Protein AF-A0A401KK24-F1 (afdb_monomer)

Solvent-accessible surface area (backbone atoms only — not comparable to full-atom values): 72532 Å² total; per-residue (Å²): 140,85,80,88,86,86,88,89,88,80,90,84,85,90,87,84,84,89,82,90,87,88,89,86,92,83,89,85,90,85,90,88,85,89,91,85,82,88,87,90,87,86,88,87,82,90,79,92,89,86,84,90,87,87,90,83,87,86,81,86,86,84,87,84,87,85,82,94,69,82,78,87,77,85,92,70,83,82,83,86,60,85,70,56,57,65,53,57,64,53,61,70,72,72,74,88,83,73,31,31,48,50,52,47,54,47,33,31,75,25,55,63,42,80,86,47,74,72,58,46,63,52,31,49,56,46,29,55,45,35,57,50,48,63,74,44,75,69,59,83,63,73,71,72,51,70,84,77,54,53,80,75,80,78,63,96,81,68,85,86,81,72,89,73,76,72,83,73,72,65,54,50,90,78,53,65,63,26,38,39,38,21,31,62,90,53,40,50,58,68,56,60,50,49,46,43,65,73,38,56,40,89,84,63,83,29,62,45,73,45,48,34,70,62,47,51,53,48,50,54,50,50,31,50,54,44,19,77,73,68,37,84,87,45,68,31,61,62,54,48,28,36,59,45,36,68,56,16,44,36,40,36,30,40,61,53,70,57,85,53,60,71,55,51,73,43,48,44,61,48,51,46,48,25,30,39,47,36,27,36,47,38,38,31,20,78,50,57,64,87,58,51,42,64,93,40,82,68,41,77,77,36,47,64,36,39,52,47,50,67,68,48,21,51,79,44,80,41,78,56,96,53,61,78,88,79,86,75,50,56,60,40,91,44,64,42,62,54,65,52,76,68,29,55,49,51,53,48,55,50,43,65,70,56,28,30,61,82,89,33,55,78,36,68,49,73,48,77,54,96,92,44,78,46,79,38,75,31,30,16,69,36,18,38,42,41,44,36,60,67,65,41,67,40,102,63,50,66,71,52,43,52,51,50,48,71,71,30,52,29,41,35,37,36,74,36,60,57,40,45,70,89,43,55,69,48,56,53,45,44,45,50,42,53,50,38,37,56,75,65,64,36,49,65,33,43,25,20,55,36,53,82,96,37,33,74,45,48,84,69,34,61,65,66,75,79,64,90,87,78,89,77,90,88,86,73,58,32,71,67,37,46,57,50,31,65,63,65,75,56,62,83,60,59,69,73,49,54,87,60,72,98,50,68,63,62,53,49,52,48,54,51,42,54,23,50,51,21,37,50,23,10,61,76,53,61,56,60,87,66,82,85,86,73,84,95,80,74,97,81,83,85,80,92,66,94,62,91,75,75,62,48,68,63,64,62,39,52,79,79,58,83,80,95,75,76,95,70,78,56,53,47,98,88,66,50,74,59,92,65,95,84,64,72,54,53,51,68,59,101,88,46,86,55,61,70,50,86,82,42,62,64,58,50,48,60,47,55,53,60,82,59,70,75,69,63,72,50,93,55,41,30,18,65,42,46,36,31,30,42,37,36,34,74,48,59,38,54,86,46,20,51,24,62,83,46,49,40,50,84,56,74,33,40,30,42,38,38,42,22,42,38,62,21,52,64,88,45,45,62,36,40,60,36,63,34,35,36,31,38,39,35,44,33,81,80,36,46,32,28,49,69,16,24,45,49,54,45,34,54,54,51,46,36,90,47,48,65,58,57,49,59,25,34,32,38,36,96,89,78,62,52,51,81,37,41,58,50,33,50,58,24,45,41,48,48,54,74,43,50,55,19,46,27,37,52,53,51,50,32,24,50,76,10,23,47,66,28,78,60,18,40,44,32,15,42,37,43,37,32,25,25,25,12,81,84,73,49,59,28,38,32,39,46,39,31,46,26,77,77,18,46,44,51,47,54,71,70,48,25,55,52,34,36,77,74,43,34,54,50,41,52,46,59,52,48,55,28,30,76,68,70,55,49,47,41,24,43,29,26,37,28,70,42,56,59,96,51,59,74,81,50,93,51,47,73,44,38,22,48,43,75,75,53,47,89,82,38,55,72,46,75,32,29,36,40,41,38,65,39,72,62,93,48,60,57,72,39,59,63,61,46,74,73,32,65,65,31,60,38,45,26,46,50,78,49,90,12,46,32,53,59,44,42,42,51,48,44,59,58,59,36,45,81,43,63,31,76,37,43,59,71,41,69,64,45,43,56,61,31,95,81,85,67,60,62,73,72,75,66,59,82,62,78,82,85,78,92,75,96,74,53,56,82,90,47,102,75,64,64,83,70,85,64,49,61,97,73,69,22,73,74,81,81,89,72,86,84,81,87,75,100,73,95,78,81,61,79,49,67,76,67,38,44,71,64,24,24,27,50,59,53,32,36,48,76,64,51,49,50,44,27,39,50,38,53,24,56,35,35,60,47,25,88,46,70,71,35,35,30,50,38,25,47,53,34,14,45,42,38,48,64,53,12,32,52,27,3,64,69,52,77,18,61,64,58,89,68,52,88,40,87,64,89,74,52,65,49,74,80,67,29,52,71,72,39,58,66,92,60,59,58,41,60,73,39,33,33,38,36,52,46,33,59,25,22,35,60,59,46,46,49,45,52,49,51,57,41,44,77,47,48,23,44,74,43,35,33,16,76,38,59,92,41,36,35,25,67,87,67,52,71,48,70,27,78,38,26,50,93,81,57,61,44,73,82,32,50,30,43,37,31,43,24,43,68,12,48,70,53,39,76,69,34,71,60,60,41,45,36,52,20,33,27,50,53,69,24,23,25,36,39,22,29,48,58,23,37,61,53,52,50,69,48,63,68,49,88,87,57,51,69,46,63,95,63,34,63,24,72,30,80,41,33,31,20,29,34,77,56,50,88,72,46,55,47,73,65,94,76,48,44,94,85,45,73,43,50,45,24,41,46,49,34,33,46,32,59,54,46,32,64,64,39,58,79,71,47,59,33,81,78,50,83,99

Foldseek 3Di:
DDDDDDDDDDDDDDDDDDDDDDDDDDDDDDDDDDDDYDDDDDDDDDDDDDDDDDDDDDDDDDDDDDDPDPDPDDPDDDDDDPVVVVVVVVVVVPPADDALLVVVVQCCVQVVDPDDVLLVVVSVVLSVVQVLQQPDQFDDQDQQDQVNQPPDDDDPPPPDDDPDDDPQLDQDPSQAFEAEEAAAPQLCLVVSLVSSQVRRPPSFPAADEDAQVVVVVVLVVQLVVVCVVNNPPGPCLLNSLSVVCVRHLEYEYEADADADDVCLQCVQVSVSSNSSSSRHYYYYHHDQLVCHCVVHDPVVSNVVVSVCNVVRHDYHYSHDPDRPPDFFAAFADLEADDDDPVQVVSLVVVQVLQFPCPVFNWDKDWDDFPNDIQIQHTHGHQEGEDELCNQQVPPDDLSNLLRNLVRHQEYRYEDQEQDFLVRVSSLVSVLSNLVSNLVSLGAYHYHYNDPLLRSDADPVLVVVPPDDDDDDDDDRHPVVRVVRCVRLVHDPSSVVSRPRDDDVVSVVSSSRSSRSVRVSRHPCSNCVPSPPDDDPPDPDDPDPPPDPPQQALVNLVVVVDDDPDDDDADDQPVGHGDPDLDDADADDDPVDGGDHDPVGPNVVRVVVCVVPVDFDADLWQRAKFKFKWWWAWAAADLVFFPFCSRHDRVDIWIKMWIKGFTAAHHPFFPQALGKIWIWMWTQDQQGIAILGWILDLFDQDQAQVCVVQLNCQQYQPPVPRPDGRYSQEQSNLVCCLVRLLRLQVLLCSLFQSRRWPEPLQTKIKSLFWWWFAHPVRFIKIKIKIWAWPLFHGGFADVLSVVCRVQPSCLRNCLQVVCLVLVNKIKTQIWMFIGGPVCQPVDLARNRGSSDDDFCVNTNIDRGIMITGRGGDPDCCLAVRLDAGANLRDFHRIGGDVRNSSVSSNVPSQVSCCRRPNNVSCVRSNNDRSHDDDQLQDDDTPPDPDDDDDPGSDPPDPVNPPPADDVVRRGHDHRPDPDDDDPDDDDDPSSVDRALSSLQLLLQEDPLSVVSSLVSLLSSLLSYPDPVSQQSVLLVCLSNPLVSSQSSCVSNVHDRDPHRPHDRPSHYGQPNYSVSGQDQALAQASFEEEEEFAAWFAPLQVVLLVVLCVVSNYHYFYEYCDQVWHAYNVGDTDGGPYYLVSDALSSGLEYEYEDGPRLVVLLVDPSSLVRLLVCVLSQHAYEYEDPVQVSSCVSLVDPQADEDDDAAWDDDLNHTYGYDDSVQQSDDDPGQHPPDRRRSSSNSNCVSVSGSSVCVVVPSSVVTDD

Nearest PDB structures (foldseek):
  1sy7-assembly1_A  TM=9.930E-01  e=2.478E-100  Neurospora crassa
  5y17-assembly1_D  TM=9.363E-01  e=3.309E-67  Mycothermus thermophilus
  4b2y-assembly1_D  TM=9.403E-01  e=1.130E-66  Mycothermus thermophilus
  4aun-assembly3_D  TM=9.312E-01  e=7.502E-67  Mycothermus thermophilus
  4aun-assembly1_A  TM=9.331E-01  e=1.459E-66  Mycothermus thermophilus

Sequence (1265 aa):
MSGSSAKLCADYLPGALRARGPLLRAVPRGTRRPGAREYRRGAHGANNSRYRPWVTAHRVPVCDTVDVRLSQGQYARRFATAAERKAVEADAAAGMQGGPLAEYDARVQQGRLRDDPYQRQIIEQLQDLYERLRSYNPPPVVQPSVESLDPKPKSFFGSLFGRNAKQELTIPEALPKGLYMYGDVGCGKTMLMDLFYETLPPNIKTKTRIHFHNFMQDVHKRMHVVKMKYGNDFDALPLVAASIAEGSSVLCFDEFQCTDVADAMILRRLLESLMSHGVLLVTTSNRHPDDLYKNGIQRESFIPCINLLKTALDVINLNSPTDYRKIPRPPAAVYHHPLGPDADQHAQKWFDFLGDPINDPPHPATQEVWGRKIHVPLASGKAAKFSFQQLIGSATGAADYLELVRNYEAFIITDVPGMNLTQRDLARRFITFIDAVYESRAKLVLTTEVPLTNLFLSADDVKGTLKDGSDDNGADLSDAMRMMMDDLGLSMQALKTTSIFSGDEERFAFARALSRLSEMGSKMWVERGLGVGMDADHGKSEHDAEQFNMATKHDDLARDTVQLSGVQPMTTDYGIKISDPDHWLRVVDAQHNGPSLLEDPIAREKIMRFDHERIPERVVHARGAGAFGIFKLHQAIPELSSAGVLTDTERETPVFVRFSTVQGSRGSADTVRDVRGFAVKMYTAEGNWDIVGNNIPVFFIQDAIKFPDVIHSVKPEPHNEIPQGQSAHNNFWDFQYMHSETTHMQQWVMSDRAIPRSYRMMQGFGVNTYCLVNAKGQRHFVKFHFTPELGVHSLVWDEALKIAGQDPDFHRKDLMDAIEAGQYPRWKFGIQVIPEEKKDDFEFDIQDATKIWPEELVPIQYIGQLELNRNVDEYFPQTEQVAFCTSHIVPGIDFSDDPLLVGRNFSYFDTQISRLGPNWQELPINRPVCPYMSLVNRDGQMRHRITKGKVNYWPNRFDANPPTSPAHGGFATYPEKQRGVKARALSDKFSEHFNQAQLFYNSLSPIEKLHVSKAFSFELDHCDEEIVYKRLSERLAVVDLQLAKTVAKNVGGNTPTKAPKENDGKTSKGLSQFDYLSDSAQIATRRVAILIADGFDLNSYRDMKSALQKQNAFVFTIGSQRQGVTSESGEKVIPDHHFPGMRSTLFDATFVPGGKHVSVLAKNGIAKHWISESFAHLKPIAGVNEAVDFIRKQINLDAVKYASNGQVKESYGVVTAHGAPAELLQVSSNISRESKGFVDQFIWQISRHRNWQRELDGLVDEIAA

Radius of gyration: 44.37 Å; Cα contacts (8 Å, |Δi|>4): 2127; chains: 1; bounding box: 133×119×92 Å

InterPro domains:
  IPR002226 Catalase haem-binding site [PS00437] (904-912)
  IPR002818 DJ-1/PfpI [PF01965] (1086-1211)
  IPR005654 ATPase, AFG1-like [NF040713] (104-458)
  IPR005654 ATPase, AFG1-like [PF03969] (100-458)
  IPR010582 Catalase immune-responsive domain [PF06628] (987-1051)
  IPR011614 Catalase core domain [PF00199] (571-959)
  IPR011614 Catalase core domain [SM01060] (571-962)
  IPR018028 Catalase, mono-functional, haem-containing [PR00067] (587-610)
  IPR018028 Catalase, mono-functional, haem-containing [PR00067] (650-668)
  IPR018028 Catalase, mono-functional, haem-containing [PR00067] (671-688)
  IPR018028 Catalase, mono-functional, haem-containing [PR00067] (690-708)
  IPR018028 Catalase, mono-functional, haem-containing [PR00067] (859-886)
  IPR018028 Catalase, mono-functional, haem-containing [PR00067] (891-917)
  IPR018028 Catalase, mono-functional, haem-containing [PS51402] (567-1057)
  IPR020835 Catalase superfamily [SSF56634] (553-1078)
  IPR024708 Catalase active site [PS00438] (610-626)
  IPR024712 Catalase, mono-functional, haem-containing, clade 2 [PTHR42821] (540-1257)
  IPR027417 P-loop containing nucleoside triphosphate hydrolase [G3DSA:3.40.50.300] (114-307)
  IPR027417 P-loop containing nucleoside triphosphate hydrolase [SSF52540] (168-314)
  IPR029062 Class I glutamine amidotransferase-like [G3DSA:3.40.50.880] (1076-1265)

Secondary structure (DSSP, 8-state):
----------------------------------------------------------------PPP--PPP---------TTTHHHHHHHTTTS--S-HHHHHHHHHHTTSS---HHHHHHHHHHHHHHHHHHH--PPP--PPPHHHHS-----TT-SSS-----------TTSPPEEEEE--TTSSHHHHHHHHHHH--TT---EEEEEHHHHHHHHHHHHHHHHHHH-TTS--HHHHHHHHHHH-SEEEEES-----HHHHHHHHHHHHHHHHTT-EEEEEESS-GGGTTTT-TTHHHHHHHHHHHHHHEEEEE---S-----------S-EE-S-SHHHHHHHHHHHHHHS-TTTS-SEEEEEEETTEEEEEEEEETTEEEEEHHHHTSSS--HHHHHHHHHH-SEEEEEEE----TT-HHHHHHHHHHHHHHHHHT-EEEEEESS-GGGTTS-TTTTGGGGS---------S-HHHHHHHHHHT--TTTTTS-TT-SSHHHHHHHHHHHHHHHHHHSHHHHSTT---S------SS-SS--S--PPPHHHHHHTTPPP--S-PPPB-TT-PBPS-SS---EEE-SS-EEEEPTT-HHHHHHHHHHHT--PPPPSSS-SEEEEEEEEEESS--TTT---GGGT-SS-EEEEEEEEE-SSS-TTS-TTSSS--EEEEEEEETTEEEEEEEESSSS-S-SSGGGHHHHHHHHSSPTTT---TT---SHHHHHHHHH-GGGHHHHHHHHSGGGSBS-GGGS-EE--S-EEEE-TT--EEEEEEEEEETT---B--HHHHHHHHHH-TTHHHHHHHHHHHTT---EEEEEEEEEEGGGTTSSSS-TT-TT----TTTS--EEEEEEEEEE--S-HIIIIIT----TT---TTEEE---HHHHHHHHHHHHHHHHHT-TTGGGSTTT--SS----SS----TT-------S--SSS-TT--SPPPPGGGT--------------S---GGGG--SHHHHHHHHHS-HHHHHHHHHHHHHHHHT---HHHHHHHHHHGGGT-HHHHHHHHHHHT----SS-SS-------TTSSSGGG--SS---TT-EEEEEE-SSB-HHHHHHHHHHHHTTT-EEEEEES-TT-EEBTTS-EEPPSEEGGG--GGGSSEEEE--STTHHHHTT-HHHHHHHHHHHHTT--EEEETHHHHHHHHHH--TTS----TT--EEETTEEEE-S-HHHHT---SS--TT--SHHHHHHHHHHT-S-THHHHTTTTTTS--

Structure (mmCIF, N/CA/C/O backbone):
data_AF-A0A401KK24-F1
#
_entry.id   AF-A0A401KK24-F1
#
loop_
_atom_site.group_PDB
_atom_site.id
_atom_site.type_symbol
_atom_site.label_atom_id
_atom_site.label_alt_id
_atom_site.label_comp_id
_atom_site.label_asym_id
_atom_site.label_entity_id
_atom_site.label_seq_id
_atom_site.pdbx_PDB_ins_code
_atom_site.Cartn_x
_atom_site.Cartn_y
_atom_site.Cartn_z
_atom_site.occupancy
_atom_site.B_iso_or_equiv
_atom_site.auth_seq_id
_atom_site.auth_comp_id
_atom_site.auth_asym_id
_atom_site.auth_atom_id
_atom_site.pdbx_PDB_model_num
ATOM 1 N N . MET A 1 1 ? -49.998 56.298 -2.588 1.00 31.39 1 MET A N 1
ATOM 2 C CA . MET A 1 1 ? -50.942 56.358 -1.452 1.00 31.39 1 MET A CA 1
ATOM 3 C C . MET A 1 1 ? -51.934 55.213 -1.638 1.00 31.39 1 MET A C 1
ATOM 5 O O . MET A 1 1 ? -52.448 55.140 -2.744 1.00 31.39 1 MET A O 1
ATOM 9 N N . SER A 1 2 ? -52.216 54.288 -0.709 1.00 29.88 2 SER A N 1
ATOM 10 C CA . SER A 1 2 ? -51.560 53.844 0.555 1.00 29.88 2 SER A CA 1
ATOM 11 C C . SER A 1 2 ? -52.161 52.459 0.930 1.00 29.88 2 SER A C 1
ATOM 13 O O . SER A 1 2 ? -53.188 52.111 0.364 1.00 29.88 2 SER A O 1
ATOM 15 N N . GLY A 1 3 ? -51.655 51.636 1.858 1.00 31.75 3 GLY A N 1
ATOM 16 C CA . GLY A 1 3 ? -50.444 51.686 2.694 1.00 31.75 3 GLY A CA 1
ATOM 17 C C . GLY A 1 3 ? -50.572 50.761 3.929 1.00 31.75 3 GLY A C 1
ATOM 18 O O . GLY A 1 3 ? -51.689 50.484 4.353 1.00 31.75 3 GLY A O 1
ATOM 19 N N . SER A 1 4 ? -49.442 50.353 4.535 1.00 36.19 4 SER A N 1
ATOM 20 C CA . SER A 1 4 ? -49.312 49.354 5.635 1.00 36.19 4 SER A CA 1
ATOM 21 C C . SER A 1 4 ? -49.624 47.890 5.235 1.00 36.19 4 SER A C 1
ATOM 23 O O . SER A 1 4 ? -50.322 47.678 4.252 1.00 36.19 4 SER A O 1
ATOM 25 N N . SER A 1 5 ? -49.101 46.842 5.891 1.00 31.31 5 SER A N 1
ATOM 26 C CA . SER A 1 5 ? -48.230 46.734 7.087 1.00 31.31 5 SER A CA 1
ATOM 27 C C . SER A 1 5 ? -47.109 45.671 6.892 1.00 31.31 5 SER A C 1
ATOM 29 O O . SER A 1 5 ? -46.931 45.161 5.791 1.00 31.31 5 SER A O 1
ATOM 31 N N . ALA A 1 6 ? -46.284 45.395 7.914 1.00 30.86 6 ALA A N 1
ATOM 32 C CA . ALA A 1 6 ? -45.096 44.513 7.865 1.00 30.86 6 ALA A CA 1
ATOM 33 C C . ALA A 1 6 ? -44.901 43.802 9.233 1.00 30.86 6 ALA A C 1
ATOM 35 O O . ALA A 1 6 ? -45.617 44.144 10.172 1.00 30.86 6 ALA A O 1
ATOM 36 N N . LYS A 1 7 ? -43.978 42.853 9.474 1.00 29.95 7 LYS A N 1
ATOM 37 C CA . LYS A 1 7 ? -42.728 42.397 8.795 1.00 29.95 7 LYS A CA 1
ATOM 38 C C . LYS A 1 7 ? -42.628 40.837 9.008 1.00 29.95 7 LYS A C 1
ATOM 40 O O . LYS A 1 7 ? -43.698 40.262 9.137 1.00 29.95 7 LYS A O 1
ATOM 45 N N . LEU A 1 8 ? -41.557 40.017 9.069 1.00 25.80 8 LEU A N 1
ATOM 46 C CA . LEU A 1 8 ? -40.073 40.064 9.103 1.00 25.80 8 LEU A CA 1
ATOM 47 C C . LEU A 1 8 ? -39.544 38.611 8.920 1.00 25.80 8 LEU A C 1
ATOM 49 O O . LEU A 1 8 ? -40.098 37.738 9.574 1.00 25.80 8 LEU A O 1
ATOM 53 N N . CYS A 1 9 ? -38.484 38.241 8.185 1.00 22.70 9 CYS A N 1
ATOM 54 C CA . CYS A 1 9 ? -37.906 38.673 6.895 1.00 22.70 9 CYS A CA 1
ATOM 55 C C . CYS A 1 9 ? -37.264 37.422 6.243 1.00 22.70 9 CYS A C 1
ATOM 57 O O . CYS A 1 9 ? -36.808 36.545 6.971 1.00 22.70 9 CYS A O 1
ATOM 59 N N . ALA A 1 10 ? -37.181 37.368 4.910 1.00 24.28 10 ALA A N 1
ATOM 60 C CA . ALA A 1 10 ? -36.656 36.228 4.145 1.00 24.28 10 ALA A CA 1
ATOM 61 C C . ALA A 1 10 ? -35.954 36.683 2.842 1.00 24.28 10 ALA A C 1
ATOM 63 O O . ALA A 1 10 ? -36.135 37.838 2.459 1.00 24.28 10 ALA A O 1
ATOM 64 N N . ASP A 1 11 ? -35.177 35.768 2.245 1.00 27.58 11 ASP A N 1
ATOM 65 C CA . ASP A 1 11 ? -34.913 35.421 0.823 1.00 27.58 11 ASP A CA 1
ATOM 66 C C . ASP A 1 11 ? -35.018 36.460 -0.325 1.00 27.58 11 ASP A C 1
ATOM 68 O O . ASP A 1 11 ? -35.655 37.501 -0.212 1.00 27.58 11 ASP A O 1
ATOM 72 N N . TYR A 1 12 ? -34.451 36.132 -1.502 1.00 22.64 12 TYR A N 1
ATOM 73 C CA . TYR A 1 12 ? -35.231 35.794 -2.721 1.00 22.64 12 TYR A CA 1
ATOM 74 C C . TYR A 1 12 ? -34.344 35.402 -3.929 1.00 22.64 12 TYR A C 1
ATOM 76 O O . TYR A 1 12 ? -33.176 35.777 -3.998 1.00 22.64 12 TYR A O 1
ATOM 84 N N . LEU A 1 13 ? -34.922 34.657 -4.889 1.00 23.12 13 LEU A N 1
ATOM 85 C CA . LEU A 1 13 ? -34.287 34.220 -6.153 1.00 23.12 13 LEU A CA 1
ATOM 86 C C . LEU A 1 13 ? -34.751 35.070 -7.386 1.00 23.12 13 LEU A C 1
ATOM 88 O O . LEU A 1 13 ? -34.723 36.294 -7.268 1.00 23.12 13 LEU A O 1
ATOM 92 N N . PRO A 1 14 ? -35.054 34.542 -8.600 1.00 40.88 14 PRO A N 1
ATOM 93 C CA . PRO A 1 14 ? -34.535 35.087 -9.861 1.00 40.88 14 PRO A CA 1
ATOM 94 C C . PRO A 1 14 ? -35.577 35.914 -10.652 1.00 40.88 14 PRO A C 1
ATOM 96 O O . PRO A 1 14 ? -36.672 36.180 -10.162 1.00 40.88 14 PRO A O 1
ATOM 99 N N . GLY A 1 15 ? -35.274 36.338 -11.892 1.00 25.83 15 GLY A N 1
ATOM 100 C CA . GLY A 1 15 ? -36.179 37.202 -12.673 1.00 25.83 15 GLY A CA 1
ATOM 101 C C . GLY A 1 15 ? -36.193 36.996 -14.193 1.00 25.83 15 GLY A C 1
ATOM 102 O O . GLY A 1 15 ? -35.278 36.406 -14.762 1.00 25.83 15 GLY A O 1
ATOM 103 N N . ALA A 1 16 ? -37.231 37.532 -14.858 1.00 25.08 16 ALA A N 1
ATOM 104 C CA . ALA A 1 16 ? -37.364 37.572 -16.321 1.00 25.08 16 ALA A CA 1
ATOM 105 C C . ALA A 1 16 ? -38.324 38.682 -16.840 1.00 25.08 16 ALA A C 1
ATOM 107 O O . ALA A 1 16 ? -39.365 38.943 -16.252 1.00 25.08 16 ALA A O 1
ATOM 108 N N . LEU A 1 17 ? -37.976 39.260 -18.004 1.00 25.62 17 LEU A N 1
ATOM 109 C CA . LEU A 1 17 ? -38.840 39.851 -19.060 1.00 25.62 17 LEU A CA 1
ATOM 110 C C . LEU A 1 17 ? -39.825 41.036 -18.786 1.00 25.62 17 LEU A C 1
ATOM 112 O O . LEU A 1 17 ? -40.967 40.834 -18.411 1.00 25.62 17 LEU A O 1
ATOM 116 N N . ARG A 1 18 ? -39.402 42.251 -19.216 1.00 26.12 18 ARG A N 1
ATOM 117 C CA . ARG A 1 18 ? -39.959 43.113 -20.323 1.00 26.12 18 ARG A CA 1
ATOM 118 C C . ARG A 1 18 ? -41.487 43.467 -20.375 1.00 26.12 18 ARG A C 1
ATOM 120 O O . ARG A 1 18 ? -42.322 42.619 -20.135 1.00 26.12 18 ARG A O 1
ATOM 127 N N . ALA A 1 19 ? -41.948 44.655 -20.833 1.00 25.84 19 ALA A N 1
ATOM 128 C CA . ALA A 1 19 ? -41.301 45.754 -21.593 1.00 25.84 19 ALA A CA 1
ATOM 129 C C . ALA A 1 19 ? -42.067 47.122 -21.611 1.00 25.84 19 ALA A C 1
ATOM 131 O O . ALA A 1 19 ? -43.287 47.117 -21.523 1.00 25.84 19 ALA A O 1
ATOM 132 N N . ARG A 1 20 ? -41.346 48.217 -21.975 1.00 28.44 20 ARG A N 1
ATOM 133 C CA . ARG A 1 20 ? -41.790 49.532 -22.568 1.00 28.44 20 ARG A CA 1
ATOM 134 C C . ARG A 1 20 ? -42.706 50.439 -21.702 1.00 28.44 20 ARG A C 1
ATOM 136 O O . ARG A 1 20 ? -43.634 49.946 -21.091 1.00 28.44 20 ARG A O 1
ATOM 143 N N . GLY A 1 21 ? -42.580 51.778 -21.644 1.00 24.41 21 GLY A N 1
ATOM 144 C CA . GLY A 1 21 ? -41.684 52.827 -22.213 1.00 24.41 21 GLY A CA 1
ATOM 145 C C . GLY A 1 21 ? -42.366 54.224 -22.046 1.00 24.41 21 GLY A C 1
ATOM 146 O O . GLY A 1 21 ? -43.435 54.239 -21.438 1.00 24.41 21 GLY A O 1
ATOM 147 N N . PRO A 1 22 ? -41.913 55.374 -22.619 1.00 46.78 22 PRO A N 1
ATOM 148 C CA . PRO A 1 22 ? -40.592 55.805 -23.134 1.00 46.78 22 PRO A CA 1
ATOM 149 C C . PRO A 1 22 ? -40.151 57.247 -22.658 1.00 46.78 22 PRO A C 1
ATOM 151 O O . PRO A 1 22 ? -40.795 57.834 -21.800 1.00 46.78 22 PRO A O 1
ATOM 154 N N . LEU A 1 23 ? -39.108 57.838 -23.296 1.00 25.86 23 LEU A N 1
ATOM 155 C CA . LEU A 1 23 ? -38.722 59.289 -23.404 1.00 25.86 23 LEU A CA 1
ATOM 156 C C . LEU A 1 23 ? -37.636 59.953 -22.484 1.00 25.86 23 LEU A C 1
ATOM 158 O O . LEU A 1 23 ? -37.901 60.412 -21.385 1.00 25.86 23 LEU A O 1
ATOM 162 N N . LEU A 1 24 ? -36.448 60.156 -23.093 1.00 25.56 24 LEU A N 1
ATOM 163 C CA . LEU A 1 24 ? -35.598 61.382 -23.203 1.00 25.56 24 LEU A CA 1
ATOM 164 C C . LEU A 1 24 ? -34.933 62.151 -22.007 1.00 25.56 24 LEU A C 1
ATOM 166 O O . LEU A 1 24 ? -35.540 63.009 -21.385 1.00 25.56 24 LEU A O 1
ATOM 170 N N . ARG A 1 25 ? -33.580 62.047 -21.981 1.00 25.06 25 ARG A N 1
ATOM 171 C CA . ARG A 1 25 ? -32.503 63.098 -21.889 1.00 25.06 25 ARG A CA 1
ATOM 172 C C . ARG A 1 25 ? -32.254 64.000 -20.635 1.00 25.06 25 ARG A C 1
ATOM 174 O O . ARG A 1 25 ? -33.114 64.760 -20.224 1.00 25.06 25 ARG A O 1
ATOM 181 N N . ALA A 1 26 ? -30.944 64.090 -20.291 1.00 24.78 26 ALA A N 1
ATOM 182 C CA . ALA A 1 26 ? -30.127 65.272 -19.862 1.00 24.78 26 ALA A CA 1
ATOM 183 C C . ALA A 1 26 ? -29.569 65.410 -18.401 1.00 24.78 26 ALA A C 1
ATOM 185 O O . ALA A 1 26 ? -30.229 65.919 -17.507 1.00 24.78 26 ALA A O 1
ATOM 186 N N . VAL A 1 27 ? -28.290 65.010 -18.208 1.00 25.03 27 VAL A N 1
ATOM 187 C CA . VAL A 1 27 ? -27.078 65.782 -17.745 1.00 25.03 27 VAL A CA 1
ATOM 188 C C . VAL A 1 27 ? -27.299 67.211 -17.153 1.00 25.03 27 VAL A C 1
ATOM 190 O O . VAL A 1 27 ? -28.070 67.923 -17.794 1.00 25.03 27 VAL A O 1
ATOM 193 N N . PRO A 1 28 ? -26.582 67.735 -16.093 1.00 38.75 28 PRO A N 1
ATOM 194 C CA . PRO A 1 28 ? -25.205 67.422 -15.596 1.00 38.75 28 PRO A CA 1
ATOM 195 C C . PRO A 1 28 ? -24.909 67.376 -14.048 1.00 38.75 28 PRO A C 1
ATOM 197 O O . PRO A 1 28 ? -25.725 67.728 -13.211 1.00 38.75 28 PRO A O 1
ATOM 200 N N . ARG A 1 29 ? -23.647 67.002 -13.719 1.00 26.56 29 ARG A N 1
ATOM 201 C CA . ARG A 1 29 ? -22.733 67.348 -12.573 1.00 26.56 29 ARG A CA 1
ATOM 202 C C . ARG A 1 29 ? -23.244 68.124 -11.320 1.00 26.56 29 ARG A C 1
ATOM 204 O O . ARG A 1 29 ? -23.747 69.230 -11.464 1.00 26.56 29 ARG A O 1
ATOM 211 N N . GLY A 1 30 ? -22.818 67.713 -10.101 1.00 24.31 30 GLY A N 1
ATOM 212 C CA . GLY A 1 30 ? -22.769 68.621 -8.919 1.00 24.31 30 GLY A CA 1
ATOM 213 C C . GLY A 1 30 ? -22.391 68.055 -7.519 1.00 24.31 30 GLY A C 1
ATOM 214 O O . GLY A 1 30 ? -23.259 67.613 -6.784 1.00 24.31 30 GLY A O 1
ATOM 215 N N . THR A 1 31 ? -21.107 68.142 -7.134 1.00 25.19 31 THR A N 1
ATOM 216 C CA . THR A 1 31 ? -20.486 68.194 -5.767 1.00 25.19 31 THR A CA 1
ATOM 217 C C . THR A 1 31 ? -21.252 67.870 -4.454 1.00 25.19 31 THR A C 1
ATOM 219 O O . THR A 1 31 ? -22.256 68.505 -4.138 1.00 25.19 31 THR A O 1
ATOM 222 N N . ARG A 1 32 ? -20.581 67.147 -3.529 1.00 25.42 32 ARG A N 1
ATOM 223 C CA . ARG A 1 32 ? -20.642 67.364 -2.053 1.00 25.42 32 ARG A CA 1
ATOM 224 C C . ARG A 1 32 ? -19.252 67.217 -1.387 1.00 25.42 32 ARG A C 1
ATOM 226 O O . ARG A 1 32 ? -18.327 66.715 -2.018 1.00 25.42 32 ARG A O 1
ATOM 233 N N . ARG A 1 33 ? -19.091 67.712 -0.146 1.00 26.08 33 ARG A N 1
ATOM 234 C CA . ARG A 1 33 ? -17.830 67.773 0.646 1.00 26.08 33 ARG A CA 1
ATOM 235 C C . ARG A 1 33 ? -18.038 67.304 2.118 1.00 26.08 33 ARG A C 1
ATOM 237 O O . ARG A 1 33 ? -19.194 67.166 2.509 1.00 26.08 33 ARG A O 1
ATOM 244 N N . PRO A 1 34 ? -16.965 67.042 2.906 1.00 48.12 34 PRO A N 1
ATOM 245 C CA . PRO A 1 34 ? -17.011 66.281 4.176 1.00 48.12 34 PRO A CA 1
ATOM 246 C C . PRO A 1 34 ? -16.774 67.120 5.460 1.00 48.12 34 PRO A C 1
ATOM 248 O O . PRO A 1 34 ? -16.483 68.311 5.365 1.00 48.12 34 PRO A O 1
ATOM 251 N N . GLY A 1 35 ? -16.760 66.478 6.647 1.00 26.48 35 GLY A N 1
ATOM 252 C CA . GLY A 1 35 ? -16.072 67.018 7.840 1.00 26.48 35 GLY A CA 1
ATOM 253 C C . GLY A 1 35 ? -16.296 66.296 9.190 1.00 26.48 35 GLY A C 1
ATOM 254 O O . GLY A 1 35 ? -17.434 66.219 9.632 1.00 26.48 35 GLY A O 1
ATOM 255 N N . ALA A 1 36 ? -15.196 65.840 9.826 1.00 25.39 36 ALA A N 1
ATOM 256 C CA . ALA A 1 36 ? -14.914 65.598 11.272 1.00 25.39 36 ALA A CA 1
ATOM 257 C C . ALA A 1 36 ? -13.782 64.535 11.369 1.00 25.39 36 ALA A C 1
ATOM 259 O O . ALA A 1 36 ? -13.983 63.429 10.882 1.00 25.39 36 ALA A O 1
ATOM 260 N N . ARG A 1 37 ? -12.509 64.826 11.700 1.00 30.33 37 ARG A N 1
ATOM 261 C CA . ARG A 1 37 ? -11.840 65.351 12.925 1.00 30.33 37 ARG A CA 1
ATOM 262 C C . ARG A 1 37 ? -11.697 64.333 14.075 1.00 30.33 37 ARG A C 1
ATOM 264 O O . ARG A 1 37 ? -12.643 63.615 14.355 1.00 30.33 37 ARG A O 1
ATOM 271 N N . GLU A 1 38 ? -10.575 64.280 14.812 1.00 26.77 38 GLU A N 1
ATOM 272 C CA . GLU A 1 38 ? -9.314 65.064 14.699 1.00 26.77 38 GLU A CA 1
ATOM 273 C C . GLU A 1 38 ? -8.189 64.245 13.997 1.00 26.77 38 GLU A C 1
ATOM 275 O O . GLU A 1 38 ? -8.434 63.883 12.852 1.00 26.77 38 GLU A O 1
ATOM 280 N N . TYR A 1 39 ? -6.973 63.899 14.471 1.00 24.53 39 TYR A N 1
ATOM 281 C CA . TYR A 1 39 ? -6.110 64.255 15.625 1.00 24.53 39 TYR A CA 1
ATOM 282 C C . TYR A 1 39 ? -4.632 64.220 15.150 1.00 24.53 39 TYR A C 1
ATOM 284 O O . TYR A 1 39 ? -4.291 63.384 14.314 1.00 24.53 39 TYR A O 1
ATOM 292 N N . ARG A 1 40 ? -3.746 65.141 15.587 1.00 27.92 40 ARG A N 1
ATOM 293 C CA . ARG A 1 40 ? -2.403 65.326 14.965 1.00 27.92 40 ARG A CA 1
ATOM 294 C C . ARG A 1 40 ? -1.412 66.164 15.801 1.00 27.92 40 ARG A C 1
ATOM 296 O O . ARG A 1 40 ? -1.843 67.170 16.360 1.00 27.92 40 ARG A O 1
ATOM 303 N N . ARG A 1 41 ? -0.101 65.837 15.775 1.00 31.25 41 ARG A N 1
ATOM 304 C CA . ARG A 1 41 ? 1.127 66.692 15.952 1.00 31.25 41 ARG A CA 1
ATOM 305 C C . ARG A 1 41 ? 2.377 65.780 16.018 1.00 31.25 41 ARG A C 1
ATOM 307 O O . ARG A 1 41 ? 2.201 64.615 16.339 1.00 31.25 41 ARG A O 1
ATOM 314 N N . GLY A 1 42 ? 3.625 66.187 15.739 1.00 30.19 42 GLY A N 1
ATOM 315 C CA . GLY A 1 42 ? 4.261 67.456 15.299 1.00 30.19 42 GLY A CA 1
ATOM 316 C C . GLY A 1 42 ? 5.800 67.367 15.541 1.00 30.19 42 GLY A C 1
ATOM 317 O O . GLY A 1 42 ? 6.211 66.417 16.191 1.00 30.19 42 GLY A O 1
ATOM 318 N N . ALA A 1 43 ? 6.711 68.258 15.111 1.00 32.44 43 ALA A N 1
ATOM 319 C CA . ALA A 1 43 ? 6.675 69.407 14.187 1.00 32.44 43 ALA A CA 1
ATOM 320 C C . ALA A 1 43 ? 8.121 69.903 13.833 1.00 32.44 43 ALA A C 1
ATOM 322 O O . ALA A 1 43 ? 9.084 69.405 14.405 1.00 32.44 43 ALA A O 1
ATOM 323 N N . HIS A 1 44 ? 8.198 70.948 12.977 1.00 28.62 44 HIS A N 1
ATOM 324 C CA . HIS A 1 44 ? 9.272 71.954 12.709 1.00 28.62 44 HIS A CA 1
ATOM 325 C C . HIS A 1 44 ? 10.057 71.840 11.369 1.00 28.62 44 HIS A C 1
ATOM 327 O O . HIS A 1 44 ? 10.411 70.743 10.965 1.00 28.62 44 HIS A O 1
ATOM 333 N N . GLY A 1 45 ? 10.372 72.927 10.626 1.00 26.38 45 GLY A N 1
ATOM 334 C CA . GLY A 1 45 ? 9.799 74.293 10.665 1.00 26.38 45 GLY A CA 1
ATOM 335 C C . GLY A 1 45 ? 10.591 75.457 9.997 1.00 26.38 45 GLY A C 1
ATOM 336 O O . GLY A 1 45 ? 11.399 76.068 10.681 1.00 26.38 45 GLY A O 1
ATOM 337 N N . ALA A 1 46 ? 10.202 75.879 8.771 1.00 29.72 46 ALA A N 1
ATOM 338 C CA . ALA A 1 46 ? 10.433 77.215 8.134 1.00 29.72 46 ALA A CA 1
ATOM 339 C C . ALA A 1 46 ? 11.903 77.615 7.735 1.00 29.72 46 ALA A C 1
ATOM 341 O O . ALA A 1 46 ? 12.829 76.933 8.144 1.00 29.72 46 ALA A O 1
ATOM 342 N N . ASN A 1 47 ? 12.229 78.657 6.924 1.00 28.73 47 ASN A N 1
ATOM 343 C CA . ASN A 1 47 ? 11.451 79.664 6.149 1.00 28.73 47 ASN A CA 1
ATOM 344 C C . ASN A 1 47 ? 12.281 80.372 5.013 1.00 28.73 47 ASN A C 1
ATOM 346 O O . ASN A 1 47 ? 13.489 80.442 5.167 1.00 28.73 47 ASN A O 1
ATOM 350 N N . ASN A 1 48 ? 11.623 80.961 3.979 1.00 27.08 48 ASN A N 1
ATOM 351 C CA . ASN A 1 48 ? 11.955 82.143 3.093 1.00 27.08 48 ASN A CA 1
ATOM 352 C C . ASN A 1 48 ? 13.419 82.535 2.676 1.00 27.08 48 ASN A C 1
ATOM 354 O O . ASN A 1 48 ? 14.343 82.380 3.451 1.00 27.08 48 ASN A O 1
ATOM 358 N N . SER A 1 49 ? 13.756 83.240 1.566 1.00 26.48 49 SER A N 1
ATOM 359 C CA . SER A 1 49 ? 13.128 83.738 0.297 1.00 26.48 49 SER A CA 1
ATOM 360 C C . SER A 1 49 ? 14.247 84.394 -0.590 1.00 26.48 49 SER A C 1
ATOM 362 O O . SER A 1 49 ? 15.228 84.841 -0.008 1.00 26.48 49 SER A O 1
ATOM 364 N N . ARG A 1 50 ? 14.246 84.478 -1.944 1.00 25.80 50 ARG A N 1
ATOM 365 C CA . ARG A 1 50 ? 13.591 85.499 -2.824 1.00 25.80 50 ARG A CA 1
ATOM 366 C C . ARG A 1 50 ? 13.917 85.299 -4.344 1.00 25.80 50 ARG A C 1
ATOM 368 O O . ARG A 1 50 ? 14.887 84.655 -4.707 1.00 25.80 50 ARG A O 1
ATOM 375 N N . TYR A 1 51 ? 13.088 85.930 -5.187 1.00 22.53 51 TYR A N 1
ATOM 376 C CA . TYR A 1 51 ? 13.067 86.187 -6.657 1.00 22.53 51 TYR A CA 1
ATOM 377 C C . TYR A 1 51 ? 14.349 86.204 -7.563 1.00 22.53 51 TYR A C 1
ATOM 379 O O . TYR A 1 51 ? 15.279 86.937 -7.264 1.00 22.53 51 TYR A O 1
ATOM 387 N N . ARG A 1 52 ? 14.239 85.558 -8.760 1.00 20.16 52 ARG A N 1
ATOM 388 C CA . ARG A 1 52 ? 14.327 86.061 -10.188 1.00 20.16 52 ARG A CA 1
ATOM 389 C C . ARG A 1 52 ? 15.455 87.046 -10.667 1.00 20.16 52 ARG A C 1
ATOM 391 O O . ARG A 1 52 ? 15.777 87.950 -9.911 1.00 20.16 52 ARG A O 1
ATOM 398 N N . PRO A 1 53 ? 15.763 87.159 -12.000 1.00 52.09 53 PRO A N 1
ATOM 399 C CA . PRO A 1 53 ? 15.976 86.154 -13.079 1.00 52.09 53 PRO A CA 1
ATOM 400 C C . PRO A 1 53 ? 17.106 86.546 -14.119 1.00 52.09 53 PRO A C 1
ATOM 402 O O . PRO A 1 53 ? 17.813 87.523 -13.915 1.00 52.09 53 PRO A O 1
ATOM 405 N N . TRP A 1 54 ? 17.170 85.855 -15.279 1.00 19.84 54 TRP A N 1
ATOM 406 C CA . TRP A 1 54 ? 17.921 86.122 -16.551 1.00 19.84 54 TRP A CA 1
ATOM 407 C C . TRP A 1 54 ? 19.326 85.503 -16.819 1.00 19.84 54 TRP A C 1
ATOM 409 O O . TRP A 1 54 ? 20.315 85.740 -16.143 1.00 19.84 54 TRP A O 1
ATOM 419 N N . VAL A 1 55 ? 19.337 84.763 -17.936 1.00 22.14 55 VAL A N 1
ATOM 420 C CA . VAL A 1 55 ? 20.371 84.239 -18.861 1.00 22.14 55 VAL A CA 1
ATOM 421 C C . VAL A 1 55 ? 21.737 84.968 -18.964 1.00 22.14 55 VAL A C 1
ATOM 423 O O . VAL A 1 55 ? 21.760 86.138 -19.333 1.00 22.14 55 VAL A O 1
ATOM 426 N N . THR A 1 56 ? 22.873 84.240 -18.865 1.00 21.06 56 THR A N 1
ATOM 427 C CA . THR A 1 56 ? 23.882 84.054 -19.962 1.00 21.06 56 THR A CA 1
ATOM 428 C C . THR A 1 56 ? 25.108 83.165 -19.614 1.00 21.06 56 THR A C 1
ATOM 430 O O . THR A 1 56 ? 25.615 83.186 -18.506 1.00 21.06 56 THR A O 1
ATOM 433 N N . ALA A 1 57 ? 25.589 82.429 -20.633 1.00 20.97 57 ALA A N 1
ATOM 434 C CA . ALA A 1 57 ? 26.986 82.055 -20.965 1.00 20.97 57 ALA A CA 1
ATOM 435 C C . ALA A 1 57 ? 27.961 81.281 -20.009 1.00 20.97 57 ALA A C 1
ATOM 437 O O . ALA A 1 57 ? 28.529 81.845 -19.087 1.00 20.97 57 ALA A O 1
ATOM 438 N N . HIS A 1 58 ? 28.374 80.088 -20.497 1.00 21.28 58 HIS A N 1
ATOM 439 C CA . HIS A 1 58 ? 29.771 79.581 -20.664 1.00 21.28 58 HIS A CA 1
ATOM 440 C C . HIS A 1 58 ? 30.570 78.814 -19.554 1.00 21.28 58 HIS A C 1
ATOM 442 O O . HIS A 1 58 ? 30.921 79.373 -18.528 1.00 21.28 58 HIS A O 1
ATOM 448 N N . ARG A 1 59 ? 31.039 77.597 -19.947 1.00 20.48 59 ARG A N 1
ATOM 449 C CA . ARG A 1 59 ? 32.220 76.765 -19.514 1.00 20.48 59 ARG A CA 1
ATOM 450 C C . ARG A 1 59 ? 32.262 76.201 -18.063 1.00 20.48 59 ARG A C 1
ATOM 452 O O . ARG A 1 59 ? 32.313 76.966 -17.118 1.00 20.48 59 ARG A O 1
ATOM 459 N N . VAL A 1 60 ? 32.156 74.873 -17.826 1.00 25.00 60 VAL A N 1
ATOM 460 C CA . VAL A 1 60 ? 33.199 73.789 -17.937 1.00 25.00 60 VAL A CA 1
ATOM 461 C C . VAL A 1 60 ? 34.414 74.061 -17.022 1.00 25.00 60 VAL A C 1
ATOM 463 O O . VAL A 1 60 ? 35.012 75.119 -17.220 1.00 25.00 60 VAL A O 1
ATOM 466 N N . PRO A 1 61 ? 34.806 73.189 -16.048 1.00 27.34 61 PRO A N 1
ATOM 467 C CA . PRO A 1 61 ? 34.938 71.702 -16.072 1.00 27.34 61 PRO A CA 1
ATOM 468 C C . PRO A 1 61 ? 33.846 70.945 -15.261 1.00 27.34 61 PRO A C 1
ATOM 470 O O . PRO A 1 61 ? 33.083 71.607 -14.568 1.00 27.34 61 PRO A O 1
ATOM 473 N N . VAL A 1 62 ? 33.571 69.625 -15.348 1.00 23.39 62 VAL A N 1
ATOM 474 C CA . VAL A 1 62 ? 34.296 68.350 -15.661 1.00 23.39 62 VAL A CA 1
ATOM 475 C C . VAL A 1 62 ? 34.838 67.607 -14.419 1.00 23.39 62 VAL A C 1
ATOM 477 O O . VAL A 1 62 ? 35.488 68.219 -13.580 1.00 23.39 62 VAL A O 1
ATOM 480 N N . CYS A 1 63 ? 34.586 66.284 -14.388 1.00 22.16 63 CYS A N 1
ATOM 481 C CA . CYS A 1 63 ? 34.853 65.285 -13.331 1.00 22.16 63 CYS A CA 1
ATOM 482 C C . CYS A 1 63 ? 34.006 65.422 -12.035 1.00 22.16 63 CYS A C 1
ATOM 484 O O . CYS A 1 63 ? 33.655 66.528 -11.637 1.00 22.16 63 CYS A O 1
ATOM 486 N N . ASP A 1 64 ? 33.582 64.342 -11.357 1.00 23.12 64 ASP A N 1
ATOM 487 C CA . ASP A 1 64 ? 33.895 62.913 -11.572 1.00 23.12 64 ASP A CA 1
ATOM 488 C C . ASP A 1 64 ? 32.711 61.937 -11.357 1.00 23.12 64 ASP A C 1
ATOM 490 O O . ASP A 1 64 ? 31.577 62.339 -11.092 1.00 23.12 64 ASP A O 1
ATOM 494 N N . THR A 1 65 ? 32.995 60.648 -11.562 1.00 25.38 65 THR A N 1
ATOM 495 C CA . THR A 1 65 ? 32.086 59.485 -11.590 1.00 25.38 65 THR A CA 1
ATOM 496 C C . THR A 1 65 ? 31.205 59.264 -10.347 1.00 25.38 65 THR A C 1
ATOM 498 O O . THR A 1 65 ? 31.559 59.608 -9.221 1.00 25.38 65 THR A O 1
ATOM 501 N N . VAL A 1 66 ? 30.061 58.590 -10.545 1.00 25.23 66 VAL A N 1
ATOM 502 C CA . VAL A 1 66 ? 29.248 58.001 -9.461 1.00 25.23 66 VAL A CA 1
ATOM 503 C C . VAL A 1 66 ? 29.520 56.495 -9.407 1.00 25.23 66 VAL A C 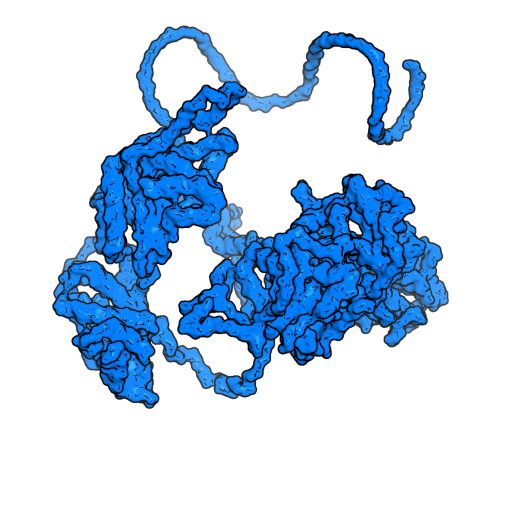1
ATOM 505 O O . VAL A 1 66 ? 29.315 55.787 -10.391 1.00 25.23 66 VAL A O 1
ATOM 508 N N . ASP A 1 67 ? 30.019 56.026 -8.263 1.00 24.98 67 ASP A N 1
ATOM 509 C CA . ASP A 1 67 ? 30.657 54.714 -8.096 1.00 24.98 67 ASP A CA 1
ATOM 510 C C . ASP A 1 67 ? 29.634 53.572 -7.897 1.00 24.98 67 ASP A C 1
ATOM 512 O O . ASP A 1 67 ? 28.867 53.572 -6.931 1.00 24.98 67 ASP A O 1
ATOM 516 N N . VAL A 1 68 ? 29.635 52.556 -8.774 1.00 26.20 68 VAL A N 1
ATOM 517 C CA . VAL A 1 68 ? 28.806 51.337 -8.626 1.00 26.20 68 VAL A CA 1
ATOM 518 C C . VAL A 1 68 ? 29.553 50.301 -7.774 1.00 26.20 68 VAL A C 1
ATOM 520 O O . VAL A 1 68 ? 29.784 49.160 -8.170 1.00 26.20 68 VAL A O 1
ATOM 523 N N . ARG A 1 69 ? 29.929 50.707 -6.559 1.00 24.45 69 ARG A N 1
ATOM 524 C CA . ARG A 1 69 ? 30.525 49.837 -5.537 1.00 24.45 69 ARG A CA 1
ATOM 525 C C . ARG A 1 69 ? 29.565 49.627 -4.375 1.00 24.45 69 ARG A C 1
ATOM 527 O O . ARG A 1 69 ? 29.633 50.309 -3.355 1.00 24.45 69 ARG A O 1
ATOM 534 N N . LEU A 1 70 ? 28.713 48.611 -4.499 1.00 27.28 70 LEU A N 1
ATOM 535 C CA . LEU A 1 70 ? 28.177 47.952 -3.310 1.00 27.28 70 LEU A CA 1
ATOM 536 C C . LEU A 1 70 ? 29.311 47.156 -2.651 1.00 27.28 70 LEU A C 1
ATOM 538 O O . LEU A 1 70 ? 30.070 46.450 -3.313 1.00 27.28 70 LEU A O 1
ATOM 542 N N . SER A 1 71 ? 29.471 47.356 -1.348 1.00 25.33 71 SER A N 1
ATOM 543 C CA . SER A 1 71 ? 30.695 47.062 -0.605 1.00 25.33 71 SER A CA 1
ATOM 544 C C . SER A 1 71 ? 31.103 45.586 -0.610 1.00 25.33 71 SER A C 1
ATOM 546 O O . SER A 1 71 ? 30.424 44.752 -0.010 1.00 25.33 71 SER A O 1
ATOM 548 N N . GLN A 1 72 ? 32.303 45.292 -1.121 1.00 26.78 72 GLN A N 1
ATOM 549 C CA . GLN A 1 72 ? 33.110 44.212 -0.551 1.00 26.78 72 GLN A CA 1
ATOM 550 C C . GLN A 1 72 ? 33.475 44.599 0.891 1.00 26.78 72 GLN A C 1
ATOM 552 O O . GLN A 1 72 ? 34.014 45.682 1.123 1.00 26.78 72 GLN A O 1
ATOM 557 N N . GLY A 1 73 ? 33.159 43.740 1.863 1.00 24.34 73 GLY A N 1
ATOM 558 C CA . GLY A 1 73 ? 33.238 44.099 3.279 1.00 24.34 73 GLY A CA 1
ATOM 559 C C . GLY A 1 73 ? 33.472 42.914 4.213 1.00 24.34 73 GLY A C 1
ATOM 560 O O . GLY A 1 73 ? 32.529 42.299 4.686 1.00 24.34 73 GLY A O 1
ATOM 561 N N . GLN A 1 74 ? 34.744 42.683 4.542 1.00 24.73 74 GLN A N 1
ATOM 562 C CA . GLN A 1 74 ? 35.193 42.105 5.818 1.00 24.73 74 GLN A CA 1
ATOM 563 C C . GLN A 1 74 ? 34.675 40.703 6.211 1.00 24.73 74 GLN A C 1
ATOM 565 O O . GLN A 1 74 ? 34.038 40.531 7.244 1.00 24.73 74 GLN A O 1
ATOM 570 N N . TYR A 1 75 ? 35.186 39.674 5.530 1.00 21.86 75 TYR A N 1
ATOM 571 C CA . TYR A 1 75 ? 35.822 38.573 6.268 1.00 21.86 75 TYR A CA 1
ATOM 572 C C . TYR A 1 75 ? 37.320 38.547 5.959 1.00 21.86 75 TYR A C 1
ATOM 574 O O . TYR A 1 75 ? 37.805 37.819 5.103 1.00 21.86 75 TYR A O 1
ATOM 582 N N . ALA A 1 76 ? 38.054 39.399 6.673 1.00 25.27 76 ALA A N 1
ATOM 583 C CA . ALA A 1 76 ? 39.507 39.377 6.725 1.00 25.27 76 ALA A CA 1
ATOM 584 C C . ALA A 1 76 ? 39.923 39.362 8.198 1.00 25.27 76 ALA A C 1
ATOM 586 O O . ALA A 1 76 ? 39.862 40.393 8.874 1.00 25.27 76 ALA A O 1
ATOM 587 N N . ARG A 1 77 ? 40.351 38.201 8.712 1.00 23.67 77 ARG A N 1
ATOM 588 C CA . ARG A 1 77 ? 41.136 38.188 9.949 1.00 23.67 77 ARG A CA 1
ATOM 589 C C . ARG A 1 77 ? 42.546 38.674 9.616 1.00 23.67 77 ARG A C 1
ATOM 591 O O . ARG A 1 77 ? 43.180 38.189 8.687 1.00 23.67 77 ARG A O 1
ATOM 598 N N . ARG A 1 78 ? 43.003 39.659 10.390 1.00 26.12 78 ARG A N 1
ATOM 599 C CA . ARG A 1 78 ? 44.418 40.044 10.522 1.00 26.12 78 ARG A CA 1
ATOM 600 C C . ARG A 1 78 ? 45.185 38.821 11.068 1.00 26.12 78 ARG A C 1
ATOM 602 O O . ARG A 1 78 ? 44.565 37.959 11.685 1.00 26.12 78 ARG A O 1
ATOM 609 N N . PHE A 1 79 ? 46.489 38.664 10.871 1.00 25.30 79 PHE A N 1
ATOM 610 C CA . PHE A 1 79 ? 47.578 39.652 10.797 1.00 25.30 79 PHE A CA 1
ATOM 611 C C . PHE A 1 79 ? 48.489 39.362 9.568 1.00 25.30 79 PHE A C 1
ATOM 613 O O . PHE A 1 79 ? 48.274 38.360 8.900 1.00 25.30 79 PHE A O 1
ATOM 620 N N . ALA A 1 80 ? 49.458 40.193 9.169 1.00 25.09 80 ALA A N 1
ATOM 621 C CA . ALA A 1 80 ? 50.110 41.272 9.911 1.00 25.09 80 ALA A CA 1
ATOM 622 C C . ALA A 1 80 ? 50.196 42.620 9.154 1.00 25.09 80 ALA A C 1
ATOM 624 O O . ALA A 1 80 ? 49.160 43.125 8.707 1.00 25.09 80 ALA A O 1
ATOM 625 N N . THR A 1 81 ? 51.327 43.329 9.232 1.00 32.78 81 THR A N 1
ATOM 626 C CA . THR A 1 81 ? 51.335 44.806 9.284 1.00 32.78 81 THR A CA 1
ATOM 627 C C . THR A 1 81 ? 51.714 45.499 7.972 1.00 32.78 81 THR A C 1
ATOM 629 O O . THR A 1 81 ? 52.234 44.903 7.035 1.00 32.78 81 THR A O 1
ATOM 632 N N . ALA A 1 82 ? 51.450 46.810 7.887 1.00 30.38 82 ALA A N 1
ATOM 633 C CA . ALA A 1 82 ? 51.627 47.600 6.663 1.00 30.38 82 ALA A CA 1
ATOM 634 C C . ALA A 1 82 ? 53.086 47.734 6.165 1.00 30.38 82 ALA A C 1
ATOM 636 O O . ALA A 1 82 ? 53.295 48.274 5.080 1.00 30.38 82 ALA A O 1
ATOM 637 N N . ALA A 1 83 ? 54.077 47.248 6.921 1.00 31.00 83 ALA A N 1
ATOM 638 C CA . ALA A 1 83 ? 55.461 47.143 6.461 1.00 31.00 83 ALA A CA 1
ATOM 639 C C . ALA A 1 83 ? 55.650 45.985 5.460 1.00 31.00 83 ALA A C 1
ATOM 641 O O . ALA A 1 83 ? 56.276 46.170 4.421 1.00 31.00 83 ALA A O 1
ATOM 642 N N . GLU A 1 84 ? 55.050 44.820 5.728 1.00 34.16 84 GLU A N 1
ATOM 643 C CA . GLU A 1 84 ? 55.244 43.585 4.946 1.00 34.16 84 GLU A CA 1
ATOM 644 C C . GLU A 1 84 ? 54.692 43.700 3.520 1.00 34.16 84 GLU A C 1
ATOM 646 O O . GLU A 1 84 ? 55.306 43.217 2.570 1.00 34.16 84 GLU A O 1
ATOM 651 N N . ARG A 1 85 ? 53.563 44.402 3.338 1.00 30.75 85 ARG A N 1
ATOM 652 C CA . ARG A 1 85 ? 52.940 44.579 2.012 1.00 30.75 85 ARG A CA 1
ATOM 653 C C . ARG A 1 85 ? 53.877 45.235 0.995 1.00 30.75 85 ARG A C 1
ATOM 655 O O . ARG A 1 85 ? 53.850 44.856 -0.167 1.00 30.75 85 ARG A O 1
ATOM 662 N N . LYS A 1 86 ? 54.743 46.154 1.438 1.00 29.61 86 LYS A N 1
ATOM 663 C CA . LYS A 1 86 ? 55.730 46.811 0.567 1.00 29.61 86 LYS A CA 1
ATOM 664 C C . LYS A 1 86 ? 56.929 45.937 0.189 1.00 29.61 86 LYS A C 1
ATOM 666 O O . LYS A 1 86 ? 57.635 46.311 -0.740 1.00 29.61 86 LYS A O 1
ATOM 671 N N . ALA A 1 87 ? 57.160 44.822 0.881 1.00 31.47 87 ALA A N 1
ATOM 672 C CA . ALA A 1 87 ? 58.135 43.820 0.457 1.00 31.47 87 ALA A CA 1
ATOM 673 C C . ALA A 1 87 ? 57.502 42.866 -0.570 1.00 31.47 87 ALA A C 1
ATOM 675 O O . ALA A 1 87 ? 58.013 42.714 -1.674 1.00 31.47 87 ALA A O 1
ATOM 676 N N . VAL A 1 88 ? 56.326 42.311 -0.256 1.00 34.09 88 VAL A N 1
ATOM 677 C CA . VAL A 1 88 ? 55.659 41.308 -1.109 1.00 34.09 88 VAL A CA 1
ATOM 678 C C . VAL A 1 88 ? 55.222 41.878 -2.469 1.00 34.09 88 VAL A C 1
ATOM 680 O O . VAL A 1 88 ? 55.335 41.193 -3.483 1.00 34.09 88 VAL A O 1
ATOM 683 N N . GLU A 1 89 ? 54.779 43.141 -2.532 1.00 31.64 89 GLU A N 1
ATOM 684 C CA . GLU A 1 89 ? 54.458 43.809 -3.809 1.00 31.64 89 GLU A CA 1
ATOM 685 C C . GLU A 1 89 ? 55.701 44.133 -4.667 1.00 31.64 89 GLU A C 1
ATOM 687 O O . GLU A 1 89 ? 55.546 44.436 -5.850 1.00 31.64 89 GLU A O 1
ATOM 692 N N . ALA A 1 90 ? 56.920 44.065 -4.114 1.00 31.14 90 ALA A N 1
ATOM 693 C CA . ALA A 1 90 ? 58.157 44.302 -4.861 1.00 31.14 90 ALA A CA 1
ATOM 694 C C . ALA A 1 90 ? 58.646 43.034 -5.585 1.00 31.14 90 ALA A C 1
ATOM 696 O O . ALA A 1 90 ? 58.897 43.085 -6.788 1.00 31.14 90 ALA A O 1
ATOM 697 N N . ASP A 1 91 ? 58.714 41.893 -4.891 1.00 32.34 91 ASP A N 1
ATOM 698 C CA . ASP A 1 91 ? 59.194 40.633 -5.483 1.00 32.34 91 ASP A CA 1
ATOM 699 C C . ASP A 1 91 ? 58.209 40.064 -6.518 1.00 32.34 91 ASP A C 1
ATOM 701 O O . ASP A 1 91 ? 58.609 39.608 -7.592 1.00 32.34 91 ASP A O 1
ATOM 705 N N . ALA A 1 92 ? 56.899 40.175 -6.260 1.00 34.28 92 ALA A N 1
ATOM 706 C CA . ALA A 1 92 ? 55.861 39.721 -7.191 1.00 34.28 92 ALA A CA 1
ATOM 707 C C . ALA A 1 92 ? 55.886 40.454 -8.551 1.00 34.28 92 ALA A C 1
ATOM 709 O O . ALA A 1 92 ? 55.365 39.938 -9.540 1.00 34.28 92 ALA A O 1
ATOM 710 N N . ALA A 1 93 ? 56.504 41.639 -8.626 1.00 34.84 93 ALA A N 1
ATOM 711 C CA . ALA A 1 93 ? 56.617 42.425 -9.854 1.00 34.84 93 ALA A CA 1
ATOM 712 C C . ALA A 1 93 ? 57.788 41.999 -10.769 1.00 34.84 93 ALA A C 1
ATOM 714 O O . ALA A 1 93 ? 57.878 42.491 -11.895 1.00 34.84 93 ALA A O 1
ATOM 715 N N . ALA A 1 94 ? 58.679 41.109 -10.312 1.00 37.22 94 ALA A N 1
ATOM 716 C CA . ALA A 1 94 ? 59.912 40.754 -11.023 1.00 37.22 94 ALA A CA 1
ATOM 717 C C . ALA A 1 94 ? 59.869 39.406 -11.778 1.00 37.22 94 ALA A C 1
ATOM 719 O O . ALA A 1 94 ? 60.693 39.192 -12.665 1.00 37.22 94 ALA A O 1
ATOM 720 N N . GLY A 1 95 ? 58.945 38.497 -11.435 1.00 40.03 95 GLY A N 1
ATOM 721 C CA . GLY A 1 95 ? 59.062 37.071 -11.793 1.00 40.03 95 GLY A CA 1
ATOM 722 C C . GLY A 1 95 ? 58.399 36.584 -13.092 1.00 40.03 95 GLY A C 1
ATOM 723 O O . GLY A 1 95 ? 58.853 35.594 -13.653 1.00 40.03 95 GLY A O 1
ATOM 724 N N . MET A 1 96 ? 57.337 37.231 -13.590 1.00 48.09 96 MET A N 1
ATOM 725 C CA . MET A 1 96 ? 56.511 36.684 -14.687 1.00 48.09 96 MET A CA 1
ATOM 726 C C . MET A 1 96 ? 56.604 37.494 -15.990 1.00 48.09 96 MET A C 1
ATOM 728 O O . MET A 1 96 ? 55.819 38.410 -16.236 1.00 48.09 96 MET A O 1
ATOM 732 N N . GLN A 1 97 ? 57.530 37.103 -16.874 1.00 54.28 97 GLN A N 1
ATOM 733 C CA . GLN A 1 97 ? 57.536 37.496 -18.290 1.00 54.28 97 GLN A CA 1
ATOM 734 C C . GLN A 1 97 ? 57.859 36.284 -19.175 1.00 54.28 97 GLN A C 1
ATOM 736 O O . GLN A 1 97 ? 58.992 35.815 -19.182 1.00 54.28 97 GLN A O 1
ATOM 741 N N . GLY A 1 98 ? 56.886 35.800 -19.957 1.00 66.25 98 GLY A N 1
ATOM 742 C CA . GLY A 1 98 ? 57.145 34.742 -20.945 1.00 66.25 98 GLY A CA 1
ATOM 743 C C . GLY A 1 98 ? 55.908 34.070 -21.550 1.00 66.25 98 GLY A C 1
ATOM 744 O O . GLY A 1 98 ? 55.931 33.755 -22.734 1.00 66.25 98 GLY A O 1
ATOM 745 N N . GLY A 1 99 ? 54.816 33.925 -20.795 1.00 82.25 99 GLY A N 1
ATOM 746 C CA . GLY A 1 99 ? 53.571 33.297 -21.269 1.00 82.25 99 GLY A CA 1
ATOM 747 C C . GLY A 1 99 ? 53.454 31.796 -20.958 1.00 82.25 99 GLY A C 1
ATOM 748 O O . GLY A 1 99 ? 54.298 31.265 -20.234 1.00 82.25 99 GLY A O 1
ATOM 749 N N . PRO A 1 100 ? 52.403 31.115 -21.464 1.00 87.12 100 PRO A N 1
ATOM 750 C CA . PRO A 1 100 ? 52.084 29.717 -21.165 1.00 87.12 100 PRO A CA 1
ATOM 751 C C . PRO A 1 100 ? 53.258 28.746 -21.287 1.00 87.12 100 PRO A C 1
ATOM 753 O O . PRO A 1 100 ? 53.425 27.895 -20.420 1.00 87.12 100 PRO A O 1
ATOM 756 N N . LEU A 1 101 ? 54.082 28.871 -22.330 1.00 86.19 101 LEU A N 1
ATOM 757 C CA . LEU A 1 101 ? 55.210 27.967 -22.557 1.00 86.19 101 LEU A CA 1
ATOM 758 C C . LEU A 1 101 ? 56.323 28.188 -21.523 1.00 86.19 101 LEU A C 1
ATOM 760 O O . LEU A 1 101 ? 56.783 27.229 -20.914 1.00 86.19 101 LEU A O 1
ATOM 764 N N . ALA A 1 102 ? 56.676 29.445 -21.246 1.00 83.00 102 ALA A N 1
ATOM 765 C CA . ALA A 1 102 ? 57.708 29.786 -20.265 1.00 83.00 102 ALA A CA 1
ATOM 766 C C . ALA A 1 102 ? 57.290 29.468 -18.815 1.00 83.00 102 ALA A C 1
ATOM 768 O O . ALA A 1 102 ? 58.118 29.071 -18.000 1.00 83.00 102 ALA A O 1
ATOM 769 N N . GLU A 1 103 ? 56.005 29.606 -18.483 1.00 81.88 103 GLU A N 1
ATOM 770 C CA . GLU A 1 103 ? 55.469 29.177 -17.185 1.00 81.88 103 GLU A CA 1
ATOM 771 C C . GLU A 1 103 ? 55.394 27.652 -17.076 1.00 81.88 103 GLU A C 1
ATOM 773 O O . GLU A 1 103 ? 55.590 27.104 -15.994 1.00 81.88 103 GLU A O 1
ATOM 778 N N . TYR A 1 104 ? 55.128 26.943 -18.178 1.00 80.12 104 TYR A N 1
ATOM 779 C CA . TYR A 1 104 ? 55.197 25.484 -18.193 1.00 80.12 104 TYR A CA 1
ATOM 780 C C . TYR A 1 104 ? 56.634 25.032 -17.946 1.00 80.12 104 TYR A C 1
ATOM 782 O O . TYR A 1 104 ? 56.861 24.218 -17.055 1.00 80.12 104 TYR A O 1
ATOM 790 N N . ASP A 1 105 ? 57.603 25.647 -18.631 1.00 79.12 105 ASP A N 1
ATOM 791 C CA . ASP A 1 105 ? 59.033 25.447 -18.385 1.00 79.12 105 ASP A CA 1
ATOM 792 C C . ASP A 1 105 ? 59.400 25.729 -16.916 1.00 79.12 105 ASP A C 1
ATOM 794 O O . ASP A 1 105 ? 60.097 24.926 -16.297 1.00 79.12 105 ASP A O 1
ATOM 798 N N . ALA A 1 106 ? 58.876 26.802 -16.311 1.00 74.56 106 ALA A N 1
ATOM 799 C CA . ALA A 1 106 ? 59.090 27.113 -14.895 1.00 74.56 106 ALA A CA 1
ATOM 800 C C . ALA A 1 106 ? 58.448 26.077 -13.947 1.00 74.56 106 ALA A C 1
ATOM 802 O O . ALA A 1 106 ? 59.092 25.607 -13.008 1.00 74.56 106 ALA A O 1
ATOM 803 N N . ARG A 1 107 ? 57.202 25.652 -14.197 1.00 70.25 107 ARG A N 1
ATOM 804 C CA . ARG A 1 107 ? 56.495 24.632 -13.393 1.00 70.25 107 ARG A CA 1
ATOM 805 C C . ARG A 1 107 ? 57.123 23.246 -13.522 1.00 70.25 107 ARG A C 1
ATOM 807 O O . ARG A 1 107 ? 57.072 22.474 -12.562 1.00 70.25 107 ARG A O 1
ATOM 814 N N . VAL A 1 108 ? 57.727 22.944 -14.670 1.00 65.56 108 VAL A N 1
ATOM 815 C CA . VAL A 1 108 ? 58.570 21.765 -14.902 1.00 65.56 108 VAL A CA 1
ATOM 816 C C . VAL A 1 108 ? 59.878 21.879 -14.111 1.00 65.56 108 VAL A C 1
ATOM 818 O O . VAL A 1 108 ? 60.199 20.969 -13.349 1.00 65.56 108 VAL A O 1
ATOM 821 N N . GLN A 1 109 ? 60.591 23.009 -14.192 1.00 64.50 109 GLN A N 1
ATOM 822 C CA . GLN A 1 109 ? 61.841 23.242 -13.447 1.00 64.50 109 GLN A CA 1
ATOM 823 C C . GLN A 1 109 ? 61.651 23.200 -11.918 1.00 64.50 109 GLN A C 1
ATOM 825 O O . GLN A 1 109 ? 62.498 22.662 -11.208 1.00 64.50 109 GLN A O 1
ATOM 830 N N . GLN A 1 110 ? 60.515 23.687 -11.408 1.00 54.91 110 GLN A N 1
ATOM 831 C CA . GLN A 1 110 ? 60.110 23.602 -9.995 1.00 54.91 110 GLN A CA 1
ATOM 832 C C . GLN A 1 110 ? 59.553 22.215 -9.582 1.00 54.91 110 GLN A C 1
ATOM 834 O O . GLN A 1 110 ? 59.023 22.059 -8.474 1.00 54.91 110 GLN A O 1
ATOM 839 N N . GLY A 1 111 ? 59.577 21.212 -10.471 1.00 49.44 111 GLY A N 1
ATOM 840 C CA . GLY A 1 111 ? 59.070 19.857 -10.211 1.00 49.44 111 GLY A CA 1
ATOM 841 C C . GLY A 1 111 ? 57.568 19.785 -9.900 1.00 49.44 111 GLY A C 1
ATOM 842 O O . GLY A 1 111 ? 57.107 18.836 -9.267 1.00 49.44 111 GLY A O 1
ATOM 843 N N . ARG A 1 112 ? 56.788 20.805 -10.281 1.00 49.12 112 ARG A N 1
ATOM 844 C CA . ARG A 1 112 ? 55.332 20.882 -10.043 1.00 49.12 112 ARG A CA 1
ATOM 845 C C . ARG A 1 112 ? 54.543 20.146 -11.122 1.00 49.12 112 ARG A C 1
ATOM 847 O O . ARG A 1 112 ? 53.483 19.596 -10.837 1.00 49.12 112 ARG A O 1
ATOM 854 N N . LEU A 1 113 ? 55.075 20.133 -12.341 1.00 60.16 113 LEU A N 1
ATOM 855 C CA . LEU A 1 113 ? 54.573 19.388 -13.491 1.00 60.16 113 LEU A CA 1
ATOM 856 C C . LEU A 1 113 ? 55.682 18.489 -14.054 1.00 60.16 113 LEU A C 1
ATOM 858 O O . LEU A 1 113 ? 56.867 18.720 -13.815 1.00 60.16 113 LEU A O 1
ATOM 862 N N . ARG A 1 114 ? 55.292 17.466 -14.819 1.00 63.38 114 ARG A N 1
ATOM 863 C CA . ARG A 1 114 ? 56.206 16.724 -15.697 1.00 63.38 114 ARG A CA 1
ATOM 864 C C . ARG A 1 114 ? 56.210 17.392 -17.068 1.00 63.38 114 ARG A C 1
ATOM 866 O O . ARG A 1 114 ? 55.141 17.759 -17.544 1.00 63.38 114 ARG A O 1
ATOM 873 N N . ASP A 1 115 ? 57.374 17.457 -17.706 1.00 68.69 115 ASP A N 1
ATOM 874 C CA . ASP A 1 115 ? 57.472 17.803 -19.124 1.00 68.69 115 ASP A CA 1
ATOM 875 C C . ASP A 1 115 ? 56.881 16.691 -20.016 1.00 68.69 115 ASP A C 1
ATOM 877 O O . ASP A 1 115 ? 57.256 15.519 -19.898 1.00 68.69 115 ASP A O 1
ATOM 881 N N . ASP A 1 116 ? 55.945 17.050 -20.891 1.00 74.88 116 ASP A N 1
ATOM 882 C CA . ASP A 1 116 ? 55.248 16.149 -21.806 1.00 74.88 116 ASP A CA 1
ATOM 883 C C . ASP A 1 116 ? 55.169 16.784 -23.214 1.00 74.88 116 ASP A C 1
ATOM 885 O O . ASP A 1 116 ? 54.485 17.797 -23.397 1.00 74.88 116 ASP A O 1
ATOM 889 N N . PRO A 1 117 ? 55.817 16.198 -24.243 1.00 69.38 117 PRO A N 1
ATOM 890 C CA . PRO A 1 117 ? 55.811 16.738 -25.604 1.00 69.38 117 PRO A CA 1
ATOM 891 C C . PRO A 1 117 ? 54.425 16.890 -26.251 1.00 69.38 117 PRO A C 1
ATOM 893 O O . PRO A 1 117 ? 54.248 17.778 -27.085 1.00 69.38 117 PRO A O 1
ATOM 896 N N . TYR A 1 118 ? 53.431 16.073 -25.878 1.00 72.12 118 TYR A N 1
ATOM 897 C CA . TYR A 1 118 ? 52.062 16.254 -26.375 1.00 72.12 118 TYR A CA 1
ATOM 898 C C . TYR A 1 118 ? 51.423 17.486 -25.741 1.00 72.12 118 TYR A C 1
ATOM 900 O O . TYR A 1 118 ? 50.786 18.272 -26.440 1.00 72.12 118 TYR A O 1
ATOM 908 N N . GLN A 1 119 ? 51.637 17.696 -24.437 1.00 74.69 119 GLN A N 1
ATOM 909 C CA . GLN A 1 119 ? 51.210 18.929 -23.777 1.00 74.69 119 GLN A CA 1
ATOM 910 C C . GLN A 1 119 ? 51.932 20.137 -24.380 1.00 74.69 119 GLN A C 1
ATOM 912 O O . GLN A 1 119 ? 51.258 21.111 -24.699 1.00 74.69 119 GLN A O 1
ATOM 917 N N . ARG A 1 120 ? 53.246 20.061 -24.647 1.00 81.50 120 ARG A N 1
ATOM 918 C CA . ARG A 1 120 ? 53.992 21.141 -25.320 1.00 81.50 120 ARG A CA 1
ATOM 919 C C . ARG A 1 120 ? 53.371 21.566 -26.649 1.00 81.50 120 ARG A C 1
ATOM 921 O O . ARG A 1 120 ? 53.141 22.753 -26.809 1.00 81.50 120 ARG A O 1
ATOM 928 N N . GLN A 1 121 ? 52.993 20.648 -27.541 1.00 79.94 121 GLN A N 1
ATOM 929 C CA . GLN A 1 121 ? 52.345 21.008 -28.822 1.00 79.94 121 GLN A CA 1
ATOM 930 C C . GLN A 1 121 ? 51.002 21.748 -28.661 1.00 79.94 121 GLN A C 1
ATOM 932 O O . GLN A 1 121 ? 50.588 22.520 -29.529 1.00 79.94 121 GLN A O 1
ATOM 937 N N . ILE A 1 122 ? 50.299 21.516 -27.551 1.00 82.00 122 ILE A N 1
ATOM 938 C CA . ILE A 1 122 ? 49.061 22.227 -27.205 1.00 82.00 122 ILE A CA 1
ATOM 939 C C . ILE A 1 122 ? 49.393 23.573 -26.537 1.00 82.00 122 ILE A C 1
ATOM 941 O O . ILE A 1 122 ? 48.729 24.578 -26.786 1.00 82.00 122 ILE A O 1
ATOM 945 N N . ILE A 1 123 ? 50.450 23.612 -25.725 1.00 86.25 123 ILE A N 1
ATOM 946 C CA . ILE A 1 123 ? 50.948 24.804 -25.029 1.00 86.25 123 ILE A CA 1
ATOM 947 C C . ILE A 1 123 ? 51.625 25.783 -25.994 1.00 86.25 123 ILE A C 1
ATOM 949 O O . ILE A 1 123 ? 51.522 26.983 -25.786 1.00 86.25 123 ILE A O 1
ATOM 953 N N . GLU A 1 124 ? 52.210 25.316 -27.094 1.00 86.00 124 GLU A N 1
ATOM 954 C CA . GLU A 1 124 ? 52.657 26.135 -28.225 1.00 86.00 124 GLU A CA 1
ATOM 955 C C . GLU A 1 124 ? 51.471 26.887 -28.847 1.00 86.00 124 GLU A C 1
ATOM 957 O O . GLU A 1 124 ? 51.547 28.096 -29.040 1.00 86.00 124 GLU A O 1
ATOM 962 N N . GLN A 1 125 ? 50.314 26.240 -29.028 1.00 87.25 125 GLN A N 1
ATOM 963 C CA . GLN A 1 125 ? 49.098 26.919 -29.507 1.00 87.25 125 GLN A CA 1
ATOM 964 C C . GLN A 1 125 ? 48.486 27.867 -28.455 1.00 87.25 125 GLN A C 1
ATOM 966 O O . GLN A 1 125 ? 47.881 28.884 -28.811 1.00 87.25 125 GLN A O 1
ATOM 971 N N . LEU A 1 126 ? 48.683 27.589 -27.159 1.00 88.06 126 LEU A N 1
ATOM 972 C CA . LEU A 1 126 ? 48.375 28.530 -26.072 1.00 88.06 126 LEU A CA 1
ATOM 973 C C . LEU A 1 126 ? 49.372 29.707 -26.035 1.00 88.06 126 LEU A C 1
ATOM 975 O O . LEU A 1 126 ? 48.960 30.827 -25.741 1.00 88.06 126 LEU A O 1
ATOM 979 N N . GLN A 1 127 ? 50.643 29.497 -26.384 1.00 90.81 127 GLN A N 1
ATOM 980 C CA . GLN A 1 127 ? 51.672 30.534 -26.505 1.00 90.81 127 GLN A CA 1
ATOM 981 C C . GLN A 1 127 ? 51.411 31.430 -27.723 1.00 90.81 127 GLN A C 1
ATOM 983 O O . GLN A 1 127 ? 51.448 32.651 -27.595 1.00 90.81 127 GLN A O 1
ATOM 988 N N . ASP A 1 128 ? 51.037 30.856 -28.868 1.00 88.50 128 ASP A N 1
ATOM 989 C CA . ASP A 1 128 ? 50.556 31.595 -30.041 1.00 88.50 128 ASP A CA 1
ATOM 990 C C . ASP A 1 128 ? 49.299 32.407 -29.708 1.00 88.50 128 ASP A C 1
ATOM 992 O O . ASP A 1 128 ? 49.098 33.510 -30.216 1.00 88.50 128 ASP A O 1
ATOM 996 N N . LEU A 1 129 ? 48.418 31.888 -28.847 1.00 90.56 129 LEU A N 1
ATOM 997 C CA . LEU A 1 129 ? 47.282 32.649 -28.328 1.00 90.56 129 LEU A CA 1
ATOM 998 C C . LEU A 1 129 ? 47.719 33.765 -27.362 1.00 90.56 129 LEU A C 1
ATOM 1000 O O . LEU A 1 129 ? 47.167 34.861 -27.420 1.00 90.56 129 LEU A O 1
ATOM 1004 N N . TYR A 1 130 ? 48.726 33.530 -26.523 1.00 90.69 130 TYR A N 1
ATOM 1005 C CA . TYR A 1 130 ? 49.304 34.530 -25.623 1.00 90.69 130 TYR A CA 1
ATOM 1006 C C . TYR A 1 130 ? 50.010 35.665 -26.381 1.00 90.69 130 TYR A C 1
ATOM 1008 O O . TYR A 1 130 ? 49.757 36.823 -26.070 1.00 90.69 130 TYR A O 1
ATOM 1016 N N . GLU A 1 131 ? 50.824 35.393 -27.406 1.00 89.00 131 GLU A N 1
ATOM 1017 C CA . GLU A 1 131 ? 51.491 36.444 -28.195 1.00 89.00 131 GLU A CA 1
ATOM 1018 C C . GLU A 1 131 ? 50.484 37.220 -29.070 1.00 89.00 131 GLU A C 1
ATOM 1020 O O . GLU A 1 131 ? 50.554 38.452 -29.172 1.00 89.00 131 GLU A O 1
ATOM 1025 N N . ARG A 1 132 ? 49.454 36.538 -29.606 1.00 89.19 132 ARG A N 1
ATOM 1026 C CA . ARG A 1 132 ? 48.269 37.200 -30.184 1.00 89.19 132 ARG A CA 1
ATOM 1027 C C . ARG A 1 132 ? 47.607 38.130 -29.154 1.00 89.19 132 ARG A C 1
ATOM 1029 O O . ARG A 1 132 ? 47.372 39.300 -29.445 1.00 89.19 132 ARG A O 1
ATOM 1036 N N . LEU A 1 133 ? 47.366 37.660 -27.928 1.00 88.75 133 LEU A N 1
ATOM 1037 C CA . LEU A 1 133 ? 46.767 38.462 -26.854 1.00 88.75 133 LEU A CA 1
ATOM 1038 C C . LEU A 1 133 ? 47.667 39.592 -26.337 1.00 88.75 133 LEU A C 1
ATOM 1040 O O . LEU A 1 133 ? 47.150 40.621 -25.923 1.00 88.75 133 LEU A O 1
ATOM 1044 N N . ARG A 1 134 ? 48.993 39.448 -26.379 1.00 87.06 134 ARG A N 1
ATOM 1045 C CA . ARG A 1 134 ? 49.978 40.454 -25.939 1.00 87.06 134 ARG A CA 1
ATOM 1046 C C . ARG A 1 134 ? 49.984 41.694 -26.836 1.00 87.06 134 ARG A C 1
ATOM 1048 O O . ARG A 1 134 ? 50.256 42.794 -26.364 1.00 87.06 134 ARG A O 1
ATOM 1055 N N . SER A 1 135 ? 49.680 41.512 -28.122 1.00 82.19 135 SER A N 1
ATOM 1056 C CA . SER A 1 135 ? 49.500 42.603 -29.092 1.00 82.19 135 SER A CA 1
ATOM 1057 C C . SER A 1 135 ? 48.053 43.114 -29.174 1.00 82.19 135 SER A C 1
ATOM 1059 O O . SER A 1 135 ? 47.824 44.245 -29.604 1.00 82.19 135 SER A O 1
ATOM 1061 N N . TYR A 1 136 ? 47.080 42.324 -28.716 1.00 88.94 136 TYR A N 1
ATOM 1062 C CA . TYR A 1 136 ? 45.671 42.702 -28.656 1.00 88.94 136 TYR A CA 1
ATOM 1063 C C . TYR A 1 136 ? 45.357 43.591 -27.444 1.00 88.94 136 TYR A C 1
ATOM 1065 O O . TYR A 1 136 ? 45.535 43.204 -26.290 1.00 88.94 136 TYR A O 1
ATOM 1073 N N . ASN A 1 137 ? 44.805 44.778 -27.691 1.00 84.94 137 ASN A N 1
ATOM 1074 C CA . ASN A 1 137 ? 44.211 45.602 -26.643 1.00 84.94 137 ASN A CA 1
ATOM 1075 C C . ASN A 1 137 ? 42.681 45.596 -26.814 1.00 84.94 137 ASN A C 1
ATOM 1077 O O . ASN A 1 137 ? 42.210 46.145 -27.815 1.00 84.94 137 ASN A O 1
ATOM 1081 N N . PRO A 1 138 ? 41.905 45.008 -25.882 1.00 82.94 138 PRO A N 1
ATOM 1082 C CA . PRO A 1 138 ? 40.458 44.905 -26.033 1.00 82.94 138 PRO A CA 1
ATOM 1083 C C . PRO A 1 138 ? 39.805 46.296 -26.125 1.00 82.94 138 PRO A C 1
ATOM 1085 O O . PRO A 1 138 ? 40.255 47.238 -25.459 1.00 82.94 138 PRO A O 1
ATOM 1088 N N . PRO A 1 139 ? 38.754 46.457 -26.952 1.00 84.75 139 PRO A N 1
ATOM 1089 C CA . PRO A 1 139 ? 38.027 47.714 -27.055 1.00 84.75 139 PRO A CA 1
ATOM 1090 C C . PRO A 1 139 ? 37.340 48.054 -25.720 1.00 84.75 139 PRO A C 1
ATOM 1092 O O . PRO A 1 139 ? 36.986 47.153 -24.957 1.00 84.75 139 PRO A O 1
ATOM 1095 N N . PRO A 1 140 ? 37.116 49.346 -25.413 1.00 82.94 140 PRO A N 1
ATOM 1096 C CA . PRO A 1 140 ? 36.367 49.730 -24.223 1.00 82.94 140 PRO A CA 1
ATOM 1097 C C . PRO A 1 140 ? 34.939 49.178 -24.306 1.00 82.94 140 PRO A C 1
ATOM 1099 O O . PRO A 1 140 ? 34.248 49.371 -25.309 1.00 82.94 140 PRO A O 1
ATOM 1102 N N . VAL A 1 141 ? 34.490 48.503 -23.246 1.00 86.50 141 VAL A N 1
ATOM 1103 C CA . VAL A 1 141 ? 33.155 47.896 -23.203 1.00 86.50 141 VAL A CA 1
ATOM 1104 C C . VAL A 1 141 ? 32.094 48.993 -23.228 1.00 86.50 141 VAL A C 1
ATOM 1106 O O . VAL A 1 141 ? 31.937 49.765 -22.283 1.00 86.50 141 VAL A O 1
ATOM 1109 N N . VAL A 1 142 ? 31.357 49.069 -24.335 1.00 83.94 142 VAL A N 1
ATOM 1110 C CA . VAL A 1 142 ? 30.236 49.998 -24.487 1.00 83.94 142 VAL A CA 1
ATOM 1111 C C . VAL A 1 142 ? 29.023 49.416 -23.769 1.00 83.94 142 VAL A C 1
ATOM 1113 O O . VAL A 1 142 ? 28.334 48.557 -24.316 1.00 83.94 142 VAL A O 1
ATOM 1116 N N . GLN A 1 143 ? 28.756 49.895 -22.553 1.00 81.69 143 GLN A N 1
ATOM 1117 C CA . GLN A 1 143 ? 27.506 49.607 -21.849 1.00 81.69 143 GLN A CA 1
ATOM 1118 C C . GLN A 1 143 ? 26.306 50.110 -22.674 1.00 81.69 143 GLN A C 1
ATOM 1120 O O . GLN A 1 143 ? 26.208 51.317 -22.923 1.00 81.69 143 GLN A O 1
ATOM 1125 N N . PRO A 1 144 ? 25.387 49.230 -23.116 1.00 82.44 144 PRO A N 1
ATOM 1126 C CA . PRO A 1 144 ? 24.213 49.652 -23.869 1.00 82.44 144 PRO A CA 1
ATOM 1127 C C . PRO A 1 144 ? 23.248 50.406 -22.945 1.00 82.44 144 PRO A C 1
ATOM 1129 O O . PRO A 1 144 ? 22.864 49.906 -21.887 1.00 82.44 144 PRO A O 1
ATOM 1132 N N . SER A 1 145 ? 22.844 51.622 -23.328 1.00 74.62 145 SER A N 1
ATOM 1133 C CA . SER A 1 145 ? 21.935 52.426 -22.497 1.00 74.62 145 SER A CA 1
ATOM 1134 C C . SER A 1 145 ? 20.555 51.768 -22.412 1.00 74.62 145 SER A C 1
ATOM 1136 O O . SER A 1 145 ? 20.117 51.093 -23.349 1.00 74.62 145 SER A O 1
ATOM 1138 N N . VAL A 1 146 ? 19.836 51.974 -21.307 1.00 69.94 146 VAL A N 1
ATOM 1139 C CA . VAL A 1 146 ? 18.516 51.350 -21.104 1.00 69.94 146 VAL A CA 1
ATOM 1140 C C . VAL A 1 146 ? 17.531 51.794 -22.196 1.00 69.94 146 VAL A C 1
ATOM 1142 O O . VAL A 1 146 ? 16.781 50.972 -22.712 1.00 69.94 146 VAL A O 1
ATOM 1145 N N . GLU A 1 147 ? 17.609 53.048 -22.648 1.00 64.44 147 GLU A N 1
ATOM 1146 C CA . GLU A 1 147 ? 16.798 53.602 -23.745 1.00 64.44 147 GLU A CA 1
ATOM 1147 C C . GLU A 1 147 ? 17.175 53.059 -25.139 1.00 64.44 147 GLU A C 1
ATOM 1149 O O . GLU A 1 147 ? 16.435 53.274 -26.102 1.00 64.44 147 GLU A O 1
ATOM 1154 N N . SER A 1 148 ? 18.326 52.387 -25.269 1.00 61.84 148 SER A N 1
ATOM 1155 C CA . SER A 1 148 ? 18.758 51.720 -26.507 1.00 61.84 148 SER A CA 1
ATOM 1156 C C . SER A 1 148 ? 18.280 50.265 -26.613 1.00 61.84 148 SER A C 1
ATOM 1158 O O . SER A 1 148 ? 18.196 49.731 -27.719 1.00 61.84 148 SER A O 1
ATOM 1160 N N . LEU A 1 149 ? 17.932 49.647 -25.477 1.00 64.88 149 LEU A N 1
ATOM 1161 C CA . LEU A 1 149 ? 17.433 48.270 -25.375 1.00 64.88 149 LEU A CA 1
ATOM 1162 C C . LEU A 1 149 ? 15.921 48.184 -25.115 1.00 64.88 149 LEU A C 1
ATOM 1164 O O . LEU A 1 149 ? 15.314 47.153 -25.403 1.00 64.88 149 LEU A O 1
ATOM 1168 N N . ASP A 1 150 ? 15.312 49.253 -24.598 1.00 57.69 150 ASP A N 1
ATOM 1169 C CA . ASP A 1 150 ? 13.864 49.367 -24.422 1.00 57.69 150 ASP A CA 1
ATOM 1170 C C . ASP A 1 150 ? 13.132 49.294 -25.785 1.00 57.69 150 ASP A C 1
ATOM 1172 O O . ASP A 1 150 ? 13.376 50.124 -26.675 1.00 57.69 150 ASP A O 1
ATOM 1176 N N . PRO A 1 151 ? 12.245 48.302 -26.011 1.00 52.34 151 PRO A N 1
ATOM 1177 C CA . PRO A 1 151 ? 11.571 48.127 -27.291 1.00 52.34 151 PRO A CA 1
ATOM 1178 C C . PRO A 1 151 ? 10.525 49.226 -27.525 1.00 52.34 151 PRO A C 1
ATOM 1180 O O . PRO A 1 151 ? 9.352 49.073 -27.181 1.00 52.34 151 PRO A O 1
ATOM 1183 N N . LYS A 1 152 ? 10.941 50.315 -28.194 1.00 47.69 152 LYS A N 1
ATOM 1184 C CA . LYS A 1 152 ? 10.058 51.420 -28.618 1.00 47.69 152 LYS A CA 1
ATOM 1185 C C . LYS A 1 152 ? 8.714 50.891 -29.148 1.00 47.69 152 LYS A C 1
ATOM 1187 O O . LYS A 1 152 ? 8.714 50.052 -30.058 1.00 47.69 152 LYS A O 1
ATOM 1192 N N . PRO A 1 153 ? 7.571 51.399 -28.646 1.00 45.12 153 PRO A N 1
ATOM 1193 C CA . PRO A 1 153 ? 6.262 50.844 -28.965 1.00 45.12 153 PRO A CA 1
ATOM 1194 C C . PRO A 1 153 ? 5.995 50.899 -30.471 1.00 45.12 153 PRO A C 1
ATOM 1196 O O . PRO A 1 153 ? 6.055 51.960 -31.099 1.00 45.12 153 PRO A O 1
ATOM 1199 N N . LYS A 1 154 ? 5.693 49.737 -31.061 1.00 40.19 154 LYS A N 1
ATOM 1200 C CA . LYS A 1 154 ? 5.395 49.609 -32.492 1.00 40.19 154 LYS A CA 1
ATOM 1201 C C . LYS A 1 154 ? 4.126 50.388 -32.836 1.00 40.19 154 LYS A C 1
ATOM 1203 O O . LYS A 1 154 ? 3.020 49.947 -32.532 1.00 40.19 154 LYS A O 1
ATOM 1208 N N . SER A 1 155 ? 4.286 51.518 -33.523 1.00 38.16 155 SER A N 1
ATOM 1209 C CA . SER A 1 155 ? 3.162 52.225 -34.142 1.00 38.16 155 SER A CA 1
ATOM 1210 C C . SER A 1 155 ? 2.452 51.311 -35.149 1.00 38.16 155 SER A C 1
ATOM 1212 O O . SER A 1 155 ? 3.097 50.642 -35.960 1.00 38.16 155 SER A O 1
ATOM 1214 N N . PHE A 1 156 ? 1.120 51.292 -35.098 1.00 46.28 156 PHE A N 1
ATOM 1215 C CA . PHE A 1 156 ? 0.251 50.251 -35.669 1.00 46.28 156 PHE A CA 1
ATOM 1216 C C . PHE A 1 156 ? 0.199 50.196 -37.217 1.00 46.28 156 PHE A C 1
ATOM 1218 O O . PHE A 1 156 ? -0.575 49.433 -37.781 1.00 46.28 156 PHE A O 1
ATOM 1225 N N . PHE A 1 157 ? 1.018 50.990 -37.916 1.00 41.53 157 PHE A N 1
ATOM 1226 C CA . PHE A 1 157 ? 1.015 51.131 -39.383 1.00 41.53 157 PHE A CA 1
ATOM 1227 C C . PHE A 1 157 ? 2.390 50.929 -40.059 1.00 41.53 157 PHE A C 1
ATOM 1229 O O . PHE A 1 157 ? 2.532 51.163 -41.255 1.00 41.53 157 PHE A O 1
ATOM 1236 N N 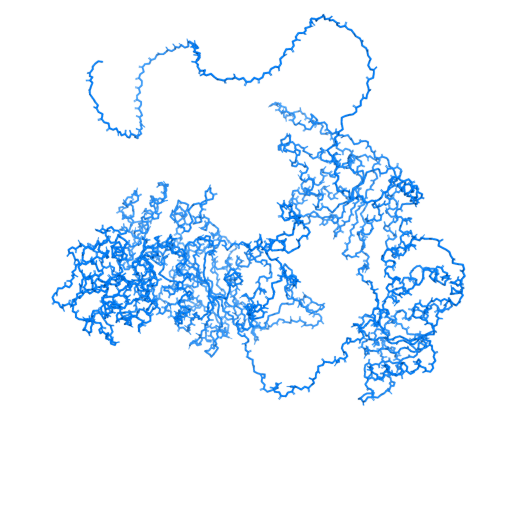. GLY A 1 158 ? 3.418 50.486 -39.324 1.00 34.78 158 GLY A N 1
ATOM 1237 C CA . GLY A 1 158 ? 4.804 50.407 -39.824 1.00 34.78 158 GLY A CA 1
ATOM 1238 C C . GLY A 1 158 ? 5.255 49.085 -40.470 1.00 34.78 158 GLY A C 1
ATOM 1239 O O . GLY A 1 158 ? 6.458 48.858 -40.547 1.00 34.78 158 GLY A O 1
ATOM 1240 N N . SER A 1 159 ? 4.357 48.173 -40.861 1.00 36.91 159 SER A N 1
ATOM 1241 C CA . SER A 1 159 ? 4.714 46.756 -41.095 1.00 36.91 159 SER A CA 1
ATOM 1242 C C . SER A 1 159 ? 5.094 46.334 -42.524 1.00 36.91 159 SER A C 1
ATOM 1244 O O . SER A 1 159 ? 5.535 45.197 -42.678 1.00 36.91 159 SER A O 1
ATOM 1246 N N . LEU A 1 160 ? 4.945 47.179 -43.559 1.00 40.62 160 LEU A N 1
ATOM 1247 C CA . LEU A 1 160 ? 5.137 46.746 -44.963 1.00 40.62 160 LEU A CA 1
ATOM 1248 C C . LEU A 1 160 ? 6.408 47.243 -45.675 1.00 40.62 160 LEU A C 1
ATOM 1250 O O . LEU A 1 160 ? 6.917 46.530 -46.534 1.00 40.62 160 LEU A O 1
ATOM 1254 N N . PHE A 1 161 ? 6.937 48.426 -45.349 1.00 45.22 161 PHE A N 1
ATOM 1255 C CA . PHE A 1 161 ? 8.151 48.962 -45.984 1.00 45.22 161 PHE A CA 1
ATOM 1256 C C . PHE A 1 161 ? 9.071 49.603 -44.947 1.00 45.22 161 PHE A C 1
ATOM 1258 O O . PHE A 1 161 ? 8.873 50.738 -44.524 1.00 45.22 161 PHE A O 1
ATOM 1265 N N . GLY A 1 162 ? 10.090 48.847 -44.538 1.00 28.58 162 GLY A N 1
ATOM 1266 C CA . GLY A 1 162 ? 11.056 49.275 -43.532 1.00 28.58 162 GLY A CA 1
ATOM 1267 C C . GLY A 1 162 ? 12.019 48.151 -43.174 1.00 28.58 162 GLY A C 1
ATOM 1268 O O . GLY A 1 162 ? 11.840 47.477 -42.162 1.00 28.58 162 GLY A O 1
ATOM 1269 N N . ARG A 1 163 ? 13.062 47.951 -43.993 1.00 38.44 163 ARG A N 1
ATOM 1270 C CA . ARG A 1 163 ? 14.204 47.088 -43.647 1.00 38.44 163 ARG A CA 1
ATOM 1271 C C . ARG A 1 163 ? 15.058 47.808 -42.598 1.00 38.44 163 ARG A C 1
ATOM 1273 O O . ARG A 1 163 ? 16.163 48.251 -42.893 1.00 38.44 163 ARG A O 1
ATOM 1280 N N . ASN A 1 164 ? 14.511 47.964 -41.391 1.00 31.34 164 ASN A N 1
ATOM 1281 C CA . ASN A 1 164 ? 15.244 48.477 -40.240 1.00 31.34 164 ASN A CA 1
ATOM 1282 C C . ASN A 1 164 ? 16.458 47.577 -40.036 1.00 31.34 164 ASN A C 1
ATOM 1284 O O . ASN A 1 164 ? 16.310 46.406 -39.679 1.00 31.34 164 ASN A O 1
ATOM 1288 N N . ALA A 1 165 ? 17.646 48.121 -40.291 1.00 36.75 165 ALA A N 1
ATOM 1289 C CA . ALA A 1 165 ? 18.884 47.438 -39.988 1.00 36.75 165 ALA A CA 1
ATOM 1290 C C . ALA A 1 165 ? 18.915 47.187 -38.478 1.00 36.75 165 ALA A C 1
ATOM 1292 O O . ALA A 1 165 ? 19.073 48.118 -37.687 1.00 36.75 165 ALA A O 1
ATOM 1293 N N . LYS A 1 166 ? 18.755 45.920 -38.074 1.00 40.00 166 LYS A N 1
ATOM 1294 C CA . LYS A 1 166 ? 19.335 45.488 -36.806 1.00 40.00 166 LYS A CA 1
ATOM 1295 C C . LYS A 1 166 ? 20.816 45.823 -36.902 1.00 40.00 166 LYS A C 1
ATOM 1297 O O . LYS A 1 166 ? 21.448 45.485 -37.898 1.00 40.00 166 LYS A O 1
ATOM 1302 N N . GLN A 1 167 ? 21.328 46.507 -35.892 1.00 45.78 167 GLN A N 1
ATOM 1303 C CA . GLN A 1 167 ? 22.752 46.746 -35.753 1.00 45.78 167 GLN A CA 1
ATOM 1304 C C . GLN A 1 167 ? 23.401 45.373 -35.547 1.00 45.78 167 GLN A C 1
ATOM 1306 O O . GLN A 1 167 ? 23.252 44.770 -34.485 1.00 45.78 167 GLN A O 1
ATOM 1311 N N . GLU A 1 168 ? 23.980 44.816 -36.612 1.00 53.56 168 GLU A N 1
ATOM 1312 C CA . GLU A 1 168 ? 24.631 43.511 -36.548 1.00 53.56 168 GLU A CA 1
ATOM 1313 C C . GLU A 1 168 ? 25.820 43.617 -35.591 1.00 53.56 168 GLU A C 1
ATOM 1315 O O . GLU A 1 168 ? 26.580 44.586 -35.633 1.00 53.56 168 GLU A O 1
ATOM 1320 N N . LEU A 1 169 ? 25.940 42.644 -34.686 1.00 65.38 169 LEU A N 1
ATOM 1321 C CA . LEU A 1 169 ? 27.016 42.591 -33.702 1.00 65.38 169 LEU A CA 1
ATOM 1322 C C . LEU A 1 169 ? 28.303 42.172 -34.417 1.00 65.38 169 LEU A C 1
ATOM 1324 O O . LEU A 1 169 ? 28.675 41.001 -34.433 1.00 65.38 169 LEU A O 1
ATOM 1328 N N . THR A 1 170 ? 28.951 43.139 -35.063 1.00 74.19 170 THR A N 1
ATOM 1329 C CA . THR A 1 170 ? 30.229 42.953 -35.745 1.00 74.19 170 THR A CA 1
ATOM 1330 C C . THR A 1 170 ? 31.303 42.633 -34.714 1.00 74.19 170 THR A C 1
ATOM 1332 O O . THR A 1 170 ? 31.779 43.523 -34.007 1.00 74.19 170 THR A O 1
ATOM 1335 N N . ILE A 1 171 ? 31.681 41.358 -34.629 1.00 83.69 171 ILE A N 1
ATOM 1336 C CA . ILE A 1 171 ? 32.881 40.926 -33.910 1.00 83.69 171 ILE A CA 1
ATOM 1337 C C . ILE A 1 171 ? 34.077 41.682 -34.523 1.00 83.69 171 ILE A C 1
ATOM 1339 O O . ILE A 1 171 ? 34.206 41.670 -35.751 1.00 83.69 171 ILE A O 1
ATOM 1343 N N . PRO A 1 172 ? 34.922 42.371 -33.732 1.00 83.19 172 PRO A N 1
ATOM 1344 C CA . PRO A 1 172 ? 36.031 43.146 -34.278 1.00 83.19 172 PRO A CA 1
ATOM 1345 C C . PRO A 1 172 ? 36.999 42.265 -35.074 1.00 83.19 172 PRO A C 1
ATOM 1347 O O . PRO A 1 172 ? 37.455 41.248 -34.563 1.00 83.19 172 PRO A O 1
ATOM 1350 N N . GLU A 1 173 ? 37.402 42.692 -36.275 1.00 78.56 173 GLU A N 1
ATOM 1351 C CA . GLU A 1 173 ? 38.412 41.981 -37.088 1.00 78.56 173 GLU A CA 1
ATOM 1352 C C . GLU A 1 173 ? 39.776 41.858 -36.378 1.00 78.56 173 GLU A C 1
ATOM 1354 O O . GLU A 1 173 ? 40.588 41.004 -36.720 1.00 78.56 173 GLU A O 1
ATOM 1359 N N . ALA A 1 174 ? 40.015 42.699 -35.367 1.00 80.81 174 ALA A N 1
ATOM 1360 C CA . ALA A 1 174 ? 41.199 42.670 -34.514 1.00 80.81 174 ALA A CA 1
ATOM 1361 C C . ALA A 1 174 ? 41.107 41.687 -33.326 1.00 80.81 174 ALA A C 1
ATOM 1363 O O . ALA A 1 174 ? 42.101 41.535 -32.619 1.00 80.81 174 ALA A O 1
ATOM 1364 N N . LEU A 1 175 ? 39.956 41.048 -33.068 1.00 89.06 175 LEU A N 1
ATOM 1365 C CA . LEU A 1 175 ? 39.824 40.030 -32.019 1.00 89.06 175 LEU A CA 1
ATOM 1366 C C . LEU A 1 175 ? 40.564 38.752 -32.457 1.00 89.06 175 LEU A C 1
ATOM 1368 O O . LEU A 1 175 ? 40.181 38.157 -33.468 1.00 89.06 175 LEU A O 1
ATOM 1372 N N . PRO A 1 176 ? 41.586 38.278 -31.718 1.00 89.56 176 PRO A N 1
ATOM 1373 C CA . PRO A 1 176 ? 42.218 37.010 -32.039 1.00 89.56 176 PRO A CA 1
ATOM 1374 C C . PRO A 1 176 ? 41.230 35.855 -31.892 1.00 89.56 176 PRO A C 1
ATOM 1376 O O . PRO A 1 176 ? 40.358 35.869 -31.021 1.00 89.56 176 PRO A O 1
ATOM 1379 N N . LYS A 1 177 ? 41.408 34.810 -32.701 1.00 91.81 177 LYS A N 1
ATOM 1380 C CA . LYS A 1 177 ? 40.701 33.554 -32.463 1.00 91.81 177 LYS A CA 1
ATOM 1381 C C . LYS A 1 177 ? 41.020 33.002 -31.077 1.00 91.81 177 LYS A C 1
ATOM 1383 O O . LYS A 1 177 ? 42.175 33.005 -30.658 1.00 91.81 177 LYS A O 1
ATOM 1388 N N . GLY A 1 178 ? 39.987 32.504 -30.409 1.00 92.00 178 GLY A N 1
ATOM 1389 C CA . GLY A 1 178 ? 40.102 31.779 -29.149 1.00 92.00 178 GLY A CA 1
ATOM 1390 C C . GLY A 1 178 ? 40.435 30.300 -29.345 1.00 92.00 178 GLY A C 1
ATOM 1391 O O . GLY A 1 178 ? 40.878 29.893 -30.419 1.00 92.00 178 GLY A O 1
ATOM 1392 N N . LEU A 1 179 ? 40.188 29.475 -28.324 1.00 94.19 179 LEU A N 1
ATOM 1393 C CA . LEU A 1 179 ? 40.564 28.056 -28.349 1.00 94.19 179 LEU A CA 1
ATOM 1394 C C . LEU A 1 179 ? 39.471 27.126 -27.816 1.00 94.19 179 LEU A C 1
ATOM 1396 O O . LEU A 1 179 ? 38.895 27.380 -26.758 1.00 94.19 179 LEU A O 1
ATOM 1400 N N . TYR A 1 180 ? 39.227 26.021 -28.523 1.00 94.69 180 TYR A N 1
ATOM 1401 C CA . TYR A 1 180 ? 38.325 24.951 -28.097 1.00 94.69 180 TYR A CA 1
ATOM 1402 C C . TYR A 1 180 ? 39.098 23.637 -27.978 1.00 94.69 180 TYR A C 1
ATOM 1404 O O . TYR A 1 180 ? 39.412 22.999 -28.981 1.00 94.69 180 TYR A O 1
ATOM 1412 N N . MET A 1 181 ? 39.397 23.216 -26.754 1.00 93.12 181 MET A N 1
ATOM 1413 C CA . MET A 1 181 ? 40.182 22.017 -26.475 1.00 93.12 181 MET A CA 1
ATOM 1414 C C . MET A 1 181 ? 39.273 20.858 -26.039 1.00 93.12 181 MET A C 1
ATOM 1416 O O . MET A 1 181 ? 38.539 20.989 -25.060 1.00 93.12 181 MET A O 1
ATOM 1420 N N . TYR A 1 182 ? 39.317 19.707 -26.717 1.00 90.81 182 TYR A N 1
ATOM 1421 C CA . TYR A 1 182 ? 38.470 18.551 -26.379 1.00 90.81 182 TYR A CA 1
ATOM 1422 C C . TYR A 1 182 ? 39.224 17.222 -26.364 1.00 90.81 182 TYR A C 1
ATOM 1424 O O . TYR A 1 182 ? 40.125 17.016 -27.162 1.00 90.81 182 TYR A O 1
ATOM 1432 N N . GLY A 1 183 ? 38.833 16.300 -25.487 1.00 81.00 183 GLY A N 1
ATOM 1433 C CA . GLY A 1 183 ? 39.407 14.949 -25.403 1.00 81.00 183 GLY A CA 1
ATOM 1434 C C . GLY A 1 183 ? 38.842 14.169 -24.218 1.00 81.00 183 GLY A C 1
ATOM 1435 O O . GLY A 1 183 ? 38.017 14.707 -23.475 1.00 81.00 183 GLY A O 1
ATOM 1436 N N . ASP A 1 184 ? 39.287 12.932 -24.010 1.00 73.44 184 ASP A N 1
ATOM 1437 C CA . ASP A 1 184 ? 38.778 12.045 -22.952 1.00 73.44 184 ASP A CA 1
ATOM 1438 C C . ASP A 1 184 ? 39.184 12.449 -21.514 1.00 73.44 184 ASP A C 1
ATOM 1440 O O . ASP A 1 184 ? 39.987 13.356 -21.269 1.00 73.44 184 ASP A O 1
ATOM 1444 N N . VAL A 1 185 ? 38.577 11.809 -20.510 1.00 71.94 185 VAL A N 1
ATOM 1445 C CA . VAL A 1 185 ? 38.840 12.104 -19.089 1.00 71.94 185 VAL A CA 1
ATOM 1446 C C . VAL A 1 185 ? 40.263 11.717 -18.668 1.00 71.94 185 VAL A C 1
ATOM 1448 O O . VAL A 1 185 ? 40.756 10.642 -18.990 1.00 71.94 185 VAL A O 1
ATOM 1451 N N . GLY A 1 186 ? 40.915 12.586 -17.890 1.00 63.44 186 GLY A N 1
ATOM 1452 C CA . GLY A 1 186 ? 42.279 12.368 -17.392 1.00 63.44 186 GLY A CA 1
ATOM 1453 C C . GLY A 1 186 ? 43.403 12.931 -18.272 1.00 63.44 186 GLY A C 1
ATOM 1454 O O . GLY A 1 186 ? 44.529 12.983 -17.794 1.00 63.44 186 GLY A O 1
ATOM 1455 N N . CYS A 1 187 ? 43.119 13.436 -19.481 1.00 71.06 187 CYS A N 1
ATOM 1456 C CA . CYS A 1 187 ? 44.119 13.908 -20.459 1.00 71.06 187 CYS A CA 1
ATOM 1457 C C . CYS A 1 187 ? 44.769 15.289 -20.170 1.00 71.06 187 CYS A C 1
ATOM 1459 O O . CYS A 1 187 ? 45.330 15.908 -21.069 1.00 71.06 187 CYS A O 1
ATOM 1461 N N . GLY A 1 188 ? 44.666 15.824 -18.947 1.00 69.94 188 GLY A N 1
ATOM 1462 C CA . GLY A 1 188 ? 45.322 17.088 -18.556 1.00 69.94 188 GLY A CA 1
ATOM 1463 C C . GLY A 1 188 ? 44.578 18.399 -18.875 1.00 69.94 188 GLY A C 1
ATOM 1464 O O . GLY A 1 188 ? 45.116 19.463 -18.580 1.00 69.94 188 GLY A O 1
ATOM 1465 N N . LYS A 1 189 ? 43.340 18.351 -19.403 1.00 85.06 189 LYS A N 1
ATOM 1466 C CA . LYS A 1 189 ? 42.487 19.528 -19.725 1.00 85.06 189 LYS A CA 1
ATOM 1467 C C . LYS A 1 189 ? 42.565 20.675 -18.710 1.00 85.06 189 LYS A C 1
ATOM 1469 O O . LYS A 1 189 ? 42.845 21.806 -19.090 1.00 85.06 189 LYS A O 1
ATOM 1474 N N . THR A 1 190 ? 42.320 20.374 -17.435 1.00 77.38 190 THR A N 1
ATOM 1475 C CA . THR A 1 190 ? 42.280 21.372 -16.357 1.00 77.38 190 THR A CA 1
ATOM 1476 C C . THR A 1 190 ? 43.621 22.084 -16.195 1.00 77.38 190 THR A C 1
ATOM 1478 O O . THR A 1 190 ? 43.629 23.304 -16.135 1.00 77.38 190 THR A O 1
ATOM 1481 N N . MET A 1 191 ? 44.740 21.350 -16.253 1.00 84.06 191 MET A N 1
ATOM 1482 C CA . MET A 1 191 ? 46.099 21.897 -16.130 1.00 84.06 191 MET A CA 1
ATOM 1483 C C . MET A 1 191 ? 46.442 22.859 -17.271 1.00 84.06 191 MET A C 1
ATOM 1485 O O . MET A 1 191 ? 46.963 23.943 -17.031 1.00 84.06 191 MET A O 1
ATOM 1489 N N . LEU A 1 192 ? 46.081 22.510 -18.510 1.00 85.31 192 LEU A N 1
ATOM 1490 C CA . LEU A 1 192 ? 46.269 23.393 -19.669 1.00 85.31 192 LEU A CA 1
ATOM 1491 C C . LEU A 1 192 ? 45.469 24.702 -19.524 1.00 85.31 192 LEU A C 1
ATOM 1493 O O . LEU A 1 192 ? 45.932 25.767 -19.933 1.00 85.31 192 LEU A O 1
ATOM 1497 N N . MET A 1 193 ? 44.289 24.630 -18.899 1.00 87.44 193 MET A N 1
ATOM 1498 C CA . MET A 1 193 ? 43.470 25.798 -18.574 1.00 87.44 193 MET A CA 1
ATOM 1499 C C . MET A 1 193 ? 44.007 26.589 -17.364 1.00 87.44 193 MET A C 1
ATOM 1501 O O . MET A 1 193 ? 43.943 27.818 -17.389 1.00 87.44 193 MET A O 1
ATOM 1505 N N . ASP A 1 194 ? 44.558 25.922 -16.340 1.00 80.75 194 ASP A N 1
ATOM 1506 C CA . ASP A 1 194 ? 45.275 26.543 -15.212 1.00 80.75 194 ASP A CA 1
ATOM 1507 C C . ASP A 1 194 ? 46.422 27.409 -15.754 1.00 80.75 194 A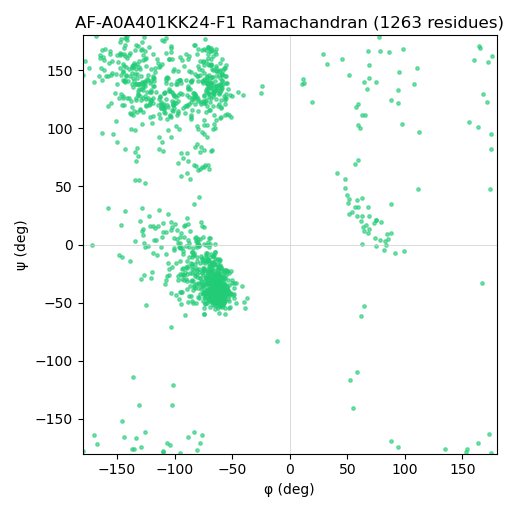SP A C 1
ATOM 1509 O O . ASP A 1 194 ? 46.410 28.636 -15.628 1.00 80.75 194 ASP A O 1
ATOM 1513 N N . LEU A 1 195 ? 47.335 26.766 -16.487 1.00 82.69 195 LEU A N 1
ATOM 1514 C CA . LEU A 1 195 ? 48.523 27.352 -17.095 1.00 82.69 195 LEU A CA 1
ATOM 1515 C C . LEU A 1 195 ? 48.208 28.600 -17.934 1.00 82.69 195 LEU A C 1
ATOM 1517 O O . LEU A 1 195 ? 48.791 29.662 -17.711 1.00 82.69 195 LEU A O 1
ATOM 1521 N N . PHE A 1 196 ? 47.282 28.496 -18.892 1.00 89.12 196 PHE A N 1
ATOM 1522 C CA . PHE A 1 196 ? 46.928 29.625 -19.754 1.00 89.12 196 PHE A CA 1
ATOM 1523 C C . PHE A 1 196 ? 46.250 30.758 -18.979 1.00 89.12 196 PHE A C 1
ATOM 1525 O O . PHE A 1 196 ? 46.583 31.927 -19.168 1.00 89.12 196 PHE A O 1
ATOM 1532 N N . TYR A 1 197 ? 45.311 30.433 -18.086 1.00 88.12 197 TYR A N 1
ATOM 1533 C CA . TYR A 1 197 ? 44.581 31.446 -17.331 1.00 88.12 197 TYR A CA 1
ATOM 1534 C C . TYR A 1 197 ? 45.500 32.250 -16.409 1.00 88.12 197 TYR A C 1
ATOM 1536 O O . TYR A 1 197 ? 45.361 33.471 -16.301 1.00 88.12 197 TYR A O 1
ATOM 1544 N N . GLU A 1 198 ? 46.458 31.592 -15.761 1.00 83.94 198 GLU A N 1
ATOM 1545 C CA . GLU A 1 198 ? 47.426 32.248 -14.885 1.00 83.94 198 GLU A CA 1
ATOM 1546 C C . GLU A 1 198 ? 48.357 33.177 -15.682 1.00 83.94 198 GLU A C 1
ATOM 1548 O O . GLU A 1 198 ? 48.508 34.341 -15.303 1.00 83.94 198 GLU A O 1
ATOM 1553 N N . THR A 1 199 ? 48.843 32.730 -16.844 1.00 87.06 199 THR A N 1
ATOM 1554 C CA . THR A 1 199 ? 49.857 33.422 -17.671 1.00 87.06 199 THR A CA 1
ATOM 1555 C C . THR A 1 199 ? 49.362 34.509 -18.621 1.00 87.06 199 THR A C 1
ATOM 1557 O O . THR A 1 199 ? 50.189 35.134 -19.285 1.00 87.06 199 THR A O 1
ATOM 1560 N N . LEU A 1 200 ? 48.051 34.760 -18.713 1.00 88.56 200 LEU A N 1
ATOM 1561 C CA . LEU A 1 200 ? 47.484 35.814 -19.572 1.00 88.56 200 LEU A CA 1
ATOM 1562 C C . LEU A 1 200 ? 48.261 37.150 -19.468 1.00 88.56 200 LEU A C 1
ATOM 1564 O O . LEU A 1 200 ? 48.515 37.603 -18.347 1.00 88.56 200 LEU A O 1
ATOM 1568 N N . PRO A 1 201 ? 48.635 37.784 -20.602 1.00 86.69 201 PRO A N 1
ATOM 1569 C CA . PRO A 1 201 ? 49.675 38.812 -20.618 1.00 86.69 201 PRO A CA 1
ATOM 1570 C C . PRO A 1 201 ? 49.241 40.102 -19.896 1.00 86.69 201 PRO A C 1
ATOM 1572 O O . PRO A 1 201 ? 48.046 40.392 -19.850 1.00 86.69 201 PRO A O 1
ATOM 1575 N N . PRO A 1 202 ? 50.170 40.926 -19.360 1.00 82.81 202 PRO A N 1
ATOM 1576 C CA . PRO A 1 202 ? 49.836 42.021 -18.430 1.00 82.81 202 PRO A CA 1
ATOM 1577 C C . PRO A 1 202 ? 48.916 43.140 -18.962 1.00 82.81 202 PRO A C 1
ATOM 1579 O O . PRO A 1 202 ? 48.419 43.958 -18.187 1.00 82.81 202 PRO A O 1
ATOM 1582 N N . ASN A 1 203 ? 48.672 43.203 -20.272 1.00 84.25 203 ASN A N 1
ATOM 1583 C CA . ASN A 1 203 ? 47.662 44.070 -20.887 1.00 84.25 203 ASN A CA 1
ATOM 1584 C C . ASN A 1 203 ? 46.215 43.565 -20.675 1.00 84.25 203 ASN A C 1
ATOM 1586 O O . ASN A 1 203 ? 45.281 44.368 -20.710 1.00 84.25 203 ASN A O 1
ATOM 1590 N N . ILE A 1 204 ? 46.022 42.272 -20.397 1.00 88.62 204 ILE A N 1
ATOM 1591 C CA . ILE A 1 204 ? 44.735 41.630 -20.096 1.00 88.62 204 ILE A CA 1
ATOM 1592 C C . ILE A 1 204 ? 44.387 41.854 -18.618 1.00 88.62 204 ILE A C 1
ATOM 1594 O O . ILE A 1 204 ? 44.648 41.032 -17.741 1.00 88.62 204 ILE A O 1
ATOM 1598 N N . LYS A 1 205 ? 43.800 43.021 -18.336 1.00 82.69 205 LYS A N 1
ATOM 1599 C CA . LYS A 1 205 ? 43.515 43.493 -16.966 1.00 82.69 205 LYS A CA 1
ATOM 1600 C C . LYS A 1 205 ? 42.344 42.789 -16.281 1.00 82.69 205 LYS A C 1
ATOM 1602 O O . LYS A 1 205 ? 42.239 42.855 -15.060 1.00 82.69 205 LYS A O 1
ATOM 1607 N N . THR A 1 206 ? 41.454 42.155 -17.043 1.00 85.38 206 THR A N 1
ATOM 1608 C CA . THR A 1 206 ? 40.281 41.451 -16.510 1.00 85.38 206 THR A CA 1
ATOM 1609 C C . THR A 1 206 ? 40.156 40.075 -17.153 1.00 85.38 206 THR A C 1
ATOM 1611 O O . THR A 1 206 ? 40.118 39.945 -18.379 1.00 85.38 206 THR A O 1
ATOM 1614 N N . LYS A 1 207 ? 40.109 39.038 -16.316 1.00 89.62 207 LYS A N 1
ATOM 1615 C CA . LYS A 1 207 ? 40.007 37.632 -16.711 1.00 89.62 207 LYS A CA 1
ATOM 1616 C C . LYS A 1 207 ? 39.108 36.888 -15.725 1.00 89.62 207 LYS A C 1
ATOM 1618 O O . LYS A 1 207 ? 39.151 37.175 -14.532 1.00 89.62 207 LYS A O 1
ATOM 1623 N N . THR A 1 208 ? 38.295 35.963 -16.227 1.00 92.12 208 THR A N 1
ATOM 1624 C CA . THR A 1 208 ? 37.417 35.096 -15.426 1.00 92.12 208 THR A CA 1
ATOM 1625 C C . THR A 1 208 ? 37.539 33.661 -15.910 1.00 92.12 208 THR A C 1
ATOM 1627 O O . THR A 1 208 ? 37.541 33.400 -17.113 1.00 92.12 208 THR A O 1
ATOM 1630 N N . ARG A 1 209 ? 37.584 32.720 -14.967 1.00 92.06 209 ARG A N 1
ATOM 1631 C CA . ARG A 1 209 ? 37.502 31.287 -15.237 1.00 92.06 209 ARG A CA 1
ATOM 1632 C C . ARG A 1 209 ? 36.420 30.644 -14.388 1.00 92.06 209 ARG A C 1
ATOM 1634 O O . ARG A 1 209 ? 36.299 30.952 -13.205 1.00 92.06 209 ARG A O 1
ATOM 1641 N N . ILE A 1 210 ? 35.616 29.788 -15.009 1.00 89.25 210 ILE A N 1
ATOM 1642 C CA . ILE A 1 210 ? 34.404 29.240 -14.403 1.00 89.25 210 ILE A CA 1
ATOM 1643 C C . ILE A 1 210 ? 33.969 27.949 -15.113 1.00 89.25 210 ILE A C 1
ATOM 1645 O O . ILE A 1 210 ? 34.101 27.811 -16.327 1.00 89.25 210 ILE A O 1
ATOM 1649 N N . HIS A 1 211 ? 33.425 26.999 -14.353 1.00 89.69 211 HIS A N 1
ATOM 1650 C CA . HIS A 1 211 ? 32.791 25.800 -14.902 1.00 89.69 211 HIS A CA 1
ATOM 1651 C C . HIS A 1 211 ? 31.526 26.184 -15.687 1.00 89.69 211 HIS A C 1
ATOM 1653 O O . HIS A 1 211 ? 30.680 26.912 -15.160 1.00 89.69 211 HIS A O 1
ATOM 1659 N N . PHE A 1 212 ? 31.374 25.707 -16.926 1.00 91.81 212 PHE A N 1
ATOM 1660 C CA . PHE A 1 212 ? 30.377 26.223 -17.875 1.00 91.81 212 PHE A CA 1
ATOM 1661 C C . PHE A 1 212 ? 28.937 26.209 -17.334 1.00 91.81 212 PHE A C 1
ATOM 1663 O O . PHE A 1 212 ? 28.216 27.198 -17.467 1.00 91.81 212 PHE A O 1
ATOM 1670 N N . HIS A 1 213 ? 28.532 25.140 -16.643 1.00 83.94 213 HIS A N 1
ATOM 1671 C CA . HIS A 1 213 ? 27.199 25.060 -16.035 1.00 83.94 213 HIS A CA 1
ATOM 1672 C C . HIS A 1 213 ? 26.954 26.164 -14.987 1.00 83.94 213 HIS A C 1
ATOM 1674 O O . HIS A 1 213 ? 25.888 26.778 -14.959 1.00 83.94 213 HIS A O 1
ATOM 1680 N N . ASN A 1 214 ? 27.962 26.480 -14.169 1.00 82.94 214 ASN A N 1
ATOM 1681 C CA . ASN A 1 214 ? 27.859 27.498 -13.119 1.00 82.94 214 ASN A CA 1
ATOM 1682 C C . ASN A 1 214 ? 27.807 28.908 -13.730 1.00 82.94 214 ASN A C 1
ATOM 1684 O O . ASN A 1 214 ? 27.126 29.788 -13.205 1.00 82.94 214 ASN A O 1
ATOM 1688 N N . PHE A 1 215 ? 28.484 29.111 -14.865 1.00 93.69 215 PHE A N 1
ATOM 1689 C CA . PHE A 1 215 ? 28.381 30.340 -15.648 1.00 93.69 215 PHE A CA 1
ATOM 1690 C C . PHE A 1 215 ? 26.977 30.534 -16.222 1.00 93.69 215 PHE A C 1
ATOM 1692 O O . PHE A 1 215 ? 26.410 31.610 -16.058 1.00 93.69 215 PHE A O 1
ATOM 1699 N N . MET A 1 216 ? 26.382 29.505 -16.835 1.00 93.56 216 MET A N 1
ATOM 1700 C CA . MET A 1 216 ? 25.020 29.612 -17.370 1.00 93.56 216 MET A CA 1
ATOM 1701 C C . MET A 1 216 ? 23.992 29.890 -16.263 1.00 93.56 216 MET A C 1
ATOM 1703 O O . MET A 1 216 ? 23.141 30.764 -16.433 1.00 93.56 216 MET A O 1
ATOM 1707 N N . GLN A 1 217 ? 24.119 29.257 -15.088 1.00 85.75 217 GLN A N 1
ATOM 1708 C CA . GLN A 1 217 ? 23.295 29.594 -13.917 1.00 85.75 217 GLN A CA 1
ATOM 1709 C C . GLN A 1 217 ? 23.425 31.074 -13.503 1.00 85.75 217 GLN A C 1
ATOM 1711 O O . GLN A 1 217 ? 22.412 31.732 -13.256 1.00 85.75 217 GLN A O 1
ATOM 1716 N N . ASP A 1 218 ? 24.645 31.623 -13.441 1.00 89.88 218 ASP A N 1
ATOM 1717 C CA . ASP A 1 218 ? 24.871 33.038 -13.111 1.00 89.88 218 ASP A CA 1
ATOM 1718 C C . ASP A 1 218 ? 24.335 33.981 -14.206 1.00 89.88 218 ASP A C 1
ATOM 1720 O O . ASP A 1 218 ? 23.680 34.975 -13.896 1.00 89.88 218 ASP A O 1
ATOM 1724 N N . VAL A 1 219 ? 24.495 33.641 -15.489 1.00 92.75 219 VAL A N 1
ATOM 1725 C CA . VAL A 1 219 ? 23.902 34.388 -16.613 1.00 92.75 219 VAL A CA 1
ATOM 1726 C C . VAL A 1 219 ? 22.380 34.451 -16.488 1.00 92.75 219 VAL A C 1
ATOM 1728 O O . VAL A 1 219 ? 21.824 35.551 -16.504 1.00 92.75 219 VAL A O 1
ATOM 1731 N N . HIS A 1 220 ? 21.698 33.316 -16.295 1.00 91.62 220 HIS A N 1
ATOM 1732 C CA . HIS A 1 220 ? 20.241 33.290 -16.103 1.00 91.62 220 HIS A CA 1
ATOM 1733 C C . HIS A 1 220 ? 19.819 34.084 -14.863 1.00 91.62 220 HIS A C 1
ATOM 1735 O O . HIS A 1 220 ? 18.858 34.853 -14.924 1.00 91.62 220 HIS A O 1
ATOM 1741 N N . LYS A 1 221 ? 20.565 33.980 -13.756 1.00 89.56 221 LYS A N 1
ATOM 1742 C CA . LYS A 1 221 ? 20.318 34.739 -12.520 1.00 89.56 221 LYS A CA 1
ATOM 1743 C C . LYS A 1 221 ? 20.458 36.251 -12.731 1.00 89.56 221 LYS A C 1
ATOM 1745 O O . LYS A 1 221 ? 19.573 37.005 -12.327 1.00 89.56 221 LYS A O 1
ATOM 1750 N N . ARG A 1 222 ? 21.517 36.708 -13.409 1.00 92.12 222 ARG A N 1
ATOM 1751 C CA . ARG A 1 222 ? 21.720 38.122 -13.775 1.00 92.12 222 ARG A CA 1
ATOM 1752 C C . ARG A 1 222 ? 20.632 38.609 -14.732 1.00 92.12 222 ARG A C 1
ATOM 1754 O O . ARG A 1 222 ? 20.061 39.673 -14.504 1.00 92.12 222 ARG A O 1
ATOM 1761 N N . MET A 1 223 ? 20.279 37.819 -15.750 1.00 91.06 223 MET A N 1
ATOM 1762 C CA . MET A 1 223 ? 19.186 38.142 -16.676 1.00 91.06 223 MET A CA 1
ATOM 1763 C C . MET A 1 223 ? 17.843 38.254 -15.949 1.00 91.06 223 MET A C 1
ATOM 1765 O O . MET A 1 223 ? 17.080 39.175 -16.231 1.00 91.06 223 MET A O 1
ATOM 1769 N N . HIS A 1 224 ? 17.569 37.377 -14.982 1.00 86.50 224 HIS A N 1
ATOM 1770 C CA . HIS A 1 224 ? 16.367 37.435 -14.154 1.00 86.50 224 HIS A CA 1
ATOM 1771 C C . HIS A 1 224 ? 16.331 38.696 -13.275 1.00 86.50 224 HIS A C 1
ATOM 1773 O O . HIS A 1 224 ? 15.308 39.371 -13.233 1.00 86.50 224 HIS A O 1
ATOM 1779 N N . VAL A 1 225 ? 17.450 39.085 -12.649 1.00 87.31 225 VAL A N 1
ATOM 1780 C CA . VAL A 1 225 ? 17.555 40.342 -11.878 1.00 87.31 225 VAL A CA 1
ATOM 1781 C C . VAL A 1 225 ? 17.334 41.577 -12.763 1.00 87.31 225 VAL A C 1
ATOM 1783 O O . VAL A 1 225 ? 16.626 42.501 -12.364 1.00 87.31 225 VAL A O 1
ATOM 1786 N N . VAL A 1 226 ? 17.880 41.595 -13.984 1.00 84.44 226 VAL A N 1
ATOM 1787 C CA . VAL A 1 226 ? 17.650 42.685 -14.951 1.00 84.44 226 VAL A CA 1
ATOM 1788 C C . VAL A 1 226 ? 16.182 42.719 -15.403 1.00 84.44 226 VAL A C 1
ATOM 1790 O O . VAL A 1 226 ? 15.575 43.789 -15.397 1.00 84.44 226 VAL A O 1
ATOM 1793 N N . LYS A 1 227 ? 15.565 41.569 -15.704 1.00 85.31 227 LYS A N 1
ATOM 1794 C CA . LYS A 1 227 ? 14.135 41.479 -16.060 1.00 85.31 227 LYS A CA 1
ATOM 1795 C C . LYS A 1 227 ? 13.200 41.873 -14.915 1.00 85.31 227 LYS A C 1
ATOM 1797 O O . LYS A 1 227 ? 12.230 42.584 -15.150 1.00 85.31 227 LYS A O 1
ATOM 1802 N N . MET A 1 228 ? 13.522 41.525 -13.671 1.00 82.06 228 MET A N 1
ATOM 1803 C CA . MET A 1 228 ? 12.788 41.996 -12.487 1.00 82.06 228 MET A CA 1
ATOM 1804 C C . MET A 1 228 ? 12.858 43.521 -12.305 1.00 82.06 228 MET A C 1
ATOM 1806 O O . MET A 1 228 ? 11.966 44.107 -11.697 1.00 82.06 228 MET A O 1
ATOM 1810 N N . LYS A 1 229 ? 13.896 44.179 -12.843 1.00 81.75 229 LYS A N 1
ATOM 1811 C CA . LYS A 1 229 ? 14.091 45.634 -12.754 1.00 81.75 229 LYS A CA 1
ATOM 1812 C C . LYS A 1 229 ? 13.497 46.418 -13.935 1.00 81.75 229 LYS A C 1
ATOM 1814 O O . LYS A 1 229 ? 13.106 47.566 -13.739 1.00 81.75 229 LYS A O 1
ATOM 1819 N N . TYR A 1 230 ? 13.438 45.828 -15.133 1.00 80.88 230 TYR A N 1
ATOM 1820 C CA . TYR A 1 230 ? 13.049 46.519 -16.378 1.00 80.88 230 TYR A CA 1
ATOM 1821 C C . TYR A 1 230 ? 11.893 45.863 -17.165 1.00 80.88 230 TYR A C 1
ATOM 1823 O O . TYR A 1 230 ? 11.452 46.418 -18.166 1.00 80.88 230 TYR A O 1
ATOM 1831 N N . GLY A 1 231 ? 11.364 44.723 -16.710 1.00 78.31 231 GLY A N 1
ATOM 1832 C CA . GLY A 1 231 ? 10.253 43.991 -17.329 1.00 78.31 231 GLY A CA 1
ATOM 1833 C C . GLY A 1 231 ? 10.667 42.655 -17.962 1.00 78.31 231 GLY A C 1
ATOM 1834 O O . GLY A 1 231 ? 11.793 42.480 -18.424 1.00 78.31 231 GLY A O 1
ATOM 1835 N N . ASN A 1 232 ? 9.738 41.694 -18.015 1.00 75.94 232 ASN A N 1
ATOM 1836 C CA . ASN A 1 232 ? 10.008 40.341 -18.528 1.00 75.94 232 ASN A CA 1
ATOM 1837 C C . ASN A 1 232 ? 10.348 40.302 -20.028 1.00 75.94 232 ASN A C 1
ATOM 1839 O O . ASN A 1 232 ? 11.131 39.445 -20.449 1.00 75.94 232 ASN A O 1
ATOM 1843 N N . ASP A 1 233 ? 9.801 41.231 -20.812 1.00 75.38 233 ASP A N 1
ATOM 1844 C CA . ASP A 1 233 ? 10.049 41.366 -22.254 1.00 75.38 233 ASP A CA 1
ATOM 1845 C C . ASP A 1 233 ? 11.338 42.141 -22.582 1.00 75.38 233 ASP A C 1
ATOM 1847 O O . ASP A 1 233 ? 11.747 42.194 -23.742 1.00 75.38 233 ASP A O 1
ATOM 1851 N N . PHE A 1 234 ? 12.000 42.727 -21.577 1.00 81.88 234 PHE A N 1
ATOM 1852 C CA . PHE A 1 234 ? 13.259 43.443 -21.763 1.00 81.88 234 PHE A CA 1
ATOM 1853 C C . PHE A 1 234 ? 14.374 42.467 -22.175 1.00 81.88 234 PHE A C 1
ATOM 1855 O O . PHE A 1 234 ? 14.579 41.424 -21.538 1.00 81.88 234 PHE A O 1
ATOM 1862 N N . ASP A 1 235 ? 15.130 42.805 -23.225 1.00 83.50 235 ASP A N 1
ATOM 1863 C CA . ASP A 1 235 ? 16.271 41.997 -23.662 1.00 83.50 235 ASP A CA 1
ATOM 1864 C C . ASP A 1 235 ? 17.462 42.244 -22.729 1.00 83.50 235 ASP A C 1
ATOM 1866 O O . ASP A 1 235 ? 18.329 43.077 -22.969 1.00 83.50 235 ASP A O 1
ATOM 1870 N N . ALA A 1 236 ? 17.472 41.523 -21.610 1.00 88.25 236 ALA A N 1
ATOM 1871 C CA . ALA A 1 236 ? 18.517 41.611 -20.597 1.00 88.25 236 ALA A CA 1
ATOM 1872 C C . ALA A 1 236 ? 19.894 41.131 -21.089 1.00 88.25 236 ALA A C 1
ATOM 1874 O O . ALA A 1 236 ? 20.902 41.420 -20.443 1.00 88.25 236 ALA A O 1
ATOM 1875 N N . LEU A 1 237 ? 19.953 40.385 -22.199 1.00 90.38 237 LEU A N 1
ATOM 1876 C CA . LEU A 1 237 ? 21.161 39.680 -22.617 1.00 90.38 237 LEU A CA 1
ATOM 1877 C C . LEU A 1 237 ? 22.342 40.621 -22.941 1.00 90.38 237 LEU A C 1
ATOM 1879 O O . LEU A 1 237 ? 23.430 40.330 -22.450 1.00 90.38 237 LEU A O 1
ATOM 1883 N N . PRO A 1 238 ? 22.181 41.758 -23.654 1.00 90.25 238 PRO A N 1
ATOM 1884 C CA . PRO A 1 238 ? 23.291 42.678 -23.913 1.00 90.25 238 PRO A CA 1
ATOM 1885 C C . PRO A 1 238 ? 23.802 43.399 -22.656 1.00 90.25 238 PRO A C 1
ATOM 1887 O O . PRO A 1 238 ? 25.007 43.580 -22.531 1.00 90.25 238 PRO A O 1
ATOM 1890 N N . LEU A 1 239 ? 22.939 43.749 -21.687 1.00 88.06 239 LEU A N 1
ATOM 1891 C CA . LEU A 1 239 ? 23.396 44.301 -20.395 1.00 88.06 239 LEU A CA 1
ATOM 1892 C C . LEU A 1 239 ? 24.207 43.274 -19.598 1.00 88.06 239 LEU A C 1
ATOM 1894 O O . LEU A 1 239 ? 25.225 43.613 -18.998 1.00 88.06 239 LEU A O 1
ATOM 1898 N N . VAL A 1 240 ? 23.764 42.014 -19.585 1.00 91.69 240 VAL A N 1
ATOM 1899 C CA . VAL A 1 240 ? 24.477 40.938 -18.885 1.00 91.69 240 VAL A CA 1
ATOM 1900 C C . VAL A 1 240 ? 25.792 40.606 -19.594 1.00 91.69 240 VAL A C 1
ATOM 1902 O O . VAL A 1 240 ? 26.806 40.454 -18.919 1.00 91.69 240 VAL A O 1
ATOM 1905 N N . ALA A 1 241 ? 25.820 40.586 -20.929 1.00 92.69 241 ALA A N 1
ATOM 1906 C CA . ALA A 1 241 ? 27.044 40.405 -21.707 1.00 92.69 241 ALA A CA 1
ATOM 1907 C C . ALA A 1 241 ? 28.043 41.559 -21.509 1.00 92.69 241 ALA A C 1
ATOM 1909 O O . ALA A 1 241 ? 29.214 41.292 -21.256 1.00 92.69 241 ALA A O 1
ATOM 1910 N N . ALA A 1 242 ? 27.598 42.821 -21.536 1.00 90.69 242 ALA A N 1
ATOM 1911 C CA . ALA A 1 242 ? 28.451 43.978 -21.256 1.00 90.69 242 ALA A CA 1
ATOM 1912 C C . ALA A 1 242 ? 28.999 43.950 -19.816 1.00 90.69 242 ALA A C 1
ATOM 1914 O O . ALA A 1 242 ? 30.199 44.101 -19.609 1.00 90.69 242 ALA A O 1
ATOM 1915 N N . SER A 1 243 ? 28.157 43.649 -18.820 1.00 90.62 243 SER A N 1
ATOM 1916 C CA . SER A 1 243 ? 28.584 43.495 -17.419 1.00 90.62 243 SER A CA 1
ATOM 1917 C C . SER A 1 243 ? 29.579 42.341 -17.206 1.00 90.62 243 SER A C 1
ATOM 1919 O O . SER A 1 243 ? 30.452 42.429 -16.342 1.00 90.62 243 SER A O 1
ATOM 1921 N N . ILE A 1 244 ? 29.478 41.257 -17.983 1.00 91.31 244 ILE A N 1
ATOM 1922 C CA . ILE A 1 244 ? 30.457 40.159 -17.967 1.00 91.31 244 ILE A CA 1
ATOM 1923 C C . ILE A 1 244 ? 31.754 40.579 -18.676 1.00 91.31 244 ILE A C 1
ATOM 1925 O O . ILE A 1 244 ? 32.829 40.284 -18.162 1.00 91.31 244 ILE A O 1
ATOM 1929 N N . ALA A 1 245 ? 31.672 41.306 -19.794 1.00 91.62 245 ALA A N 1
ATOM 1930 C CA . ALA A 1 245 ? 32.833 41.814 -20.525 1.00 91.62 245 ALA A CA 1
ATOM 1931 C C . ALA A 1 245 ? 33.647 42.838 -19.709 1.00 91.62 245 ALA A C 1
ATOM 1933 O O . ALA A 1 245 ? 34.874 42.774 -19.703 1.00 91.62 245 ALA A O 1
ATOM 1934 N N . GLU A 1 246 ? 32.991 43.729 -18.953 1.00 89.19 246 GLU A N 1
ATOM 1935 C CA . GLU A 1 246 ? 33.662 44.627 -17.996 1.00 89.19 246 GLU A CA 1
ATOM 1936 C C . GLU A 1 246 ? 34.484 43.843 -16.965 1.00 89.19 246 GLU A C 1
ATOM 1938 O O . GLU A 1 246 ? 35.635 44.182 -16.690 1.00 89.19 246 GLU A O 1
ATOM 1943 N N . GLY A 1 247 ? 33.912 42.764 -16.422 1.00 85.00 247 GLY A N 1
ATOM 1944 C CA . GLY A 1 247 ? 34.594 41.875 -15.482 1.00 85.00 247 GLY A CA 1
ATOM 1945 C C . GLY A 1 247 ? 35.603 40.915 -16.123 1.00 85.00 247 GLY A C 1
ATOM 1946 O O . GLY A 1 247 ? 36.358 40.272 -15.394 1.00 85.00 247 GLY A O 1
ATOM 1947 N N . SER A 1 248 ? 35.625 40.776 -17.455 1.00 90.50 248 SER A N 1
ATOM 1948 C CA . SER A 1 248 ? 36.358 39.698 -18.124 1.00 90.50 248 SER A CA 1
ATOM 1949 C C . SER A 1 248 ? 36.603 39.944 -19.619 1.00 90.50 248 SER A C 1
ATOM 1951 O O . SER A 1 248 ? 35.788 39.577 -20.460 1.00 90.50 248 SER A O 1
ATOM 1953 N N . SER A 1 249 ? 37.781 40.468 -19.964 1.00 89.88 249 SER A N 1
ATOM 1954 C CA . SER A 1 249 ? 38.266 40.568 -21.353 1.00 89.88 249 SER A CA 1
ATOM 1955 C C . SER A 1 249 ? 38.758 39.235 -21.949 1.00 89.88 249 SER A C 1
ATOM 1957 O O . SER A 1 249 ? 38.762 39.073 -23.169 1.00 89.88 249 SER A O 1
ATOM 1959 N N . VAL A 1 250 ? 39.105 38.251 -21.110 1.00 93.75 250 VAL A N 1
ATOM 1960 C CA . VAL A 1 250 ? 39.309 36.848 -21.521 1.00 93.75 250 VAL A CA 1
ATOM 1961 C C . VAL A 1 250 ? 38.516 35.929 -20.598 1.00 93.75 250 VAL A C 1
ATOM 1963 O O . VAL A 1 250 ? 38.620 36.042 -19.376 1.00 93.75 250 VAL A O 1
ATOM 1966 N N . LEU A 1 251 ? 37.708 35.043 -21.178 1.00 95.19 251 LEU A N 1
ATOM 1967 C CA . LEU A 1 251 ? 36.776 34.169 -20.469 1.00 95.19 251 LEU A CA 1
ATOM 1968 C C . LEU A 1 251 ? 37.128 32.694 -20.707 1.00 95.19 251 LEU A C 1
ATOM 1970 O O . LEU A 1 251 ? 37.148 32.225 -21.845 1.00 95.19 251 LEU A O 1
ATOM 1974 N N . CYS A 1 252 ? 37.391 31.973 -19.620 1.00 94.75 252 CYS A N 1
ATOM 1975 C CA . CYS A 1 252 ? 37.817 30.577 -19.630 1.00 94.75 252 CYS A CA 1
ATOM 1976 C C . CYS A 1 252 ? 36.710 29.649 -19.102 1.00 94.75 252 CYS A C 1
ATOM 1978 O O . CYS A 1 252 ? 36.336 29.739 -17.930 1.00 94.75 252 CYS A O 1
ATOM 1980 N N . PHE A 1 253 ? 36.205 28.738 -19.940 1.00 94.88 253 PHE A N 1
ATOM 1981 C CA . PHE A 1 253 ? 35.183 27.756 -19.553 1.00 94.88 253 PHE A CA 1
ATOM 1982 C C . PHE A 1 253 ? 35.744 26.347 -19.387 1.00 94.88 253 PHE A C 1
ATOM 1984 O O . PHE A 1 253 ? 36.169 25.731 -20.368 1.00 94.88 253 PHE A O 1
ATOM 1991 N N . ASP A 1 254 ? 35.640 25.812 -18.172 1.00 88.56 254 ASP A N 1
ATOM 1992 C CA . ASP A 1 254 ? 35.865 24.389 -17.915 1.00 88.56 254 ASP A CA 1
ATOM 1993 C C . ASP A 1 254 ? 34.596 23.555 -18.147 1.00 88.56 254 ASP A C 1
ATOM 1995 O O . ASP A 1 254 ? 33.489 23.984 -17.814 1.00 88.56 254 ASP A O 1
ATOM 1999 N N . GLU A 1 255 ? 34.783 22.368 -18.730 1.00 86.88 255 GLU A N 1
ATOM 2000 C CA . GLU A 1 255 ? 33.747 21.383 -19.091 1.00 86.88 255 GLU A CA 1
ATOM 2001 C C . GLU A 1 255 ? 32.538 21.966 -19.851 1.00 86.88 255 GLU A C 1
ATOM 2003 O O . GLU A 1 255 ? 31.373 21.815 -19.476 1.00 86.88 255 GLU A O 1
ATOM 2008 N N . PHE A 1 256 ? 32.810 22.621 -20.980 1.00 92.19 256 PHE A N 1
ATOM 2009 C CA . PHE A 1 256 ? 31.785 23.174 -21.862 1.00 92.19 256 PHE A CA 1
ATOM 2010 C C . PHE A 1 256 ? 30.949 22.069 -22.512 1.00 92.19 256 PHE A C 1
ATOM 2012 O O . PHE A 1 256 ? 31.340 21.437 -23.499 1.00 92.19 256 PHE A O 1
ATOM 2019 N N . GLN A 1 257 ? 29.770 21.839 -21.940 1.00 88.50 257 GLN A N 1
ATOM 2020 C CA . GLN A 1 257 ? 28.759 20.921 -22.439 1.00 88.50 257 GLN A CA 1
ATOM 2021 C C . GLN A 1 257 ? 27.379 21.577 -22.332 1.00 88.50 257 GLN A C 1
ATOM 2023 O O . GLN A 1 257 ? 26.899 21.865 -21.240 1.00 88.50 257 GLN A O 1
ATOM 2028 N N . CYS A 1 258 ? 26.714 21.771 -23.471 1.00 85.62 258 CYS A N 1
ATOM 2029 C CA . CYS A 1 258 ? 25.316 22.188 -23.510 1.00 85.62 258 CYS A CA 1
ATOM 2030 C C . CYS A 1 258 ? 24.406 20.946 -23.497 1.00 85.62 258 CYS A C 1
ATOM 2032 O O . CYS A 1 258 ? 24.502 20.097 -24.390 1.00 85.62 258 CYS A O 1
ATOM 2034 N N . THR A 1 259 ? 23.557 20.838 -22.471 1.00 81.06 259 THR A N 1
ATOM 2035 C CA . THR A 1 259 ? 22.561 19.762 -22.289 1.00 81.06 259 THR A CA 1
ATOM 2036 C C . THR A 1 259 ? 21.122 20.264 -22.234 1.00 81.06 259 THR A C 1
ATOM 2038 O O . THR A 1 259 ? 20.218 19.485 -22.520 1.00 81.06 259 THR A O 1
ATOM 2041 N N . ASP A 1 260 ? 20.905 21.530 -21.873 1.00 81.88 260 ASP A N 1
ATOM 2042 C CA . ASP A 1 260 ? 19.577 22.123 -21.704 1.00 81.88 260 ASP A CA 1
ATOM 2043 C C . ASP A 1 260 ? 19.139 22.975 -22.912 1.00 81.88 260 ASP A C 1
ATOM 2045 O O . ASP A 1 260 ? 19.960 23.566 -23.619 1.00 81.88 260 ASP A O 1
ATOM 2049 N N . VAL A 1 261 ? 17.824 23.049 -23.137 1.00 82.81 261 VAL A N 1
ATOM 2050 C CA . VAL A 1 261 ? 17.229 23.779 -24.263 1.00 82.81 261 VAL A CA 1
ATOM 2051 C C . VAL A 1 261 ? 17.256 25.300 -24.078 1.00 82.81 261 VAL A C 1
ATOM 2053 O O . VAL A 1 261 ? 17.482 26.016 -25.052 1.00 82.81 261 VAL A O 1
ATOM 2056 N N . ALA A 1 262 ? 17.082 25.821 -22.859 1.00 82.25 262 ALA A N 1
ATOM 2057 C CA . ALA A 1 262 ? 17.130 27.259 -22.598 1.00 82.25 262 ALA A CA 1
ATOM 2058 C C . ALA A 1 262 ? 18.558 27.800 -22.757 1.00 82.25 262 ALA A C 1
ATOM 2060 O O . ALA A 1 262 ? 18.744 28.864 -23.354 1.00 82.25 262 ALA A O 1
ATOM 2061 N N . ASP A 1 263 ? 19.561 27.032 -22.320 1.00 87.62 263 ASP A N 1
ATOM 2062 C CA . ASP A 1 263 ? 20.974 27.313 -22.599 1.00 87.62 263 ASP A CA 1
ATOM 2063 C C . ASP A 1 263 ? 21.242 27.333 -24.110 1.00 87.62 263 ASP A C 1
ATOM 2065 O O . ASP A 1 263 ? 21.750 28.329 -24.633 1.00 87.62 263 ASP A O 1
ATOM 2069 N N . ALA A 1 264 ? 20.840 26.281 -24.835 1.00 86.81 264 ALA A N 1
ATOM 2070 C CA . ALA A 1 264 ? 21.020 26.188 -26.285 1.00 86.81 264 ALA A CA 1
ATOM 2071 C C . ALA A 1 264 ? 20.381 27.371 -27.043 1.00 86.81 264 ALA A C 1
ATOM 2073 O O . ALA A 1 264 ? 20.954 27.867 -28.016 1.00 86.81 264 ALA A O 1
ATOM 2074 N N . MET A 1 265 ? 19.223 27.860 -26.585 1.00 86.00 265 MET A N 1
ATOM 2075 C CA . MET A 1 265 ? 18.508 28.985 -27.199 1.00 86.00 265 MET A CA 1
ATOM 2076 C C . MET A 1 265 ? 19.200 30.348 -27.023 1.00 86.00 265 MET A C 1
ATOM 2078 O O . MET A 1 265 ? 19.018 31.217 -27.880 1.00 86.00 265 MET A O 1
ATOM 2082 N N . ILE A 1 266 ? 19.984 30.566 -25.957 1.00 89.75 266 ILE A N 1
ATOM 2083 C CA . ILE A 1 266 ? 20.651 31.863 -25.708 1.00 89.75 266 ILE A CA 1
ATOM 2084 C C . ILE A 1 266 ? 22.155 31.864 -26.001 1.00 89.75 266 ILE A C 1
ATOM 2086 O O . ILE A 1 266 ? 22.696 32.923 -26.327 1.00 89.75 266 ILE A O 1
ATOM 2090 N N . LEU A 1 267 ? 22.826 30.708 -25.928 1.00 91.25 267 LEU A N 1
ATOM 2091 C CA . LEU A 1 267 ? 24.291 30.609 -25.925 1.00 91.25 267 LEU A CA 1
ATOM 2092 C C . LEU A 1 267 ? 24.946 31.276 -27.141 1.00 91.25 267 LEU A C 1
ATOM 2094 O O . LEU A 1 267 ? 25.911 32.017 -26.975 1.00 91.25 267 LEU A O 1
ATOM 2098 N N . ARG A 1 268 ? 24.382 31.110 -28.347 1.00 91.25 268 ARG A N 1
ATOM 2099 C CA . ARG A 1 268 ? 24.884 31.797 -29.550 1.00 91.25 268 ARG A CA 1
ATOM 2100 C C . ARG A 1 268 ? 24.913 33.314 -29.363 1.00 91.25 268 ARG A C 1
ATOM 2102 O O . ARG A 1 268 ? 25.956 33.931 -29.543 1.00 91.25 268 ARG A O 1
ATOM 2109 N N . ARG A 1 269 ? 23.770 33.903 -28.995 1.00 92.56 269 ARG A N 1
ATOM 2110 C CA . ARG A 1 269 ? 23.615 35.358 -28.849 1.00 92.56 269 ARG A CA 1
ATOM 2111 C C . ARG A 1 269 ? 24.515 35.910 -27.744 1.00 92.56 269 ARG A C 1
ATOM 2113 O O . ARG A 1 269 ? 25.027 37.017 -27.873 1.00 92.56 269 ARG A O 1
ATOM 2120 N N . LEU A 1 270 ? 24.695 35.142 -26.669 1.00 93.12 270 LEU A N 1
ATOM 2121 C CA . LEU A 1 270 ? 25.589 35.478 -25.565 1.00 93.12 270 LEU A CA 1
ATOM 2122 C C . LEU A 1 270 ? 27.045 35.548 -26.039 1.00 93.12 270 LEU A C 1
ATOM 2124 O O . LEU A 1 270 ? 27.711 36.551 -25.799 1.00 93.12 270 LEU A O 1
ATOM 2128 N N . LEU A 1 271 ? 27.517 34.522 -26.755 1.00 93.38 271 LEU A N 1
ATOM 2129 C CA . LEU A 1 271 ? 28.880 34.477 -27.285 1.00 93.38 271 LEU A CA 1
ATOM 2130 C C . LEU A 1 271 ? 29.123 35.548 -28.358 1.00 93.38 271 LEU A C 1
ATOM 2132 O O . LEU A 1 271 ? 30.143 36.226 -28.295 1.00 93.38 271 LEU A O 1
ATOM 2136 N N . GLU A 1 272 ? 28.176 35.777 -29.275 1.00 92.25 272 GLU A N 1
ATOM 2137 C CA . GLU A 1 272 ? 28.247 36.877 -30.254 1.00 92.25 272 GLU A CA 1
ATOM 2138 C C . GLU A 1 272 ? 28.342 38.245 -29.560 1.00 92.25 272 GLU A C 1
ATOM 2140 O O . GLU A 1 272 ? 29.175 39.068 -29.934 1.00 92.25 272 GLU A O 1
ATOM 2145 N N . SER A 1 273 ? 27.546 38.481 -28.509 1.00 91.69 273 SER A N 1
ATOM 2146 C CA . SER A 1 273 ? 27.586 39.740 -27.754 1.00 91.69 273 SER A CA 1
ATOM 2147 C C . SER A 1 273 ? 28.905 39.917 -26.996 1.00 91.69 273 SER A C 1
ATOM 2149 O O . SER A 1 273 ? 29.490 40.997 -27.055 1.00 91.69 273 SER A O 1
ATOM 2151 N N . LEU A 1 274 ? 29.414 38.872 -26.336 1.00 92.62 274 LEU A N 1
ATOM 2152 C CA . LEU A 1 274 ? 30.708 38.903 -25.642 1.00 92.62 274 LEU A CA 1
ATOM 2153 C C . LEU A 1 274 ? 31.868 39.157 -26.622 1.00 92.62 274 LEU A C 1
ATOM 2155 O O . LEU A 1 274 ? 32.665 40.070 -26.408 1.00 92.62 274 LEU A O 1
ATOM 2159 N N . MET A 1 275 ? 31.916 38.432 -27.742 1.00 92.88 275 MET A N 1
ATOM 2160 C CA . MET A 1 275 ? 32.926 38.629 -28.789 1.00 92.88 275 MET A CA 1
ATOM 2161 C C . MET A 1 275 ? 32.810 40.011 -29.457 1.00 92.88 275 MET A C 1
ATOM 2163 O O . MET A 1 275 ? 33.828 40.599 -29.811 1.00 92.88 275 MET A O 1
ATOM 2167 N N . SER A 1 276 ? 31.608 40.595 -29.562 1.00 90.94 276 SER A N 1
ATOM 2168 C CA . SER A 1 276 ? 31.434 41.974 -30.058 1.00 90.94 276 SER A CA 1
ATOM 2169 C C . SER A 1 276 ? 31.997 43.049 -29.114 1.00 90.94 276 SER A C 1
ATOM 2171 O O . SER A 1 276 ? 32.483 44.078 -29.578 1.00 90.94 276 SER A O 1
ATOM 2173 N N . HIS A 1 277 ? 32.035 42.783 -27.802 1.00 90.75 277 HIS A N 1
ATOM 2174 C CA . HIS A 1 277 ? 32.782 43.585 -26.823 1.00 90.75 277 HIS A CA 1
ATOM 2175 C C . HIS A 1 277 ? 34.282 43.235 -26.779 1.00 90.75 277 HIS A C 1
ATOM 2177 O O . HIS A 1 277 ? 35.011 43.744 -25.932 1.00 90.75 277 HIS A O 1
ATOM 2183 N N . GLY A 1 278 ? 34.755 42.373 -27.684 1.00 90.50 278 GLY A N 1
ATOM 2184 C CA . GLY A 1 278 ? 36.150 41.962 -27.772 1.00 90.50 278 GLY A CA 1
ATOM 2185 C C . GLY A 1 278 ? 36.597 40.974 -26.691 1.00 90.50 278 GLY A C 1
ATOM 2186 O O . GLY A 1 278 ? 37.799 40.880 -26.436 1.00 90.50 278 GLY A O 1
ATOM 2187 N N . VAL A 1 279 ? 35.664 40.250 -26.060 1.00 93.31 279 VAL A N 1
ATOM 2188 C CA . VAL A 1 279 ? 35.991 39.177 -25.111 1.00 93.31 279 VAL A CA 1
ATOM 2189 C C . VAL A 1 279 ? 36.484 37.951 -25.874 1.00 93.31 279 VAL A C 1
ATOM 2191 O O . VAL A 1 279 ? 35.755 37.393 -26.698 1.00 93.31 279 VAL A O 1
ATOM 2194 N N . LEU A 1 280 ? 37.702 37.500 -25.572 1.00 94.31 280 LEU A N 1
ATOM 2195 C CA . LEU A 1 280 ? 38.241 36.257 -26.121 1.00 94.31 280 LEU A CA 1
ATOM 2196 C C . LEU A 1 280 ? 37.810 35.053 -25.269 1.00 94.31 280 LEU A C 1
ATOM 2198 O O . LEU A 1 280 ? 37.806 35.117 -24.040 1.00 94.31 280 LEU A O 1
ATOM 2202 N N . LEU A 1 281 ? 37.463 33.947 -25.929 1.00 95.12 281 LEU A N 1
ATOM 2203 C CA . LEU A 1 281 ? 36.979 32.714 -25.304 1.00 95.12 281 LEU A CA 1
ATOM 2204 C C . LEU A 1 281 ? 38.027 31.591 -25.387 1.00 95.12 281 LEU A C 1
ATOM 2206 O O . LEU A 1 281 ? 38.527 31.283 -26.466 1.00 95.12 281 LEU A O 1
ATOM 2210 N N . VAL A 1 282 ? 38.300 30.924 -24.268 1.00 94.62 282 VAL A N 1
ATOM 2211 C CA . VAL A 1 282 ? 39.051 29.658 -24.219 1.00 94.62 282 VAL A CA 1
ATOM 2212 C C . VAL A 1 282 ? 38.226 28.619 -23.471 1.00 94.62 282 VAL A C 1
ATOM 2214 O O . VAL A 1 282 ? 37.552 28.943 -22.494 1.00 94.62 282 VAL A O 1
ATOM 2217 N N . THR A 1 283 ? 38.224 27.365 -23.924 1.00 94.69 283 THR A N 1
ATOM 2218 C CA . THR A 1 283 ? 37.381 26.339 -23.302 1.00 94.69 283 THR A CA 1
ATOM 2219 C C . THR A 1 283 ? 37.926 24.913 -23.382 1.00 94.69 283 THR A C 1
ATOM 2221 O O . THR A 1 283 ? 38.579 24.541 -24.357 1.00 94.69 283 THR A O 1
ATOM 2224 N N . THR A 1 284 ? 37.643 24.116 -22.344 1.00 93.31 284 THR A N 1
ATOM 2225 C CA . THR A 1 284 ? 37.856 22.664 -22.299 1.00 93.31 284 THR A CA 1
ATOM 2226 C C . THR A 1 284 ? 36.523 21.908 -22.403 1.00 93.31 284 THR A C 1
ATOM 2228 O O . THR A 1 284 ? 35.509 22.334 -21.853 1.00 93.31 284 THR A O 1
ATOM 2231 N N . SER A 1 285 ? 36.500 20.754 -23.078 1.00 90.69 285 SER A N 1
ATOM 2232 C CA . SER A 1 285 ? 35.317 19.883 -23.158 1.00 90.69 285 SER A CA 1
ATOM 2233 C C . SER A 1 285 ? 35.674 18.393 -23.241 1.00 90.69 285 SER A C 1
ATOM 2235 O O . SER A 1 285 ? 36.792 18.011 -23.582 1.00 90.69 285 SER A O 1
ATOM 2237 N N . ASN A 1 286 ? 34.693 17.533 -22.966 1.00 87.56 286 ASN A N 1
ATOM 2238 C CA . ASN A 1 286 ? 34.755 16.091 -23.222 1.00 87.56 286 ASN A CA 1
ATOM 2239 C C . ASN A 1 286 ? 34.116 15.717 -24.588 1.00 87.56 286 ASN A C 1
ATOM 2241 O O . ASN A 1 286 ? 33.875 14.544 -24.860 1.00 87.56 286 ASN A O 1
ATOM 2245 N N . ARG A 1 287 ? 33.782 16.704 -25.443 1.00 86.94 287 ARG A N 1
ATOM 2246 C CA . ARG A 1 287 ? 33.124 16.515 -26.756 1.00 86.94 287 ARG A CA 1
ATOM 2247 C C . ARG A 1 287 ? 33.660 17.482 -27.815 1.00 86.94 287 ARG A C 1
ATOM 2249 O O . ARG A 1 287 ? 33.926 18.644 -27.512 1.00 86.94 287 ARG A O 1
ATOM 2256 N N . HIS A 1 288 ? 33.737 17.025 -29.065 1.00 92.31 288 HIS A N 1
ATOM 2257 C CA . HIS A 1 288 ? 33.973 17.882 -30.234 1.00 92.31 288 HIS A CA 1
ATOM 2258 C C . HIS A 1 288 ? 32.802 18.878 -30.420 1.00 92.31 288 HIS A C 1
ATOM 2260 O O . HIS A 1 288 ? 31.669 18.507 -30.099 1.00 92.31 288 HIS A O 1
ATOM 2266 N N . PRO A 1 289 ? 32.995 20.102 -30.964 1.00 92.50 289 PRO A N 1
ATOM 2267 C CA . PRO A 1 289 ? 31.901 21.062 -31.138 1.00 92.50 289 PRO A CA 1
ATOM 2268 C C . PRO A 1 289 ? 30.698 20.530 -31.927 1.00 92.50 289 PRO A C 1
ATOM 2270 O O . PRO A 1 289 ? 29.563 20.837 -31.574 1.00 92.50 289 PRO A O 1
ATOM 2273 N N . ASP A 1 290 ? 30.911 19.682 -32.940 1.00 92.62 290 ASP A N 1
ATOM 2274 C CA . ASP A 1 290 ? 29.805 19.073 -33.699 1.00 92.62 290 ASP A CA 1
ATOM 2275 C C . ASP A 1 290 ? 28.969 18.078 -32.864 1.00 92.62 290 ASP A C 1
ATOM 2277 O O . ASP A 1 290 ? 27.809 17.820 -33.193 1.00 92.62 290 ASP A O 1
ATOM 2281 N N . ASP A 1 291 ? 29.510 17.556 -31.759 1.00 90.31 291 ASP A N 1
ATOM 2282 C CA . ASP A 1 291 ? 28.833 16.645 -30.825 1.00 90.31 291 ASP A CA 1
ATOM 2283 C C . ASP A 1 291 ? 28.198 17.357 -29.614 1.00 90.31 291 ASP A C 1
ATOM 2285 O O . ASP A 1 291 ? 27.531 16.713 -28.798 1.00 90.31 291 ASP A O 1
ATOM 2289 N N . LEU A 1 292 ? 28.346 18.682 -29.494 1.00 88.00 292 LEU A N 1
ATOM 2290 C CA . LEU A 1 292 ? 27.614 19.481 -28.508 1.00 88.00 292 LEU A CA 1
ATOM 2291 C C . LEU A 1 292 ? 26.112 19.443 -28.798 1.00 88.00 292 LEU A C 1
ATOM 2293 O O . LEU A 1 292 ? 25.702 19.596 -29.948 1.00 88.00 292 LEU A O 1
ATOM 2297 N N . TYR A 1 293 ? 25.290 19.260 -27.758 1.00 89.00 293 TYR A N 1
ATOM 2298 C CA . TYR A 1 293 ? 23.824 19.198 -27.852 1.00 89.00 293 TYR A CA 1
ATOM 2299 C C . TYR A 1 293 ? 23.318 18.215 -28.940 1.00 89.00 293 TYR A C 1
ATOM 2301 O O . TYR A 1 293 ? 22.358 18.467 -29.681 1.00 89.00 293 TYR A O 1
ATOM 2309 N N . LYS A 1 294 ? 24.027 17.089 -29.115 1.00 80.81 294 LYS A N 1
ATOM 2310 C CA . LYS A 1 294 ? 23.660 16.018 -30.054 1.00 80.81 294 LYS A CA 1
ATOM 2311 C C . LYS A 1 294 ? 22.358 15.362 -29.592 1.00 80.81 294 LYS A C 1
ATOM 2313 O O . LYS A 1 294 ? 22.216 15.036 -28.420 1.00 80.81 294 LYS A O 1
ATOM 2318 N N . ASN A 1 295 ? 21.414 15.201 -30.518 1.00 82.19 295 ASN A N 1
ATOM 2319 C CA . ASN A 1 295 ? 20.031 14.759 -30.270 1.00 82.19 295 ASN A CA 1
ATOM 2320 C C . ASN A 1 295 ? 19.169 15.721 -29.415 1.00 82.19 295 ASN A C 1
ATOM 2322 O O . ASN A 1 295 ? 18.070 15.347 -29.013 1.00 82.19 295 ASN A O 1
ATOM 2326 N N . GLY A 1 296 ? 19.625 16.954 -29.158 1.00 79.25 296 GLY A N 1
ATOM 2327 C CA . GLY A 1 296 ? 18.857 17.961 -28.419 1.00 79.25 296 GLY A CA 1
ATOM 2328 C C . GLY A 1 296 ? 17.647 18.522 -29.184 1.00 79.25 296 GLY A C 1
ATOM 2329 O O . GLY A 1 296 ? 17.615 18.555 -30.418 1.00 79.25 296 GLY A O 1
ATOM 2330 N N . ILE A 1 297 ? 16.645 19.003 -28.444 1.00 79.56 297 ILE A N 1
ATOM 2331 C CA . ILE A 1 297 ? 15.414 19.594 -28.995 1.00 79.56 297 ILE A CA 1
ATOM 2332 C C . ILE A 1 297 ? 15.750 20.902 -29.729 1.00 79.56 297 ILE A C 1
ATOM 2334 O O . ILE A 1 297 ? 16.476 21.737 -29.196 1.00 79.56 297 ILE A O 1
ATOM 2338 N N . GLN A 1 298 ? 15.224 21.080 -30.949 1.00 79.25 298 GLN A N 1
ATOM 2339 C CA . GLN A 1 298 ? 15.540 22.201 -31.856 1.00 79.25 298 GLN A CA 1
ATOM 2340 C C . GLN A 1 298 ? 17.041 22.354 -32.194 1.00 79.25 298 GLN A C 1
ATOM 2342 O O . GLN A 1 298 ? 17.515 23.461 -32.448 1.00 79.25 298 GLN A O 1
ATOM 2347 N N . ARG A 1 299 ? 17.798 21.247 -32.260 1.00 85.69 299 ARG A N 1
ATOM 2348 C CA . ARG A 1 299 ? 19.233 21.235 -32.615 1.00 85.69 299 ARG A CA 1
ATOM 2349 C C . ARG A 1 299 ? 19.600 22.067 -33.854 1.00 85.69 299 ARG A C 1
ATOM 2351 O O . ARG A 1 299 ? 20.676 22.655 -33.869 1.00 85.69 299 ARG A O 1
ATOM 2358 N N . GLU A 1 300 ? 18.733 22.163 -34.862 1.00 83.56 300 GLU A N 1
ATOM 2359 C CA . GLU A 1 300 ? 18.960 23.000 -36.055 1.00 83.56 300 GLU A CA 1
ATOM 2360 C C . GLU A 1 300 ? 19.196 24.482 -35.709 1.00 83.56 300 GLU A C 1
ATOM 2362 O O . GLU A 1 300 ? 20.112 25.099 -36.250 1.00 83.56 300 GLU A O 1
ATOM 2367 N N . SER A 1 301 ? 18.466 25.023 -34.728 1.00 80.81 301 SER A N 1
ATOM 2368 C CA . SER A 1 301 ? 18.657 26.383 -34.199 1.00 80.81 301 SER A CA 1
ATOM 2369 C C . SER A 1 301 ? 20.003 26.566 -33.481 1.00 80.81 301 SER A C 1
ATOM 2371 O O . SER A 1 301 ? 20.488 27.692 -33.362 1.00 80.81 301 SER A O 1
ATOM 2373 N N . PHE A 1 302 ? 20.623 25.471 -33.025 1.00 87.81 302 PHE A N 1
ATOM 2374 C CA . PHE A 1 302 ? 21.918 25.459 -32.339 1.00 87.81 302 PHE A CA 1
ATOM 2375 C C . PHE A 1 302 ? 23.114 25.248 -33.287 1.00 87.81 302 PHE A C 1
ATOM 2377 O O . PHE A 1 302 ? 24.229 25.648 -32.953 1.00 87.81 302 PHE A O 1
ATOM 2384 N N . ILE A 1 303 ? 22.916 24.705 -34.497 1.00 89.25 303 ILE A N 1
ATOM 2385 C CA . ILE A 1 303 ? 23.989 24.542 -35.503 1.00 89.25 303 ILE A CA 1
ATOM 2386 C C . ILE A 1 303 ? 24.738 25.865 -35.786 1.00 89.25 303 ILE A C 1
ATOM 2388 O O . ILE A 1 303 ? 25.969 25.846 -35.820 1.00 89.25 303 ILE A O 1
ATOM 2392 N N . PRO A 1 304 ? 24.081 27.039 -35.896 1.00 89.50 304 PRO A N 1
ATOM 2393 C CA . PRO A 1 304 ? 24.788 28.315 -36.012 1.00 89.50 304 PRO A CA 1
ATOM 2394 C C . PRO A 1 304 ? 25.698 28.660 -34.816 1.00 89.50 304 PRO A C 1
ATOM 2396 O O . PRO A 1 304 ? 26.684 29.364 -35.006 1.00 89.50 304 PRO A O 1
ATOM 2399 N N . CYS A 1 305 ? 25.426 28.148 -33.607 1.00 91.25 305 CYS A N 1
ATOM 2400 C CA . CYS A 1 305 ? 26.330 28.277 -32.456 1.00 91.25 305 CYS A CA 1
ATOM 2401 C C . CYS A 1 305 ? 27.584 27.405 -32.616 1.00 91.25 305 CYS A C 1
ATOM 2403 O O . CYS A 1 305 ? 28.689 27.844 -32.311 1.00 91.25 305 CYS A O 1
ATOM 2405 N N . ILE A 1 306 ? 27.425 26.183 -33.133 1.00 91.94 306 ILE A N 1
ATOM 2406 C CA . ILE A 1 306 ? 28.540 25.273 -33.439 1.00 91.94 306 ILE A CA 1
ATOM 2407 C C . ILE A 1 306 ? 29.425 25.875 -34.544 1.00 91.94 306 ILE A C 1
ATOM 2409 O O . ILE A 1 306 ? 30.650 25.874 -34.427 1.00 91.94 306 ILE A O 1
ATOM 2413 N N . ASN A 1 307 ? 28.814 26.464 -35.576 1.00 92.94 307 ASN A N 1
ATOM 2414 C CA . ASN A 1 307 ? 29.533 27.160 -36.645 1.00 92.94 307 ASN A CA 1
ATOM 2415 C C . ASN A 1 307 ? 30.276 28.404 -36.133 1.00 92.94 307 ASN A C 1
ATOM 2417 O O . ASN A 1 307 ? 31.410 28.630 -36.546 1.00 92.94 307 ASN A O 1
ATOM 2421 N N . LEU A 1 308 ? 29.685 29.178 -35.213 1.00 91.69 308 LEU A N 1
ATOM 2422 C CA . LEU A 1 308 ? 30.367 30.290 -34.542 1.00 91.69 308 LEU A CA 1
ATOM 2423 C C . LEU A 1 308 ? 31.605 29.796 -33.783 1.00 91.69 308 LEU A C 1
ATOM 2425 O O . LEU A 1 308 ? 32.696 30.305 -34.021 1.00 91.69 308 LEU A O 1
ATOM 2429 N N . LEU A 1 309 ? 31.462 28.767 -32.938 1.00 92.69 309 LEU A N 1
ATOM 2430 C CA . LEU A 1 309 ? 32.575 28.179 -32.180 1.00 92.69 309 LEU A CA 1
ATOM 2431 C C . LEU A 1 309 ? 33.700 27.692 -33.108 1.00 92.69 309 LEU A C 1
ATOM 2433 O O . LEU A 1 309 ? 34.855 28.029 -32.884 1.00 92.69 309 LEU A O 1
ATOM 2437 N N . LYS A 1 310 ? 33.374 26.977 -34.192 1.00 93.12 310 LYS A N 1
ATOM 2438 C CA . LYS A 1 310 ? 34.353 26.472 -35.178 1.00 93.12 310 LYS A CA 1
ATOM 2439 C C . LYS A 1 310 ? 34.971 27.558 -36.075 1.00 93.12 310 LYS A C 1
ATOM 2441 O O . LYS A 1 310 ? 35.941 27.282 -36.775 1.00 93.12 310 LYS A O 1
ATOM 2446 N N . THR A 1 311 ? 34.412 28.769 -36.078 1.00 91.19 311 THR A N 1
ATOM 2447 C CA . THR A 1 311 ? 34.934 29.919 -36.839 1.00 91.19 311 THR A CA 1
ATOM 2448 C C . THR A 1 311 ? 35.807 30.809 -35.955 1.00 91.19 311 THR A C 1
ATOM 2450 O O . THR A 1 311 ? 36.911 31.176 -36.352 1.00 91.19 311 THR A O 1
ATOM 2453 N N . ALA A 1 312 ? 35.321 31.132 -34.754 1.00 89.12 312 ALA A N 1
ATOM 2454 C CA . ALA A 1 312 ? 35.953 32.048 -33.807 1.00 89.12 312 ALA A CA 1
ATOM 2455 C C . ALA A 1 312 ? 37.008 31.386 -32.904 1.00 89.12 312 ALA A C 1
ATOM 2457 O O . ALA A 1 312 ? 37.807 32.097 -32.297 1.00 89.12 312 ALA A O 1
ATOM 2458 N N . LEU A 1 313 ? 37.020 30.053 -32.797 1.00 94.25 313 LEU A N 1
ATOM 2459 C CA . LEU A 1 313 ? 37.989 29.294 -32.006 1.00 94.25 313 LEU A CA 1
ATOM 2460 C C . LEU A 1 313 ? 38.793 28.350 -32.904 1.00 94.25 313 LEU A C 1
ATOM 2462 O O . LEU A 1 313 ? 38.253 27.748 -33.834 1.00 94.25 313 LEU A O 1
ATOM 2466 N N . ASP A 1 314 ? 40.074 28.185 -32.594 1.00 93.25 314 ASP A N 1
ATOM 2467 C CA . ASP A 1 314 ? 40.892 27.104 -33.136 1.00 93.25 314 ASP A CA 1
ATOM 2468 C C . ASP A 1 314 ? 40.626 25.825 -32.303 1.00 93.25 314 ASP A C 1
ATOM 2470 O O . ASP A 1 314 ? 40.623 25.855 -31.069 1.00 93.25 314 ASP A O 1
ATOM 2474 N N . VAL A 1 315 ? 40.283 24.713 -32.969 1.00 92.44 315 VAL A N 1
ATOM 2475 C CA . VAL A 1 315 ? 39.723 23.504 -32.325 1.00 92.44 315 VAL A CA 1
ATOM 2476 C C . VAL A 1 315 ? 40.790 22.412 -32.196 1.00 92.44 315 VAL A C 1
ATOM 2478 O O . VAL A 1 315 ? 41.176 21.802 -33.192 1.00 92.44 315 VAL A O 1
ATOM 2481 N N . ILE A 1 316 ? 41.231 22.132 -30.968 1.00 88.69 316 ILE A N 1
ATOM 2482 C CA . ILE A 1 316 ? 42.303 21.175 -30.647 1.00 88.69 316 ILE A CA 1
ATOM 2483 C C . ILE A 1 316 ? 41.726 19.877 -30.077 1.00 88.69 316 ILE A C 1
ATOM 2485 O O . ILE A 1 316 ? 40.944 19.901 -29.125 1.00 88.69 316 ILE A O 1
ATOM 2489 N N . ASN A 1 317 ? 42.181 18.737 -30.604 1.00 84.44 317 ASN A N 1
ATOM 2490 C CA . ASN A 1 317 ? 41.974 17.426 -29.991 1.00 84.44 317 ASN A CA 1
ATOM 2491 C C . ASN A 1 317 ? 43.121 17.106 -29.006 1.00 84.44 317 ASN A C 1
ATOM 2493 O O . ASN A 1 317 ? 44.291 17.188 -29.368 1.00 84.44 317 ASN A O 1
ATOM 2497 N N . LEU A 1 318 ? 42.771 16.730 -27.777 1.00 75.31 318 LEU A N 1
ATOM 2498 C CA . LEU A 1 318 ? 43.651 16.433 -26.646 1.00 75.31 318 LEU A CA 1
ATOM 2499 C C . LEU A 1 318 ? 43.767 14.926 -26.348 1.00 75.31 318 LEU A C 1
ATOM 2501 O O . LEU A 1 318 ? 43.993 14.549 -25.196 1.00 75.31 318 LEU A O 1
ATOM 2505 N N . ASN A 1 319 ? 43.567 14.050 -27.336 1.00 59.75 319 ASN A N 1
ATOM 2506 C CA . ASN A 1 319 ? 43.645 12.592 -27.183 1.00 59.75 319 ASN A CA 1
ATOM 2507 C C . ASN A 1 319 ? 45.091 12.095 -26.958 1.00 59.75 319 ASN A C 1
ATOM 2509 O O . ASN A 1 319 ? 45.659 11.359 -27.765 1.00 59.75 319 ASN A O 1
ATOM 2513 N N . SER A 1 320 ? 45.672 12.487 -25.824 1.00 57.09 320 SER A N 1
ATOM 2514 C CA . SER A 1 320 ? 46.861 11.882 -25.229 1.00 57.09 320 SER A CA 1
ATOM 2515 C C . SER A 1 320 ? 46.503 10.506 -24.647 1.00 57.09 320 SER A C 1
ATOM 2517 O O . SER A 1 320 ? 45.462 10.377 -23.998 1.00 57.09 320 SER A O 1
ATOM 2519 N N . PRO A 1 321 ? 47.352 9.473 -24.810 1.00 50.25 321 PRO A N 1
ATOM 2520 C CA . PRO A 1 321 ? 47.150 8.162 -24.187 1.00 50.25 321 PRO A CA 1
ATOM 2521 C C . PRO A 1 321 ? 47.412 8.156 -22.665 1.00 50.25 321 PRO A C 1
ATOM 2523 O O . PRO A 1 321 ? 47.287 7.108 -22.027 1.00 50.25 321 PRO A O 1
ATOM 2526 N N . THR A 1 322 ? 47.796 9.294 -22.075 1.00 49.53 322 THR A N 1
ATOM 2527 C CA . THR A 1 322 ? 48.249 9.405 -20.681 1.00 49.53 322 THR A CA 1
ATOM 2528 C C . THR A 1 322 ? 47.143 9.897 -19.740 1.00 49.53 322 THR A C 1
ATOM 2530 O O . THR A 1 322 ? 46.557 10.960 -19.935 1.00 49.53 322 THR A O 1
ATOM 2533 N N . ASP A 1 323 ? 46.904 9.147 -18.660 1.00 58.28 323 ASP A N 1
ATOM 2534 C CA . ASP A 1 323 ? 46.004 9.511 -17.557 1.00 58.28 323 ASP A CA 1
ATOM 2535 C C . ASP A 1 323 ? 46.829 9.921 -16.325 1.00 58.28 323 ASP A C 1
ATOM 2537 O O . ASP A 1 323 ? 47.310 9.064 -15.578 1.00 58.28 323 ASP A O 1
ATOM 2541 N N . TYR A 1 324 ? 47.001 11.230 -16.118 1.00 53.03 324 TYR A N 1
ATOM 2542 C CA . TYR A 1 324 ? 47.984 11.810 -15.185 1.00 53.03 324 TYR A CA 1
ATOM 2543 C C . TYR A 1 324 ? 47.679 11.602 -13.677 1.00 53.03 324 TYR A C 1
ATOM 2545 O O . TYR A 1 324 ? 48.398 12.116 -12.825 1.00 53.03 324 TYR A O 1
ATOM 2553 N N . ARG A 1 325 ? 46.642 10.837 -13.305 1.00 49.16 325 ARG A N 1
ATOM 2554 C CA . ARG A 1 325 ? 46.117 10.711 -11.922 1.00 49.16 325 ARG A CA 1
ATOM 2555 C C . ARG A 1 325 ? 46.771 9.617 -11.038 1.00 49.16 325 ARG A C 1
ATOM 2557 O O . ARG A 1 325 ? 46.141 9.178 -10.080 1.00 49.16 325 ARG A O 1
ATOM 2564 N N . LYS A 1 326 ? 47.960 9.084 -11.369 1.00 40.81 326 LYS A N 1
ATOM 2565 C CA . LYS A 1 326 ? 48.420 7.748 -10.883 1.00 40.81 326 LYS A CA 1
ATOM 2566 C C . LYS A 1 326 ? 49.879 7.668 -10.355 1.00 40.81 326 LYS A C 1
ATOM 2568 O O . LYS A 1 326 ? 50.645 6.851 -10.864 1.00 40.81 326 LYS A O 1
ATOM 2573 N N . ILE A 1 327 ? 50.290 8.487 -9.368 1.00 42.44 327 ILE A N 1
ATOM 2574 C CA . ILE A 1 327 ? 51.695 8.549 -8.857 1.00 42.44 327 ILE A CA 1
ATOM 2575 C C . ILE A 1 327 ? 51.775 8.688 -7.288 1.00 42.44 327 ILE A C 1
ATOM 2577 O O . ILE A 1 327 ? 51.131 9.606 -6.782 1.00 42.44 327 ILE A O 1
ATOM 2581 N N . PRO A 1 328 ? 52.510 7.823 -6.520 1.00 37.91 328 PRO A N 1
ATOM 2582 C CA . PRO A 1 328 ? 52.401 7.673 -5.028 1.00 37.91 328 PRO A CA 1
ATOM 2583 C C . PRO A 1 328 ? 53.703 7.812 -4.146 1.00 37.91 328 PRO A C 1
ATOM 2585 O O . PRO A 1 328 ? 54.666 8.418 -4.619 1.00 37.91 328 PRO A O 1
ATOM 2588 N N . ARG A 1 329 ? 53.749 7.319 -2.864 1.00 31.92 329 ARG A N 1
ATOM 2589 C CA . ARG A 1 329 ? 54.836 7.567 -1.838 1.00 31.92 329 ARG A CA 1
ATOM 2590 C C . ARG A 1 329 ? 55.419 6.402 -0.932 1.00 31.92 329 ARG A C 1
ATOM 2592 O O . ARG A 1 329 ? 56.165 5.651 -1.534 1.00 31.92 329 ARG A O 1
ATOM 2599 N N . PRO A 1 330 ? 55.301 6.258 0.431 1.00 39.25 330 PRO A N 1
ATOM 2600 C CA . PRO A 1 330 ? 56.456 5.945 1.351 1.00 39.25 330 PRO A CA 1
ATOM 2601 C C . PRO A 1 330 ? 56.634 4.497 1.970 1.00 39.25 330 PRO A C 1
ATOM 2603 O O . PRO A 1 330 ? 55.631 3.788 2.074 1.00 39.25 330 PRO A O 1
ATOM 2606 N N . PRO A 1 331 ? 57.845 4.060 2.463 1.00 43.31 331 PRO A N 1
ATOM 2607 C CA . PRO A 1 331 ? 58.221 2.639 2.746 1.00 43.31 331 PRO A CA 1
ATOM 2608 C C . PRO A 1 331 ? 58.392 2.115 4.202 1.00 43.31 331 PRO A C 1
ATOM 2610 O O . PRO A 1 331 ? 58.416 2.854 5.180 1.00 43.31 331 PRO A O 1
ATOM 2613 N N . ALA A 1 332 ? 58.622 0.792 4.305 1.00 48.59 332 ALA A N 1
ATOM 2614 C CA . ALA A 1 332 ? 59.223 0.026 5.408 1.00 48.59 332 ALA A CA 1
ATOM 2615 C C . ALA A 1 332 ? 60.376 -0.904 4.900 1.00 48.59 332 ALA A C 1
ATOM 2617 O O . ALA A 1 332 ? 60.805 -0.824 3.748 1.00 48.59 332 ALA A O 1
ATOM 2618 N N . ALA A 1 333 ? 60.944 -1.748 5.775 1.00 63.03 333 ALA A N 1
ATOM 2619 C CA . ALA A 1 333 ? 62.327 -2.256 5.672 1.00 63.03 333 ALA A CA 1
ATOM 2620 C C . ALA A 1 333 ? 62.563 -3.564 4.860 1.00 63.03 333 ALA A C 1
ATOM 2622 O O . ALA A 1 333 ? 63.083 -4.546 5.392 1.00 63.03 333 ALA A O 1
ATOM 2623 N N . VAL A 1 334 ? 62.245 -3.570 3.560 1.00 74.69 334 VAL A N 1
ATOM 2624 C CA . VAL A 1 334 ? 62.603 -4.652 2.592 1.00 74.69 334 VAL A CA 1
ATOM 2625 C C . VAL A 1 334 ? 63.851 -4.347 1.745 1.00 74.69 334 VAL A C 1
ATOM 2627 O O . VAL A 1 334 ? 64.126 -5.013 0.747 1.00 74.69 334 VAL A O 1
ATOM 2630 N N . TYR A 1 335 ? 64.609 -3.320 2.120 1.00 86.56 335 TYR A N 1
ATOM 2631 C CA . TYR A 1 335 ? 65.752 -2.819 1.361 1.00 86.56 335 TYR A CA 1
ATOM 2632 C C . TYR A 1 335 ? 66.970 -2.660 2.276 1.00 86.56 335 TYR A C 1
ATOM 2634 O O . TYR A 1 335 ? 66.828 -2.170 3.399 1.00 86.56 335 TYR A O 1
ATOM 2642 N N . HIS A 1 336 ? 68.156 -3.052 1.803 1.00 83.25 336 HIS A N 1
ATOM 2643 C CA . HIS A 1 336 ? 69.386 -3.066 2.602 1.00 83.25 336 HIS A CA 1
ATOM 2644 C C . HIS A 1 336 ? 70.556 -2.359 1.917 1.00 83.25 336 HIS A C 1
ATOM 2646 O O . HIS A 1 336 ? 70.869 -2.638 0.763 1.00 83.25 336 HIS A O 1
ATOM 2652 N N . HIS A 1 337 ? 71.252 -1.517 2.677 1.00 79.88 337 HIS A N 1
ATOM 2653 C CA . HIS A 1 337 ? 72.466 -0.803 2.290 1.00 79.88 337 HIS A CA 1
ATOM 2654 C C . HIS A 1 337 ? 73.393 -0.710 3.519 1.00 79.88 337 HIS A C 1
ATOM 2656 O O . HIS A 1 337 ? 72.876 -0.443 4.608 1.00 79.88 337 HIS A O 1
ATOM 2662 N N . PRO A 1 338 ? 74.728 -0.856 3.386 1.00 79.94 338 PRO A N 1
ATOM 2663 C CA . PRO A 1 338 ? 75.498 -1.150 2.169 1.00 79.94 338 PRO A CA 1
ATOM 2664 C C . PRO A 1 338 ? 75.506 -2.634 1.772 1.00 79.94 338 PRO A C 1
ATOM 2666 O O . PRO A 1 338 ? 74.849 -3.472 2.393 1.00 79.94 338 PRO A O 1
ATOM 2669 N N . LEU A 1 339 ? 76.249 -2.945 0.704 1.00 83.44 339 LEU A N 1
ATOM 2670 C CA . LEU A 1 339 ? 76.620 -4.312 0.327 1.00 83.44 339 LEU A CA 1
ATOM 2671 C C . LEU A 1 339 ? 77.749 -4.846 1.226 1.00 83.44 339 LEU A C 1
ATOM 2673 O O . LEU A 1 339 ? 78.588 -4.092 1.718 1.00 83.44 339 LEU A O 1
ATOM 2677 N N . GLY A 1 340 ? 77.760 -6.163 1.423 1.00 82.12 340 GLY A N 1
ATOM 2678 C CA . GLY A 1 340 ? 78.661 -6.888 2.319 1.00 82.12 340 GLY A CA 1
ATOM 2679 C C . GLY A 1 340 ? 78.021 -8.203 2.790 1.00 82.12 340 GLY A C 1
ATOM 2680 O O . GLY A 1 340 ? 76.899 -8.501 2.376 1.00 82.12 340 GLY A O 1
ATOM 2681 N N . PRO A 1 341 ? 78.671 -8.974 3.682 1.00 78.62 341 PRO A N 1
ATOM 2682 C CA . PRO A 1 341 ? 78.157 -10.272 4.140 1.00 78.62 341 PRO A CA 1
ATOM 2683 C C . PRO A 1 341 ? 76.746 -10.209 4.752 1.00 78.62 341 PRO A C 1
ATOM 2685 O O . PRO A 1 341 ? 75.935 -11.115 4.561 1.00 78.62 341 PRO A O 1
ATOM 2688 N N . ASP A 1 342 ? 76.424 -9.108 5.436 1.00 78.00 342 ASP A N 1
ATOM 2689 C CA . ASP A 1 342 ? 75.101 -8.877 6.027 1.00 78.00 342 ASP A CA 1
ATOM 2690 C C . ASP A 1 342 ? 74.017 -8.652 4.956 1.00 78.00 342 ASP A C 1
ATOM 2692 O O . ASP A 1 342 ? 72.854 -8.998 5.162 1.00 78.00 342 ASP A O 1
ATOM 2696 N N . ALA A 1 343 ? 74.393 -8.134 3.782 1.00 81.38 343 ALA A N 1
ATOM 2697 C CA . ALA A 1 343 ? 73.490 -7.961 2.649 1.00 81.38 343 ALA A CA 1
ATOM 2698 C C . ALA A 1 343 ? 73.157 -9.309 1.988 1.00 81.38 343 ALA A C 1
ATOM 2700 O O . ALA A 1 343 ? 71.989 -9.576 1.707 1.00 81.38 343 ALA A O 1
ATOM 2701 N N . ASP A 1 344 ? 74.143 -10.198 1.820 1.00 82.50 344 ASP A N 1
ATOM 2702 C CA . ASP A 1 344 ? 73.899 -11.580 1.382 1.00 82.50 344 ASP A CA 1
ATOM 2703 C C . ASP A 1 344 ? 72.972 -12.315 2.357 1.00 82.50 344 ASP A C 1
ATOM 2705 O O . ASP A 1 344 ? 72.008 -12.964 1.938 1.00 82.50 344 ASP A O 1
ATOM 2709 N N . GLN A 1 345 ? 73.204 -12.154 3.666 1.00 82.69 345 GLN A N 1
ATOM 2710 C CA . GLN A 1 345 ? 72.339 -12.720 4.700 1.00 82.69 345 GLN A CA 1
ATOM 2711 C C . GLN A 1 345 ? 70.924 -12.113 4.665 1.00 82.69 345 GLN A C 1
ATOM 2713 O O . GLN A 1 345 ? 69.948 -12.853 4.789 1.00 82.69 345 GLN A O 1
ATOM 2718 N N . HIS A 1 346 ? 70.782 -10.801 4.441 1.00 84.44 346 HIS A N 1
ATOM 2719 C CA . HIS A 1 346 ? 69.489 -10.131 4.268 1.00 84.44 346 HIS A CA 1
ATOM 2720 C C . HIS A 1 346 ? 68.725 -10.686 3.055 1.00 84.44 346 HIS A C 1
ATOM 2722 O O . HIS A 1 346 ? 67.557 -11.061 3.173 1.00 84.44 346 HIS A O 1
ATOM 2728 N N . ALA A 1 347 ? 69.388 -10.791 1.901 1.00 85.12 347 ALA A N 1
ATOM 2729 C CA . ALA A 1 347 ? 68.796 -11.320 0.679 1.00 85.12 347 ALA A CA 1
ATOM 2730 C C . ALA A 1 347 ? 68.444 -12.809 0.789 1.00 85.12 347 ALA A C 1
ATOM 2732 O O . ALA A 1 347 ? 67.424 -13.237 0.253 1.00 85.12 347 ALA A O 1
ATOM 2733 N N . GLN A 1 348 ? 69.267 -13.619 1.461 1.00 86.25 348 GLN A N 1
ATOM 2734 C CA . GLN A 1 348 ? 68.953 -15.031 1.672 1.00 86.25 348 GLN A CA 1
ATOM 2735 C C . GLN A 1 348 ? 67.780 -15.200 2.643 1.00 86.25 348 GLN A C 1
ATOM 2737 O O . GLN A 1 348 ? 66.808 -15.855 2.289 1.00 86.25 348 GLN A O 1
ATOM 2742 N N . LYS A 1 349 ? 67.792 -14.501 3.786 1.00 83.19 349 LYS A N 1
ATOM 2743 C CA . LYS A 1 349 ? 66.694 -14.510 4.765 1.00 83.19 349 LYS A CA 1
ATOM 2744 C C . LYS A 1 349 ? 65.342 -14.151 4.140 1.00 83.19 349 LYS A C 1
ATOM 2746 O O . LYS A 1 349 ? 64.339 -14.779 4.462 1.00 83.19 349 LYS A O 1
ATOM 2751 N N . TRP A 1 350 ? 65.297 -13.150 3.258 1.00 84.25 350 TRP A N 1
ATOM 2752 C CA . TRP A 1 350 ? 64.065 -12.792 2.547 1.00 84.25 350 TRP A CA 1
ATOM 2753 C C . TRP A 1 350 ? 63.674 -13.790 1.454 1.00 84.25 350 TRP A C 1
ATOM 2755 O O . TRP A 1 350 ? 62.483 -13.974 1.223 1.00 84.25 350 TRP A O 1
ATOM 2765 N N . PHE A 1 351 ? 64.634 -14.444 0.794 1.00 87.25 351 PHE A N 1
ATOM 2766 C CA . PHE A 1 351 ? 64.334 -15.506 -0.167 1.00 87.25 351 PHE A CA 1
ATOM 2767 C C . PHE A 1 351 ? 63.747 -16.739 0.532 1.00 87.25 351 PHE A C 1
ATOM 2769 O O . PHE A 1 351 ? 62.697 -17.221 0.121 1.00 87.25 351 PHE A O 1
ATOM 2776 N N . ASP A 1 352 ? 64.349 -17.170 1.641 1.00 82.12 352 ASP A N 1
ATOM 2777 C CA . ASP A 1 352 ? 63.877 -18.304 2.445 1.00 82.12 352 ASP A CA 1
ATOM 2778 C C . ASP A 1 352 ? 62.504 -18.031 3.096 1.00 82.12 352 ASP A C 1
ATOM 2780 O O . ASP A 1 352 ? 61.743 -18.961 3.346 1.00 82.12 352 ASP A O 1
ATOM 2784 N N . PHE A 1 353 ? 62.176 -16.758 3.362 1.00 78.62 353 PHE A N 1
ATOM 2785 C CA . PHE A 1 353 ? 60.898 -16.324 3.948 1.00 78.62 353 PHE A CA 1
ATOM 2786 C C . PHE A 1 353 ? 59.773 -16.084 2.922 1.00 78.62 353 PHE A C 1
ATOM 2788 O O . PHE A 1 353 ? 58.599 -16.123 3.287 1.00 78.62 353 PHE A O 1
ATOM 2795 N N . LEU A 1 354 ? 60.103 -15.785 1.659 1.00 79.94 354 LEU A N 1
ATOM 2796 C CA . LEU A 1 354 ? 59.115 -15.515 0.599 1.00 79.94 354 LEU A CA 1
ATOM 2797 C C . LEU A 1 354 ? 58.970 -16.657 -0.419 1.00 79.94 354 LEU A C 1
ATOM 2799 O O . LEU A 1 354 ? 58.006 -16.650 -1.187 1.00 79.94 354 LEU A O 1
ATOM 2803 N N . GLY A 1 355 ? 59.919 -17.594 -0.455 1.00 79.00 355 GLY A N 1
ATOM 2804 C CA . GLY A 1 355 ? 59.829 -18.845 -1.206 1.00 79.00 355 GLY A CA 1
ATOM 2805 C C . GLY A 1 355 ? 59.184 -19.973 -0.399 1.00 79.00 355 GLY A C 1
ATOM 2806 O O . GLY A 1 355 ? 58.588 -19.747 0.651 1.00 79.00 355 GLY A O 1
ATOM 2807 N N . ASP A 1 356 ? 59.332 -21.202 -0.889 1.00 79.75 356 ASP A N 1
ATOM 2808 C CA . ASP A 1 356 ? 58.929 -22.421 -0.178 1.00 79.75 356 ASP A CA 1
ATOM 2809 C C . ASP A 1 356 ? 60.056 -23.466 -0.263 1.00 79.75 356 ASP A C 1
ATOM 2811 O O . ASP A 1 356 ? 59.944 -24.453 -0.993 1.00 79.75 356 ASP A O 1
ATOM 2815 N N . PRO A 1 357 ? 61.178 -23.268 0.456 1.00 73.00 357 PRO A N 1
ATOM 2816 C CA . PRO A 1 357 ? 62.341 -24.150 0.358 1.00 73.00 357 PRO A CA 1
ATOM 2817 C C . PRO A 1 357 ? 62.106 -25.553 0.950 1.00 73.00 357 PRO A C 1
ATOM 2819 O O . PRO A 1 357 ? 63.027 -26.370 0.947 1.00 73.00 357 PRO A O 1
ATOM 2822 N N . ILE A 1 358 ? 60.905 -25.828 1.476 1.00 74.81 358 ILE A N 1
ATOM 2823 C CA . ILE A 1 358 ? 60.503 -27.116 2.050 1.00 74.81 358 ILE A CA 1
ATOM 2824 C C . ILE A 1 358 ? 59.787 -27.965 0.995 1.00 74.81 358 ILE A C 1
ATOM 2826 O O . ILE A 1 358 ? 60.163 -29.121 0.800 1.00 74.81 358 ILE A O 1
ATOM 2830 N N . ASN A 1 359 ? 58.780 -27.407 0.313 1.00 80.00 359 ASN A N 1
ATOM 2831 C CA . ASN A 1 359 ? 58.005 -28.135 -0.697 1.00 80.00 359 ASN A CA 1
ATOM 2832 C C . ASN A 1 359 ? 58.569 -27.968 -2.118 1.00 80.00 359 ASN A C 1
ATOM 2834 O O . ASN A 1 359 ? 58.398 -28.865 -2.942 1.00 80.00 359 ASN A O 1
ATOM 2838 N N . ASP A 1 360 ? 59.262 -26.859 -2.394 1.00 83.62 360 ASP A N 1
ATOM 2839 C CA . ASP A 1 360 ? 59.931 -26.573 -3.668 1.00 83.62 360 ASP A CA 1
ATOM 2840 C C . ASP A 1 360 ? 61.361 -26.033 -3.426 1.00 83.62 360 ASP A C 1
ATOM 2842 O O . ASP A 1 360 ? 61.597 -24.815 -3.423 1.00 83.62 360 ASP A O 1
ATOM 2846 N N . PRO A 1 361 ? 62.332 -26.928 -3.142 1.00 88.81 361 PRO A N 1
ATOM 2847 C CA . PRO A 1 361 ? 63.689 -26.546 -2.761 1.00 88.81 361 PRO A CA 1
ATOM 2848 C C . PRO A 1 361 ? 64.399 -25.686 -3.822 1.00 88.81 361 PRO A C 1
ATOM 2850 O O . PRO A 1 361 ? 64.217 -25.934 -5.014 1.00 88.81 361 PRO A O 1
ATOM 2853 N N . PRO A 1 362 ? 65.262 -24.726 -3.426 1.00 90.88 362 PRO A N 1
ATOM 2854 C CA . PRO A 1 362 ? 65.827 -23.730 -4.338 1.00 90.88 362 PRO A CA 1
ATOM 2855 C C . PRO A 1 362 ? 66.493 -24.311 -5.597 1.00 90.88 362 PRO A C 1
ATOM 2857 O O . PRO A 1 362 ? 67.559 -24.927 -5.523 1.00 90.88 362 PRO A O 1
ATOM 2860 N N . HIS A 1 363 ? 65.884 -24.075 -6.762 1.00 90.31 363 HIS A N 1
ATOM 2861 C CA . HIS A 1 363 ? 66.271 -24.687 -8.035 1.00 90.31 363 HIS A CA 1
ATOM 2862 C C . HIS A 1 363 ? 66.329 -23.660 -9.186 1.00 90.31 363 HIS A C 1
ATOM 2864 O O . HIS A 1 363 ? 65.635 -22.645 -9.148 1.00 90.31 363 HIS A O 1
ATOM 2870 N N . PRO A 1 364 ? 67.122 -23.889 -10.249 1.00 91.75 364 PRO A N 1
ATOM 2871 C CA . PRO A 1 364 ? 67.066 -23.060 -11.449 1.00 91.75 364 PRO A CA 1
ATOM 2872 C C . PRO A 1 364 ? 65.810 -23.379 -12.276 1.00 91.75 364 PRO A C 1
ATOM 2874 O O . PRO A 1 364 ? 65.427 -24.543 -12.421 1.00 91.75 364 PRO A O 1
ATOM 2877 N N . ALA A 1 365 ? 65.193 -22.360 -12.872 1.00 89.31 365 ALA A N 1
ATOM 2878 C CA . ALA A 1 365 ? 64.008 -22.491 -13.727 1.00 89.31 365 ALA A CA 1
ATOM 2879 C C . ALA A 1 365 ? 64.208 -21.784 -15.080 1.00 89.31 365 ALA A C 1
ATOM 2881 O O . ALA A 1 365 ? 65.236 -21.153 -15.335 1.00 89.31 365 ALA A O 1
ATOM 2882 N N . THR A 1 366 ? 63.265 -21.914 -16.017 1.00 88.38 366 THR A N 1
ATOM 2883 C CA . THR A 1 366 ? 63.339 -21.242 -17.328 1.00 88.38 366 THR A CA 1
ATOM 2884 C C . THR A 1 366 ? 61.943 -20.980 -17.881 1.00 88.38 366 THR A C 1
ATOM 2886 O O . THR A 1 366 ? 61.125 -21.892 -17.924 1.00 88.38 366 THR A O 1
ATOM 2889 N N . GLN A 1 367 ? 61.695 -19.744 -18.317 1.00 84.12 367 GLN A N 1
ATOM 2890 C CA . GLN A 1 367 ? 60.414 -19.270 -18.857 1.00 84.12 367 GLN A CA 1
ATOM 2891 C C . GLN A 1 367 ? 60.559 -18.921 -20.347 1.00 84.12 367 GLN A C 1
ATOM 2893 O O . GLN A 1 367 ? 61.657 -18.573 -20.784 1.00 84.12 367 GLN A O 1
ATOM 2898 N N . GLU A 1 368 ? 59.491 -19.010 -21.147 1.00 79.81 368 GLU A N 1
ATOM 2899 C CA . GLU A 1 368 ? 59.560 -18.784 -22.603 1.00 79.81 368 GLU A CA 1
ATOM 2900 C C . GLU A 1 368 ? 58.644 -17.642 -23.072 1.00 79.81 368 GLU A C 1
ATOM 2902 O O . GLU A 1 368 ? 57.427 -17.690 -22.913 1.00 79.81 368 GLU A O 1
ATOM 2907 N N . VAL A 1 369 ? 59.240 -16.618 -23.692 1.00 72.19 369 VAL A N 1
ATOM 2908 C CA . VAL A 1 369 ? 58.567 -15.403 -24.173 1.00 72.19 369 VAL A CA 1
ATOM 2909 C C . VAL A 1 369 ? 58.786 -15.258 -25.672 1.00 72.19 369 VAL A C 1
ATOM 2911 O O . VAL A 1 369 ? 59.888 -14.966 -26.140 1.00 72.19 369 VAL A O 1
ATOM 2914 N N . TRP A 1 370 ? 57.709 -15.462 -26.435 1.00 61.12 370 TRP A N 1
ATOM 2915 C CA . TRP A 1 370 ? 57.680 -15.327 -27.899 1.00 61.12 370 TRP A CA 1
ATOM 2916 C C . TRP A 1 370 ? 58.822 -16.095 -28.602 1.00 61.12 370 TRP A C 1
ATOM 2918 O O . TRP A 1 370 ? 59.473 -15.573 -29.506 1.00 61.12 370 TRP A O 1
ATOM 2928 N N . GLY A 1 371 ? 59.092 -17.329 -28.154 1.00 63.94 371 GLY A N 1
ATOM 2929 C CA . GLY A 1 371 ? 60.140 -18.206 -28.695 1.00 63.94 371 GLY A CA 1
ATOM 2930 C C . GLY A 1 371 ? 61.558 -17.964 -28.156 1.00 63.94 371 GLY A C 1
ATOM 2931 O O . GLY A 1 371 ? 62.497 -18.619 -28.604 1.00 63.94 371 GLY A O 1
ATOM 2932 N N . ARG A 1 372 ? 61.750 -17.038 -27.203 1.00 71.44 372 ARG A N 1
ATOM 2933 C CA . ARG A 1 372 ? 63.027 -16.816 -26.496 1.00 71.44 372 ARG A CA 1
ATOM 2934 C C . ARG A 1 372 ? 62.937 -17.329 -25.060 1.00 71.44 372 ARG A C 1
ATOM 2936 O O . ARG A 1 372 ? 61.933 -17.109 -24.391 1.00 71.44 372 ARG A O 1
ATOM 2943 N N . LYS A 1 373 ? 63.994 -17.987 -24.573 1.00 79.69 373 LYS A N 1
ATOM 2944 C CA . LYS A 1 373 ? 64.045 -18.583 -23.227 1.00 79.69 373 LYS A CA 1
ATOM 2945 C C . LYS A 1 373 ? 64.815 -17.704 -22.243 1.00 79.69 373 LYS A C 1
ATOM 2947 O O . LYS A 1 373 ? 65.947 -17.315 -22.515 1.00 79.69 373 LYS A O 1
ATOM 2952 N N . ILE A 1 374 ? 64.192 -17.425 -21.103 1.00 83.94 374 ILE A N 1
ATOM 2953 C CA . ILE A 1 374 ? 64.698 -16.605 -20.000 1.00 83.94 374 ILE A CA 1
ATOM 2954 C C . ILE A 1 374 ? 65.070 -17.549 -18.862 1.00 83.94 374 ILE A C 1
ATOM 2956 O O . ILE A 1 374 ? 64.212 -18.275 -18.361 1.00 83.94 374 ILE A O 1
ATOM 2960 N N . HIS A 1 375 ? 66.334 -17.550 -18.449 1.00 86.50 375 HIS A N 1
ATOM 2961 C CA . HIS A 1 375 ? 66.794 -18.391 -17.347 1.00 86.50 375 HIS A CA 1
ATOM 2962 C C . HIS A 1 375 ? 66.586 -17.692 -15.997 1.00 86.50 375 HIS A C 1
ATOM 2964 O O . HIS A 1 375 ? 66.925 -16.519 -15.845 1.00 86.50 375 HIS A O 1
ATOM 2970 N N . VAL A 1 376 ? 66.050 -18.421 -15.019 1.00 90.69 376 VAL A N 1
ATOM 2971 C CA . VAL A 1 376 ? 65.855 -17.974 -13.635 1.00 90.69 376 VAL A CA 1
ATOM 2972 C C . VAL A 1 376 ? 66.897 -18.703 -12.781 1.00 90.69 376 VAL A C 1
ATOM 2974 O O . VAL A 1 376 ? 66.765 -19.917 -12.619 1.00 90.69 376 VAL A O 1
ATOM 2977 N N . PRO A 1 377 ? 67.946 -18.023 -12.275 1.00 88.81 377 PRO A N 1
ATOM 2978 C CA . PRO A 1 377 ? 69.079 -18.685 -11.623 1.00 88.81 377 PRO A CA 1
ATOM 2979 C C . PRO A 1 377 ? 68.698 -19.457 -10.360 1.00 88.81 377 PRO A C 1
ATOM 2981 O O . PRO A 1 377 ? 69.256 -20.522 -10.106 1.00 88.81 377 PRO A O 1
ATOM 2984 N N . LEU A 1 378 ? 67.750 -18.926 -9.581 1.00 89.62 378 LEU A N 1
ATOM 2985 C CA . LEU A 1 378 ? 67.220 -19.578 -8.391 1.00 89.62 378 LEU A CA 1
ATOM 2986 C C . LEU A 1 378 ? 65.747 -19.200 -8.189 1.00 89.62 378 LEU A C 1
ATOM 2988 O O . LEU A 1 378 ? 65.399 -18.020 -8.139 1.00 89.62 378 LEU A O 1
ATOM 2992 N N . ALA A 1 379 ? 64.893 -20.205 -8.064 1.00 91.69 379 ALA A N 1
ATOM 2993 C CA . ALA A 1 379 ? 63.472 -20.109 -7.770 1.00 91.69 379 ALA A CA 1
ATOM 2994 C C . ALA A 1 379 ? 63.113 -21.066 -6.625 1.00 91.69 379 ALA A C 1
ATOM 2996 O O . ALA A 1 379 ? 63.804 -22.061 -6.412 1.00 91.69 379 ALA A O 1
ATOM 2997 N N . SER A 1 380 ? 62.070 -20.733 -5.871 1.00 87.56 380 SER A N 1
ATOM 2998 C CA . SER A 1 380 ? 61.476 -21.602 -4.851 1.00 87.56 380 SER A CA 1
ATOM 2999 C C . SER A 1 380 ? 60.039 -21.154 -4.592 1.00 87.56 380 SER A C 1
ATOM 3001 O O . SER A 1 380 ? 59.793 -20.000 -4.226 1.00 87.56 380 SER A O 1
ATOM 3003 N N . GLY A 1 381 ? 59.076 -22.038 -4.833 1.00 87.94 381 GLY A N 1
ATOM 3004 C CA . GLY A 1 381 ? 57.651 -21.739 -4.812 1.00 87.94 381 GLY A CA 1
ATOM 3005 C C . GLY A 1 381 ? 57.316 -20.633 -5.813 1.00 87.94 381 GLY A C 1
ATOM 3006 O O . GLY A 1 381 ? 57.388 -20.816 -7.027 1.00 87.94 381 GLY A O 1
ATOM 3007 N N . LYS A 1 382 ? 56.967 -19.447 -5.301 1.00 88.19 382 LYS A N 1
ATOM 3008 C CA . LYS A 1 382 ? 56.740 -18.238 -6.114 1.00 88.19 382 LYS A CA 1
ATOM 3009 C C . LYS A 1 382 ? 57.747 -17.112 -5.861 1.00 88.19 382 LYS A C 1
ATOM 3011 O O . LYS A 1 382 ? 57.501 -15.983 -6.288 1.00 88.19 382 LYS A O 1
ATOM 3016 N N . ALA A 1 383 ? 58.877 -17.395 -5.217 1.00 89.75 383 ALA A N 1
ATOM 3017 C CA . ALA A 1 383 ? 60.003 -16.470 -5.138 1.00 89.75 383 ALA A CA 1
ATOM 3018 C C . ALA A 1 383 ? 61.038 -16.758 -6.232 1.00 89.75 383 ALA A C 1
ATOM 3020 O O . ALA A 1 383 ? 61.353 -17.914 -6.512 1.00 89.75 383 ALA A O 1
ATOM 3021 N N . ALA A 1 384 ? 61.613 -15.700 -6.804 1.00 93.75 384 ALA A N 1
ATOM 3022 C CA . ALA A 1 384 ? 62.759 -15.773 -7.707 1.00 93.75 384 ALA A CA 1
ATOM 3023 C C . ALA A 1 384 ? 63.885 -14.837 -7.237 1.00 93.75 384 ALA A C 1
ATOM 3025 O O . ALA A 1 384 ? 63.640 -13.690 -6.850 1.00 93.75 384 ALA A O 1
ATOM 3026 N N . LYS A 1 385 ? 65.129 -15.324 -7.285 1.00 93.62 385 LYS A N 1
ATOM 3027 C CA . LYS A 1 385 ? 66.338 -14.592 -6.891 1.00 93.62 385 LYS A CA 1
ATOM 3028 C C . LYS A 1 385 ? 67.307 -14.471 -8.066 1.00 93.62 385 LYS A C 1
ATOM 3030 O O . LYS A 1 385 ? 67.596 -15.442 -8.764 1.00 93.62 385 LYS A O 1
ATOM 3035 N N . PHE A 1 386 ? 67.810 -13.257 -8.257 1.00 93.44 386 PHE A N 1
ATOM 3036 C CA . PHE A 1 386 ? 68.777 -12.885 -9.289 1.00 93.44 386 PHE A CA 1
ATOM 3037 C C . PHE A 1 386 ? 69.797 -11.919 -8.680 1.00 93.44 386 PHE A C 1
ATOM 3039 O O . PHE A 1 386 ? 69.428 -11.112 -7.827 1.00 93.44 386 PHE A O 1
ATOM 3046 N N . SER A 1 387 ? 71.033 -11.897 -9.178 1.00 92.19 387 SER A N 1
ATOM 3047 C CA . SER A 1 387 ? 71.839 -10.676 -9.062 1.00 92.19 387 SER A CA 1
ATOM 3048 C C . SER A 1 387 ? 71.426 -9.669 -10.136 1.00 92.19 387 SER A C 1
ATOM 3050 O O . SER A 1 387 ? 70.948 -10.041 -11.217 1.00 92.19 387 SER A O 1
ATOM 3052 N N . PHE A 1 388 ? 71.627 -8.379 -9.864 1.00 89.94 388 PHE A N 1
ATOM 3053 C CA . PHE A 1 388 ? 71.305 -7.286 -10.783 1.00 89.94 388 PHE A CA 1
ATOM 3054 C C . PHE A 1 388 ? 71.842 -7.544 -12.202 1.00 89.94 388 PHE A C 1
ATOM 3056 O O . PHE A 1 388 ? 71.109 -7.436 -13.186 1.00 89.94 388 PHE A O 1
ATOM 3063 N N . GLN A 1 389 ? 73.102 -7.975 -12.317 1.00 86.62 389 GLN A N 1
ATOM 3064 C CA . GLN A 1 389 ? 73.750 -8.214 -13.608 1.00 86.62 389 GLN A CA 1
ATOM 3065 C C . GLN A 1 389 ? 73.137 -9.388 -14.395 1.00 86.62 389 GLN A C 1
ATOM 3067 O O . GLN A 1 389 ? 73.147 -9.357 -15.625 1.00 86.62 389 GLN A O 1
ATOM 3072 N N . GLN A 1 390 ? 72.573 -10.399 -13.725 1.00 86.69 390 GLN A N 1
ATOM 3073 C CA . GLN A 1 390 ? 71.894 -11.518 -14.394 1.00 86.69 390 GLN A CA 1
ATOM 3074 C C . GLN A 1 390 ? 70.565 -11.070 -15.016 1.00 86.69 390 GLN A C 1
ATOM 3076 O O . GLN A 1 390 ? 70.293 -11.374 -16.180 1.00 86.69 390 GLN A O 1
ATOM 3081 N N . LEU A 1 391 ? 69.757 -10.326 -14.256 1.00 86.19 391 LEU A N 1
ATOM 3082 C CA . LEU A 1 391 ? 68.412 -9.914 -14.664 1.00 86.19 391 LEU A CA 1
ATOM 3083 C C . LEU A 1 391 ? 68.404 -8.709 -15.617 1.00 86.19 391 LEU A C 1
ATOM 3085 O O . LEU A 1 391 ? 67.581 -8.669 -16.527 1.00 86.19 391 LEU A O 1
ATOM 3089 N N . ILE A 1 392 ? 69.302 -7.741 -15.404 1.00 87.56 392 ILE A N 1
ATOM 3090 C CA . ILE A 1 392 ? 69.306 -6.423 -16.068 1.00 87.56 392 ILE A CA 1
ATOM 3091 C C . ILE A 1 392 ? 70.452 -6.283 -17.084 1.00 87.56 392 ILE A C 1
ATOM 3093 O O . ILE A 1 392 ? 70.298 -5.626 -18.116 1.00 87.56 392 ILE A O 1
ATOM 3097 N N . GLY A 1 393 ? 71.602 -6.906 -16.804 1.00 72.38 393 GLY A N 1
ATOM 3098 C CA . GLY A 1 393 ? 72.794 -6.861 -17.659 1.00 72.38 393 GLY A CA 1
ATOM 3099 C C . GLY A 1 393 ? 72.771 -7.828 -18.849 1.00 72.38 393 GLY A C 1
ATOM 3100 O O . GLY A 1 393 ? 73.568 -7.679 -19.775 1.00 72.38 393 GLY A O 1
ATOM 3101 N N . SER A 1 394 ? 71.856 -8.801 -18.854 1.00 66.88 394 SER A N 1
ATOM 3102 C CA . SER A 1 394 ? 71.568 -9.660 -20.009 1.00 66.88 394 SER A CA 1
ATOM 3103 C C . SER A 1 394 ? 70.613 -8.965 -20.998 1.00 66.88 394 SER A C 1
ATOM 3105 O O . SER A 1 394 ? 70.117 -7.874 -20.735 1.00 66.88 394 SER A O 1
ATOM 3107 N N . ALA A 1 395 ? 70.375 -9.539 -22.184 1.00 54.66 395 ALA A N 1
ATOM 3108 C CA . ALA A 1 395 ? 69.562 -8.923 -23.250 1.00 54.66 395 ALA A CA 1
ATOM 3109 C C . ALA A 1 395 ? 68.031 -9.042 -23.032 1.00 54.66 395 ALA A C 1
ATOM 3111 O O . ALA A 1 395 ? 67.279 -9.323 -23.965 1.00 54.66 395 ALA A O 1
ATOM 3112 N N . THR A 1 396 ? 67.591 -8.853 -21.790 1.00 66.25 396 THR A N 1
ATOM 3113 C CA . THR A 1 396 ? 66.201 -8.873 -21.318 1.00 66.25 396 THR A CA 1
ATOM 3114 C C . THR A 1 396 ? 65.486 -7.541 -21.562 1.00 66.25 396 THR A C 1
ATOM 3116 O O . THR A 1 396 ? 66.079 -6.461 -21.495 1.00 66.25 396 THR A O 1
ATOM 3119 N N . GLY A 1 397 ? 64.182 -7.608 -21.837 1.00 68.25 397 GLY A N 1
ATOM 3120 C CA . GLY A 1 397 ? 63.315 -6.443 -22.033 1.00 68.25 397 GLY A CA 1
ATOM 3121 C C . GLY A 1 397 ? 61.965 -6.545 -21.318 1.00 68.25 397 GLY A C 1
ATOM 3122 O O . GLY A 1 397 ? 61.675 -7.512 -20.619 1.00 68.25 397 GLY A O 1
ATOM 3123 N N . ALA A 1 398 ? 61.101 -5.545 -21.522 1.00 73.69 398 ALA A N 1
ATOM 3124 C CA . ALA A 1 398 ? 59.824 -5.416 -20.809 1.00 73.69 398 ALA A CA 1
ATOM 3125 C C . ALA A 1 398 ? 58.910 -6.655 -20.912 1.00 73.69 398 ALA A C 1
ATOM 3127 O O . ALA A 1 398 ? 58.297 -7.042 -19.923 1.00 73.69 398 ALA A O 1
ATOM 3128 N N . ALA A 1 399 ? 58.844 -7.305 -22.080 1.00 74.94 399 ALA A N 1
ATOM 3129 C CA . ALA A 1 399 ? 58.069 -8.537 -22.263 1.00 74.94 399 ALA A CA 1
ATOM 3130 C C . ALA A 1 399 ? 58.608 -9.705 -21.418 1.00 74.94 399 ALA A C 1
ATOM 3132 O O . ALA A 1 399 ? 57.835 -10.523 -20.926 1.00 74.94 399 ALA A O 1
ATOM 3133 N N . ASP A 1 400 ? 59.925 -9.744 -21.217 1.00 84.56 400 ASP A N 1
ATOM 3134 C CA . ASP A 1 400 ? 60.612 -10.792 -20.472 1.00 84.56 400 ASP A CA 1
ATOM 3135 C C . ASP A 1 400 ? 60.356 -10.611 -18.960 1.00 84.56 400 ASP A C 1
ATOM 3137 O O . ASP A 1 400 ? 59.994 -11.561 -18.266 1.00 84.56 400 ASP A O 1
ATOM 3141 N N . TYR A 1 401 ? 60.405 -9.367 -18.462 1.00 88.25 401 TYR A N 1
ATOM 3142 C CA . TYR A 1 401 ? 60.001 -9.028 -17.088 1.00 88.25 401 TYR A CA 1
ATOM 3143 C C . TYR A 1 401 ? 58.507 -9.277 -16.831 1.00 88.25 401 TYR A C 1
ATOM 3145 O O . TYR A 1 401 ? 58.147 -9.790 -15.772 1.00 88.25 401 TYR A O 1
ATOM 3153 N N . LEU A 1 402 ? 57.635 -8.960 -17.797 1.00 79.81 402 LEU A N 1
ATOM 3154 C CA . LEU A 1 402 ? 56.188 -9.171 -17.681 1.00 79.81 402 LEU A CA 1
ATOM 3155 C C . LEU A 1 402 ? 55.790 -10.650 -17.590 1.00 79.81 402 LEU A C 1
ATOM 3157 O O . LEU A 1 402 ? 54.760 -10.945 -16.989 1.00 79.81 402 LEU A O 1
ATOM 3161 N N . GLU A 1 403 ? 56.575 -11.574 -18.149 1.00 85.19 403 GLU A N 1
ATOM 3162 C CA . GLU A 1 403 ? 56.331 -13.011 -17.973 1.00 85.19 403 GLU A CA 1
ATOM 3163 C C . GLU A 1 403 ? 56.916 -13.540 -16.658 1.00 85.19 403 GLU A C 1
ATOM 3165 O O . GLU A 1 403 ? 56.283 -14.359 -15.992 1.00 85.19 403 GLU A O 1
ATOM 3170 N N . LEU A 1 404 ? 58.064 -13.019 -16.209 1.00 87.50 404 LEU A N 1
ATOM 3171 C CA . LEU A 1 404 ? 58.591 -13.344 -14.880 1.00 87.50 404 LEU A CA 1
ATOM 3172 C C . LEU A 1 404 ? 57.576 -12.987 -13.777 1.00 87.50 404 LEU A C 1
ATOM 3174 O O . LEU A 1 404 ? 57.249 -13.850 -12.965 1.00 87.50 404 LEU A O 1
ATOM 3178 N N . VAL A 1 405 ? 56.996 -11.779 -13.787 1.00 88.19 405 VAL A N 1
ATOM 3179 C CA . VAL A 1 405 ? 56.007 -11.342 -12.770 1.00 88.19 405 VAL A CA 1
ATOM 3180 C C . VAL A 1 405 ? 54.609 -11.972 -12.908 1.00 88.19 405 VAL A C 1
ATOM 3182 O O . VAL A 1 405 ? 53.715 -11.647 -12.129 1.00 88.19 405 VAL A O 1
ATOM 3185 N N . ARG A 1 406 ? 54.388 -12.856 -13.892 1.00 85.25 406 ARG A N 1
ATOM 3186 C CA . ARG A 1 406 ? 53.204 -13.738 -13.944 1.00 85.25 406 ARG A CA 1
ATOM 3187 C C . ARG A 1 406 ? 53.430 -15.064 -13.229 1.00 85.25 406 ARG A C 1
ATOM 3189 O O . ARG A 1 406 ? 52.474 -15.645 -12.725 1.00 85.25 406 ARG A O 1
ATOM 3196 N N . ASN A 1 407 ? 54.671 -15.543 -13.232 1.00 86.94 407 ASN A N 1
ATOM 3197 C CA . ASN A 1 407 ? 55.042 -16.857 -12.716 1.00 86.94 407 ASN A CA 1
ATOM 3198 C C . ASN A 1 407 ? 55.573 -16.781 -11.272 1.00 86.94 407 ASN A C 1
ATOM 3200 O O . ASN A 1 407 ? 55.393 -17.730 -10.512 1.00 86.94 407 ASN A O 1
ATOM 3204 N N . TYR A 1 408 ? 56.140 -15.639 -10.868 1.00 90.44 408 TYR A N 1
ATOM 3205 C CA . TYR A 1 408 ? 56.654 -15.388 -9.518 1.00 90.44 408 TYR A CA 1
ATOM 3206 C C . TYR A 1 408 ? 55.991 -14.153 -8.887 1.00 90.44 408 TYR A C 1
ATOM 3208 O O . TYR A 1 408 ? 55.740 -13.150 -9.555 1.00 90.44 408 TYR A O 1
ATOM 3216 N N . GLU A 1 409 ? 55.716 -14.230 -7.584 1.00 89.44 409 GLU A N 1
ATOM 3217 C CA . GLU A 1 409 ? 55.028 -13.205 -6.779 1.00 89.44 409 GLU A CA 1
ATOM 3218 C C . GLU A 1 409 ? 55.980 -12.468 -5.813 1.00 89.44 409 GLU A C 1
ATOM 3220 O O . GLU A 1 409 ? 55.600 -11.461 -5.206 1.00 89.44 409 GLU A O 1
ATOM 3225 N N . ALA A 1 410 ? 57.231 -12.927 -5.694 1.00 90.25 410 ALA A N 1
ATOM 3226 C CA . ALA A 1 410 ? 58.291 -12.279 -4.926 1.00 90.25 410 ALA A CA 1
ATOM 3227 C C . ALA A 1 410 ? 59.630 -12.286 -5.683 1.00 90.25 410 ALA A C 1
ATOM 3229 O O . ALA A 1 410 ? 60.021 -13.294 -6.272 1.00 90.25 410 ALA A O 1
ATOM 3230 N N . PHE A 1 411 ? 60.349 -11.164 -5.630 1.00 94.25 411 PHE A N 1
ATOM 3231 C CA . PHE A 1 411 ? 61.626 -10.960 -6.310 1.00 94.25 411 PHE A CA 1
ATOM 3232 C C . PHE A 1 411 ? 62.687 -10.438 -5.346 1.00 94.25 411 PHE A C 1
ATOM 3234 O O . PHE A 1 411 ? 62.507 -9.398 -4.711 1.00 94.25 411 PHE A O 1
ATOM 3241 N N . ILE A 1 412 ? 63.802 -11.161 -5.264 1.00 94.38 412 ILE A N 1
ATOM 3242 C CA . ILE A 1 412 ? 64.963 -10.806 -4.450 1.00 94.38 412 ILE A CA 1
ATOM 3243 C C . ILE A 1 412 ? 66.101 -10.472 -5.418 1.00 94.38 412 ILE A C 1
ATOM 3245 O O . ILE A 1 412 ? 66.625 -11.369 -6.081 1.00 94.38 412 ILE A O 1
ATOM 3249 N N . ILE A 1 413 ? 66.466 -9.192 -5.522 1.00 94.25 413 ILE A N 1
ATOM 3250 C CA . ILE A 1 413 ? 67.536 -8.730 -6.416 1.00 94.25 413 ILE A CA 1
ATOM 3251 C C . ILE A 1 413 ? 68.747 -8.311 -5.587 1.00 94.25 413 ILE A C 1
ATOM 3253 O O . ILE A 1 413 ? 68.668 -7.368 -4.796 1.00 94.25 413 ILE A O 1
ATOM 3257 N N . THR A 1 414 ? 69.865 -9.009 -5.772 1.00 92.38 414 THR A N 1
ATOM 3258 C CA . THR A 1 414 ? 71.120 -8.704 -5.075 1.00 92.38 414 THR A CA 1
ATOM 3259 C C . THR A 1 414 ? 72.019 -7.781 -5.889 1.00 92.38 414 THR A C 1
ATOM 3261 O O . THR A 1 414 ? 71.914 -7.707 -7.117 1.00 92.38 414 THR A O 1
ATOM 3264 N N . ASP A 1 415 ? 72.936 -7.109 -5.194 1.00 90.25 415 ASP A N 1
ATOM 3265 C CA . ASP A 1 415 ? 74.100 -6.436 -5.782 1.00 90.25 415 ASP A CA 1
ATOM 3266 C C . ASP A 1 415 ? 73.731 -5.295 -6.739 1.00 90.25 415 ASP A C 1
ATOM 3268 O O . ASP A 1 415 ? 74.337 -5.127 -7.797 1.00 90.25 415 ASP A O 1
ATOM 3272 N N . VAL A 1 416 ? 72.706 -4.513 -6.381 1.00 89.81 416 VAL A N 1
ATOM 3273 C CA . VAL A 1 416 ? 72.285 -3.340 -7.155 1.00 89.81 416 VAL A CA 1
ATOM 3274 C C . VAL A 1 416 ? 73.326 -2.220 -6.962 1.00 89.81 416 VAL A C 1
ATOM 3276 O O . VAL A 1 416 ? 73.459 -1.710 -5.843 1.00 89.81 416 VAL A O 1
ATOM 3279 N N . PRO A 1 417 ? 74.071 -1.821 -8.010 1.00 85.00 417 PRO A N 1
ATOM 3280 C CA . PRO A 1 417 ? 75.161 -0.857 -7.881 1.00 85.00 417 PRO A CA 1
ATOM 3281 C C . PRO A 1 417 ? 74.655 0.591 -7.845 1.00 85.00 417 PRO A C 1
ATOM 3283 O O . PRO A 1 417 ? 73.534 0.885 -8.268 1.00 85.00 417 PRO A O 1
ATOM 3286 N N . GLY A 1 418 ? 75.512 1.517 -7.413 1.00 76.94 418 GLY A N 1
ATOM 3287 C CA . GLY A 1 418 ? 75.317 2.953 -7.620 1.00 76.94 418 GLY A CA 1
ATOM 3288 C C . GLY A 1 418 ? 75.550 3.316 -9.089 1.00 76.94 418 GLY A C 1
ATOM 3289 O O . GLY A 1 418 ? 76.689 3.375 -9.553 1.00 76.94 418 GLY A O 1
ATOM 3290 N N . MET A 1 419 ? 74.475 3.534 -9.848 1.00 75.69 419 MET A N 1
ATOM 3291 C CA . MET A 1 419 ? 74.548 3.685 -11.306 1.00 75.69 419 MET A CA 1
ATOM 3292 C C . MET A 1 419 ? 74.892 5.116 -11.728 1.00 75.69 419 MET A C 1
ATOM 3294 O O . MET A 1 419 ? 74.203 6.067 -11.362 1.00 75.69 419 MET A O 1
ATOM 3298 N N . ASN A 1 420 ? 75.932 5.266 -12.555 1.00 62.69 420 ASN A N 1
ATOM 3299 C CA . ASN A 1 420 ? 76.441 6.570 -12.998 1.00 62.69 420 ASN A CA 1
ATOM 3300 C C . ASN A 1 420 ? 76.185 6.879 -14.491 1.00 62.69 420 ASN A C 1
ATOM 3302 O O . ASN A 1 420 ? 75.616 6.082 -15.240 1.00 62.69 420 ASN A O 1
ATOM 3306 N N . LEU A 1 421 ? 76.670 8.051 -14.924 1.00 50.97 421 LEU A N 1
ATOM 3307 C CA . LEU A 1 421 ? 76.583 8.639 -16.273 1.00 50.97 421 LEU A CA 1
ATOM 3308 C C . LEU A 1 421 ? 76.797 7.656 -17.440 1.00 50.97 421 LEU A C 1
ATOM 3310 O O . LEU A 1 421 ? 76.164 7.794 -18.489 1.00 50.97 421 LEU A O 1
ATOM 3314 N N . THR A 1 422 ? 77.684 6.674 -17.260 1.00 49.00 422 THR A N 1
ATOM 3315 C CA . THR A 1 422 ? 78.087 5.702 -18.291 1.00 49.00 422 THR A CA 1
ATOM 3316 C C . THR A 1 422 ? 77.197 4.453 -18.361 1.00 49.00 422 THR A C 1
ATOM 3318 O O . THR A 1 422 ? 77.286 3.693 -19.322 1.00 49.00 422 THR A O 1
ATOM 3321 N N . GLN A 1 423 ? 76.305 4.245 -17.385 1.00 66.06 423 GLN A N 1
ATOM 3322 C CA . GLN A 1 423 ? 75.522 3.011 -17.193 1.00 66.06 423 GLN A CA 1
ATOM 3323 C C . GLN A 1 423 ? 74.015 3.175 -17.498 1.00 66.06 423 GLN A C 1
ATOM 3325 O O . GLN A 1 423 ? 73.204 2.339 -17.096 1.00 66.06 423 GLN A O 1
ATOM 3330 N N . ARG A 1 424 ? 73.635 4.228 -18.242 1.00 64.38 424 ARG A N 1
ATOM 3331 C CA . ARG A 1 424 ? 72.246 4.624 -18.586 1.00 64.38 424 ARG A CA 1
ATOM 3332 C C . ARG A 1 424 ? 71.291 3.471 -18.908 1.00 64.38 424 ARG A C 1
ATOM 3334 O O . ARG A 1 424 ? 70.190 3.411 -18.365 1.00 64.38 424 ARG A O 1
ATOM 3341 N N . ASP A 1 425 ? 71.690 2.548 -19.783 1.00 68.88 425 ASP A N 1
ATOM 3342 C CA . ASP A 1 425 ? 70.778 1.492 -20.237 1.00 68.88 425 ASP A CA 1
ATOM 3343 C C . ASP A 1 425 ? 70.487 0.443 -19.144 1.00 68.88 425 ASP A C 1
ATOM 3345 O O . ASP A 1 425 ? 69.377 -0.081 -19.094 1.00 68.88 425 ASP A O 1
ATOM 3349 N N . LEU A 1 426 ? 71.415 0.207 -18.205 1.00 75.56 426 LEU A N 1
ATOM 3350 C CA . LEU A 1 426 ? 71.172 -0.651 -17.036 1.00 75.56 426 LEU A CA 1
ATOM 3351 C C . LEU A 1 426 ? 70.151 -0.004 -16.090 1.00 75.56 426 LEU A C 1
ATOM 3353 O O . LEU A 1 426 ? 69.179 -0.650 -15.697 1.00 75.56 426 LEU A O 1
ATOM 3357 N N . ALA A 1 427 ? 70.312 1.291 -15.803 1.00 76.56 427 ALA A N 1
ATOM 3358 C CA . ALA A 1 427 ? 69.363 2.060 -14.999 1.00 76.56 427 ALA A CA 1
ATOM 3359 C C . ALA A 1 427 ? 67.945 2.022 -15.595 1.00 76.56 427 ALA A C 1
ATOM 3361 O O . ALA A 1 427 ? 66.976 1.720 -14.897 1.00 76.56 427 ALA A O 1
ATOM 3362 N N . ARG A 1 428 ? 67.819 2.249 -16.909 1.00 72.94 428 ARG A N 1
ATOM 3363 C CA . ARG A 1 428 ? 66.529 2.228 -17.613 1.00 72.94 428 ARG A CA 1
ATOM 3364 C C . ARG A 1 428 ? 65.879 0.838 -17.610 1.00 72.94 428 ARG A C 1
ATOM 3366 O O . ARG A 1 428 ? 64.673 0.724 -17.371 1.00 72.94 428 ARG A O 1
ATOM 3373 N N . ARG A 1 429 ? 66.657 -0.229 -17.828 1.00 82.25 429 ARG A N 1
ATOM 3374 C CA . ARG A 1 429 ? 66.173 -1.620 -17.744 1.00 82.25 429 ARG A CA 1
ATOM 3375 C C . ARG A 1 429 ? 65.709 -1.979 -16.329 1.00 82.25 429 ARG A C 1
ATOM 3377 O O . ARG A 1 429 ? 64.656 -2.594 -16.192 1.00 82.25 429 ARG A O 1
ATOM 3384 N N . PHE A 1 430 ? 66.422 -1.541 -15.289 1.00 86.69 430 PHE A N 1
ATOM 3385 C CA . PHE A 1 430 ? 66.029 -1.784 -13.898 1.00 86.69 430 PHE A CA 1
ATOM 3386 C C . PHE A 1 430 ? 64.752 -1.038 -13.502 1.00 86.69 430 PHE A C 1
ATOM 3388 O O . PHE A 1 430 ? 63.867 -1.640 -12.901 1.00 86.69 430 PHE A O 1
ATOM 3395 N N . ILE A 1 431 ? 64.586 0.221 -13.925 1.00 82.69 431 ILE A N 1
ATOM 3396 C CA . ILE A 1 431 ? 63.317 0.957 -13.774 1.00 82.69 431 ILE A CA 1
ATOM 3397 C C . ILE A 1 431 ? 62.163 0.196 -14.452 1.00 82.69 431 ILE A C 1
ATOM 3399 O O . ILE A 1 431 ? 61.102 0.026 -13.856 1.00 82.69 431 ILE A O 1
ATOM 3403 N N . THR A 1 432 ? 62.391 -0.348 -15.653 1.00 81.94 432 THR A N 1
ATOM 3404 C CA . THR A 1 432 ? 61.393 -1.163 -16.375 1.00 81.94 432 THR A CA 1
ATOM 3405 C C . THR A 1 432 ? 61.008 -2.440 -15.607 1.00 81.94 432 THR A C 1
ATOM 3407 O O . THR A 1 432 ? 59.855 -2.864 -15.655 1.00 81.94 432 THR A O 1
ATOM 3410 N N . PHE A 1 433 ? 61.946 -3.050 -14.875 1.00 88.88 433 PHE A N 1
ATOM 3411 C CA . PHE A 1 433 ? 61.668 -4.201 -14.011 1.00 88.88 433 PHE A CA 1
ATOM 3412 C C . PHE A 1 433 ? 60.910 -3.808 -12.729 1.00 88.88 433 PHE A C 1
ATOM 3414 O O . PHE A 1 433 ? 59.896 -4.430 -12.413 1.00 88.88 433 PHE A O 1
ATOM 3421 N N . ILE A 1 434 ? 61.339 -2.743 -12.036 1.00 87.00 434 ILE A N 1
ATOM 3422 C CA . ILE A 1 434 ? 60.645 -2.163 -10.865 1.00 87.00 434 ILE A CA 1
ATOM 3423 C C . ILE A 1 434 ? 59.173 -1.887 -11.197 1.00 87.00 434 ILE A C 1
ATOM 3425 O O . ILE A 1 434 ? 58.285 -2.204 -10.408 1.00 87.00 434 ILE A O 1
ATOM 3429 N N . ASP A 1 435 ? 58.910 -1.348 -12.389 1.00 75.88 435 ASP A N 1
ATOM 3430 C CA . ASP A 1 435 ? 57.563 -1.067 -12.877 1.00 75.88 435 ASP A CA 1
ATOM 3431 C C . ASP A 1 435 ? 56.705 -2.332 -13.048 1.00 75.88 435 ASP A C 1
ATOM 3433 O O . ASP A 1 435 ? 55.546 -2.344 -12.631 1.00 75.88 435 ASP A O 1
ATOM 3437 N N . ALA A 1 436 ? 57.268 -3.412 -13.600 1.00 82.50 436 ALA A N 1
ATOM 3438 C CA . ALA A 1 436 ? 56.558 -4.682 -13.763 1.00 82.50 436 ALA A CA 1
ATOM 3439 C C . ALA A 1 436 ? 56.209 -5.335 -12.411 1.00 82.50 436 ALA A C 1
ATOM 3441 O O . ALA A 1 436 ? 55.104 -5.855 -12.250 1.00 82.50 436 ALA A O 1
ATOM 3442 N N . VAL A 1 437 ? 57.121 -5.278 -11.432 1.00 82.00 437 VAL A N 1
ATOM 3443 C CA . VAL A 1 437 ? 56.914 -5.812 -10.070 1.00 82.00 437 VAL A CA 1
ATOM 3444 C C . VAL A 1 437 ? 55.888 -4.978 -9.292 1.00 82.00 437 VAL A C 1
ATOM 3446 O O . VAL A 1 437 ? 55.027 -5.531 -8.605 1.00 82.00 437 VAL A O 1
ATOM 3449 N N . TYR A 1 438 ? 55.913 -3.652 -9.457 1.00 77.06 438 TYR A N 1
ATOM 3450 C CA . TYR A 1 438 ? 54.918 -2.747 -8.883 1.00 77.06 438 TYR A CA 1
ATOM 3451 C C . TYR A 1 438 ? 53.506 -3.032 -9.424 1.00 77.06 438 TYR A C 1
ATOM 3453 O O . TYR A 1 438 ? 52.546 -3.142 -8.659 1.00 77.06 438 TYR A O 1
ATOM 3461 N N . GLU A 1 439 ? 53.355 -3.182 -10.743 1.00 71.06 439 GLU A N 1
ATOM 3462 C CA . GLU A 1 439 ? 52.039 -3.302 -11.389 1.00 71.06 439 GLU A CA 1
ATOM 3463 C C . GLU A 1 439 ? 51.409 -4.697 -11.251 1.00 71.06 439 GLU A C 1
ATOM 3465 O O . GLU A 1 439 ? 50.183 -4.803 -11.154 1.00 71.06 439 GLU A O 1
ATOM 3470 N N . SER A 1 440 ? 52.217 -5.758 -11.135 1.00 76.75 440 SER A N 1
ATOM 3471 C CA . SER A 1 440 ? 51.752 -7.082 -10.686 1.00 76.75 440 SER A CA 1
ATOM 3472 C C . SER A 1 440 ? 51.405 -7.124 -9.190 1.00 76.75 440 SER A C 1
ATOM 3474 O O . SER A 1 440 ? 50.735 -8.051 -8.735 1.00 76.75 440 SER A O 1
ATOM 3476 N N . ARG A 1 441 ? 51.812 -6.095 -8.431 1.00 80.88 441 ARG A N 1
ATOM 3477 C CA . ARG A 1 441 ? 51.761 -6.003 -6.965 1.0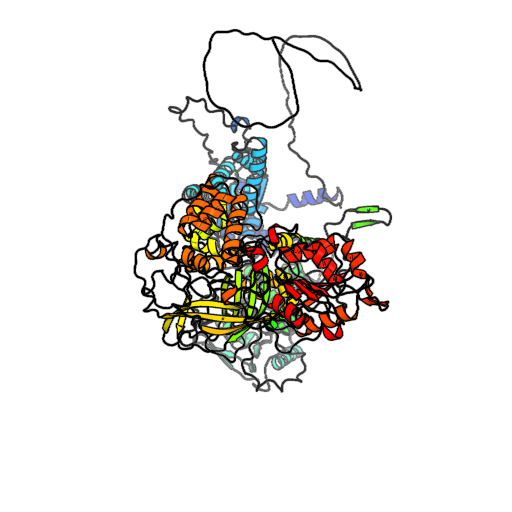0 80.88 441 ARG A CA 1
ATOM 3478 C C . ARG A 1 441 ? 52.608 -7.054 -6.239 1.00 80.88 441 ARG A C 1
ATOM 3480 O O . ARG A 1 441 ? 52.302 -7.385 -5.089 1.00 80.88 441 ARG A O 1
ATOM 3487 N N . ALA A 1 442 ? 53.641 -7.575 -6.890 1.00 82.25 442 ALA A N 1
ATOM 3488 C CA . ALA A 1 442 ? 54.580 -8.518 -6.298 1.00 82.25 442 ALA A CA 1
ATOM 3489 C C . ALA A 1 442 ? 55.431 -7.864 -5.183 1.00 82.25 442 ALA A C 1
ATOM 3491 O O . ALA A 1 442 ? 55.430 -6.643 -4.985 1.00 82.25 442 ALA A O 1
ATOM 3492 N N . LYS A 1 443 ? 56.133 -8.695 -4.408 1.00 89.38 443 LYS A N 1
ATOM 3493 C CA . LYS A 1 443 ? 57.061 -8.253 -3.353 1.00 89.38 443 LYS A CA 1
ATOM 3494 C C . LYS A 1 443 ? 58.455 -8.048 -3.947 1.00 89.38 443 LYS A C 1
ATOM 3496 O O . LYS A 1 443 ? 58.913 -8.892 -4.714 1.00 89.38 443 LYS A O 1
ATOM 3501 N N . LEU A 1 444 ? 59.127 -6.956 -3.582 1.00 91.94 444 LEU A N 1
ATOM 3502 C CA . LEU A 1 444 ? 60.472 -6.624 -4.058 1.00 91.94 444 LEU A CA 1
ATOM 3503 C C . LEU A 1 444 ? 61.420 -6.411 -2.880 1.00 91.94 444 LEU A C 1
ATOM 3505 O O . LEU A 1 444 ? 61.155 -5.569 -2.027 1.00 91.94 444 LEU A O 1
ATOM 3509 N N . VAL A 1 445 ? 62.534 -7.138 -2.878 1.00 91.19 445 VAL A N 1
ATOM 3510 C CA . VAL A 1 445 ? 63.619 -7.022 -1.898 1.00 91.19 445 VAL A CA 1
ATOM 3511 C C . VAL A 1 445 ? 64.906 -6.688 -2.644 1.00 91.19 445 VAL A C 1
ATOM 3513 O O . VAL A 1 445 ? 65.223 -7.349 -3.634 1.00 91.19 445 VAL A O 1
ATOM 3516 N N . LEU A 1 446 ? 65.638 -5.670 -2.183 1.00 92.50 446 LEU A N 1
ATOM 3517 C CA . LEU A 1 446 ? 66.867 -5.182 -2.825 1.00 92.50 446 LEU A CA 1
ATOM 3518 C C . LEU A 1 446 ? 68.028 -5.093 -1.832 1.00 92.50 446 LEU A C 1
ATOM 3520 O O . LEU A 1 446 ? 67.853 -4.584 -0.723 1.00 92.50 446 LEU A O 1
ATOM 3524 N N . THR A 1 447 ? 69.229 -5.472 -2.272 1.00 92.12 447 THR A N 1
ATOM 3525 C CA . THR A 1 447 ? 70.484 -5.063 -1.622 1.00 92.12 447 THR A CA 1
ATOM 3526 C C . THR A 1 447 ? 71.231 -4.069 -2.509 1.00 92.12 447 THR A C 1
ATOM 3528 O O . THR A 1 447 ? 71.363 -4.288 -3.714 1.00 92.12 447 THR A O 1
ATOM 3531 N N . THR A 1 448 ? 71.662 -2.938 -1.941 1.00 89.00 448 THR A N 1
ATOM 3532 C CA . THR A 1 448 ? 72.085 -1.760 -2.711 1.00 89.00 448 THR A CA 1
ATOM 3533 C C . THR A 1 448 ? 73.426 -1.188 -2.234 1.00 89.00 448 THR A C 1
ATOM 3535 O O . THR A 1 448 ? 73.658 -0.963 -1.044 1.00 89.00 448 THR A O 1
ATOM 3538 N N . GLU A 1 449 ? 74.331 -0.925 -3.181 1.00 83.62 449 GLU A N 1
ATOM 3539 C CA . GLU A 1 449 ? 75.682 -0.398 -2.916 1.00 83.62 449 GLU A CA 1
ATOM 3540 C C . GLU A 1 449 ? 75.644 0.967 -2.216 1.00 83.62 449 GLU A C 1
ATOM 3542 O O . GLU A 1 449 ? 76.409 1.228 -1.291 1.00 83.62 449 GLU A O 1
ATOM 3547 N N . VAL A 1 450 ? 74.682 1.800 -2.609 1.00 78.00 450 VAL A N 1
ATOM 3548 C CA . VAL A 1 450 ? 74.371 3.127 -2.059 1.00 78.00 450 VAL A CA 1
ATOM 3549 C C . VAL A 1 450 ? 72.942 3.133 -1.483 1.00 78.00 450 VAL A C 1
ATOM 3551 O O . VAL A 1 450 ? 72.173 2.219 -1.800 1.00 78.00 450 VAL A O 1
ATOM 3554 N N . PRO A 1 451 ? 72.543 4.111 -0.643 1.00 75.50 451 PRO A N 1
ATOM 3555 C CA . PRO A 1 451 ? 71.162 4.208 -0.163 1.00 75.50 451 PRO A CA 1
ATOM 3556 C C . PRO A 1 451 ? 70.162 4.279 -1.326 1.00 75.50 451 PRO A C 1
ATOM 3558 O O . PRO A 1 451 ? 70.501 4.804 -2.384 1.00 75.50 451 PRO A O 1
ATOM 3561 N N . LEU A 1 452 ? 68.921 3.814 -1.128 1.00 71.25 452 LEU A N 1
ATOM 3562 C CA . LEU A 1 452 ? 67.861 3.814 -2.157 1.00 71.25 452 LEU A CA 1
ATOM 3563 C C . LEU A 1 452 ? 67.748 5.152 -2.894 1.00 71.25 452 LEU A C 1
ATOM 3565 O O . LEU A 1 452 ? 67.782 5.200 -4.119 1.00 71.25 452 LEU A O 1
ATOM 3569 N N . THR A 1 453 ? 67.677 6.236 -2.122 1.00 65.00 453 THR A N 1
ATOM 3570 C CA . THR A 1 453 ? 67.600 7.635 -2.563 1.00 65.00 453 THR A CA 1
ATOM 3571 C C . THR A 1 453 ? 68.750 8.052 -3.482 1.00 65.00 453 THR A C 1
ATOM 3573 O O . THR A 1 453 ? 68.613 9.002 -4.248 1.00 65.00 453 THR A O 1
ATOM 3576 N N . ASN A 1 454 ? 69.870 7.330 -3.418 1.00 70.38 454 ASN A N 1
ATOM 3577 C CA . ASN A 1 454 ? 71.129 7.627 -4.086 1.00 70.38 454 ASN A CA 1
ATOM 3578 C C . ASN A 1 454 ? 71.468 6.618 -5.203 1.00 70.38 454 ASN A C 1
ATOM 3580 O O . ASN A 1 454 ? 72.477 6.809 -5.872 1.00 70.38 454 ASN A O 1
ATOM 3584 N N . LEU A 1 455 ? 70.645 5.581 -5.438 1.00 72.44 455 LEU A N 1
ATOM 3585 C CA . LEU A 1 455 ? 70.881 4.481 -6.404 1.00 72.44 455 LEU A CA 1
ATOM 3586 C C . LEU A 1 455 ? 71.256 4.919 -7.833 1.00 72.44 455 LEU A C 1
ATOM 3588 O O . LEU A 1 455 ? 71.844 4.141 -8.583 1.00 72.44 455 LEU A O 1
ATOM 3592 N N . PHE A 1 456 ? 70.892 6.145 -8.208 1.00 69.06 456 PHE A N 1
ATOM 3593 C CA . PHE A 1 456 ? 71.070 6.720 -9.542 1.00 69.06 456 PHE A CA 1
ATOM 3594 C C . PHE A 1 456 ? 71.739 8.120 -9.479 1.00 69.06 456 PHE A C 1
ATOM 3596 O O . PHE A 1 456 ? 71.600 8.916 -10.408 1.00 69.06 456 PHE A O 1
ATOM 3603 N N . LEU A 1 457 ? 72.430 8.441 -8.372 1.00 61.31 457 LEU A N 1
ATOM 3604 C CA . LEU A 1 457 ? 73.217 9.671 -8.156 1.00 61.31 457 LEU A CA 1
ATOM 3605 C C . LEU A 1 457 ? 74.722 9.326 -8.119 1.00 61.31 457 LEU A C 1
ATOM 3607 O O . LEU A 1 457 ? 75.075 8.195 -7.785 1.00 61.31 457 LEU A O 1
ATOM 3611 N N . SER A 1 458 ? 75.630 10.265 -8.421 1.00 54.41 458 SER A N 1
ATOM 3612 C CA . SER A 1 458 ? 77.076 9.970 -8.464 1.00 54.41 458 SER A CA 1
ATOM 3613 C C . SER A 1 458 ? 77.872 10.444 -7.240 1.00 54.41 458 SER A C 1
ATOM 3615 O O . SER A 1 458 ? 77.467 11.328 -6.488 1.00 54.41 458 SER A O 1
ATOM 3617 N N . ALA A 1 459 ? 79.053 9.849 -7.047 1.00 49.91 459 ALA A N 1
ATOM 3618 C CA . ALA A 1 459 ? 79.896 10.058 -5.868 1.00 49.91 459 ALA A CA 1
ATOM 3619 C C . ALA A 1 459 ? 80.511 11.468 -5.741 1.00 49.91 459 ALA A C 1
ATOM 3621 O O . ALA A 1 459 ? 80.971 11.829 -4.655 1.00 49.91 459 ALA A O 1
ATOM 3622 N N . ASP A 1 460 ? 80.541 12.260 -6.816 1.00 48.56 460 ASP A N 1
ATOM 3623 C CA . ASP A 1 460 ? 81.015 13.649 -6.764 1.00 48.56 460 ASP A CA 1
ATOM 3624 C C . ASP A 1 460 ? 79.879 14.638 -6.456 1.00 48.56 460 ASP A C 1
ATOM 3626 O O . ASP A 1 460 ? 80.106 15.611 -5.735 1.00 48.56 460 ASP A O 1
ATOM 3630 N N . ASP A 1 461 ? 78.639 14.325 -6.858 1.00 50.28 461 ASP A N 1
ATOM 3631 C CA . ASP A 1 461 ? 77.439 15.121 -6.545 1.00 50.28 461 ASP A CA 1
ATOM 3632 C C . ASP A 1 461 ? 77.203 15.243 -5.023 1.00 50.28 461 ASP A C 1
ATOM 3634 O O . ASP A 1 461 ? 76.712 16.265 -4.538 1.00 50.28 461 ASP A O 1
ATOM 3638 N N . VAL A 1 462 ? 77.589 14.203 -4.273 1.00 48.53 462 VAL A N 1
ATOM 3639 C CA . VAL A 1 462 ? 77.395 14.043 -2.817 1.00 48.53 462 VAL A CA 1
ATOM 3640 C C . VAL A 1 462 ? 78.463 14.772 -1.979 1.00 48.53 462 VAL A C 1
ATOM 3642 O O . VAL A 1 462 ? 78.264 15.016 -0.790 1.00 48.53 462 VAL A O 1
ATOM 3645 N N . LYS A 1 463 ? 79.607 15.166 -2.559 1.00 43.81 463 LYS A N 1
ATOM 3646 C CA . LYS A 1 463 ? 80.688 15.840 -1.802 1.00 43.81 463 LYS A CA 1
ATOM 3647 C C . LYS A 1 463 ? 80.447 17.335 -1.587 1.00 43.81 463 LYS A C 1
ATOM 3649 O O . LYS A 1 463 ? 81.021 17.909 -0.663 1.00 43.81 463 LYS A O 1
ATOM 3654 N N . GLY A 1 464 ? 79.609 17.967 -2.413 1.00 46.03 464 GLY A N 1
ATOM 3655 C CA . GLY A 1 464 ? 79.268 19.389 -2.280 1.00 46.03 464 GLY A CA 1
ATOM 3656 C C . GLY A 1 464 ? 78.407 19.713 -1.051 1.00 46.03 464 GLY A C 1
ATOM 3657 O O . GLY A 1 464 ? 78.368 20.856 -0.617 1.00 46.03 464 GLY A O 1
ATOM 3658 N N . THR A 1 465 ? 77.751 18.710 -0.464 1.00 43.34 465 THR A N 1
ATOM 3659 C CA . THR A 1 465 ? 76.692 18.841 0.555 1.00 43.34 465 THR A CA 1
ATOM 3660 C C . THR A 1 465 ? 77.199 19.080 1.990 1.00 43.34 465 THR A C 1
ATOM 3662 O O . THR A 1 465 ? 76.407 19.099 2.926 1.00 43.34 465 THR A O 1
ATOM 3665 N N . LEU A 1 466 ? 78.518 19.186 2.200 1.00 42.00 466 LEU A N 1
ATOM 3666 C CA . LEU A 1 466 ? 79.154 19.143 3.532 1.00 42.00 466 LEU A CA 1
ATOM 3667 C C . LEU A 1 466 ? 79.976 20.393 3.892 1.00 42.00 466 LEU A C 1
ATOM 3669 O O . LEU A 1 466 ? 80.782 20.354 4.825 1.00 42.00 466 LEU A O 1
ATOM 3673 N N . LYS A 1 467 ? 79.800 21.503 3.167 1.00 39.31 467 LYS A N 1
ATOM 3674 C CA . LYS A 1 467 ? 80.410 22.800 3.494 1.00 39.31 467 LYS A CA 1
ATOM 3675 C C . LYS A 1 467 ? 79.415 23.943 3.328 1.00 39.31 467 LYS A C 1
ATOM 3677 O O . LYS A 1 467 ? 78.494 23.846 2.529 1.00 39.31 467 LYS A O 1
ATOM 3682 N N . ASP A 1 468 ? 79.685 24.997 4.092 1.00 38.72 468 ASP A N 1
ATOM 3683 C CA . ASP A 1 468 ? 78.981 26.277 4.164 1.00 38.72 468 ASP A CA 1
ATOM 3684 C C . ASP A 1 468 ? 77.507 26.171 4.600 1.00 38.72 468 ASP A C 1
ATOM 3686 O O . ASP A 1 468 ? 76.604 25.849 3.832 1.00 38.72 468 ASP A O 1
ATOM 3690 N N . GLY A 1 469 ? 77.277 26.470 5.883 1.00 50.72 469 GLY A N 1
ATOM 3691 C CA . GLY A 1 469 ? 75.954 26.568 6.492 1.00 50.72 469 GLY A CA 1
ATOM 3692 C C . GLY A 1 469 ? 75.754 27.929 7.158 1.00 50.72 469 GLY A C 1
ATOM 3693 O O . GLY A 1 469 ? 76.477 28.274 8.092 1.00 50.72 469 GLY A O 1
ATOM 3694 N N . SER A 1 470 ? 74.760 28.673 6.680 1.00 33.84 470 SER A N 1
ATOM 3695 C CA . SER A 1 470 ? 74.158 29.848 7.321 1.00 33.84 470 SER A CA 1
ATOM 3696 C C . SER A 1 470 ? 72.813 30.129 6.647 1.00 33.84 470 SER A C 1
ATOM 3698 O O . SER A 1 470 ? 72.705 29.966 5.432 1.00 33.84 470 SER A O 1
ATOM 3700 N N . ASP A 1 471 ? 71.812 30.531 7.425 1.00 41.31 471 ASP A N 1
ATOM 3701 C CA . ASP A 1 471 ? 70.417 30.721 6.992 1.00 41.31 471 ASP A CA 1
ATOM 3702 C C . ASP A 1 471 ? 70.288 31.849 5.926 1.00 41.31 471 ASP A C 1
ATOM 3704 O O . ASP A 1 471 ? 71.147 32.726 5.842 1.00 41.31 471 ASP A O 1
ATOM 3708 N N . ASP A 1 472 ? 69.289 31.877 5.034 1.00 35.19 472 ASP A N 1
ATOM 3709 C CA . ASP A 1 472 ? 67.853 31.821 5.348 1.00 35.19 472 ASP A CA 1
ATOM 3710 C C . ASP A 1 472 ? 66.937 31.304 4.200 1.00 35.19 472 ASP A C 1
ATOM 3712 O O . ASP A 1 472 ? 67.355 31.187 3.051 1.00 35.19 472 ASP A O 1
ATOM 3716 N N . ASN A 1 473 ? 65.683 30.991 4.566 1.00 37.56 473 ASN A N 1
ATOM 3717 C CA . ASN A 1 473 ? 64.445 30.791 3.783 1.00 37.56 473 ASN A CA 1
ATOM 3718 C C . ASN A 1 473 ? 64.517 30.503 2.262 1.00 37.56 473 ASN A C 1
ATOM 3720 O O . ASN A 1 473 ? 64.916 31.334 1.451 1.00 37.56 473 ASN A O 1
ATOM 3724 N N . GLY A 1 474 ? 63.944 29.363 1.844 1.00 48.50 474 GLY A N 1
ATOM 3725 C CA . GLY A 1 474 ? 63.847 28.965 0.431 1.00 48.50 474 GLY A CA 1
ATOM 3726 C C . GLY A 1 474 ? 62.422 28.840 -0.126 1.00 48.50 474 GLY A C 1
ATOM 3727 O O . GLY A 1 474 ? 61.507 28.377 0.558 1.00 48.50 474 GLY A O 1
ATOM 3728 N N . ALA A 1 475 ? 62.265 29.133 -1.418 1.00 42.25 475 ALA A N 1
ATOM 3729 C CA . ALA A 1 475 ? 61.090 28.820 -2.234 1.00 42.25 475 ALA A CA 1
ATOM 3730 C C . ALA A 1 475 ? 61.533 28.512 -3.678 1.00 42.25 475 ALA A C 1
ATOM 3732 O O . ALA A 1 475 ? 62.203 29.352 -4.263 1.00 42.25 475 ALA A O 1
ATOM 3733 N N . ASP A 1 476 ? 61.238 27.297 -4.179 1.00 37.69 476 ASP A N 1
ATOM 3734 C CA . ASP A 1 476 ? 60.969 26.951 -5.604 1.00 37.69 476 ASP A CA 1
ATOM 3735 C C . ASP A 1 476 ? 60.815 25.429 -5.847 1.00 37.69 476 ASP A C 1
ATOM 3737 O O . ASP A 1 476 ? 61.365 24.827 -6.764 1.00 37.69 476 ASP A O 1
ATOM 3741 N N . LEU A 1 477 ? 60.012 24.786 -4.999 1.00 40.06 477 LEU A N 1
ATOM 3742 C CA . LEU A 1 477 ? 59.411 23.469 -5.245 1.00 40.06 477 LEU A CA 1
ATOM 3743 C C . LEU A 1 477 ? 57.896 23.626 -5.046 1.00 40.06 477 LEU A C 1
ATOM 3745 O O . LEU A 1 477 ? 57.453 24.593 -4.420 1.00 40.06 477 LEU A O 1
ATOM 3749 N N . SER A 1 478 ? 57.061 22.734 -5.583 1.00 38.75 478 SER A N 1
ATOM 3750 C CA . SER A 1 478 ? 55.655 22.672 -5.126 1.00 38.75 478 SER A CA 1
ATOM 3751 C C . SER A 1 478 ? 55.583 22.208 -3.671 1.00 38.75 478 SER A C 1
ATOM 3753 O O . SER A 1 478 ? 56.518 21.595 -3.165 1.00 38.75 478 SER A O 1
ATOM 3755 N N . ASP A 1 479 ? 54.458 22.428 -2.998 1.00 38.94 479 ASP A N 1
ATOM 3756 C CA . ASP A 1 479 ? 54.229 21.766 -1.710 1.00 38.94 479 ASP A CA 1
ATOM 3757 C C . ASP A 1 479 ? 53.965 20.260 -1.912 1.00 38.94 479 ASP A C 1
ATOM 3759 O O . ASP A 1 479 ? 54.338 19.451 -1.072 1.00 38.94 479 ASP A O 1
ATOM 3763 N N . ALA A 1 480 ? 53.483 19.851 -3.097 1.00 35.78 480 ALA A N 1
ATOM 3764 C CA . ALA A 1 480 ? 53.524 18.459 -3.555 1.00 35.78 480 ALA A CA 1
ATOM 3765 C C . ALA A 1 480 ? 54.975 17.936 -3.670 1.00 35.78 480 ALA A C 1
ATOM 3767 O O . ALA A 1 480 ? 55.319 16.998 -2.959 1.00 35.78 480 ALA A O 1
ATOM 3768 N N . MET A 1 481 ? 55.812 18.590 -4.489 1.00 38.75 481 MET A N 1
ATOM 3769 C CA . MET A 1 481 ? 57.268 18.773 -4.331 1.00 38.75 481 MET A CA 1
ATOM 3770 C C . MET A 1 481 ? 57.858 18.384 -2.968 1.00 38.75 481 MET A C 1
ATOM 3772 O O . MET A 1 481 ? 58.384 17.292 -2.767 1.00 38.75 481 MET A O 1
ATOM 3776 N N . ARG A 1 482 ? 57.744 19.328 -2.025 1.00 45.50 482 ARG A N 1
ATOM 3777 C CA . ARG A 1 482 ? 58.275 19.269 -0.658 1.00 45.50 482 ARG A CA 1
ATOM 3778 C C . ARG A 1 482 ? 57.738 18.087 0.119 1.00 45.50 482 ARG A C 1
ATOM 3780 O O . ARG A 1 482 ? 58.534 17.251 0.515 1.00 45.50 482 ARG A O 1
ATOM 3787 N N . MET A 1 483 ? 56.416 17.925 0.200 1.00 39.50 483 MET A N 1
ATOM 3788 C CA . MET A 1 483 ? 55.822 16.774 0.881 1.00 39.50 483 MET A CA 1
ATOM 3789 C C . MET A 1 483 ? 56.281 15.438 0.274 1.00 39.50 483 MET A C 1
ATOM 3791 O O . MET A 1 483 ? 56.223 14.430 0.958 1.00 39.50 483 MET A O 1
ATOM 3795 N N . MET A 1 484 ? 56.743 15.391 -0.983 1.00 40.28 484 MET A N 1
ATOM 3796 C CA . MET A 1 484 ? 57.347 14.188 -1.563 1.00 40.28 484 MET A CA 1
ATOM 3797 C C . MET A 1 484 ? 58.781 13.968 -1.085 1.00 40.28 484 MET A C 1
ATOM 3799 O O . MET A 1 484 ? 59.160 12.833 -0.839 1.00 40.28 484 MET A O 1
ATOM 3803 N N . MET A 1 485 ? 59.576 15.026 -0.938 1.00 48.78 485 MET A N 1
ATOM 3804 C CA . MET A 1 485 ? 60.949 14.941 -0.430 1.00 48.78 485 MET A CA 1
ATOM 3805 C C . MET A 1 485 ? 60.991 14.713 1.088 1.00 48.78 485 MET A C 1
ATOM 3807 O O . MET A 1 485 ? 61.835 13.951 1.553 1.00 48.78 485 MET A O 1
ATOM 3811 N N . ASP A 1 486 ? 60.041 15.293 1.824 1.00 48.12 486 ASP A N 1
ATOM 3812 C CA . ASP A 1 486 ? 59.838 15.099 3.261 1.00 48.12 486 ASP A CA 1
ATOM 3813 C C . ASP A 1 486 ? 59.350 13.665 3.558 1.00 48.12 486 ASP A C 1
ATOM 3815 O O . ASP A 1 486 ? 59.941 12.983 4.394 1.00 48.12 486 ASP A O 1
ATOM 3819 N N . ASP A 1 487 ? 58.353 13.155 2.812 1.00 40.69 487 ASP A N 1
ATOM 3820 C CA . ASP A 1 487 ? 57.885 11.754 2.907 1.00 40.69 487 ASP A CA 1
ATOM 3821 C C . ASP A 1 487 ? 58.977 10.726 2.537 1.00 40.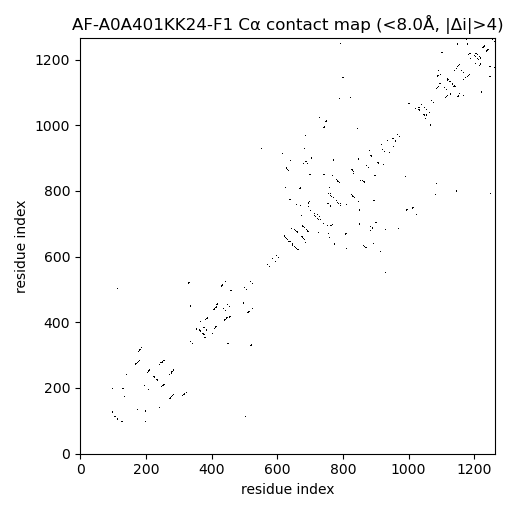69 487 ASP A C 1
ATOM 3823 O O . ASP A 1 487 ? 58.947 9.591 3.015 1.00 40.69 487 ASP A O 1
ATOM 3827 N N . LEU A 1 488 ? 59.917 11.089 1.652 1.00 43.81 488 LEU A N 1
ATOM 3828 C CA . LEU A 1 488 ? 60.974 10.202 1.137 1.00 43.81 488 LEU A CA 1
ATOM 3829 C C . LEU A 1 488 ? 62.349 10.405 1.810 1.00 43.81 488 LEU A C 1
ATOM 3831 O O . LEU A 1 488 ? 63.290 9.681 1.484 1.00 43.81 488 LEU A O 1
ATOM 3835 N N . GLY A 1 489 ? 62.489 11.367 2.730 1.00 43.28 489 GLY A N 1
ATOM 3836 C CA . GLY A 1 489 ? 63.728 11.631 3.475 1.00 43.28 489 GLY A CA 1
ATOM 3837 C C . GLY A 1 489 ? 64.903 12.175 2.643 1.00 43.28 489 GLY A C 1
ATOM 3838 O O . GLY A 1 489 ? 66.056 11.865 2.944 1.00 43.28 489 GLY A O 1
ATOM 3839 N N . LEU A 1 490 ? 64.641 12.957 1.588 1.00 47.47 490 LEU A N 1
ATOM 3840 C CA . LEU A 1 490 ? 65.643 13.397 0.601 1.00 47.47 490 LEU A CA 1
ATOM 3841 C C . LEU A 1 490 ? 66.059 14.872 0.765 1.00 47.47 490 LEU A C 1
ATOM 3843 O O . LEU A 1 490 ? 65.213 15.761 0.834 1.00 47.47 490 LEU A O 1
ATOM 3847 N N . SER A 1 491 ? 67.368 15.164 0.770 1.00 46.12 491 SER A N 1
ATOM 3848 C CA . SER A 1 491 ? 67.876 16.525 1.018 1.00 46.12 491 SER A CA 1
ATOM 3849 C C . SER A 1 491 ? 67.930 17.414 -0.237 1.00 46.12 491 SER A C 1
ATOM 3851 O O . SER A 1 491 ? 68.307 16.989 -1.331 1.00 46.12 491 SER A O 1
ATOM 3853 N N . MET A 1 492 ? 67.594 18.699 -0.067 1.00 45.59 492 MET A N 1
ATOM 3854 C CA . MET A 1 492 ? 67.446 19.676 -1.162 1.00 45.59 492 MET A CA 1
ATOM 3855 C C . MET A 1 492 ? 68.716 19.951 -1.987 1.00 45.59 492 MET A C 1
ATOM 3857 O O . MET A 1 492 ? 68.615 20.355 -3.144 1.00 45.59 492 MET A O 1
ATOM 3861 N N . GLN A 1 493 ? 69.909 19.769 -1.415 1.00 45.72 493 GLN A N 1
ATOM 3862 C CA . GLN A 1 493 ? 71.169 20.000 -2.131 1.00 45.72 493 GLN A CA 1
ATOM 3863 C C . GLN A 1 493 ? 71.572 18.805 -3.014 1.00 45.72 493 GLN A C 1
ATOM 3865 O O . GLN A 1 493 ? 72.111 19.023 -4.097 1.00 45.72 493 GLN A O 1
ATOM 3870 N N . ALA A 1 494 ? 71.275 17.565 -2.603 1.00 49.00 494 ALA A N 1
ATOM 3871 C CA . ALA A 1 494 ? 71.734 16.349 -3.288 1.00 49.00 494 ALA A CA 1
ATOM 3872 C C . ALA A 1 494 ? 71.166 16.178 -4.712 1.00 49.00 494 ALA A C 1
ATOM 3874 O O . ALA A 1 494 ? 71.801 15.544 -5.552 1.00 49.00 494 ALA A O 1
ATOM 3875 N N . LEU A 1 495 ? 69.996 16.768 -4.987 1.00 48.19 495 LEU A N 1
ATOM 3876 C CA . LEU A 1 495 ? 69.352 16.785 -6.308 1.00 48.19 495 LEU A CA 1
ATOM 3877 C C . LEU A 1 495 ? 69.785 17.959 -7.203 1.00 48.19 495 LEU A C 1
ATOM 3879 O O . LEU A 1 495 ? 69.584 17.902 -8.414 1.00 48.19 495 LEU A O 1
ATOM 3883 N N . LYS A 1 496 ? 70.373 19.028 -6.642 1.00 48.47 496 LYS A N 1
ATOM 3884 C CA . LYS A 1 496 ? 70.824 20.192 -7.431 1.00 48.47 496 LYS A CA 1
ATOM 3885 C C . LYS A 1 496 ? 72.190 19.981 -8.080 1.00 48.47 496 LYS A C 1
ATOM 3887 O O . LYS A 1 496 ? 72.468 20.604 -9.100 1.00 48.47 496 LYS A O 1
ATOM 3892 N N . THR A 1 497 ? 73.033 19.120 -7.514 1.00 45.88 497 THR A N 1
ATOM 3893 C CA . THR A 1 497 ? 74.361 18.809 -8.061 1.00 45.88 497 THR A CA 1
ATOM 3894 C C . THR A 1 497 ? 74.338 17.752 -9.165 1.00 45.88 497 THR A C 1
ATOM 3896 O O . THR A 1 497 ? 75.259 17.751 -9.974 1.00 45.88 497 THR A O 1
ATOM 3899 N N . THR A 1 498 ? 73.301 16.903 -9.249 1.00 49.41 498 THR A N 1
ATOM 3900 C CA . THR A 1 498 ? 73.284 15.682 -10.081 1.00 49.41 498 THR A CA 1
ATOM 3901 C C . THR A 1 498 ? 73.300 15.946 -11.598 1.00 49.41 498 THR A C 1
ATOM 3903 O O . THR A 1 498 ? 72.285 15.873 -12.299 1.00 49.41 498 THR A O 1
ATOM 3906 N N . SER A 1 499 ? 74.490 16.203 -12.140 1.00 48.62 499 SER A N 1
ATOM 3907 C CA . SER A 1 499 ? 74.744 16.551 -13.549 1.00 48.62 499 SER A CA 1
ATOM 3908 C C . SER A 1 499 ? 74.841 15.314 -14.465 1.00 48.62 499 SER A C 1
ATOM 3910 O O . SER A 1 499 ? 75.647 15.242 -15.392 1.00 48.62 499 SER A O 1
ATOM 3912 N N . ILE A 1 500 ? 74.052 14.281 -14.161 1.00 44.41 500 ILE A N 1
ATOM 3913 C CA . ILE A 1 500 ? 74.255 12.926 -14.688 1.00 44.41 500 ILE A CA 1
ATOM 3914 C C . ILE A 1 500 ? 73.400 12.642 -15.938 1.00 44.41 500 ILE A C 1
ATOM 3916 O O . ILE A 1 500 ? 73.909 12.085 -16.916 1.00 44.41 500 ILE A O 1
ATOM 3920 N N . PHE A 1 501 ? 72.134 13.081 -15.966 1.00 43.09 501 PHE A N 1
ATOM 3921 C CA . PHE A 1 501 ? 71.223 12.881 -17.103 1.00 43.09 501 PHE A CA 1
ATOM 3922 C C . PHE A 1 501 ? 70.595 14.199 -17.579 1.00 43.09 501 PHE A C 1
ATOM 3924 O O . PHE A 1 501 ? 70.015 14.959 -16.805 1.00 43.09 501 PHE A O 1
ATOM 3931 N N . SER A 1 502 ? 70.747 14.467 -18.878 1.00 46.16 502 SER A N 1
ATOM 3932 C CA . SER A 1 502 ? 70.362 15.701 -19.570 1.00 46.16 502 SER A CA 1
ATOM 3933 C C . SER A 1 502 ? 68.996 15.542 -20.245 1.00 46.16 502 SER A C 1
ATOM 3935 O O . SER A 1 502 ? 68.910 15.439 -21.470 1.00 46.16 502 SER A O 1
ATOM 3937 N N . GLY A 1 503 ? 67.943 15.458 -19.436 1.00 47.31 503 GLY A N 1
ATOM 3938 C CA . GLY A 1 503 ? 66.564 15.332 -19.901 1.00 47.31 503 GLY A CA 1
ATOM 3939 C C . GLY A 1 503 ? 65.627 14.955 -18.759 1.00 47.31 503 GLY A C 1
ATOM 3940 O O . GLY A 1 503 ? 65.884 14.000 -18.021 1.00 47.31 503 GLY A O 1
ATOM 3941 N N . ASP A 1 504 ? 64.536 15.700 -18.604 1.00 43.78 504 ASP A N 1
ATOM 3942 C CA . ASP A 1 504 ? 63.676 15.563 -17.426 1.00 43.78 504 ASP A CA 1
ATOM 3943 C C . ASP A 1 504 ? 62.797 14.301 -17.451 1.00 43.78 504 ASP A C 1
ATOM 3945 O O . ASP A 1 504 ? 62.333 13.862 -16.402 1.00 43.78 504 ASP A O 1
ATOM 3949 N N . GLU A 1 505 ? 62.677 13.614 -18.594 1.00 42.91 505 GLU A N 1
ATOM 3950 C CA . GLU A 1 505 ? 62.079 12.272 -18.666 1.00 42.91 505 GLU A CA 1
ATOM 3951 C C . GLU A 1 505 ? 62.845 11.216 -17.855 1.00 42.91 505 GLU A C 1
ATOM 3953 O O . GLU A 1 505 ? 62.219 10.442 -17.130 1.00 42.91 505 GLU A O 1
ATOM 3958 N N . GLU A 1 506 ? 64.182 11.172 -17.941 1.00 49.97 506 GLU A N 1
ATOM 3959 C CA . GLU A 1 506 ? 64.991 10.186 -17.202 1.00 49.97 506 GLU A CA 1
ATOM 3960 C C . GLU A 1 506 ? 64.941 10.483 -15.692 1.00 49.97 506 GLU A C 1
ATOM 3962 O O . GLU A 1 506 ? 64.795 9.569 -14.875 1.00 49.97 506 GLU A O 1
ATOM 3967 N N . ARG A 1 507 ? 64.929 11.772 -15.321 1.00 52.88 507 ARG A N 1
ATOM 3968 C CA . ARG A 1 507 ? 64.708 12.241 -13.942 1.00 52.88 507 ARG A CA 1
ATOM 3969 C C . ARG A 1 507 ? 63.323 11.862 -13.419 1.00 52.88 507 ARG A C 1
ATOM 3971 O O . ARG A 1 507 ? 63.216 11.371 -12.298 1.00 52.88 507 ARG A O 1
ATOM 3978 N N . PHE A 1 508 ? 62.269 12.021 -14.220 1.00 47.84 508 PHE A N 1
ATOM 3979 C CA . PHE A 1 508 ? 60.912 11.649 -13.815 1.00 47.84 508 PHE A CA 1
ATOM 3980 C C . PHE A 1 508 ? 60.717 10.127 -13.766 1.00 47.84 508 PHE A C 1
ATOM 3982 O O . PHE A 1 508 ? 59.995 9.624 -12.907 1.00 47.84 508 PHE A O 1
ATOM 3989 N N . ALA A 1 509 ? 61.384 9.370 -14.643 1.00 54.41 509 ALA A N 1
ATOM 3990 C CA . ALA A 1 509 ? 61.421 7.913 -14.581 1.00 54.41 509 ALA A CA 1
ATOM 3991 C C . ALA A 1 509 ? 62.093 7.420 -13.288 1.00 54.41 509 ALA A C 1
ATOM 3993 O O . ALA A 1 509 ? 61.555 6.517 -12.648 1.00 54.41 509 ALA A O 1
ATOM 3994 N N . PHE A 1 510 ? 63.195 8.054 -12.874 1.00 59.75 510 PHE A N 1
ATOM 3995 C CA . PHE A 1 510 ? 63.887 7.803 -11.606 1.00 59.75 510 PHE A CA 1
ATOM 3996 C C . PHE A 1 510 ? 63.053 8.213 -10.380 1.00 59.75 510 PHE A C 1
ATOM 3998 O O . PHE A 1 510 ? 62.834 7.382 -9.502 1.00 59.75 510 PHE A O 1
ATOM 4005 N N . ALA A 1 511 ? 62.505 9.431 -10.332 1.00 55.25 511 ALA A N 1
ATOM 4006 C CA . ALA A 1 511 ? 61.667 9.892 -9.217 1.00 55.25 511 ALA A CA 1
ATOM 4007 C C . ALA A 1 511 ? 60.417 9.010 -9.025 1.00 55.25 511 ALA A C 1
ATOM 4009 O O . ALA A 1 511 ? 60.056 8.656 -7.902 1.00 55.25 511 ALA A O 1
ATOM 4010 N N . ARG A 1 512 ? 59.798 8.576 -10.130 1.00 62.75 512 ARG A N 1
ATOM 4011 C CA . ARG A 1 512 ? 58.698 7.601 -10.150 1.00 62.75 512 ARG A CA 1
ATOM 4012 C C . ARG A 1 512 ? 59.144 6.202 -9.711 1.00 62.75 512 ARG A C 1
ATOM 4014 O O . ARG A 1 512 ? 58.380 5.527 -9.033 1.00 62.75 512 ARG A O 1
ATOM 4021 N N . ALA A 1 513 ? 60.356 5.765 -10.056 1.00 68.50 513 ALA A N 1
ATOM 4022 C CA . ALA A 1 513 ? 60.902 4.493 -9.583 1.00 68.50 513 ALA A CA 1
ATOM 4023 C C . ALA A 1 513 ? 61.197 4.524 -8.074 1.00 68.50 513 ALA A C 1
ATOM 4025 O O . ALA A 1 513 ? 60.816 3.588 -7.382 1.00 68.50 513 ALA A O 1
ATOM 4026 N N . LEU A 1 514 ? 61.775 5.609 -7.540 1.00 67.44 514 LEU A N 1
ATOM 4027 C CA . LEU A 1 514 ? 61.940 5.809 -6.091 1.00 67.44 514 LEU A CA 1
ATOM 4028 C C . LEU A 1 514 ? 60.600 5.838 -5.352 1.00 67.44 514 LEU A C 1
ATOM 4030 O O . LEU A 1 514 ? 60.462 5.207 -4.309 1.00 67.44 514 LEU A O 1
ATOM 4034 N N . SER A 1 515 ? 59.613 6.537 -5.912 1.00 62.03 515 SER A N 1
ATOM 4035 C CA . SER A 1 515 ? 58.224 6.569 -5.442 1.00 62.03 515 SER A CA 1
ATOM 4036 C C . SER A 1 515 ? 57.599 5.165 -5.400 1.00 62.03 515 SER A C 1
ATOM 4038 O O . SER A 1 515 ? 57.057 4.761 -4.375 1.00 62.03 515 SER A O 1
ATOM 4040 N N . ARG A 1 516 ? 57.741 4.375 -6.472 1.00 69.94 516 ARG A N 1
ATOM 4041 C CA . ARG A 1 516 ? 57.231 2.995 -6.554 1.00 69.94 516 ARG A CA 1
ATOM 4042 C C . ARG A 1 516 ? 57.968 2.028 -5.626 1.00 69.94 516 ARG A C 1
ATOM 4044 O O . ARG A 1 516 ? 57.315 1.206 -4.991 1.00 69.94 516 ARG A O 1
ATOM 4051 N N . LEU A 1 517 ? 59.295 2.133 -5.517 1.00 76.00 517 LEU A N 1
ATOM 4052 C CA . LEU A 1 517 ? 60.086 1.415 -4.509 1.00 76.00 517 LEU A CA 1
ATOM 4053 C C . LEU A 1 517 ? 59.603 1.777 -3.106 1.00 76.00 517 LEU A C 1
ATOM 4055 O O . LEU A 1 517 ? 59.391 0.901 -2.276 1.00 76.00 517 LEU A O 1
ATOM 4059 N N . SER A 1 518 ? 59.353 3.056 -2.852 1.00 67.75 518 SER A N 1
ATOM 4060 C CA . SER A 1 518 ? 58.874 3.485 -1.550 1.00 67.75 518 SER A CA 1
ATOM 4061 C C . SER A 1 518 ? 57.487 2.918 -1.216 1.00 67.75 518 SER A C 1
ATOM 4063 O O . SER A 1 518 ? 57.318 2.375 -0.130 1.00 67.75 518 SER A O 1
ATOM 4065 N N . GLU A 1 519 ? 56.518 2.887 -2.135 1.00 57.72 519 GLU A N 1
ATOM 4066 C CA . GLU A 1 519 ? 55.221 2.267 -1.815 1.00 57.72 519 GLU A CA 1
ATOM 4067 C C . GLU A 1 519 ? 55.346 0.741 -1.660 1.00 57.72 519 GLU A C 1
ATOM 4069 O O . GLU A 1 519 ? 54.771 0.171 -0.729 1.00 57.72 519 GLU A O 1
ATOM 4074 N N . MET A 1 520 ? 56.141 0.076 -2.510 1.00 79.31 520 MET A N 1
ATOM 4075 C CA . MET A 1 520 ? 56.399 -1.369 -2.403 1.00 79.31 520 MET A CA 1
ATOM 4076 C C . MET A 1 520 ? 57.094 -1.759 -1.104 1.00 79.31 520 MET A C 1
ATOM 4078 O O . MET A 1 520 ? 56.864 -2.855 -0.591 1.00 79.31 520 MET A O 1
ATOM 4082 N N . GLY A 1 521 ? 57.921 -0.867 -0.562 1.00 64.25 521 GLY A N 1
ATOM 4083 C CA . GLY A 1 521 ? 58.536 -1.076 0.733 1.00 64.25 521 GLY A CA 1
ATOM 4084 C C . GLY A 1 521 ? 57.546 -0.985 1.889 1.00 64.25 521 GLY A C 1
ATOM 4085 O O . GLY A 1 521 ? 57.831 -1.515 2.959 1.00 64.25 521 GLY A O 1
ATOM 4086 N N . SER A 1 522 ? 56.411 -0.297 1.718 1.00 60.47 522 SER A N 1
ATOM 4087 C CA . SER A 1 522 ? 55.502 0.065 2.812 1.00 60.47 522 SER A CA 1
ATOM 4088 C C . SER A 1 522 ? 55.015 -1.148 3.606 1.00 60.47 522 SER A C 1
ATOM 4090 O O . SER A 1 522 ? 54.748 -2.219 3.058 1.00 60.47 522 SER A O 1
ATOM 4092 N N . LYS A 1 523 ? 54.834 -0.972 4.922 1.00 54.72 523 LYS A N 1
ATOM 4093 C CA . LYS A 1 523 ? 54.379 -2.048 5.818 1.00 54.72 523 LYS A CA 1
ATOM 4094 C C . LYS A 1 523 ? 53.091 -2.715 5.301 1.00 54.72 523 LYS A C 1
ATOM 4096 O O . LYS A 1 523 ? 52.998 -3.937 5.262 1.00 54.72 523 LYS A O 1
ATOM 4101 N N . MET A 1 524 ? 52.152 -1.904 4.802 1.00 48.22 524 MET A N 1
ATOM 4102 C CA . MET A 1 524 ? 50.888 -2.353 4.207 1.00 48.22 524 MET A CA 1
ATOM 4103 C C . MET A 1 524 ? 51.071 -3.171 2.914 1.00 48.22 524 MET A C 1
ATOM 4105 O O . MET A 1 524 ? 50.269 -4.065 2.643 1.00 48.22 524 MET A O 1
ATOM 4109 N N . TRP A 1 525 ? 52.102 -2.892 2.110 1.00 63.88 525 TRP A N 1
ATOM 4110 C CA . TRP A 1 525 ? 52.399 -3.654 0.894 1.00 63.88 525 TRP A CA 1
ATOM 4111 C C . TRP A 1 525 ? 53.084 -4.988 1.205 1.00 63.88 525 TRP A C 1
ATOM 4113 O O . TRP A 1 525 ? 52.711 -6.017 0.639 1.00 63.88 525 TRP A O 1
ATOM 4123 N N . VAL A 1 526 ? 54.046 -4.980 2.132 1.00 67.25 526 VAL A N 1
ATOM 4124 C CA . VAL A 1 526 ? 54.875 -6.144 2.485 1.00 67.25 526 VAL A CA 1
ATOM 4125 C C . VAL A 1 526 ? 54.092 -7.190 3.284 1.00 67.25 526 VAL A C 1
ATOM 4127 O O . VAL A 1 526 ? 54.147 -8.378 2.957 1.00 67.25 526 VAL A O 1
ATOM 4130 N N . GLU A 1 527 ? 53.308 -6.767 4.283 1.00 60.25 527 GLU A N 1
ATOM 4131 C CA . GLU A 1 527 ? 52.506 -7.666 5.134 1.00 60.25 527 GLU A CA 1
ATOM 4132 C C . GLU A 1 527 ? 51.283 -8.258 4.413 1.00 60.25 527 GLU A C 1
ATOM 4134 O O . GLU A 1 527 ? 50.657 -9.208 4.894 1.00 60.25 527 GLU A O 1
ATOM 4139 N N . ARG A 1 528 ? 50.956 -7.746 3.219 1.00 55.53 528 ARG A N 1
ATOM 4140 C CA . ARG A 1 528 ? 49.800 -8.172 2.429 1.00 55.53 528 ARG A CA 1
ATOM 4141 C C . ARG A 1 528 ? 49.894 -9.664 2.084 1.00 55.53 528 ARG A C 1
ATOM 4143 O O . ARG A 1 528 ? 50.719 -10.089 1.271 1.00 55.53 528 ARG A O 1
ATOM 4150 N N . GLY A 1 529 ? 49.017 -10.455 2.701 1.00 53.75 529 GLY A N 1
ATOM 4151 C CA . GLY A 1 529 ? 48.924 -11.902 2.492 1.00 53.75 529 GLY A CA 1
ATOM 4152 C C . GLY A 1 529 ? 49.964 -12.749 3.237 1.00 53.75 529 GLY A C 1
ATOM 4153 O O . GLY A 1 529 ? 50.182 -13.879 2.825 1.00 53.75 529 GLY A O 1
ATOM 4154 N N . LEU A 1 530 ? 50.613 -12.244 4.298 1.00 47.50 530 LEU A N 1
ATOM 4155 C CA . LEU A 1 530 ? 51.580 -13.026 5.099 1.00 47.50 530 LEU A CA 1
ATOM 4156 C C . LEU A 1 530 ? 50.978 -13.832 6.272 1.00 47.50 530 LEU A C 1
ATOM 4158 O O . LEU A 1 530 ? 51.725 -14.458 7.013 1.00 47.50 530 LEU A O 1
ATOM 4162 N N . GLY A 1 531 ? 49.651 -13.854 6.444 1.00 46.41 531 GLY A N 1
ATOM 4163 C CA . GLY A 1 531 ? 48.968 -14.857 7.284 1.00 46.41 531 GLY A CA 1
ATOM 4164 C C . GLY A 1 531 ? 49.241 -14.819 8.797 1.00 46.41 531 GLY A C 1
ATOM 4165 O O . GLY A 1 531 ? 48.952 -15.794 9.483 1.00 46.41 531 GLY A O 1
ATOM 4166 N N . VAL A 1 532 ? 49.784 -13.726 9.339 1.00 35.00 532 VAL A N 1
ATOM 4167 C CA . VAL A 1 532 ? 50.119 -13.627 10.770 1.00 35.00 532 VAL A CA 1
ATOM 4168 C C . VAL A 1 532 ? 48.901 -13.172 11.585 1.00 35.00 532 VAL A C 1
ATOM 4170 O O . VAL A 1 532 ? 48.511 -12.010 11.495 1.00 35.00 532 VAL A O 1
ATOM 4173 N N . GLY A 1 533 ? 48.344 -14.057 12.421 1.00 36.88 533 GLY A N 1
ATOM 4174 C CA . GLY A 1 533 ? 47.419 -13.668 13.499 1.00 36.88 533 GLY A CA 1
ATOM 4175 C C . GLY A 1 533 ? 45.949 -14.092 13.374 1.00 36.88 533 GLY A C 1
ATOM 4176 O O . GLY A 1 533 ? 45.069 -13.274 13.626 1.00 36.88 533 GLY A O 1
ATOM 4177 N N . MET A 1 534 ? 45.671 -15.361 13.061 1.00 28.11 534 MET A N 1
ATOM 4178 C CA . MET A 1 534 ? 44.457 -16.047 13.535 1.00 28.11 534 MET A CA 1
ATOM 4179 C C . MET A 1 534 ? 44.825 -17.471 13.958 1.00 28.11 534 MET A C 1
ATOM 4181 O O . MET A 1 534 ? 45.391 -18.218 13.162 1.00 28.11 534 MET A O 1
ATOM 4185 N N . ASP A 1 535 ? 44.532 -17.828 15.209 1.00 28.83 535 ASP A N 1
ATOM 4186 C CA . ASP A 1 535 ? 44.865 -19.142 15.762 1.00 28.83 535 ASP A CA 1
ATOM 4187 C C . ASP A 1 535 ? 43.973 -20.244 15.178 1.00 28.83 535 ASP A C 1
ATOM 4189 O O . ASP A 1 535 ? 42.753 -20.108 15.059 1.00 28.83 535 ASP A O 1
ATOM 4193 N N . ALA A 1 536 ? 44.601 -21.356 14.803 1.00 29.89 536 ALA A N 1
ATOM 4194 C CA . ALA A 1 536 ? 43.959 -22.444 14.080 1.00 29.89 536 ALA A CA 1
ATOM 4195 C C . ALA A 1 536 ? 43.314 -23.472 15.026 1.00 29.89 536 ALA A C 1
ATOM 4197 O O . ALA A 1 536 ? 43.794 -24.600 15.124 1.00 29.89 536 ALA A O 1
ATOM 4198 N N . ASP A 1 537 ? 42.207 -23.109 15.682 1.00 34.81 537 ASP A N 1
ATOM 4199 C CA . ASP A 1 537 ? 41.390 -24.089 16.412 1.00 34.81 537 ASP A CA 1
ATOM 4200 C C . ASP A 1 537 ? 39.878 -23.806 16.319 1.00 34.81 537 ASP A C 1
ATOM 4202 O O . ASP A 1 537 ? 39.281 -23.171 17.182 1.00 34.81 537 ASP A O 1
ATOM 4206 N N . HIS A 1 538 ? 39.281 -24.257 15.206 1.00 29.27 538 HIS A N 1
ATOM 4207 C CA . HIS A 1 538 ? 37.855 -24.631 15.076 1.00 29.27 538 HIS A CA 1
ATOM 4208 C C . HIS A 1 538 ? 37.505 -25.299 13.724 1.00 29.27 538 HIS A C 1
ATOM 4210 O O . HIS A 1 538 ? 36.367 -25.718 13.518 1.00 29.27 538 HIS A O 1
ATOM 4216 N N . GLY A 1 539 ? 38.464 -25.471 12.804 1.00 29.41 539 GLY A N 1
ATOM 4217 C CA . GLY A 1 539 ? 38.254 -26.129 11.506 1.00 29.41 539 GLY A CA 1
ATOM 4218 C C . GLY A 1 539 ? 38.030 -27.646 11.590 1.00 29.41 539 GLY A C 1
ATOM 4219 O O . GLY A 1 539 ? 38.902 -28.411 11.175 1.00 29.41 539 GLY A O 1
ATOM 4220 N N . LYS A 1 540 ? 36.888 -28.095 12.142 1.00 30.50 540 LYS A N 1
ATOM 4221 C CA . LYS A 1 540 ? 36.518 -29.526 12.190 1.00 30.50 540 LYS A CA 1
ATOM 4222 C C . LYS A 1 540 ? 35.025 -29.867 12.363 1.00 30.50 540 LYS A C 1
ATOM 4224 O O . LYS A 1 540 ? 34.712 -30.919 12.917 1.00 30.50 540 LYS A O 1
ATOM 4229 N N . SER A 1 541 ? 34.104 -29.039 11.860 1.00 29.75 541 SER A N 1
ATOM 4230 C CA . SER A 1 541 ? 32.666 -29.393 11.808 1.00 29.75 541 SER A CA 1
ATOM 4231 C C . SER A 1 541 ? 31.871 -28.839 10.613 1.00 29.75 541 SER A C 1
ATOM 4233 O O . SER A 1 541 ? 30.646 -28.853 10.657 1.00 29.75 541 SER A O 1
ATOM 4235 N N . GLU A 1 542 ? 32.525 -28.380 9.542 1.00 27.89 542 GLU A N 1
ATOM 4236 C CA . GLU A 1 542 ? 31.856 -27.852 8.337 1.00 27.89 542 GLU A CA 1
ATOM 4237 C C . GLU A 1 542 ? 32.446 -28.472 7.061 1.00 27.89 542 GLU A C 1
ATOM 4239 O O . GLU A 1 542 ? 33.244 -27.853 6.363 1.00 27.89 542 GLU A O 1
ATOM 4244 N N . HIS A 1 543 ? 32.087 -29.728 6.770 1.00 28.30 543 HIS A N 1
ATOM 4245 C CA . HIS A 1 543 ? 32.341 -30.312 5.441 1.00 28.30 543 HIS A CA 1
ATOM 4246 C C . HIS A 1 543 ? 31.316 -31.358 4.956 1.00 28.30 543 HIS A C 1
ATOM 4248 O O . HIS A 1 543 ? 31.321 -31.692 3.775 1.00 28.30 543 HIS A O 1
ATOM 4254 N N . ASP A 1 544 ? 30.395 -31.802 5.822 1.00 28.16 544 ASP A N 1
ATOM 4255 C CA . ASP A 1 544 ? 29.274 -32.708 5.498 1.00 28.16 544 ASP A CA 1
ATOM 4256 C C . ASP A 1 544 ? 27.900 -32.005 5.635 1.00 28.16 544 ASP A C 1
ATOM 4258 O O . ASP A 1 544 ? 26.892 -32.623 5.974 1.00 28.16 544 ASP A O 1
ATOM 4262 N N . ALA A 1 545 ? 27.861 -30.684 5.412 1.00 26.02 545 ALA A N 1
ATOM 4263 C CA . ALA A 1 545 ? 26.668 -29.842 5.587 1.00 26.02 545 ALA A CA 1
ATOM 4264 C C . ALA A 1 545 ? 26.314 -28.978 4.356 1.00 26.02 545 ALA A C 1
ATOM 4266 O O . ALA A 1 545 ? 25.470 -28.089 4.455 1.00 26.02 545 ALA A O 1
ATOM 4267 N N . GLU A 1 546 ? 26.902 -29.246 3.181 1.00 26.47 546 GLU A N 1
ATOM 4268 C CA . GLU A 1 546 ? 26.505 -28.610 1.912 1.00 26.47 546 GLU A CA 1
ATOM 4269 C C . GLU A 1 546 ? 25.176 -29.183 1.374 1.00 26.47 546 GLU A C 1
ATOM 4271 O O . GLU A 1 546 ? 25.103 -29.823 0.325 1.00 26.47 546 GLU A O 1
ATOM 4276 N N . GLN A 1 547 ? 24.088 -28.918 2.097 1.00 24.70 547 GLN A N 1
ATOM 4277 C CA . GLN A 1 547 ? 22.740 -28.879 1.533 1.00 24.70 547 GLN A CA 1
ATOM 4278 C C . GLN A 1 547 ? 22.279 -27.420 1.474 1.00 24.70 547 GLN A C 1
ATOM 4280 O O . GLN A 1 547 ? 22.578 -26.630 2.368 1.00 24.70 547 GLN A O 1
ATOM 4285 N N . PHE A 1 548 ? 21.572 -27.050 0.401 1.00 30.08 548 PHE A N 1
ATOM 4286 C CA . PHE A 1 548 ? 21.161 -25.670 0.115 1.00 30.08 548 PHE A CA 1
ATOM 4287 C C . PHE A 1 548 ? 20.118 -25.154 1.118 1.00 30.08 548 PHE A C 1
ATOM 4289 O O . PHE A 1 548 ? 18.921 -25.105 0.832 1.00 30.08 548 PHE A O 1
ATOM 4296 N N . ASN A 1 549 ? 20.578 -24.722 2.289 1.00 26.94 549 ASN A N 1
ATOM 4297 C CA . ASN A 1 549 ? 19.749 -24.026 3.258 1.00 26.94 549 ASN A CA 1
ATOM 4298 C C . ASN A 1 549 ? 19.544 -22.583 2.764 1.00 26.94 549 ASN A C 1
ATOM 4300 O O . ASN A 1 549 ? 20.420 -21.727 2.902 1.00 26.94 549 ASN A O 1
ATOM 4304 N N . MET A 1 550 ? 18.414 -22.331 2.095 1.00 40.88 550 MET A N 1
ATOM 4305 C CA . MET A 1 550 ? 18.059 -21.003 1.590 1.00 40.88 550 MET A CA 1
ATOM 4306 C C . MET A 1 550 ? 17.979 -20.006 2.750 1.00 40.88 550 MET A C 1
ATOM 4308 O O . MET A 1 550 ? 17.114 -20.134 3.614 1.00 40.88 550 MET A O 1
ATOM 4312 N N . ALA A 1 551 ? 18.843 -18.988 2.740 1.00 53.03 551 ALA A N 1
ATOM 4313 C CA . ALA A 1 551 ? 18.750 -17.876 3.681 1.00 53.03 551 ALA A CA 1
ATOM 4314 C C . ALA A 1 551 ? 17.360 -17.231 3.573 1.00 53.03 551 ALA A C 1
ATOM 4316 O O . ALA A 1 551 ? 16.930 -16.826 2.488 1.00 53.03 551 ALA A O 1
ATOM 4317 N N . THR A 1 552 ? 16.646 -17.149 4.693 1.00 79.56 552 THR A N 1
ATOM 4318 C CA . THR A 1 552 ? 15.292 -16.599 4.723 1.00 79.56 552 THR A CA 1
ATOM 4319 C C . THR A 1 552 ? 15.326 -15.097 4.447 1.00 79.56 552 THR A C 1
ATOM 4321 O O . THR A 1 552 ? 16.366 -14.434 4.540 1.00 79.56 552 THR A O 1
ATOM 4324 N N . LYS A 1 553 ? 14.160 -14.497 4.169 1.00 93.00 553 LYS A N 1
ATOM 4325 C CA . LYS A 1 553 ? 14.111 -13.038 4.017 1.00 93.00 553 LYS A CA 1
ATOM 4326 C C . LYS A 1 553 ? 14.490 -12.297 5.310 1.00 93.00 553 LYS A C 1
ATOM 4328 O O . LYS A 1 553 ? 14.969 -11.168 5.234 1.00 93.00 553 LYS A O 1
ATOM 4333 N N . HIS A 1 554 ? 14.334 -12.931 6.474 1.00 87.88 554 HIS A N 1
ATOM 4334 C CA . HIS A 1 554 ? 14.790 -12.385 7.749 1.00 87.88 554 HIS A CA 1
ATOM 4335 C C . HIS A 1 554 ? 16.326 -12.335 7.823 1.00 87.88 554 HIS A C 1
ATOM 4337 O O . HIS A 1 554 ? 16.875 -11.290 8.161 1.00 87.88 554 HIS A O 1
ATOM 4343 N N . ASP A 1 555 ? 17.019 -13.396 7.397 1.00 88.75 555 ASP A N 1
ATOM 4344 C CA . ASP A 1 555 ? 18.490 -13.481 7.421 1.00 88.75 555 ASP A CA 1
ATOM 4345 C C . ASP A 1 555 ? 19.161 -12.492 6.454 1.00 88.75 555 ASP A C 1
ATOM 4347 O O . ASP A 1 555 ? 20.258 -11.991 6.712 1.00 88.75 555 ASP A O 1
ATOM 4351 N N . ASP A 1 556 ? 18.500 -12.170 5.336 1.00 92.56 556 ASP A N 1
ATOM 4352 C CA . ASP A 1 556 ? 18.940 -11.087 4.455 1.00 92.56 556 ASP A CA 1
ATOM 4353 C C . ASP A 1 556 ? 18.776 -9.708 5.113 1.00 92.56 556 ASP A C 1
ATOM 4355 O O . ASP A 1 556 ? 19.692 -8.892 5.037 1.00 92.56 556 ASP A O 1
ATOM 4359 N N . LEU A 1 557 ? 17.647 -9.448 5.781 1.00 94.50 557 LEU A N 1
ATOM 4360 C CA . LEU A 1 557 ? 17.376 -8.169 6.451 1.00 94.50 557 LEU A CA 1
ATOM 4361 C C . LEU A 1 557 ? 18.230 -7.955 7.709 1.00 94.50 557 LEU A C 1
ATOM 4363 O O . LEU A 1 557 ? 18.593 -6.817 8.008 1.00 94.50 557 LEU A O 1
ATOM 4367 N N . ALA A 1 558 ? 18.594 -9.025 8.421 1.00 92.62 558 ALA A N 1
ATOM 4368 C CA . ALA A 1 558 ? 19.412 -8.968 9.633 1.00 92.62 558 ALA A CA 1
ATOM 4369 C C . ALA A 1 558 ? 20.762 -8.255 9.413 1.00 92.62 558 ALA A C 1
ATOM 4371 O O . ALA A 1 558 ? 21.273 -7.606 10.320 1.00 92.62 558 ALA A O 1
ATOM 4372 N N . ARG A 1 559 ? 21.298 -8.306 8.185 1.00 91.56 559 ARG A N 1
ATOM 4373 C CA . ARG A 1 559 ? 22.552 -7.651 7.762 1.00 91.56 559 ARG A CA 1
ATOM 4374 C C . ARG A 1 559 ? 22.508 -6.123 7.829 1.00 91.56 559 ARG A C 1
ATOM 4376 O O . ARG A 1 559 ? 23.549 -5.498 8.001 1.00 91.56 559 ARG A O 1
ATOM 4383 N N . ASP A 1 560 ? 21.320 -5.541 7.676 1.00 94.25 560 ASP A N 1
ATOM 4384 C CA . ASP A 1 560 ? 21.070 -4.095 7.691 1.00 94.25 560 ASP A CA 1
ATOM 4385 C C . ASP A 1 560 ? 20.273 -3.663 8.946 1.00 94.25 560 ASP A C 1
ATOM 4387 O O . ASP A 1 560 ? 19.861 -2.510 9.054 1.00 94.25 560 ASP A O 1
ATOM 4391 N N . THR A 1 561 ? 20.025 -4.579 9.894 1.00 92.50 561 THR A N 1
ATOM 4392 C CA . THR A 1 561 ? 19.186 -4.341 11.081 1.00 92.50 561 THR A CA 1
ATOM 4393 C C . THR A 1 561 ? 20.043 -4.072 12.319 1.00 92.50 561 THR A C 1
ATOM 4395 O O . THR A 1 561 ? 20.763 -4.951 12.789 1.00 92.50 561 THR A O 1
ATOM 4398 N N . VAL A 1 562 ? 19.929 -2.874 12.899 1.00 89.38 562 VAL A N 1
ATOM 4399 C CA . VAL A 1 562 ? 20.657 -2.483 14.120 1.00 89.38 562 VAL A CA 1
ATOM 4400 C C . VAL A 1 562 ? 19.746 -2.594 15.343 1.00 89.38 562 VAL A C 1
ATOM 4402 O O . VAL A 1 562 ? 18.720 -1.925 15.425 1.00 89.38 562 VAL A O 1
ATOM 4405 N N . GLN A 1 563 ? 20.135 -3.417 16.320 1.00 84.69 563 GLN A N 1
ATOM 4406 C CA . GLN A 1 563 ? 19.406 -3.576 17.583 1.00 84.69 563 GLN A CA 1
ATOM 4407 C C . GLN A 1 563 ? 19.886 -2.568 18.638 1.00 84.69 563 GLN A C 1
ATOM 4409 O O . GLN A 1 563 ? 21.048 -2.582 19.050 1.00 84.69 563 GLN A O 1
ATOM 4414 N N . LEU A 1 564 ? 18.976 -1.714 19.116 1.00 79.88 564 LEU A N 1
ATOM 4415 C CA . LEU A 1 564 ? 19.242 -0.714 20.159 1.00 79.88 564 LEU A CA 1
ATOM 4416 C C . LEU A 1 564 ? 19.196 -1.337 21.566 1.00 79.88 564 LEU A C 1
ATOM 4418 O O . LEU A 1 564 ? 18.311 -1.049 22.371 1.00 79.88 564 LEU A O 1
ATOM 4422 N N . SER A 1 565 ? 20.162 -2.207 21.867 1.00 61.00 565 SER A N 1
ATOM 4423 C CA . SER A 1 565 ? 20.283 -2.881 23.165 1.00 61.00 565 SER A CA 1
ATOM 4424 C C . SER A 1 565 ? 21.484 -2.383 23.981 1.00 61.00 565 SER A C 1
ATOM 4426 O O . SER A 1 565 ? 22.638 -2.598 23.600 1.00 61.00 565 SER A O 1
ATOM 4428 N N . GLY A 1 566 ? 21.216 -1.802 25.155 1.00 68.25 566 GLY A N 1
ATOM 4429 C CA . GLY A 1 566 ? 22.229 -1.467 26.164 1.00 68.25 566 GLY A CA 1
ATOM 4430 C C . GLY A 1 566 ? 22.880 -0.086 26.017 1.00 68.25 566 GLY A C 1
ATOM 4431 O O . GLY A 1 566 ? 22.414 0.773 25.274 1.00 68.25 566 GLY A O 1
ATOM 4432 N N . VAL A 1 567 ? 23.958 0.139 26.779 1.00 67.88 567 VAL A N 1
ATOM 4433 C CA . VAL A 1 567 ? 24.634 1.446 26.928 1.00 67.88 567 VAL A CA 1
ATOM 4434 C C . VAL A 1 567 ? 25.563 1.736 25.739 1.00 67.88 567 VAL A C 1
ATOM 4436 O O . VAL A 1 567 ? 26.783 1.816 25.880 1.00 67.88 567 VAL A O 1
ATOM 4439 N N . GLN A 1 568 ? 24.988 1.877 24.546 1.00 82.88 568 GLN A N 1
ATOM 4440 C CA . GLN A 1 568 ? 25.713 2.387 23.382 1.00 82.88 568 GLN A CA 1
ATOM 4441 C C . GLN A 1 568 ? 25.746 3.928 23.432 1.00 82.88 568 GLN A C 1
ATOM 4443 O O . GLN A 1 568 ? 24.702 4.548 23.643 1.00 82.88 568 GLN A O 1
ATOM 4448 N N . PRO A 1 569 ? 26.916 4.578 23.280 1.00 88.94 569 PRO A N 1
ATOM 4449 C CA . PRO A 1 569 ? 26.993 6.034 23.232 1.00 88.94 569 PRO A CA 1
ATOM 4450 C C . PRO A 1 569 ? 26.416 6.549 21.909 1.00 88.94 569 PRO A C 1
ATOM 4452 O O . PRO A 1 569 ? 26.704 5.986 20.857 1.00 88.94 569 PRO A O 1
ATOM 4455 N N . MET A 1 570 ? 25.660 7.649 21.951 1.00 93.88 570 MET A N 1
ATOM 4456 C CA . MET A 1 570 ? 25.183 8.319 20.738 1.00 93.88 570 MET A CA 1
ATOM 4457 C C . MET A 1 570 ? 26.375 8.788 19.888 1.00 93.88 570 MET A C 1
ATOM 4459 O O . MET A 1 570 ? 27.340 9.337 20.429 1.00 93.88 570 MET A O 1
ATOM 4463 N N . THR A 1 571 ? 26.308 8.597 18.570 1.00 95.19 571 THR A N 1
ATOM 4464 C CA . THR A 1 571 ? 27.325 9.063 17.616 1.00 95.19 571 THR A CA 1
ATOM 4465 C C . THR A 1 571 ? 26.719 9.914 16.504 1.00 95.19 571 THR A C 1
ATOM 4467 O O . THR A 1 571 ? 25.507 9.906 16.301 1.00 95.19 571 THR A O 1
ATOM 4470 N N . THR A 1 572 ? 27.579 10.606 15.759 1.00 96.81 572 THR A N 1
ATOM 4471 C CA . THR A 1 572 ? 27.297 11.018 14.377 1.00 96.81 572 THR A CA 1
ATOM 4472 C C . THR A 1 572 ? 27.169 9.799 13.455 1.00 96.81 572 THR A C 1
ATOM 4474 O O . THR A 1 572 ? 27.612 8.700 13.810 1.00 96.81 572 THR A O 1
ATOM 4477 N N . ASP A 1 573 ? 26.635 9.988 12.247 1.00 95.88 573 ASP A N 1
ATOM 4478 C CA . ASP A 1 573 ? 26.566 8.948 11.205 1.00 95.88 573 ASP A CA 1
ATOM 4479 C C . ASP A 1 573 ? 27.964 8.439 10.802 1.00 95.88 573 ASP A C 1
ATOM 4481 O O . ASP A 1 573 ? 28.140 7.274 10.448 1.00 95.88 573 ASP A O 1
ATOM 4485 N N . TYR A 1 574 ? 28.984 9.298 10.907 1.00 94.94 574 TYR A N 1
ATOM 4486 C CA . TYR A 1 574 ? 30.399 8.951 10.710 1.00 94.94 574 TYR A CA 1
ATOM 4487 C C . TYR A 1 574 ? 31.127 8.519 12.004 1.00 94.94 574 TYR A C 1
ATOM 4489 O O . TYR A 1 574 ? 32.358 8.487 12.047 1.00 94.94 574 TYR A O 1
ATOM 4497 N N . GLY A 1 575 ? 30.387 8.161 13.059 1.00 94.81 575 GLY A N 1
ATOM 4498 C CA . GLY A 1 575 ? 30.894 7.400 14.207 1.00 94.81 575 GLY A CA 1
ATOM 4499 C C . GLY A 1 575 ? 31.592 8.189 15.325 1.00 94.81 575 GLY A C 1
ATOM 4500 O O . GLY A 1 575 ? 32.153 7.569 16.232 1.00 94.81 575 GLY A O 1
ATOM 4501 N N . ILE A 1 576 ? 31.563 9.528 15.325 1.00 96.62 576 ILE A N 1
ATOM 4502 C CA . ILE A 1 576 ? 32.097 10.318 16.450 1.00 96.62 576 ILE A CA 1
ATOM 4503 C C . ILE A 1 576 ? 31.074 10.364 17.585 1.00 96.62 576 ILE A C 1
ATOM 4505 O O . ILE A 1 576 ? 29.933 10.763 17.380 1.00 96.62 576 ILE A O 1
ATOM 4509 N N . LYS A 1 577 ? 31.495 9.994 18.801 1.00 96.56 577 LYS A N 1
ATOM 4510 C CA . LYS A 1 577 ? 30.661 10.032 20.014 1.00 96.56 577 LYS A CA 1
ATOM 4511 C C . LYS A 1 577 ? 30.267 11.465 20.381 1.00 96.56 577 LYS A C 1
ATOM 4513 O O . LYS A 1 577 ? 31.122 12.345 20.447 1.00 96.56 577 LYS A O 1
ATOM 4518 N N . ILE A 1 578 ? 28.987 11.668 20.676 1.00 96.75 578 ILE A N 1
ATOM 4519 C CA . ILE A 1 578 ? 28.392 12.957 21.039 1.00 96.75 578 ILE A CA 1
ATOM 4520 C C . ILE A 1 578 ? 28.382 13.097 22.568 1.00 96.75 578 ILE A C 1
ATOM 4522 O O . ILE A 1 578 ? 27.934 12.193 23.272 1.00 96.75 578 ILE A O 1
ATOM 4526 N N . SER A 1 579 ? 28.880 14.224 23.087 1.00 96.44 579 SER A N 1
ATOM 4527 C CA . SER A 1 579 ? 28.923 14.521 24.531 1.00 96.44 579 SER A CA 1
ATOM 4528 C C . SER A 1 579 ? 27.718 15.316 25.043 1.00 96.44 579 SER A C 1
ATOM 4530 O O . SER A 1 579 ? 27.353 15.178 26.205 1.00 96.44 579 SER A O 1
ATOM 4532 N N . ASP A 1 580 ? 27.122 16.147 24.187 1.00 95.94 580 ASP A N 1
ATOM 4533 C CA . ASP A 1 580 ? 25.910 16.929 24.446 1.00 95.94 580 ASP A CA 1
ATOM 4534 C C . ASP A 1 580 ? 25.038 16.860 23.175 1.00 95.94 580 ASP A C 1
ATOM 4536 O O . ASP A 1 580 ? 25.482 17.321 22.120 1.00 95.94 580 ASP A O 1
ATOM 4540 N N . PRO A 1 581 ? 23.858 16.214 23.218 1.00 94.88 581 PRO A N 1
ATOM 4541 C CA . PRO A 1 581 ? 22.964 16.089 22.069 1.00 94.88 581 PRO A CA 1
ATOM 4542 C C . PRO A 1 581 ? 21.882 17.185 22.010 1.00 94.88 581 PRO A C 1
ATOM 4544 O O . PRO A 1 581 ? 21.093 17.193 21.055 1.00 94.88 581 PRO A O 1
ATOM 4547 N N . ASP A 1 582 ? 21.832 18.067 23.013 1.00 97.62 582 ASP A N 1
ATOM 4548 C CA . ASP A 1 582 ? 20.734 18.997 23.291 1.00 97.62 582 ASP A CA 1
ATOM 4549 C C . ASP A 1 582 ? 21.099 20.450 22.931 1.00 97.62 582 ASP A C 1
ATOM 4551 O O . ASP A 1 582 ? 20.224 21.244 22.569 1.00 97.62 582 ASP A O 1
ATOM 4555 N N . HIS A 1 583 ? 22.389 20.806 22.963 1.00 95.31 583 HIS A N 1
ATOM 4556 C CA . HIS A 1 583 ? 22.873 22.161 22.691 1.00 95.31 583 HIS A CA 1
ATOM 4557 C C . HIS A 1 583 ? 23.742 22.264 21.429 1.00 95.31 583 HIS A C 1
ATOM 4559 O O . HIS A 1 583 ? 24.843 21.730 21.359 1.00 95.31 583 HIS A O 1
ATOM 4565 N N . TRP A 1 584 ? 23.302 23.088 20.470 1.00 97.56 584 TRP A N 1
ATOM 4566 C CA . TRP A 1 584 ? 24.168 23.592 19.392 1.00 97.56 584 TRP A CA 1
ATOM 4567 C C . TRP A 1 584 ? 25.324 24.419 19.982 1.00 97.56 584 TRP A C 1
ATOM 4569 O O . TRP A 1 584 ? 25.070 25.344 20.772 1.00 97.56 584 TRP A O 1
ATOM 4579 N N . LEU A 1 585 ? 26.559 24.122 19.554 1.00 97.69 585 LEU A N 1
ATOM 4580 C CA . LEU A 1 585 ? 27.779 24.875 19.858 1.00 97.69 585 LEU A CA 1
ATOM 4581 C C . LEU A 1 585 ? 27.590 26.372 19.575 1.00 97.69 585 LEU A C 1
ATOM 4583 O O . LEU A 1 585 ? 27.189 26.777 18.483 1.00 97.69 585 LEU A O 1
ATOM 4587 N N . ARG A 1 586 ? 27.899 27.213 20.559 1.00 97.00 586 ARG A N 1
ATOM 4588 C CA . ARG A 1 586 ? 27.613 28.652 20.526 1.00 97.00 586 ARG A CA 1
ATOM 4589 C C . ARG A 1 586 ? 28.629 29.444 21.332 1.00 97.00 586 ARG A C 1
ATOM 4591 O O . ARG A 1 586 ? 29.283 28.901 22.219 1.00 97.00 586 ARG A O 1
ATOM 4598 N N . VAL A 1 587 ? 28.678 30.752 21.101 1.00 96.00 587 VAL A N 1
ATOM 4599 C CA . VAL A 1 587 ? 29.234 31.677 22.099 1.00 96.00 587 VAL A CA 1
ATOM 4600 C C . VAL A 1 587 ? 28.222 31.788 23.243 1.00 96.00 587 VAL A C 1
ATOM 4602 O O . VAL A 1 587 ? 27.062 32.102 22.995 1.00 96.00 587 VAL A O 1
ATOM 4605 N N . VAL A 1 588 ? 28.623 31.515 24.483 1.00 95.62 588 VAL A N 1
ATOM 4606 C CA . VAL A 1 588 ? 27.755 31.609 25.670 1.00 95.62 588 VAL A CA 1
ATOM 4607 C C . VAL A 1 588 ? 28.597 31.830 26.923 1.00 95.62 588 VAL A C 1
ATOM 4609 O O . VAL A 1 588 ? 29.708 31.314 27.027 1.00 95.62 588 VAL A O 1
ATOM 4612 N N . ASP A 1 589 ? 28.056 32.587 27.873 1.00 93.62 589 ASP A N 1
ATOM 4613 C CA . ASP A 1 589 ? 28.541 32.649 29.251 1.00 93.62 589 ASP A CA 1
ATOM 4614 C C . ASP A 1 589 ? 27.383 32.358 30.231 1.00 93.62 589 ASP A C 1
ATOM 4616 O O . ASP A 1 589 ? 26.244 32.124 29.823 1.00 93.62 589 ASP A O 1
ATOM 4620 N N . ALA A 1 590 ? 27.655 32.340 31.538 1.00 89.62 590 ALA A N 1
ATOM 4621 C CA . ALA A 1 590 ? 26.659 31.988 32.556 1.00 89.62 590 ALA A CA 1
ATOM 4622 C C . ALA A 1 590 ? 25.552 33.052 32.777 1.00 89.62 590 ALA A C 1
ATOM 4624 O O . ALA A 1 590 ? 24.712 32.891 33.666 1.00 89.62 590 ALA A O 1
ATOM 4625 N N . GLN A 1 591 ? 25.561 34.152 32.019 1.00 88.38 591 GLN A N 1
ATOM 4626 C CA . GLN A 1 591 ? 24.587 35.247 32.051 1.00 88.38 591 GLN A CA 1
ATOM 4627 C C . GLN A 1 591 ? 23.989 35.563 30.662 1.00 88.38 591 GLN A C 1
ATOM 4629 O O . GLN A 1 591 ? 22.856 36.043 30.593 1.00 88.38 591 GLN A O 1
ATOM 4634 N N . HIS A 1 592 ? 24.700 35.285 29.561 1.00 87.38 592 HIS A N 1
ATOM 4635 C CA . HIS A 1 592 ? 24.329 35.698 28.204 1.00 87.38 592 HIS A CA 1
ATOM 4636 C C . HIS A 1 592 ? 24.409 34.551 27.181 1.00 87.38 592 HIS A C 1
ATOM 4638 O O . HIS A 1 592 ? 25.446 33.910 27.012 1.00 87.38 592 HIS A O 1
ATOM 4644 N N . ASN A 1 593 ? 23.332 34.358 26.408 1.00 92.88 593 ASN A N 1
ATOM 4645 C CA . ASN A 1 593 ? 23.370 33.558 25.179 1.00 92.88 593 ASN A CA 1
ATOM 4646 C C . ASN A 1 593 ? 23.895 34.407 24.010 1.00 92.88 593 ASN A C 1
ATOM 4648 O O . ASN A 1 593 ? 23.359 35.481 23.735 1.00 92.88 593 ASN A O 1
ATOM 4652 N N . GLY A 1 594 ? 24.893 33.895 23.293 1.00 92.94 594 GLY A N 1
ATOM 4653 C CA . GLY A 1 594 ? 25.337 34.386 21.989 1.00 92.94 594 GLY A CA 1
ATOM 4654 C C . GLY A 1 594 ? 24.920 33.452 20.838 1.00 92.94 594 GLY A C 1
ATOM 4655 O O . GLY A 1 594 ? 24.113 32.540 21.034 1.00 92.94 594 GLY A O 1
ATOM 4656 N N . PRO A 1 595 ? 25.432 33.686 19.615 1.00 96.69 595 PRO A N 1
ATOM 4657 C CA . PRO A 1 595 ? 25.028 32.944 18.423 1.00 96.69 595 PRO A CA 1
ATOM 4658 C C . PRO A 1 595 ? 25.593 31.517 18.373 1.00 96.69 595 PRO A C 1
ATOM 4660 O O . PRO A 1 595 ? 26.731 31.272 18.786 1.00 96.69 595 PRO A O 1
ATOM 4663 N N . SER A 1 596 ? 24.815 30.608 17.779 1.00 97.88 596 SER A N 1
ATOM 4664 C CA . SER A 1 596 ? 25.278 29.292 17.320 1.00 97.88 596 SER A CA 1
ATOM 4665 C C . SER A 1 596 ? 26.363 29.421 16.247 1.00 97.88 596 SER A C 1
ATOM 4667 O O . SER A 1 596 ? 26.324 30.337 15.422 1.00 97.88 596 SER A O 1
ATOM 4669 N N . LEU A 1 597 ? 27.316 28.489 16.232 1.00 96.75 597 LEU A N 1
ATOM 4670 C CA . LEU A 1 597 ? 28.439 28.480 15.296 1.00 96.75 597 LEU A CA 1
ATOM 4671 C C . LEU A 1 597 ? 28.189 27.527 14.121 1.00 96.75 597 LEU A C 1
ATOM 4673 O O . LEU A 1 597 ? 27.715 26.404 14.292 1.00 96.75 597 LEU A O 1
ATOM 4677 N N . LEU A 1 598 ? 28.557 27.972 12.915 1.00 97.56 598 LEU A N 1
ATOM 4678 C CA . LEU A 1 598 ? 28.426 27.188 11.680 1.00 97.56 598 LEU A CA 1
ATOM 4679 C C . LEU A 1 598 ? 29.411 26.008 11.619 1.00 97.56 598 LEU A C 1
ATOM 4681 O O . LEU A 1 598 ? 29.175 25.046 10.894 1.00 97.56 598 LEU A O 1
ATOM 4685 N N . GLU A 1 599 ? 30.511 26.059 12.373 1.00 96.50 599 GLU A N 1
ATOM 4686 C CA . GLU A 1 599 ? 31.511 24.987 12.405 1.00 96.50 599 GLU A CA 1
ATOM 4687 C C . GLU A 1 599 ? 30.969 23.666 12.976 1.00 96.50 599 GLU A C 1
ATOM 4689 O O . GLU A 1 599 ? 31.410 22.612 12.524 1.00 96.50 599 GLU A O 1
ATOM 4694 N N . ASP A 1 600 ? 29.956 23.708 13.852 1.00 98.06 600 ASP A N 1
ATOM 4695 C CA . ASP A 1 600 ? 29.329 22.546 14.504 1.00 98.06 600 ASP A CA 1
ATOM 4696 C C . ASP A 1 600 ? 28.904 21.459 13.493 1.00 98.06 600 ASP A C 1
ATOM 4698 O O . ASP A 1 600 ? 27.966 21.676 12.718 1.00 98.06 600 ASP A O 1
ATOM 4702 N N . PRO A 1 601 ? 29.577 20.293 13.448 1.00 96.50 601 PRO A N 1
ATOM 4703 C CA . PRO A 1 601 ? 29.222 19.233 12.515 1.00 96.50 601 PRO A CA 1
ATOM 4704 C C . PRO A 1 601 ? 28.069 18.367 13.025 1.00 96.50 601 PRO A C 1
ATOM 4706 O O . PRO A 1 601 ? 27.317 17.845 12.208 1.00 96.50 601 PRO A O 1
ATOM 4709 N N . ILE A 1 602 ? 27.897 18.255 14.346 1.00 98.00 602 ILE A N 1
ATOM 4710 C CA . ILE A 1 602 ? 26.910 17.381 14.987 1.00 98.00 602 ILE A CA 1
ATOM 4711 C C . ILE A 1 602 ? 25.513 17.962 14.770 1.00 98.00 602 ILE A C 1
ATOM 4713 O O . ILE A 1 602 ? 24.614 17.277 14.283 1.00 98.00 602 ILE A O 1
ATOM 4717 N N . ALA A 1 603 ? 25.340 19.252 15.068 1.00 97.69 603 ALA A N 1
ATOM 4718 C CA . ALA A 1 603 ? 24.068 19.931 14.869 1.00 97.69 603 ALA A CA 1
ATOM 4719 C C . ALA A 1 603 ? 23.705 20.036 13.378 1.00 97.69 603 ALA A C 1
ATOM 4721 O O . ALA A 1 603 ? 22.556 19.792 13.008 1.00 97.69 603 ALA A O 1
ATOM 4722 N N . ARG A 1 604 ? 24.685 20.322 12.504 1.00 97.88 604 ARG A N 1
ATOM 4723 C CA . ARG A 1 604 ? 24.464 20.349 11.048 1.00 97.88 604 ARG A CA 1
ATOM 4724 C C . ARG A 1 604 ? 24.046 18.993 10.490 1.00 97.88 604 ARG A C 1
ATOM 4726 O O . ARG A 1 604 ? 23.115 18.957 9.695 1.00 97.88 604 ARG A O 1
ATOM 4733 N N . GLU A 1 605 ? 24.696 17.899 10.885 1.00 98.38 605 GLU A N 1
ATOM 4734 C CA . GLU A 1 605 ? 24.326 16.554 10.429 1.00 98.38 605 GLU A CA 1
ATOM 4735 C C . GLU A 1 605 ? 22.922 16.167 10.906 1.00 98.38 605 GLU A C 1
ATOM 4737 O O . GLU A 1 605 ? 22.084 15.787 10.091 1.00 98.38 605 GLU A O 1
ATOM 4742 N N . LYS A 1 606 ? 22.637 16.337 12.203 1.00 98.12 606 LYS A N 1
ATOM 4743 C CA . LYS A 1 606 ? 21.344 15.995 12.816 1.00 98.12 606 LYS A CA 1
ATOM 4744 C C . LYS A 1 606 ? 20.171 16.719 12.140 1.00 98.12 606 LYS A C 1
ATOM 4746 O O . LYS A 1 606 ? 19.137 16.102 11.896 1.00 98.12 606 LYS A O 1
ATOM 4751 N N . ILE A 1 607 ? 20.344 17.996 11.786 1.00 98.31 607 ILE A N 1
ATOM 4752 C CA . ILE A 1 607 ? 19.343 18.772 11.035 1.00 98.31 607 ILE A CA 1
ATOM 4753 C C . ILE A 1 607 ? 19.292 18.359 9.555 1.00 98.31 607 ILE A C 1
ATOM 4755 O O . ILE A 1 607 ? 18.209 18.096 9.048 1.00 98.31 607 ILE A O 1
ATOM 4759 N N . MET A 1 608 ? 20.433 18.193 8.877 1.00 98.44 608 MET A N 1
ATOM 4760 C CA . MET A 1 608 ? 20.491 17.729 7.479 1.00 98.44 608 MET A CA 1
ATOM 4761 C C . MET A 1 608 ? 19.808 16.365 7.281 1.00 98.44 608 MET A C 1
ATOM 4763 O O . MET A 1 608 ? 19.147 16.141 6.268 1.00 98.44 608 MET A O 1
ATOM 4767 N N . ARG A 1 609 ? 19.951 15.443 8.242 1.00 97.62 609 ARG A N 1
ATOM 4768 C CA . ARG A 1 609 ? 19.268 14.143 8.229 1.00 97.62 609 ARG A CA 1
ATOM 4769 C C . ARG A 1 609 ? 17.754 14.293 8.376 1.00 97.62 609 ARG A C 1
ATOM 4771 O O . ARG A 1 609 ? 17.033 13.645 7.622 1.00 97.62 609 ARG A O 1
ATOM 4778 N N . PHE A 1 610 ? 17.295 15.158 9.283 1.00 98.19 610 PHE A N 1
ATOM 4779 C CA . PHE A 1 610 ? 15.877 15.473 9.494 1.00 98.19 610 PHE A CA 1
ATOM 4780 C C . PHE A 1 610 ? 15.232 16.126 8.255 1.00 98.19 610 PHE A C 1
ATOM 4782 O O . PHE A 1 610 ? 14.214 15.647 7.750 1.00 98.19 610 PHE A O 1
ATOM 4789 N N . ASP A 1 611 ? 15.872 17.162 7.705 1.00 96.12 611 ASP A N 1
ATOM 4790 C CA . ASP A 1 611 ? 15.415 17.918 6.527 1.00 96.12 611 ASP A CA 1
ATOM 4791 C C . ASP A 1 611 ? 15.292 17.046 5.259 1.00 96.12 611 ASP A C 1
ATOM 4793 O O . ASP A 1 611 ? 14.633 17.426 4.285 1.00 96.12 611 ASP A O 1
ATOM 4797 N N . HIS A 1 612 ? 15.924 15.868 5.250 1.00 97.56 612 HIS A N 1
ATOM 4798 C CA . HIS A 1 612 ? 15.957 14.935 4.122 1.00 97.56 612 HIS A CA 1
ATOM 4799 C C . HIS A 1 612 ? 15.334 13.556 4.427 1.00 97.56 612 HIS A C 1
ATOM 4801 O O . HIS A 1 612 ? 15.478 12.628 3.635 1.00 97.56 612 HIS A O 1
ATOM 4807 N N . GLU A 1 613 ? 14.557 13.410 5.511 1.00 97.06 613 GLU A N 1
ATOM 4808 C CA . GLU A 1 613 ? 13.812 12.169 5.810 1.00 97.06 613 GLU A CA 1
ATOM 4809 C C . GLU A 1 613 ? 12.688 11.838 4.799 1.00 97.06 613 GLU A C 1
ATOM 4811 O O . GLU A 1 613 ? 12.100 10.753 4.843 1.00 97.06 613 GLU A O 1
ATOM 4816 N N . ARG A 1 614 ? 12.270 12.790 3.955 1.00 97.69 614 ARG A N 1
ATOM 4817 C CA . ARG A 1 614 ? 11.069 12.663 3.110 1.00 97.69 614 ARG A CA 1
ATOM 4818 C C . ARG A 1 614 ? 11.443 12.371 1.657 1.00 97.69 614 ARG A C 1
ATOM 4820 O O . ARG A 1 614 ? 11.918 13.247 0.944 1.00 97.69 614 ARG A O 1
ATOM 4827 N N . ILE A 1 615 ? 11.145 11.151 1.211 1.00 98.19 615 ILE A N 1
ATOM 4828 C CA . ILE A 1 615 ? 11.106 10.776 -0.213 1.00 98.19 615 ILE A CA 1
ATOM 4829 C C . ILE A 1 615 ? 9.714 11.055 -0.814 1.00 98.19 615 ILE A C 1
ATOM 4831 O O . ILE A 1 615 ? 8.744 11.166 -0.053 1.00 98.19 615 ILE A O 1
ATOM 4835 N N . PRO A 1 616 ? 9.573 11.127 -2.154 1.00 98.62 616 PRO A N 1
ATOM 4836 C CA . PRO A 1 616 ? 8.267 11.197 -2.805 1.00 98.62 616 PRO A CA 1
ATOM 4837 C C . PRO A 1 616 ? 7.352 10.033 -2.405 1.00 98.62 616 PRO A C 1
ATOM 4839 O O . PRO A 1 616 ? 7.797 8.895 -2.231 1.00 98.62 616 PRO A O 1
ATOM 4842 N N . GLU A 1 617 ? 6.052 10.299 -2.292 1.00 98.31 617 GLU A N 1
ATOM 4843 C CA . GLU A 1 617 ? 5.069 9.232 -2.114 1.00 98.31 617 GLU A CA 1
ATOM 4844 C C . GLU A 1 617 ? 4.814 8.459 -3.419 1.00 98.31 617 GLU A C 1
ATOM 4846 O O . GLU A 1 617 ? 5.232 8.860 -4.507 1.00 98.31 617 GLU A O 1
ATOM 4851 N N . ARG A 1 618 ? 4.130 7.313 -3.328 1.00 98.81 618 ARG A N 1
ATOM 4852 C CA . ARG A 1 618 ? 3.620 6.631 -4.526 1.00 98.81 618 ARG A CA 1
ATOM 4853 C C . ARG A 1 618 ? 2.477 7.476 -5.096 1.00 98.81 618 ARG A C 1
ATOM 4855 O O . ARG A 1 618 ? 1.564 7.807 -4.351 1.00 98.81 618 ARG A O 1
ATOM 4862 N N . VAL A 1 619 ? 2.501 7.784 -6.396 1.00 98.06 619 VAL A N 1
ATOM 4863 C CA . VAL A 1 619 ? 1.482 8.631 -7.062 1.00 98.06 619 VAL A CA 1
ATOM 4864 C C . VAL A 1 619 ? 0.041 8.145 -6.820 1.00 98.06 619 VAL A C 1
ATOM 4866 O O . VAL A 1 619 ? -0.875 8.944 -6.619 1.00 98.06 619 VAL A O 1
ATOM 4869 N N . VAL A 1 620 ? -0.130 6.825 -6.745 1.00 98.44 620 VAL A N 1
ATOM 4870 C CA . VAL A 1 620 ? -1.329 6.111 -6.288 1.00 98.44 620 VAL A CA 1
ATOM 4871 C C . VAL A 1 620 ? -0.943 5.112 -5.198 1.00 98.44 620 VAL A C 1
ATOM 4873 O O . VAL A 1 620 ? 0.215 4.696 -5.123 1.00 98.44 620 VAL A O 1
ATOM 4876 N N . HIS A 1 621 ? -1.900 4.693 -4.370 1.00 98.75 621 HIS A N 1
ATOM 4877 C CA . HIS A 1 621 ? -1.662 3.775 -3.244 1.00 98.75 621 HIS A CA 1
ATOM 4878 C C . HIS A 1 621 ? -0.651 4.312 -2.208 1.00 98.75 621 HIS A C 1
ATOM 4880 O O . HIS A 1 621 ? 0.120 3.550 -1.606 1.00 98.75 621 HIS A O 1
ATOM 4886 N N . ALA A 1 622 ? -0.618 5.634 -2.011 1.00 98.75 622 ALA A N 1
ATOM 4887 C CA . ALA A 1 622 ? 0.321 6.310 -1.120 1.00 98.75 622 ALA A CA 1
ATOM 4888 C C . ALA A 1 622 ? 0.125 5.887 0.346 1.00 98.75 622 ALA A C 1
ATOM 4890 O O . ALA A 1 622 ? 1.064 5.403 0.983 1.00 98.75 622 ALA A O 1
ATOM 4891 N N . ARG A 1 623 ? -1.108 5.983 0.857 1.00 98.75 623 ARG A N 1
ATOM 4892 C CA . ARG A 1 623 ? -1.513 5.456 2.168 1.00 98.75 623 ARG A CA 1
ATOM 4893 C C . ARG A 1 623 ? -1.549 3.922 2.159 1.00 98.75 623 ARG A C 1
ATOM 4895 O O . ARG A 1 623 ? -2.053 3.309 1.222 1.00 98.75 623 ARG A O 1
ATOM 4902 N N . GLY A 1 624 ? -1.015 3.291 3.207 1.00 98.44 624 GLY A N 1
ATOM 4903 C CA . GLY A 1 624 ? -1.021 1.833 3.342 1.00 98.44 624 GLY A CA 1
ATOM 4904 C C . GLY A 1 624 ? -0.366 1.284 4.610 1.00 98.44 624 GLY A C 1
ATOM 4905 O O . GLY A 1 624 ? 0.103 2.031 5.474 1.00 98.44 624 GLY A O 1
ATOM 4906 N N . ALA A 1 625 ? -0.339 -0.042 4.706 1.00 98.75 625 ALA A N 1
ATOM 4907 C CA . ALA A 1 625 ? 0.272 -0.828 5.776 1.00 98.75 625 ALA A CA 1
ATOM 4908 C C . ALA A 1 625 ? 0.868 -2.114 5.182 1.00 98.75 625 ALA A C 1
ATOM 4910 O O . ALA A 1 625 ? 0.355 -2.614 4.181 1.00 98.75 625 ALA A O 1
ATOM 4911 N N . GLY A 1 626 ? 1.939 -2.649 5.768 1.00 98.50 626 GLY A N 1
ATOM 4912 C CA . GLY A 1 626 ? 2.588 -3.858 5.264 1.00 98.50 626 GLY A CA 1
ATOM 4913 C C . GLY A 1 626 ? 3.118 -4.761 6.370 1.00 98.50 626 GLY A C 1
ATOM 4914 O O . GLY A 1 626 ? 3.398 -4.293 7.472 1.00 98.50 626 GLY A O 1
ATOM 4915 N N . ALA A 1 627 ? 3.216 -6.051 6.060 1.00 98.75 627 ALA A N 1
ATOM 4916 C CA . ALA A 1 627 ? 3.649 -7.104 6.971 1.00 98.75 627 ALA A CA 1
ATOM 4917 C C . ALA A 1 627 ? 4.365 -8.231 6.208 1.00 98.75 627 ALA A C 1
ATOM 4919 O O . ALA A 1 627 ? 4.157 -8.427 5.006 1.00 98.75 627 ALA A O 1
ATOM 4920 N N . PHE A 1 628 ? 5.196 -8.981 6.926 1.00 98.81 628 PHE A N 1
ATOM 4921 C CA . PHE A 1 628 ? 5.832 -10.199 6.438 1.00 98.81 628 PHE A CA 1
ATOM 4922 C C . PHE A 1 628 ? 4.947 -11.420 6.685 1.00 98.81 628 PHE A C 1
ATOM 4924 O O . PHE A 1 628 ? 4.076 -11.430 7.561 1.00 98.81 628 PHE A O 1
ATOM 4931 N N . GLY A 1 629 ? 5.213 -12.472 5.923 1.00 97.94 629 GLY A N 1
ATOM 4932 C CA . GLY A 1 629 ? 4.489 -13.724 6.031 1.00 97.94 629 GLY A CA 1
ATOM 4933 C C . GLY A 1 629 ? 5.118 -14.851 5.232 1.00 97.94 629 GLY A C 1
ATOM 4934 O O . GLY A 1 629 ? 6.257 -14.749 4.766 1.00 97.94 629 GLY A O 1
ATOM 4935 N N . ILE A 1 630 ? 4.333 -15.905 5.031 1.00 98.19 630 ILE A N 1
ATOM 4936 C CA . ILE A 1 630 ? 4.711 -17.098 4.275 1.00 98.19 630 ILE A CA 1
ATOM 4937 C C . ILE A 1 630 ? 3.606 -17.428 3.265 1.00 98.19 630 ILE A C 1
ATOM 4939 O O . ILE A 1 630 ? 2.414 -17.362 3.572 1.00 98.19 630 ILE A O 1
ATOM 4943 N N . PHE A 1 631 ? 4.014 -17.802 2.054 1.00 98.56 631 PHE A N 1
ATOM 4944 C CA . PHE A 1 631 ? 3.183 -18.517 1.093 1.00 98.56 631 PHE A CA 1
ATOM 4945 C C . PHE A 1 631 ? 3.552 -20.005 1.100 1.00 98.56 631 PHE A C 1
ATOM 4947 O O . PHE A 1 631 ? 4.729 -20.363 0.968 1.00 98.56 631 PHE A O 1
ATOM 4954 N N . LYS A 1 632 ? 2.540 -20.866 1.227 1.00 98.12 632 LYS A N 1
ATOM 4955 C CA . LYS A 1 632 ? 2.665 -22.326 1.212 1.00 98.12 632 LYS A CA 1
ATOM 4956 C C . LYS A 1 632 ? 1.786 -22.905 0.110 1.00 98.12 632 LYS A C 1
ATOM 4958 O O . LYS A 1 632 ? 0.582 -22.652 0.072 1.00 98.12 632 LYS A O 1
ATOM 4963 N N . LEU A 1 633 ? 2.377 -23.703 -0.773 1.00 98.50 633 LEU A N 1
ATOM 4964 C CA . LEU A 1 633 ? 1.630 -24.465 -1.768 1.00 98.50 633 LEU A CA 1
ATOM 4965 C C . LEU A 1 633 ? 1.049 -25.736 -1.123 1.00 98.50 633 LEU A C 1
ATOM 4967 O O . LEU A 1 633 ? 1.654 -26.327 -0.231 1.00 98.50 633 LEU A O 1
ATOM 4971 N N . HIS A 1 634 ? -0.139 -26.148 -1.557 1.00 97.75 634 HIS A N 1
ATOM 4972 C CA . HIS A 1 634 ? -0.831 -27.358 -1.091 1.00 97.75 634 HIS A CA 1
ATOM 4973 C C . HIS A 1 634 ? -1.099 -28.347 -2.230 1.00 97.75 634 HIS A C 1
ATOM 4975 O O . HIS A 1 634 ? -1.134 -29.553 -2.002 1.00 97.75 634 HIS A O 1
ATOM 4981 N N . GLN A 1 635 ? -1.258 -27.845 -3.456 1.00 97.62 635 GLN A N 1
ATOM 4982 C CA . GLN A 1 635 ? -1.397 -28.644 -4.667 1.00 97.62 635 GLN A CA 1
ATOM 4983 C C . GLN A 1 635 ? -0.413 -28.133 -5.723 1.00 97.62 635 GLN A C 1
ATOM 4985 O O . GLN A 1 635 ? -0.531 -27.004 -6.197 1.00 97.62 635 GLN A O 1
ATOM 4990 N N . ALA A 1 636 ? 0.547 -28.977 -6.097 1.00 97.81 636 ALA A N 1
ATOM 4991 C CA . ALA A 1 636 ? 1.425 -28.732 -7.236 1.00 97.81 636 ALA A CA 1
ATOM 4992 C C . ALA A 1 636 ? 0.640 -28.802 -8.556 1.00 97.81 636 ALA A C 1
ATOM 4994 O O . ALA A 1 636 ? -0.205 -29.683 -8.719 1.00 97.81 636 ALA A O 1
ATOM 4995 N N . ILE A 1 637 ? 0.952 -27.901 -9.494 1.00 98.31 637 ILE A N 1
ATOM 4996 C CA . ILE A 1 637 ? 0.308 -27.799 -10.819 1.00 98.31 637 ILE A CA 1
ATOM 4997 C C . ILE A 1 637 ? 1.321 -27.847 -11.993 1.00 98.31 637 ILE A C 1
ATOM 4999 O O . ILE A 1 637 ? 1.334 -26.952 -12.850 1.00 98.31 637 ILE A O 1
ATOM 5003 N N . PRO A 1 638 ? 2.208 -28.867 -12.064 1.00 97.94 638 PRO A N 1
ATOM 5004 C CA . PRO A 1 638 ? 3.238 -28.989 -13.106 1.00 97.94 638 PRO A CA 1
ATOM 5005 C C . PRO A 1 638 ? 2.676 -29.158 -14.530 1.00 97.94 638 PRO A C 1
ATOM 5007 O O . PRO A 1 638 ? 3.391 -28.975 -15.517 1.00 97.94 638 PRO A O 1
ATOM 5010 N N . GLU A 1 639 ? 1.397 -29.512 -14.663 1.00 98.06 639 GLU A N 1
ATOM 5011 C CA . GLU A 1 639 ? 0.658 -29.526 -15.923 1.00 98.06 639 GLU A CA 1
ATOM 5012 C C . GLU A 1 639 ? 0.290 -28.123 -16.431 1.00 98.06 639 GLU A C 1
ATOM 5014 O O . GLU A 1 639 ? 0.114 -27.961 -17.641 1.00 98.06 639 GLU A O 1
ATOM 5019 N N . LEU A 1 640 ? 0.243 -27.113 -15.554 1.00 98.31 640 LEU A N 1
ATOM 5020 C CA . LEU A 1 640 ? -0.073 -25.722 -15.894 1.00 98.31 640 LEU A CA 1
ATOM 5021 C C . LEU A 1 640 ? 1.163 -24.816 -15.948 1.00 98.31 640 LEU A C 1
ATOM 5023 O O . LEU A 1 640 ? 1.261 -23.995 -16.859 1.00 98.31 640 LEU A O 1
ATOM 5027 N N . SER A 1 641 ? 2.097 -24.958 -15.001 1.00 98.19 641 SER A N 1
ATOM 5028 C CA . SER A 1 641 ? 3.262 -24.075 -14.841 1.00 98.19 641 SER A CA 1
ATOM 5029 C C . SER A 1 641 ? 4.549 -24.850 -14.548 1.00 98.19 641 SER A C 1
ATOM 5031 O O . SER A 1 641 ? 4.520 -25.883 -13.888 1.00 98.19 641 SER A O 1
ATOM 5033 N N . SER A 1 642 ? 5.694 -24.339 -15.009 1.00 96.62 642 SER A N 1
ATOM 5034 C CA . SER A 1 642 ? 7.029 -24.788 -14.580 1.00 96.62 642 SER A CA 1
ATOM 5035 C C . SER A 1 642 ? 7.635 -23.944 -13.448 1.00 96.62 642 SER A C 1
ATOM 5037 O O . SER A 1 642 ? 8.811 -24.120 -13.136 1.00 96.62 642 SER A O 1
ATOM 5039 N N . ALA A 1 643 ? 6.890 -22.994 -12.874 1.00 97.50 643 ALA A N 1
ATOM 5040 C CA . ALA A 1 643 ? 7.396 -22.133 -11.810 1.00 97.50 643 ALA A CA 1
ATOM 5041 C C . ALA A 1 643 ? 7.495 -22.917 -10.499 1.00 97.50 643 ALA A C 1
ATOM 5043 O O . ALA A 1 643 ? 6.481 -23.407 -10.009 1.00 97.50 643 ALA A O 1
ATOM 5044 N N . GLY A 1 644 ? 8.689 -22.993 -9.900 1.00 94.88 644 GLY A N 1
ATOM 5045 C CA . GLY A 1 644 ? 8.932 -23.823 -8.711 1.00 94.88 644 GLY A CA 1
ATOM 5046 C C . GLY A 1 644 ? 7.978 -23.534 -7.548 1.00 94.88 644 GLY A C 1
ATOM 5047 O O . GLY A 1 644 ? 7.473 -24.455 -6.913 1.00 94.88 644 GLY A O 1
ATOM 5048 N N . VAL A 1 645 ? 7.630 -22.259 -7.340 1.00 96.69 645 VAL A N 1
ATOM 5049 C CA . VAL A 1 645 ? 6.639 -21.795 -6.347 1.00 96.69 645 VAL A CA 1
ATOM 5050 C C . VAL A 1 645 ? 5.212 -22.347 -6.562 1.00 96.69 645 VAL A C 1
ATOM 5052 O O . VAL A 1 645 ? 4.385 -22.266 -5.660 1.00 96.69 645 VAL A O 1
ATOM 5055 N N . LEU A 1 646 ? 4.929 -22.949 -7.723 1.00 98.12 646 LEU A N 1
ATOM 5056 C CA . LEU A 1 646 ? 3.661 -23.593 -8.095 1.00 98.12 646 LEU A CA 1
ATOM 5057 C C . LEU A 1 646 ? 3.798 -25.108 -8.375 1.00 98.12 646 LEU A C 1
ATOM 5059 O O . LEU A 1 646 ? 2.814 -25.751 -8.742 1.00 98.12 646 LEU A O 1
ATOM 5063 N N . THR A 1 647 ? 4.981 -25.708 -8.191 1.00 97.06 647 THR A N 1
ATOM 5064 C CA . THR A 1 647 ? 5.218 -27.151 -8.433 1.00 97.06 647 THR A CA 1
ATOM 5065 C C . THR A 1 647 ? 5.763 -27.920 -7.226 1.00 97.06 647 THR A C 1
ATOM 5067 O O . THR A 1 647 ? 5.988 -29.122 -7.328 1.00 97.06 647 THR A O 1
ATOM 5070 N N . ASP A 1 648 ? 5.997 -27.248 -6.101 1.00 95.00 648 ASP A N 1
ATOM 5071 C CA . ASP A 1 648 ? 6.686 -27.771 -4.918 1.00 95.00 648 ASP A CA 1
ATOM 5072 C C . ASP A 1 648 ? 5.876 -27.425 -3.659 1.00 95.00 648 ASP A C 1
ATOM 5074 O O . ASP A 1 648 ? 5.694 -26.253 -3.327 1.00 95.00 648 ASP A O 1
ATOM 5078 N N . THR A 1 649 ? 5.348 -28.453 -2.989 1.00 97.12 649 THR A N 1
ATOM 5079 C CA . THR A 1 649 ? 4.545 -28.334 -1.760 1.00 97.12 649 THR A CA 1
ATOM 5080 C C . THR A 1 649 ? 5.390 -28.250 -0.495 1.00 97.12 649 THR A C 1
ATOM 5082 O O . THR A 1 649 ? 4.902 -27.792 0.539 1.00 97.12 649 THR A O 1
ATOM 5085 N N . GLU A 1 650 ? 6.660 -28.652 -0.552 1.00 95.56 650 GLU A N 1
ATOM 5086 C CA . GLU A 1 650 ? 7.505 -28.772 0.633 1.00 95.56 650 GLU A CA 1
ATOM 5087 C C . GLU A 1 650 ? 8.171 -27.444 0.978 1.00 95.56 650 GLU A C 1
ATOM 5089 O O . GLU A 1 650 ? 8.299 -27.124 2.162 1.00 95.56 650 GLU A O 1
ATOM 5094 N N . ARG A 1 651 ? 8.471 -26.597 -0.016 1.00 93.31 651 ARG A N 1
ATOM 5095 C CA . ARG A 1 651 ? 8.954 -25.236 0.254 1.00 93.31 651 ARG A CA 1
ATOM 5096 C C . ARG A 1 651 ? 7.950 -24.394 1.045 1.00 93.31 651 ARG A C 1
ATOM 5098 O O . ARG A 1 651 ? 6.732 -24.506 0.900 1.00 93.31 651 ARG A O 1
ATOM 5105 N N . GLU A 1 652 ? 8.493 -23.472 1.823 1.00 95.38 652 GLU A N 1
ATOM 5106 C CA . GLU A 1 652 ? 7.803 -22.284 2.316 1.00 95.38 652 GLU A CA 1
ATOM 5107 C C . GLU A 1 652 ? 8.448 -21.076 1.645 1.00 95.38 652 GLU A C 1
ATOM 5109 O O . GLU A 1 652 ? 9.670 -20.936 1.643 1.00 95.38 652 GLU A O 1
ATOM 5114 N N . THR A 1 653 ? 7.639 -20.229 1.011 1.00 97.62 653 THR A N 1
ATOM 5115 C CA . THR A 1 653 ? 8.137 -19.054 0.289 1.00 97.62 653 THR A CA 1
ATOM 5116 C C . THR A 1 653 ? 7.917 -17.820 1.156 1.00 97.62 653 THR A C 1
ATOM 5118 O O . THR A 1 653 ? 6.759 -17.474 1.401 1.00 97.62 653 THR A O 1
ATOM 5121 N N . PRO A 1 654 ? 8.972 -17.129 1.627 1.00 98.25 654 PRO A N 1
ATOM 5122 C CA . PRO A 1 654 ? 8.807 -15.880 2.357 1.00 98.25 654 PRO A CA 1
ATOM 5123 C C . PRO A 1 654 ? 8.075 -14.850 1.496 1.00 98.25 654 PRO A C 1
ATOM 5125 O O . PRO A 1 654 ? 8.339 -14.737 0.293 1.00 98.25 654 PRO A O 1
ATOM 5128 N N . VAL A 1 655 ? 7.197 -14.057 2.110 1.00 98.62 655 VAL A N 1
ATOM 5129 C CA . VAL A 1 655 ? 6.506 -12.956 1.429 1.00 98.62 655 VAL A CA 1
ATOM 5130 C C . VAL A 1 655 ? 6.567 -11.646 2.205 1.00 98.62 655 VAL A C 1
ATOM 5132 O O . VAL A 1 655 ? 6.718 -11.619 3.428 1.00 98.62 655 VAL A O 1
ATOM 5135 N N . PHE A 1 656 ? 6.385 -10.547 1.477 1.00 98.88 656 PHE A N 1
ATOM 5136 C CA . PHE A 1 656 ? 5.966 -9.268 2.041 1.00 98.88 656 PHE A CA 1
ATOM 5137 C C . PHE A 1 656 ? 4.693 -8.800 1.337 1.00 98.88 656 PHE A C 1
ATOM 5139 O O . PHE A 1 656 ? 4.625 -8.794 0.105 1.00 98.88 656 PHE A O 1
ATOM 5146 N N . VAL A 1 657 ? 3.686 -8.398 2.110 1.00 98.94 657 VAL A N 1
ATOM 5147 C CA . VAL A 1 657 ? 2.401 -7.918 1.590 1.00 98.94 657 VAL A CA 1
ATOM 5148 C C . VAL A 1 657 ? 2.183 -6.477 2.015 1.00 98.94 657 VAL A C 1
ATOM 5150 O O . VAL A 1 657 ? 2.417 -6.128 3.171 1.00 98.94 657 VAL A O 1
ATOM 5153 N N . ARG A 1 658 ? 1.715 -5.637 1.086 1.00 98.94 658 ARG A N 1
ATOM 5154 C CA . ARG A 1 658 ? 1.302 -4.257 1.364 1.00 98.94 658 ARG A CA 1
ATOM 5155 C C . ARG A 1 658 ? -0.146 -4.036 0.943 1.00 98.94 658 ARG A C 1
ATOM 5157 O O . ARG A 1 658 ? -0.483 -4.123 -0.239 1.00 98.94 658 ARG A O 1
ATOM 5164 N N . PHE A 1 659 ? -0.965 -3.668 1.920 1.00 98.94 659 PHE A N 1
ATOM 5165 C CA . PHE A 1 659 ? -2.317 -3.164 1.727 1.00 98.94 659 PHE A CA 1
ATOM 5166 C C . PHE A 1 659 ? -2.316 -1.637 1.620 1.00 98.94 659 PHE A C 1
ATOM 5168 O O . PHE A 1 659 ? -1.419 -0.965 2.136 1.00 98.94 659 PHE A O 1
ATOM 5175 N N . SER A 1 660 ? -3.305 -1.073 0.931 1.00 98.94 660 SER A N 1
ATOM 5176 C CA . SER A 1 660 ? -3.387 0.374 0.672 1.00 98.94 660 SER A CA 1
ATOM 5177 C C . SER A 1 660 ? -4.771 0.801 0.197 1.00 98.94 660 SER A C 1
ATOM 5179 O O . SER A 1 660 ? -5.506 -0.037 -0.310 1.00 98.94 660 SER A O 1
ATOM 5181 N N . THR A 1 661 ? -5.103 2.087 0.307 1.00 98.88 661 THR A N 1
ATOM 5182 C CA . THR A 1 661 ? -6.131 2.755 -0.525 1.00 98.88 661 THR A CA 1
ATOM 5183 C C . THR A 1 661 ? -5.549 3.031 -1.928 1.00 98.88 661 THR A C 1
ATOM 5185 O O . THR A 1 661 ? -4.528 2.433 -2.275 1.00 98.88 661 THR A O 1
ATOM 5188 N N . VAL A 1 662 ? -6.144 3.897 -2.756 1.00 98.69 662 VAL A N 1
ATOM 5189 C CA . VAL A 1 662 ? -5.603 4.318 -4.069 1.00 98.69 662 VAL A CA 1
ATOM 5190 C C . VAL A 1 662 ? -5.476 5.835 -4.179 1.00 98.69 662 VAL A C 1
ATOM 5192 O O . VAL A 1 662 ? -4.394 6.321 -4.521 1.00 98.69 662 VAL A O 1
ATOM 5195 N N . GLN A 1 663 ? -6.561 6.562 -3.896 1.00 98.56 663 GLN A N 1
ATOM 5196 C CA . GLN A 1 663 ? -6.698 8.004 -4.116 1.00 98.56 663 GLN A CA 1
ATOM 5197 C C . GLN A 1 663 ? -5.802 8.791 -3.160 1.00 98.56 663 GLN A C 1
ATOM 5199 O O . GLN A 1 663 ? -4.974 9.601 -3.589 1.00 98.56 663 GLN A O 1
ATOM 5204 N N . GLY A 1 664 ? -5.947 8.512 -1.865 1.00 97.56 664 GLY A N 1
ATOM 5205 C CA . GLY A 1 664 ? -5.427 9.369 -0.809 1.00 97.56 664 GLY A CA 1
ATOM 5206 C C . GLY A 1 664 ? -3.905 9.339 -0.655 1.00 97.56 664 GLY A C 1
ATOM 5207 O O . GLY A 1 664 ? -3.268 8.283 -0.723 1.00 97.56 664 GLY A O 1
ATOM 5208 N N . SER A 1 665 ? -3.332 10.511 -0.379 1.00 98.62 665 SER A N 1
ATOM 5209 C CA . SER A 1 665 ? -1.918 10.704 -0.022 1.00 98.62 665 SER A CA 1
ATOM 5210 C C . SER A 1 665 ? -1.559 10.029 1.307 1.00 98.62 665 SER A C 1
ATOM 5212 O O . SER A 1 665 ? -2.444 9.612 2.057 1.00 98.62 665 SER A O 1
ATOM 5214 N N . ARG A 1 666 ? -0.266 9.906 1.644 1.00 98.38 666 ARG A N 1
ATOM 5215 C CA . ARG A 1 666 ? 0.239 9.109 2.792 1.00 98.38 666 ARG A CA 1
ATOM 5216 C C . ARG A 1 666 ? -0.456 9.371 4.135 1.00 98.38 666 ARG A C 1
ATOM 5218 O O . ARG A 1 666 ? -0.560 8.445 4.940 1.00 98.38 666 ARG A O 1
ATOM 5225 N N . GLY A 1 667 ? -0.900 10.607 4.375 1.00 98.00 667 GLY A N 1
ATOM 5226 C CA . GLY A 1 667 ? -1.594 11.039 5.597 1.00 98.00 667 GLY A CA 1
ATOM 5227 C C . GLY A 1 667 ? -3.119 10.856 5.604 1.00 98.00 667 GLY A C 1
ATOM 5228 O O . GLY A 1 667 ? -3.752 11.231 6.585 1.00 98.00 667 GLY A O 1
ATOM 5229 N N . SER A 1 668 ? -3.717 10.312 4.540 1.00 98.75 668 SER A N 1
ATOM 5230 C CA . SER A 1 668 ? -5.158 10.020 4.472 1.00 98.75 668 SER A CA 1
ATOM 5231 C C . SER A 1 668 ? -5.580 8.869 5.404 1.00 98.75 668 SER A C 1
ATOM 5233 O O . SER A 1 668 ? -4.742 8.147 5.953 1.00 98.75 668 SER A O 1
ATOM 5235 N N . ALA A 1 669 ? -6.892 8.719 5.608 1.00 98.81 669 ALA A N 1
ATOM 5236 C CA . ALA A 1 669 ? -7.474 7.737 6.521 1.00 98.81 669 ALA A CA 1
ATOM 5237 C C . ALA A 1 669 ? -7.678 6.350 5.880 1.00 98.81 669 ALA A C 1
ATOM 5239 O O . ALA A 1 669 ? -7.998 6.227 4.699 1.00 98.81 669 ALA A O 1
ATOM 5240 N N . ASP A 1 670 ? -7.560 5.295 6.687 1.00 98.81 670 ASP A N 1
ATOM 5241 C CA . ASP A 1 670 ? -7.666 3.898 6.244 1.00 98.81 670 ASP A CA 1
ATOM 5242 C C . ASP A 1 670 ? -9.084 3.442 5.830 1.00 98.81 670 ASP A C 1
ATOM 5244 O O . ASP A 1 670 ? -9.208 2.459 5.089 1.00 98.81 670 ASP A O 1
ATOM 5248 N N . THR A 1 671 ? -10.150 4.091 6.319 1.00 98.81 671 THR A N 1
ATOM 5249 C CA . THR A 1 671 ? -11.555 3.629 6.200 1.00 98.81 671 THR A CA 1
ATOM 5250 C C . THR A 1 671 ? -12.378 4.309 5.104 1.00 98.81 671 THR A C 1
ATOM 5252 O O . THR A 1 671 ? -13.565 4.029 4.985 1.00 98.81 671 THR A O 1
ATOM 5255 N N . VAL A 1 672 ? -11.774 5.157 4.269 1.00 98.81 672 VAL A N 1
ATOM 5256 C CA . VAL A 1 672 ? -12.464 5.847 3.159 1.00 98.81 672 VAL A CA 1
ATOM 5257 C C . VAL A 1 672 ? -13.112 4.892 2.141 1.00 98.81 672 VAL A C 1
ATOM 5259 O O . VAL A 1 672 ? -12.706 3.732 2.031 1.00 98.81 672 VAL A O 1
ATOM 5262 N N . ARG A 1 673 ? -14.085 5.379 1.358 1.00 98.88 673 ARG A N 1
ATOM 5263 C CA . ARG A 1 673 ? -14.605 4.661 0.184 1.00 98.88 673 ARG A CA 1
ATOM 5264 C C . ARG A 1 673 ? -13.577 4.740 -0.939 1.00 98.88 673 ARG A C 1
ATOM 5266 O O . ARG A 1 673 ? -13.365 5.797 -1.515 1.00 98.88 673 ARG A O 1
ATOM 5273 N N . ASP A 1 674 ? -12.918 3.619 -1.205 1.00 98.88 674 ASP A N 1
ATOM 5274 C CA . ASP A 1 674 ? -11.875 3.502 -2.227 1.00 98.88 674 ASP A CA 1
ATOM 5275 C C . ASP A 1 674 ? -11.654 2.020 -2.575 1.00 98.88 674 ASP A C 1
ATOM 5277 O O . ASP A 1 674 ? -11.957 1.122 -1.782 1.00 98.88 674 ASP A O 1
ATOM 5281 N N . VAL A 1 675 ? -11.048 1.741 -3.723 1.00 98.81 675 VAL A N 1
ATOM 5282 C CA . VAL A 1 675 ? -10.446 0.426 -3.978 1.00 98.81 675 VAL A CA 1
ATOM 5283 C C . VAL A 1 675 ? -9.337 0.197 -2.941 1.00 98.81 675 VAL A C 1
ATOM 5285 O O . VAL A 1 675 ? -8.696 1.143 -2.474 1.00 98.81 675 VAL A O 1
ATOM 5288 N N . ARG A 1 676 ? -9.081 -1.055 -2.550 1.00 98.94 676 ARG A N 1
ATOM 5289 C CA . ARG A 1 676 ? -7.892 -1.392 -1.758 1.00 98.94 676 ARG A CA 1
ATOM 5290 C C . ARG A 1 676 ? -6.870 -2.145 -2.597 1.00 98.94 676 ARG A C 1
ATOM 5292 O O . ARG A 1 676 ? -7.182 -3.190 -3.157 1.00 98.94 676 ARG A O 1
ATOM 5299 N N . GLY A 1 677 ? -5.641 -1.639 -2.646 1.00 98.81 677 GLY A N 1
ATOM 5300 C CA . GLY A 1 677 ? -4.504 -2.360 -3.217 1.00 98.81 677 GLY A CA 1
ATOM 5301 C C . GLY A 1 677 ? -4.091 -3.522 -2.316 1.00 98.81 677 GLY A C 1
ATOM 5302 O O . GLY A 1 677 ? -4.028 -3.358 -1.096 1.00 98.81 677 GLY A O 1
ATOM 5303 N N . PHE A 1 678 ? -3.791 -4.670 -2.919 1.00 98.94 678 PHE A N 1
ATOM 5304 C CA . PHE A 1 678 ? -3.338 -5.905 -2.275 1.00 98.94 678 PHE A CA 1
ATOM 5305 C C . PHE A 1 678 ? -2.117 -6.408 -3.059 1.00 98.94 678 PHE A C 1
ATOM 5307 O O . PHE A 1 678 ? -2.229 -7.237 -3.962 1.00 98.94 678 PHE A O 1
ATOM 5314 N N . ALA A 1 679 ? -0.940 -5.864 -2.740 1.00 98.94 679 ALA A N 1
ATOM 5315 C CA . ALA A 1 679 ? 0.307 -6.216 -3.412 1.00 98.94 679 ALA A CA 1
ATOM 5316 C C . ALA A 1 679 ? 1.083 -7.267 -2.606 1.00 98.94 679 ALA A C 1
ATOM 5318 O O . ALA A 1 679 ? 1.414 -7.030 -1.444 1.00 98.94 679 ALA A O 1
ATOM 5319 N N . VAL A 1 680 ? 1.387 -8.406 -3.230 1.00 98.94 680 VAL A N 1
ATOM 5320 C CA . VAL A 1 680 ? 2.154 -9.522 -2.653 1.00 98.94 680 VAL A CA 1
ATOM 5321 C C . VAL A 1 680 ? 3.490 -9.636 -3.379 1.00 98.94 680 VAL A C 1
ATOM 5323 O O . VAL A 1 680 ? 3.502 -9.729 -4.602 1.00 98.94 680 VAL A O 1
ATOM 5326 N N . LYS A 1 681 ? 4.599 -9.657 -2.635 1.00 98.88 681 LYS A N 1
ATOM 5327 C CA . LYS A 1 681 ? 5.951 -9.962 -3.124 1.00 98.88 681 LYS A CA 1
ATOM 5328 C C . LYS A 1 681 ? 6.370 -11.311 -2.566 1.00 98.88 681 LYS A C 1
ATOM 5330 O O . LYS A 1 681 ? 6.454 -11.451 -1.349 1.00 98.88 681 LYS A O 1
ATOM 5335 N N . MET A 1 682 ? 6.636 -12.275 -3.439 1.00 98.62 682 MET A N 1
ATOM 5336 C CA . MET A 1 682 ? 7.148 -13.598 -3.094 1.00 98.62 682 MET A CA 1
ATOM 5337 C C . MET A 1 682 ? 8.648 -13.666 -3.380 1.00 98.62 682 MET A C 1
ATOM 5339 O O . MET A 1 682 ? 9.079 -13.463 -4.517 1.00 98.62 682 MET A O 1
ATOM 5343 N N . TYR A 1 683 ? 9.443 -13.958 -2.351 1.00 98.06 683 TYR A N 1
ATOM 5344 C CA . TYR A 1 683 ? 10.896 -14.097 -2.456 1.00 98.06 683 TYR A CA 1
ATOM 5345 C C . TYR A 1 683 ? 11.236 -15.561 -2.789 1.00 98.06 683 TYR A C 1
ATOM 5347 O O . TYR A 1 683 ? 11.562 -16.350 -1.903 1.00 98.06 683 TYR A O 1
ATOM 5355 N N . THR A 1 684 ? 11.081 -15.949 -4.059 1.00 96.94 684 THR A N 1
ATOM 5356 C CA . THR A 1 684 ? 11.266 -17.342 -4.514 1.00 96.94 684 THR A CA 1
ATOM 5357 C C . THR A 1 684 ? 12.751 -17.697 -4.705 1.00 96.94 684 THR A C 1
ATOM 5359 O O . THR A 1 684 ? 13.617 -16.816 -4.727 1.00 96.94 684 THR A O 1
ATOM 5362 N N . ALA A 1 685 ? 13.061 -18.987 -4.878 1.00 93.75 685 ALA A N 1
ATOM 5363 C CA . ALA A 1 685 ? 14.413 -19.439 -5.232 1.00 93.75 685 ALA A CA 1
ATOM 5364 C C . ALA A 1 685 ? 14.797 -19.036 -6.671 1.00 93.75 685 ALA A C 1
ATOM 5366 O O . ALA A 1 685 ? 15.974 -18.925 -7.007 1.00 93.75 685 ALA A O 1
ATOM 5367 N N . GLU A 1 686 ? 13.788 -18.793 -7.506 1.00 95.00 686 GLU A N 1
ATOM 5368 C CA . GLU A 1 686 ? 13.867 -18.501 -8.932 1.00 95.00 686 GLU A CA 1
ATOM 5369 C C . GLU A 1 686 ? 13.840 -16.985 -9.242 1.00 95.00 686 GLU A C 1
ATOM 5371 O O . GLU A 1 686 ? 13.942 -16.584 -10.401 1.00 95.00 686 GLU A O 1
ATOM 5376 N N . GLY A 1 687 ? 13.706 -16.134 -8.214 1.00 96.38 687 GLY A N 1
ATOM 5377 C CA . GLY A 1 687 ? 13.613 -14.673 -8.316 1.00 96.38 687 GLY A CA 1
ATOM 5378 C C . GLY A 1 687 ? 12.507 -14.066 -7.442 1.00 96.38 687 GLY A C 1
ATOM 5379 O O . GLY A 1 687 ? 11.820 -14.763 -6.697 1.00 96.38 687 GLY A O 1
ATOM 5380 N N . ASN A 1 688 ? 12.299 -12.752 -7.536 1.00 98.25 688 ASN A N 1
ATOM 5381 C CA . ASN A 1 688 ? 11.116 -12.119 -6.943 1.00 98.25 688 ASN A CA 1
ATOM 5382 C C . ASN A 1 688 ? 9.923 -12.243 -7.904 1.00 98.25 688 ASN A C 1
ATOM 5384 O O . ASN A 1 688 ? 10.043 -11.853 -9.065 1.00 98.25 688 ASN A O 1
ATOM 5388 N N . TRP A 1 689 ? 8.774 -12.702 -7.406 1.00 98.75 689 TRP A N 1
ATOM 5389 C CA . TRP A 1 689 ? 7.489 -12.652 -8.114 1.00 98.75 689 TRP A CA 1
ATOM 5390 C C . TRP A 1 689 ? 6.542 -11.694 -7.388 1.00 98.75 689 TRP A C 1
ATOM 5392 O O . TRP A 1 689 ? 6.308 -11.863 -6.191 1.00 98.75 689 TRP A O 1
ATOM 5402 N N . ASP A 1 690 ? 5.991 -10.699 -8.090 1.00 98.88 690 ASP A N 1
ATOM 5403 C CA . ASP A 1 690 ? 5.014 -9.768 -7.517 1.00 98.88 690 ASP A CA 1
ATOM 5404 C C . ASP A 1 690 ? 3.615 -9.960 -8.124 1.00 98.88 690 ASP A C 1
ATOM 5406 O O . ASP A 1 690 ? 3.401 -9.735 -9.316 1.00 98.88 690 ASP A O 1
ATOM 5410 N N . ILE A 1 691 ? 2.624 -10.261 -7.281 1.00 98.81 691 ILE A N 1
ATOM 5411 C CA . ILE A 1 691 ? 1.203 -10.154 -7.639 1.00 98.81 691 ILE A CA 1
ATOM 5412 C C . ILE A 1 691 ? 0.705 -8.794 -7.144 1.00 98.81 691 ILE A C 1
ATOM 5414 O O . ILE A 1 691 ? 0.421 -8.605 -5.960 1.00 98.81 691 ILE A O 1
ATOM 5418 N N . VAL A 1 692 ? 0.622 -7.820 -8.051 1.00 98.69 692 VAL A N 1
ATOM 5419 C CA . VAL A 1 692 ? 0.235 -6.435 -7.727 1.00 98.69 692 VAL A CA 1
ATOM 5420 C C . VAL A 1 692 ? -1.277 -6.261 -7.908 1.00 98.69 692 VAL A C 1
ATOM 5422 O O . VAL A 1 692 ? -1.734 -5.716 -8.915 1.00 98.69 692 VAL A O 1
ATOM 5425 N N . GLY A 1 693 ? -2.050 -6.798 -6.965 1.00 98.25 693 GLY A N 1
ATOM 5426 C CA . GLY A 1 693 ? -3.507 -6.908 -7.049 1.00 98.25 693 GLY A CA 1
ATOM 5427 C C . GLY A 1 693 ? -4.310 -5.789 -6.376 1.00 98.25 693 GLY A C 1
ATOM 5428 O O . GLY A 1 693 ? -3.759 -4.876 -5.760 1.00 98.25 693 GLY A O 1
ATOM 5429 N N . ASN A 1 694 ? -5.637 -5.910 -6.459 1.00 98.75 694 ASN A N 1
ATOM 5430 C CA . ASN A 1 694 ? -6.639 -5.094 -5.755 1.00 98.75 694 ASN A CA 1
ATOM 5431 C C . ASN A 1 694 ? -7.657 -5.995 -5.031 1.00 98.75 694 ASN A C 1
ATOM 5433 O O . ASN A 1 694 ? -7.740 -7.188 -5.307 1.00 98.75 694 ASN A O 1
ATOM 5437 N N . ASN A 1 695 ? -8.478 -5.433 -4.143 1.00 98.81 695 ASN A N 1
ATOM 5438 C CA . ASN A 1 695 ? -9.565 -6.136 -3.446 1.00 98.81 695 ASN A CA 1
ATOM 5439 C C . ASN A 1 695 ? -10.869 -6.280 -4.259 1.00 98.81 695 ASN A C 1
ATOM 5441 O O . ASN A 1 695 ? -11.869 -6.787 -3.749 1.00 98.81 695 ASN A O 1
ATOM 5445 N N . ILE A 1 696 ? -10.850 -5.821 -5.510 1.00 98.81 696 ILE A N 1
ATOM 5446 C CA . ILE A 1 696 ? -11.931 -5.862 -6.498 1.00 98.81 696 ILE A CA 1
ATOM 5447 C C . ILE A 1 696 ? -11.352 -6.540 -7.758 1.00 98.81 696 ILE A C 1
ATOM 5449 O O . ILE A 1 696 ? -10.214 -6.231 -8.115 1.00 98.81 696 ILE A O 1
ATOM 5453 N N . PRO A 1 697 ? -12.068 -7.472 -8.420 1.00 98.62 697 PRO A N 1
ATOM 5454 C CA . PRO A 1 697 ? -11.504 -8.328 -9.475 1.00 98.62 697 PRO A CA 1
ATOM 5455 C C . PRO A 1 697 ? -11.358 -7.664 -10.852 1.00 98.62 697 PRO A C 1
ATOM 5457 O O . PRO A 1 697 ? -10.883 -8.306 -11.789 1.00 98.62 697 PRO A O 1
ATOM 5460 N N . VAL A 1 698 ? -11.771 -6.404 -10.984 1.00 98.88 698 VAL A N 1
ATOM 5461 C CA . VAL A 1 698 ? -11.769 -5.619 -12.227 1.00 98.88 698 VAL A CA 1
ATOM 5462 C C . VAL A 1 698 ? -11.149 -4.239 -12.002 1.00 98.88 698 VAL A C 1
ATOM 5464 O O . VAL A 1 698 ? -10.870 -3.845 -10.868 1.00 98.88 698 VAL A O 1
ATOM 5467 N N . PHE A 1 699 ? -10.916 -3.504 -13.087 1.00 98.62 699 PHE A N 1
ATOM 5468 C CA . PHE A 1 699 ? -10.451 -2.120 -13.061 1.00 98.62 699 PHE A CA 1
ATOM 5469 C C . PHE A 1 699 ? -11.410 -1.170 -13.791 1.00 98.62 699 PHE A C 1
ATOM 5471 O O . PHE A 1 699 ? -12.340 -1.601 -14.468 1.00 98.62 699 PHE A O 1
ATOM 5478 N N . PHE A 1 700 ? -11.181 0.139 -13.645 1.00 98.56 700 PHE A N 1
ATOM 5479 C CA . PHE A 1 700 ? -11.997 1.191 -14.264 1.00 98.56 700 PHE A CA 1
ATOM 5480 C C . PHE A 1 700 ? -11.869 1.271 -15.791 1.00 98.56 700 PHE A C 1
ATOM 5482 O O . PHE A 1 700 ? -12.798 1.721 -16.451 1.00 98.56 700 PHE A O 1
ATOM 5489 N N . ILE A 1 701 ? -10.707 0.906 -16.332 1.00 98.75 701 ILE A N 1
ATOM 5490 C CA . ILE A 1 701 ? -10.295 1.205 -17.708 1.00 98.75 701 ILE A CA 1
ATOM 5491 C C . ILE A 1 701 ? -9.655 -0.015 -18.371 1.00 98.75 701 ILE A C 1
ATOM 5493 O O . ILE A 1 701 ? -9.057 -0.854 -17.693 1.00 98.75 701 ILE A O 1
ATOM 5497 N N . GLN A 1 702 ? -9.754 -0.078 -19.695 1.00 98.75 702 GLN A N 1
ATOM 5498 C CA . GLN A 1 702 ? -9.261 -1.174 -20.528 1.00 98.75 702 GLN A CA 1
ATOM 5499 C C . GLN A 1 702 ? -7.794 -0.989 -20.938 1.00 98.75 702 GLN A C 1
ATOM 5501 O O . GLN A 1 702 ? -7.014 -1.931 -20.859 1.00 98.75 702 GLN A O 1
ATOM 5506 N N . ASP A 1 703 ? -7.402 0.222 -21.347 1.00 98.69 703 ASP A N 1
ATOM 5507 C CA . ASP A 1 703 ? -6.052 0.545 -21.835 1.00 98.69 703 ASP A CA 1
ATOM 5508 C C . ASP A 1 703 ? -5.302 1.427 -20.821 1.00 98.69 703 ASP A C 1
ATOM 5510 O O . ASP A 1 703 ? -5.799 2.471 -20.383 1.00 98.69 703 ASP A O 1
ATOM 5514 N N . ALA A 1 704 ? -4.069 1.044 -20.475 1.00 98.62 704 ALA A N 1
ATOM 5515 C CA . ALA A 1 704 ? -3.205 1.793 -19.563 1.00 98.62 704 ALA A CA 1
ATOM 5516 C C . ALA A 1 704 ? -2.957 3.260 -19.975 1.00 98.62 704 ALA A C 1
ATOM 5518 O O . ALA A 1 704 ? -2.656 4.090 -19.117 1.00 98.62 704 ALA A O 1
ATOM 5519 N N . ILE A 1 705 ? -3.128 3.629 -21.250 1.00 98.50 705 ILE A N 1
ATOM 5520 C CA . ILE A 1 705 ? -3.042 5.022 -21.718 1.00 98.50 705 ILE A CA 1
ATOM 5521 C C . ILE A 1 705 ? -4.148 5.925 -21.138 1.00 98.50 705 ILE A C 1
ATOM 5523 O O . ILE A 1 705 ? -4.080 7.144 -21.277 1.00 98.50 705 ILE A O 1
ATOM 5527 N N . LYS A 1 706 ? -5.188 5.363 -20.507 1.00 98.62 706 LYS A N 1
ATOM 5528 C CA . LYS A 1 706 ? -6.230 6.098 -19.762 1.00 98.62 706 LYS A CA 1
ATOM 5529 C C . LYS A 1 706 ? -5.947 6.180 -18.258 1.00 98.62 706 LYS A C 1
ATOM 5531 O O . LYS A 1 706 ? -6.688 6.847 -17.542 1.00 98.62 706 LYS A O 1
ATOM 5536 N N . PHE A 1 707 ? -4.867 5.557 -17.771 1.00 98.75 707 PHE A N 1
ATOM 5537 C CA . PHE A 1 707 ? -4.524 5.546 -16.346 1.00 98.75 707 PHE A CA 1
ATOM 5538 C C . PHE A 1 707 ? -4.285 6.954 -15.771 1.00 98.75 707 PHE A C 1
ATOM 5540 O O . PHE A 1 707 ? -4.840 7.237 -14.711 1.00 98.75 707 PHE A O 1
ATOM 5547 N N . PRO A 1 708 ? -3.565 7.880 -16.443 1.00 98.75 708 PRO A N 1
ATOM 5548 C CA . PRO A 1 708 ? -3.450 9.253 -15.955 1.00 98.75 708 PRO A CA 1
ATOM 5549 C C . PRO A 1 708 ? -4.803 9.965 -15.894 1.00 98.75 708 PRO A C 1
ATOM 5551 O O . PRO A 1 708 ? -5.063 10.675 -14.932 1.00 98.75 708 PRO A O 1
ATOM 5554 N N . ASP A 1 709 ? -5.683 9.749 -16.875 1.00 98.75 709 ASP A N 1
ATOM 5555 C CA . ASP A 1 709 ? -6.973 10.441 -16.961 1.00 98.75 709 ASP A CA 1
ATOM 5556 C C . ASP A 1 709 ? -7.924 10.022 -15.828 1.00 98.75 709 ASP A C 1
ATOM 5558 O O . ASP A 1 709 ? -8.451 10.880 -15.119 1.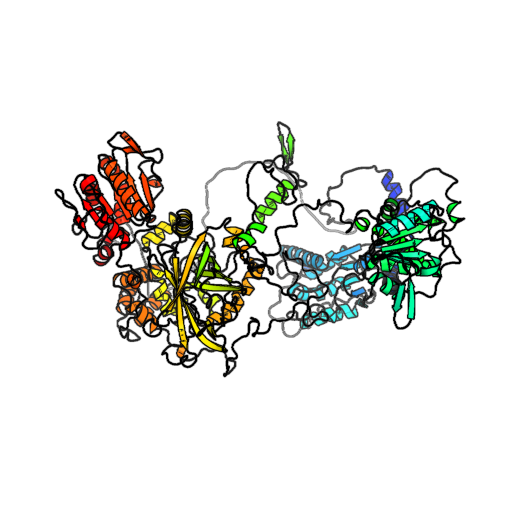00 98.75 709 ASP A O 1
ATOM 5562 N N . VAL A 1 710 ? -8.086 8.714 -15.580 1.00 98.69 710 VAL A N 1
ATOM 5563 C CA . VAL A 1 710 ? -8.942 8.237 -14.479 1.00 98.69 710 VAL A CA 1
ATOM 5564 C C . VAL A 1 710 ? -8.354 8.592 -13.109 1.00 98.69 710 VAL A C 1
ATOM 5566 O O . VAL A 1 710 ? -9.096 8.996 -12.216 1.00 98.69 710 VAL A O 1
ATOM 5569 N N . ILE A 1 711 ? -7.027 8.543 -12.943 1.00 98.75 711 ILE A N 1
ATOM 5570 C CA . ILE A 1 711 ? -6.379 8.937 -11.684 1.00 98.75 711 ILE A CA 1
ATOM 5571 C C . ILE A 1 711 ? -6.470 10.449 -11.452 1.00 98.75 711 ILE A C 1
ATOM 5573 O O . ILE A 1 711 ? -6.766 10.851 -10.332 1.00 98.75 711 ILE A O 1
ATOM 5577 N N . HIS A 1 712 ? -6.306 11.294 -12.473 1.00 98.81 712 HIS A N 1
ATOM 5578 C CA . HIS A 1 712 ? -6.564 12.733 -12.345 1.00 98.81 712 HIS A CA 1
ATOM 5579 C C . HIS A 1 712 ? -8.042 13.038 -12.066 1.00 98.81 712 HIS A C 1
ATOM 5581 O O . HIS A 1 712 ? -8.319 14.000 -11.359 1.00 98.81 712 HIS A O 1
ATOM 5587 N N . SER A 1 713 ? -8.980 12.229 -12.574 1.00 98.75 713 SER A N 1
ATOM 5588 C CA . SER A 1 713 ? -10.407 12.419 -12.289 1.00 98.75 713 SER A CA 1
ATOM 5589 C C . SER A 1 713 ? -10.778 12.126 -10.833 1.00 98.75 713 SER A C 1
ATOM 5591 O O . SER A 1 713 ? -11.630 12.820 -10.299 1.00 98.75 713 SER A O 1
ATOM 5593 N N . VAL A 1 714 ? -10.144 11.130 -10.192 1.00 98.75 714 VAL A N 1
ATOM 5594 C CA . VAL A 1 714 ? -10.457 10.710 -8.809 1.00 98.75 714 VAL A CA 1
ATOM 5595 C C . VAL A 1 714 ? -9.585 11.402 -7.759 1.00 98.75 714 VAL A C 1
ATOM 5597 O O . VAL A 1 714 ? -9.930 11.417 -6.582 1.00 98.75 714 VAL A O 1
ATOM 5600 N N . LYS A 1 715 ? -8.421 11.935 -8.148 1.00 98.69 715 LYS A N 1
ATOM 5601 C CA . LYS A 1 715 ? -7.539 12.715 -7.268 1.00 98.69 715 LYS A CA 1
ATOM 5602 C C . LYS A 1 715 ? -8.181 14.064 -6.893 1.00 98.69 715 LYS A C 1
ATOM 5604 O O . LYS A 1 715 ? -9.044 14.550 -7.623 1.00 98.69 715 LYS A O 1
ATOM 5609 N N . PRO A 1 716 ? -7.724 14.697 -5.792 1.00 98.81 716 PRO A N 1
ATOM 5610 C CA . PRO A 1 716 ? -8.198 16.022 -5.403 1.00 98.81 716 PRO A CA 1
ATOM 5611 C C . PRO A 1 716 ? -8.006 17.029 -6.548 1.00 98.81 716 PRO A C 1
ATOM 5613 O O . PRO A 1 716 ? -6.984 17.002 -7.238 1.00 98.81 716 PRO A O 1
ATOM 5616 N N . GLU A 1 717 ? -8.983 17.907 -6.773 1.00 98.69 717 GLU A N 1
ATOM 5617 C CA . GLU A 1 717 ? -9.064 18.671 -8.017 1.00 98.69 717 GLU A CA 1
ATOM 5618 C C . GLU A 1 717 ? -7.921 19.698 -8.157 1.00 98.69 717 GLU A C 1
ATOM 5620 O O . GLU A 1 717 ? -7.572 20.397 -7.202 1.00 98.69 717 GLU A O 1
ATOM 5625 N N . PRO A 1 718 ? -7.330 19.859 -9.359 1.00 98.31 718 PRO A N 1
ATOM 5626 C CA . PRO A 1 718 ? -6.029 20.519 -9.533 1.00 98.31 718 PRO A CA 1
ATOM 5627 C C . PRO A 1 718 ? -6.028 22.036 -9.280 1.00 98.31 718 PRO A C 1
ATOM 5629 O O . PRO A 1 718 ? -4.983 22.676 -9.385 1.00 98.31 718 PRO A O 1
ATOM 5632 N N . HIS A 1 719 ? -7.187 22.627 -8.980 1.00 98.19 719 HIS A N 1
ATOM 5633 C CA . HIS A 1 719 ? -7.342 24.053 -8.700 1.00 98.19 719 HIS A CA 1
ATOM 5634 C C . HIS A 1 719 ? -7.394 24.382 -7.195 1.00 98.19 719 HIS A C 1
ATOM 5636 O O . HIS A 1 719 ? -7.241 25.550 -6.833 1.00 98.19 719 HIS A O 1
ATOM 5642 N N . ASN A 1 720 ? -7.629 23.386 -6.329 1.00 98.12 720 ASN A N 1
ATOM 5643 C CA . ASN A 1 720 ? -7.837 23.568 -4.885 1.00 98.12 720 ASN A CA 1
ATOM 5644 C C . ASN A 1 720 ? -7.294 22.423 -3.995 1.00 98.12 720 ASN A C 1
ATOM 5646 O O . ASN A 1 720 ? -7.249 22.598 -2.781 1.00 98.12 720 ASN A O 1
ATOM 5650 N N . GLU A 1 721 ? -6.887 21.288 -4.576 1.00 98.00 721 GLU A N 1
ATOM 5651 C CA . GLU A 1 721 ? -6.488 20.047 -3.891 1.00 98.00 721 GLU A CA 1
ATOM 5652 C C . GLU A 1 721 ? -7.579 19.444 -2.972 1.00 98.00 721 GLU A C 1
ATOM 5654 O O . GLU A 1 721 ? -7.304 18.888 -1.907 1.00 98.00 721 GLU A O 1
ATOM 5659 N N . ILE A 1 722 ? -8.847 19.515 -3.397 1.00 98.56 722 ILE A N 1
ATOM 5660 C CA . ILE A 1 722 ? -10.021 18.971 -2.688 1.00 98.56 722 ILE A CA 1
ATOM 5661 C C . ILE A 1 722 ? -10.810 18.042 -3.635 1.00 98.56 722 ILE A C 1
ATOM 5663 O O . ILE A 1 722 ? -10.961 18.398 -4.801 1.00 98.56 722 ILE A O 1
ATOM 5667 N N . PRO A 1 723 ? -11.344 16.883 -3.189 1.00 98.69 723 PRO A N 1
ATOM 5668 C CA . PRO A 1 723 ? -11.302 16.321 -1.839 1.00 98.69 723 PRO A CA 1
ATOM 5669 C C . PRO A 1 723 ? -10.189 15.274 -1.638 1.00 98.69 723 PRO A C 1
ATOM 5671 O O . PRO A 1 723 ? -9.824 14.515 -2.533 1.00 98.69 723 PRO A O 1
ATOM 5674 N N . GLN A 1 724 ? -9.675 15.182 -0.411 1.00 98.62 724 GLN A N 1
ATOM 5675 C CA . GLN A 1 724 ? -8.684 14.175 -0.016 1.00 98.62 724 GLN A CA 1
ATOM 5676 C C . GLN A 1 724 ? -9.367 12.838 0.326 1.00 98.62 724 GLN A C 1
ATOM 5678 O O . GLN A 1 724 ? -10.273 12.798 1.160 1.00 98.62 724 GLN A O 1
ATOM 5683 N N . GLY A 1 725 ? -8.903 11.742 -0.281 1.00 98.19 725 GLY A N 1
ATOM 5684 C CA . GLY A 1 725 ? -9.336 10.372 0.013 1.00 98.19 725 GLY A CA 1
ATOM 5685 C C . GLY A 1 725 ? -10.771 10.024 -0.397 1.00 98.19 725 GLY A C 1
ATOM 5686 O O . GLY A 1 725 ? -11.355 9.151 0.232 1.00 98.19 725 GLY A O 1
ATOM 5687 N N . GLN A 1 726 ? -11.365 10.714 -1.375 1.00 98.88 726 GLN A N 1
ATOM 5688 C CA . GLN A 1 726 ? -12.786 10.589 -1.734 1.00 98.88 726 GLN A CA 1
ATOM 5689 C C . GLN A 1 726 ? -12.986 10.676 -3.253 1.00 98.88 726 GLN A C 1
ATOM 5691 O O . GLN A 1 726 ? -12.300 11.450 -3.912 1.00 98.88 726 GLN A O 1
ATOM 5696 N N . SER A 1 727 ? -13.963 9.935 -3.781 1.00 98.75 727 SER A N 1
ATOM 5697 C CA . SER A 1 727 ? -14.472 10.045 -5.161 1.00 98.75 727 SER A CA 1
ATOM 5698 C C . SER A 1 727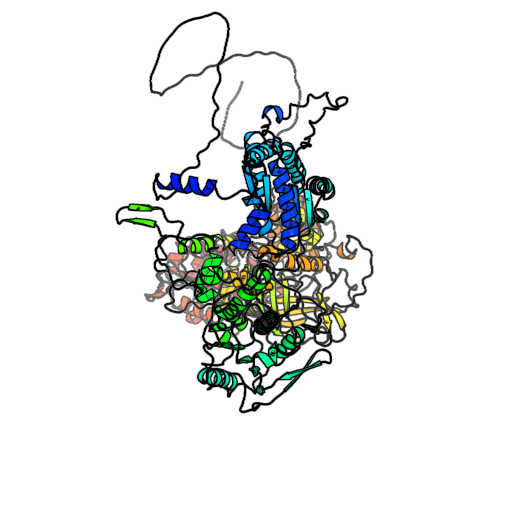 ? -15.679 10.991 -5.302 1.00 98.75 727 SER A C 1
ATOM 5700 O O . SER A 1 727 ? -16.125 11.273 -6.411 1.00 98.75 727 SER A O 1
ATOM 5702 N N . ALA A 1 728 ? -16.192 11.504 -4.182 1.00 98.75 728 ALA A N 1
ATOM 5703 C CA . ALA A 1 728 ? -17.393 12.330 -4.080 1.00 98.75 728 ALA A CA 1
ATOM 5704 C C . ALA A 1 728 ? -17.159 13.786 -4.546 1.00 98.75 728 ALA A C 1
ATOM 5706 O O . ALA A 1 728 ? -17.140 14.705 -3.730 1.00 98.75 728 ALA A O 1
ATOM 5707 N N . HIS A 1 729 ? -16.903 13.987 -5.845 1.00 98.88 729 HIS A N 1
ATOM 5708 C CA . HIS A 1 729 ? -16.731 15.304 -6.474 1.00 98.88 729 HIS A CA 1
ATOM 5709 C C . HIS A 1 729 ? -16.934 15.269 -8.004 1.00 98.88 729 HIS A C 1
ATOM 5711 O O . HIS A 1 729 ? -16.985 14.204 -8.625 1.00 98.88 729 HIS A O 1
ATOM 5717 N N . ASN A 1 730 ? -17.030 16.455 -8.619 1.00 98.81 730 ASN A N 1
ATOM 5718 C CA . ASN A 1 730 ? -17.443 16.644 -10.015 1.00 98.81 730 ASN A CA 1
ATOM 5719 C C . ASN A 1 730 ? -16.563 15.894 -11.033 1.00 98.81 730 ASN A C 1
ATOM 5721 O O . ASN A 1 730 ? -17.089 15.150 -11.866 1.00 98.81 730 ASN A O 1
ATOM 5725 N N . ASN A 1 731 ? -15.235 16.072 -10.976 1.00 98.75 731 ASN A N 1
ATOM 5726 C CA . ASN A 1 731 ? -14.329 15.545 -12.008 1.00 98.75 731 ASN A CA 1
ATOM 5727 C C . ASN A 1 731 ? -14.368 14.015 -12.130 1.00 98.75 731 ASN A C 1
ATOM 5729 O O . ASN A 1 731 ? -14.306 13.491 -13.247 1.00 98.75 731 ASN A O 1
ATOM 5733 N N . PHE A 1 732 ? -14.497 13.294 -11.012 1.00 98.81 732 PHE A N 1
ATOM 5734 C CA . PHE A 1 732 ? -14.553 11.834 -11.034 1.00 98.81 732 PHE A CA 1
ATOM 5735 C C . PHE A 1 732 ? -15.795 11.354 -11.777 1.00 98.81 732 PHE A C 1
ATOM 5737 O O . PHE A 1 732 ? -15.703 10.536 -12.698 1.00 98.81 732 PHE A O 1
ATOM 5744 N N . TRP A 1 733 ? -16.959 11.889 -11.406 1.00 98.81 733 TRP A N 1
ATOM 5745 C CA . TRP A 1 733 ? -18.241 11.421 -11.913 1.00 98.81 733 TRP A CA 1
ATOM 5746 C C . TRP A 1 733 ? -18.552 11.887 -13.344 1.00 98.81 733 TRP A C 1
ATOM 5748 O O . TRP A 1 733 ? -19.245 11.156 -14.058 1.00 98.81 733 TRP A O 1
ATOM 5758 N N . ASP A 1 734 ? -17.974 12.996 -13.833 1.00 98.75 734 ASP A N 1
ATOM 5759 C CA . ASP A 1 734 ? -17.989 13.286 -15.279 1.00 98.75 734 ASP A CA 1
ATOM 5760 C C . ASP A 1 734 ? -17.155 12.256 -16.057 1.00 98.75 734 ASP A C 1
ATOM 5762 O O . ASP A 1 734 ? -17.655 11.682 -17.027 1.00 98.75 734 ASP A O 1
ATOM 5766 N N . PHE A 1 735 ? -15.942 11.907 -15.596 1.00 98.81 735 PHE A N 1
ATOM 5767 C CA . PHE A 1 735 ? -15.154 10.844 -16.238 1.00 98.81 735 PHE A CA 1
ATOM 5768 C C . PHE A 1 735 ? -15.903 9.500 -16.232 1.00 98.81 735 PHE A C 1
ATOM 5770 O O . PHE A 1 735 ? -15.985 8.852 -17.278 1.00 98.81 735 PHE A O 1
ATOM 5777 N N . GLN A 1 736 ? -16.512 9.114 -15.101 1.00 98.50 736 GLN A N 1
ATOM 5778 C CA . GLN A 1 736 ? -17.333 7.898 -14.987 1.00 98.50 736 GLN A CA 1
ATOM 5779 C C . GLN A 1 736 ? -18.521 7.887 -15.969 1.00 98.50 736 GLN A C 1
ATOM 5781 O O . GLN A 1 736 ? -18.881 6.842 -16.514 1.00 98.50 736 GLN A O 1
ATOM 5786 N N . TYR A 1 737 ? -19.151 9.038 -16.224 1.00 98.31 737 TYR A N 1
ATOM 5787 C CA . TYR A 1 737 ? -20.231 9.131 -17.206 1.00 98.31 737 TYR A CA 1
ATOM 5788 C C . TYR A 1 737 ? -19.719 9.063 -18.655 1.00 98.31 737 TYR A C 1
ATOM 5790 O O . TYR A 1 737 ? -20.343 8.404 -19.501 1.00 98.31 737 TYR A O 1
ATOM 5798 N N . MET A 1 738 ? -18.615 9.759 -18.942 1.00 98.25 738 MET A N 1
ATOM 5799 C CA . MET A 1 738 ? -18.056 9.937 -20.285 1.00 98.25 738 MET A CA 1
ATOM 5800 C C . MET A 1 738 ? -17.315 8.688 -20.793 1.00 98.25 738 MET A C 1
ATOM 5802 O O . MET A 1 738 ? -17.412 8.380 -21.981 1.00 98.25 738 MET A O 1
ATOM 5806 N N . HIS A 1 739 ? -16.644 7.931 -19.917 1.00 98.12 739 HIS A N 1
ATOM 5807 C CA . HIS A 1 739 ? -16.003 6.647 -20.233 1.00 98.12 739 HIS A CA 1
ATOM 5808 C C . HIS A 1 739 ? -16.854 5.478 -19.722 1.00 98.12 739 HIS A C 1
ATOM 5810 O O . HIS A 1 739 ? -16.721 5.032 -18.582 1.00 98.12 739 HIS A O 1
ATOM 5816 N N . SER A 1 740 ? -17.733 4.948 -20.579 1.00 98.00 740 SER A N 1
ATOM 5817 C CA . SER A 1 740 ? -18.675 3.889 -20.186 1.00 98.00 740 SER A CA 1
ATOM 5818 C C . SER A 1 740 ? -18.018 2.573 -19.762 1.00 98.00 740 SER A C 1
ATOM 5820 O O . SER A 1 740 ? -18.647 1.840 -19.005 1.00 98.00 740 SER A O 1
ATOM 5822 N N . GLU A 1 741 ? -16.777 2.290 -20.177 1.00 98.25 741 GLU A N 1
ATOM 5823 C CA . GLU A 1 741 ? -15.967 1.147 -19.705 1.00 98.25 741 GLU A CA 1
ATOM 5824 C C . GLU A 1 741 ? -15.937 1.025 -18.170 1.00 98.25 741 GLU A C 1
ATOM 5826 O O . GLU A 1 741 ? -16.003 -0.076 -17.623 1.00 98.25 741 GLU A O 1
ATOM 5831 N N . THR A 1 742 ? -15.984 2.163 -17.472 1.00 98.62 742 THR A N 1
ATOM 5832 C CA . THR A 1 742 ? -15.969 2.240 -16.008 1.00 98.62 742 THR A CA 1
ATOM 5833 C C . THR A 1 742 ? -17.228 1.675 -15.333 1.00 98.62 742 THR A C 1
ATOM 5835 O O . THR A 1 742 ? -17.191 1.388 -14.136 1.00 98.62 742 THR A O 1
ATOM 5838 N N . THR A 1 743 ? -18.343 1.485 -16.057 1.00 98.62 743 THR A N 1
ATOM 5839 C CA . THR A 1 743 ? -19.681 1.247 -15.466 1.00 98.62 743 THR A CA 1
ATOM 5840 C C . THR A 1 743 ? -19.739 0.018 -14.551 1.00 98.62 743 THR A C 1
ATOM 5842 O O . THR A 1 743 ? -20.451 0.039 -13.546 1.00 98.62 743 THR A O 1
ATOM 5845 N N . HIS A 1 744 ? -18.975 -1.039 -14.850 1.00 98.81 744 HIS A N 1
ATOM 5846 C CA . HIS A 1 744 ? -18.872 -2.217 -13.980 1.00 98.81 744 HIS A CA 1
ATOM 5847 C C . HIS A 1 744 ? -18.115 -1.899 -12.682 1.00 98.81 744 HIS A C 1
ATOM 5849 O O . HIS A 1 744 ? -18.601 -2.210 -11.594 1.00 98.81 744 HIS A O 1
ATOM 5855 N N . MET A 1 745 ? -16.974 -1.212 -12.779 1.00 98.81 745 MET A N 1
ATOM 5856 C CA . MET A 1 745 ? -16.149 -0.825 -11.632 1.00 98.81 745 MET A CA 1
ATOM 5857 C C . MET A 1 745 ? -16.879 0.132 -10.677 1.00 98.81 745 MET A C 1
ATOM 5859 O O . MET A 1 745 ? -16.755 -0.004 -9.460 1.00 98.81 745 MET A O 1
ATOM 5863 N N . GLN A 1 746 ? -17.710 1.038 -11.210 1.00 98.56 746 GLN A N 1
ATOM 5864 C CA . GLN A 1 746 ? -18.575 1.914 -10.408 1.00 98.56 746 GLN A CA 1
ATOM 5865 C C . GLN A 1 746 ? -19.442 1.117 -9.419 1.00 98.56 746 GLN A C 1
ATOM 5867 O O . GLN A 1 746 ? -19.545 1.497 -8.255 1.00 98.56 746 GLN A O 1
ATOM 5872 N N . GLN A 1 747 ? -20.027 -0.014 -9.843 1.00 98.69 747 GLN A N 1
ATOM 5873 C CA . GLN A 1 747 ? -20.886 -0.819 -8.964 1.00 98.69 747 GLN A CA 1
ATOM 5874 C C . GLN A 1 747 ? -20.089 -1.441 -7.808 1.00 98.69 747 GLN A C 1
ATOM 5876 O O . GLN A 1 747 ? -20.546 -1.427 -6.665 1.00 98.69 747 GLN A O 1
ATOM 5881 N N . TRP A 1 748 ? -18.872 -1.928 -8.079 1.00 98.88 748 TRP A N 1
ATOM 5882 C CA . TRP A 1 748 ? -17.982 -2.460 -7.044 1.00 98.88 748 TRP A CA 1
ATOM 5883 C C . TRP A 1 748 ? -17.581 -1.390 -6.024 1.00 98.88 748 TRP A C 1
ATOM 5885 O O . TRP A 1 748 ? -17.639 -1.656 -4.823 1.00 98.88 748 TRP A O 1
ATOM 5895 N N . VAL A 1 749 ? -17.222 -0.180 -6.469 1.00 98.69 749 VAL A N 1
ATOM 5896 C CA . VAL A 1 749 ? -16.758 0.895 -5.570 1.00 98.69 749 VAL A CA 1
ATOM 5897 C C . VAL A 1 749 ? -17.907 1.550 -4.787 1.00 98.69 749 VAL A C 1
ATOM 5899 O O . VAL A 1 749 ? -17.705 2.027 -3.669 1.00 98.69 749 VAL A O 1
ATOM 5902 N N . MET A 1 750 ? -19.134 1.516 -5.311 1.00 98.81 750 MET A N 1
ATOM 5903 C CA . MET A 1 750 ? -20.331 1.939 -4.571 1.00 98.81 750 MET A CA 1
ATOM 5904 C C . MET A 1 750 ? -20.881 0.860 -3.628 1.00 98.81 750 MET A C 1
ATOM 5906 O O . MET A 1 750 ? -21.557 1.191 -2.657 1.00 98.81 750 MET A O 1
ATOM 5910 N N . SER A 1 751 ? -20.547 -0.417 -3.835 1.00 98.81 751 SER A N 1
ATOM 5911 C CA . SER A 1 751 ? -20.822 -1.472 -2.850 1.00 98.81 751 SER A CA 1
ATOM 5912 C C . SER A 1 751 ? -19.930 -1.342 -1.606 1.00 98.81 751 SER A C 1
ATOM 5914 O O . SER A 1 751 ? -18.946 -0.596 -1.596 1.00 98.81 751 SER A O 1
ATOM 5916 N N . ASP A 1 752 ? -20.225 -2.100 -0.549 1.00 98.81 752 ASP A N 1
ATOM 5917 C CA . ASP A 1 752 ? -19.421 -2.048 0.682 1.00 98.81 752 ASP A CA 1
ATOM 5918 C C . ASP A 1 752 ? -18.013 -2.641 0.512 1.00 98.81 752 ASP A C 1
ATOM 5920 O O . ASP A 1 752 ? -17.149 -2.416 1.354 1.00 98.81 752 ASP A O 1
ATOM 5924 N N . ARG A 1 753 ? -17.729 -3.317 -0.615 1.00 98.81 753 ARG A N 1
ATOM 5925 C CA . ARG A 1 753 ? -16.386 -3.811 -0.984 1.00 98.81 753 ARG A CA 1
ATOM 5926 C C . ARG A 1 753 ? -15.311 -2.710 -0.937 1.00 98.81 753 ARG A C 1
ATOM 5928 O O . ARG A 1 753 ? -14.135 -3.020 -0.754 1.00 98.81 753 ARG A O 1
ATOM 5935 N N . ALA A 1 754 ? -15.698 -1.440 -1.082 1.00 98.81 754 ALA A N 1
ATOM 5936 C CA . ALA A 1 754 ? -14.819 -0.272 -0.981 1.00 98.81 754 ALA A CA 1
ATOM 5937 C C . ALA A 1 754 ? -14.688 0.331 0.434 1.00 98.81 754 ALA A C 1
ATOM 5939 O O . ALA A 1 754 ? -13.945 1.294 0.618 1.00 98.81 754 ALA A O 1
ATOM 5940 N N . ILE A 1 755 ? -15.376 -0.222 1.435 1.00 98.88 755 ILE A N 1
ATOM 5941 C CA . ILE A 1 755 ? -15.264 0.134 2.860 1.00 98.88 755 ILE A CA 1
ATOM 5942 C C . ILE A 1 755 ? -15.103 -1.129 3.733 1.00 98.88 755 ILE A C 1
ATOM 5944 O O . ILE A 1 755 ? -15.890 -1.349 4.656 1.00 98.88 755 ILE A O 1
ATOM 5948 N N . PRO A 1 756 ? -14.094 -1.990 3.471 1.00 98.88 756 PRO A N 1
ATOM 5949 C CA . PRO A 1 756 ? -13.885 -3.219 4.239 1.00 98.88 756 PRO A CA 1
ATOM 5950 C C . PRO A 1 756 ? -13.693 -2.922 5.733 1.00 98.88 756 PRO A C 1
ATOM 5952 O O . PRO A 1 756 ? -13.159 -1.880 6.096 1.00 98.88 756 PRO A O 1
ATOM 5955 N N . ARG A 1 757 ? -14.087 -3.856 6.607 1.00 98.81 757 ARG A N 1
ATOM 5956 C CA . ARG A 1 757 ? -13.921 -3.766 8.074 1.00 98.81 757 ARG A CA 1
ATOM 5957 C C . ARG A 1 757 ? -12.462 -3.958 8.493 1.00 98.81 757 ARG A C 1
ATOM 5959 O O . ARG A 1 757 ? -12.058 -3.512 9.565 1.00 98.81 757 ARG A O 1
ATOM 5966 N N . SER A 1 758 ? -11.691 -4.681 7.691 1.00 98.88 758 SER A N 1
ATOM 5967 C CA . SER A 1 758 ? -10.265 -4.922 7.889 1.00 98.88 758 SER A CA 1
ATOM 5968 C C . SER A 1 758 ? -9.644 -5.375 6.574 1.00 98.88 758 SER A C 1
ATOM 5970 O O . SER A 1 758 ? -10.291 -6.089 5.806 1.00 98.88 758 SER A O 1
ATOM 5972 N N . TYR A 1 759 ? -8.359 -5.075 6.358 1.00 98.88 759 TYR A N 1
ATOM 5973 C CA . TYR A 1 759 ? -7.575 -5.728 5.305 1.00 98.88 759 TYR A CA 1
ATOM 5974 C C . TYR A 1 759 ? -7.627 -7.263 5.426 1.00 98.88 759 TYR A C 1
ATOM 5976 O O . TYR A 1 759 ? -7.641 -7.958 4.420 1.00 98.88 759 TYR A O 1
ATOM 5984 N N . ARG A 1 760 ? -7.756 -7.793 6.651 1.00 98.69 760 ARG A N 1
ATOM 5985 C CA . ARG A 1 760 ? -7.857 -9.228 6.979 1.00 98.69 760 ARG A CA 1
ATOM 5986 C C . ARG A 1 760 ? -9.206 -9.864 6.597 1.00 98.69 760 ARG A C 1
ATOM 5988 O O . ARG A 1 760 ? -9.369 -11.072 6.734 1.00 98.69 760 ARG A O 1
ATOM 5995 N N . MET A 1 761 ? -10.179 -9.057 6.166 1.00 98.69 761 MET A N 1
ATOM 5996 C CA . MET A 1 761 ? -11.570 -9.445 5.877 1.00 98.69 761 MET A CA 1
ATOM 5997 C C . MET A 1 761 ? -12.012 -8.988 4.474 1.00 98.69 761 MET A C 1
ATOM 5999 O O . MET A 1 761 ? -13.181 -8.679 4.245 1.00 98.69 761 MET A O 1
ATOM 6003 N N . MET A 1 762 ? -11.075 -8.930 3.525 1.00 98.81 762 MET A N 1
ATOM 6004 C CA . MET A 1 762 ? -11.344 -8.664 2.109 1.00 98.81 762 MET A CA 1
ATOM 6005 C C . MET A 1 762 ? -10.611 -9.671 1.213 1.00 98.81 762 MET A C 1
ATOM 6007 O O . MET A 1 762 ? -9.589 -10.242 1.604 1.00 98.81 762 MET A O 1
ATOM 6011 N N . GLN A 1 763 ? -11.137 -9.880 0.006 1.00 98.88 763 GLN A N 1
ATOM 6012 C CA . GLN A 1 763 ? -10.451 -10.640 -1.041 1.00 98.88 763 GLN A CA 1
ATOM 6013 C C . GLN A 1 763 ? -9.282 -9.850 -1.642 1.00 98.88 763 GLN A C 1
ATOM 6015 O O . GLN A 1 763 ? -9.159 -8.642 -1.438 1.00 98.88 763 GLN A O 1
ATOM 6020 N N . GLY A 1 764 ? -8.440 -10.543 -2.401 1.00 98.81 764 GLY A N 1
ATOM 6021 C CA . GLY A 1 764 ? -7.444 -9.965 -3.299 1.00 98.81 764 GLY A CA 1
ATOM 6022 C C . GLY A 1 764 ? -7.506 -10.639 -4.664 1.00 98.81 764 GLY A C 1
ATOM 6023 O O . GLY A 1 764 ? -7.792 -11.829 -4.758 1.00 98.81 764 GLY A O 1
ATOM 6024 N N . PHE A 1 765 ? -7.226 -9.892 -5.724 1.00 98.94 765 PHE A N 1
ATOM 6025 C CA . PHE A 1 765 ? -7.309 -10.358 -7.103 1.00 98.94 765 PHE A CA 1
ATOM 6026 C C . PHE A 1 765 ? -6.148 -9.800 -7.921 1.00 98.94 765 PHE A C 1
ATOM 6028 O O . PHE A 1 765 ? -5.812 -8.623 -7.793 1.00 98.94 765 PHE A O 1
ATOM 6035 N N . GLY A 1 766 ? -5.582 -10.606 -8.822 1.00 98.44 766 GLY A N 1
ATOM 6036 C CA . GLY A 1 766 ? -4.578 -10.139 -9.789 1.00 98.44 766 GLY A CA 1
ATOM 6037 C C . GLY A 1 766 ? -5.120 -9.120 -10.806 1.00 98.44 766 GLY A C 1
ATOM 6038 O O . GLY A 1 766 ? -4.333 -8.392 -11.407 1.00 98.44 766 GLY A O 1
ATOM 6039 N N . VAL A 1 767 ? -6.453 -9.045 -10.951 1.00 98.62 767 VAL A N 1
ATOM 6040 C CA . VAL A 1 767 ? -7.240 -8.233 -11.905 1.00 98.62 767 VAL A CA 1
ATOM 6041 C C . VAL A 1 767 ? -6.977 -8.575 -13.372 1.00 98.62 767 VAL A C 1
ATOM 6043 O O . VAL A 1 767 ? -7.892 -8.999 -14.080 1.00 98.62 767 VAL A O 1
ATOM 6046 N N . ASN A 1 768 ? -5.737 -8.407 -13.820 1.00 98.81 768 ASN A N 1
ATOM 6047 C CA . ASN A 1 768 ? -5.311 -8.690 -15.181 1.00 98.81 768 ASN A CA 1
ATOM 6048 C C . ASN A 1 768 ? -5.240 -10.195 -15.464 1.00 98.81 768 ASN A C 1
ATOM 6050 O O . ASN A 1 768 ? -5.085 -11.012 -14.550 1.00 98.81 768 ASN A O 1
ATOM 6054 N N . THR A 1 769 ? -5.310 -10.549 -16.745 1.00 98.81 769 THR A N 1
ATOM 6055 C CA . THR A 1 769 ? -5.066 -11.923 -17.204 1.00 98.81 769 THR A CA 1
ATOM 6056 C C . THR A 1 769 ? -3.573 -12.152 -17.409 1.00 98.81 769 THR A C 1
ATOM 6058 O O . THR A 1 769 ? -2.914 -11.438 -18.165 1.00 98.81 769 THR A O 1
ATOM 6061 N N . TYR A 1 770 ? -3.042 -13.175 -16.753 1.00 98.81 770 TYR A N 1
ATOM 6062 C CA . TYR A 1 770 ? -1.667 -13.647 -16.906 1.00 98.81 770 TYR A CA 1
ATOM 6063 C C . TYR A 1 770 ? -1.650 -14.977 -17.667 1.00 98.81 770 TYR A C 1
ATOM 6065 O O . TYR A 1 770 ? -2.700 -15.536 -17.994 1.00 98.81 770 TYR A O 1
ATOM 6073 N N . CYS A 1 771 ? -0.459 -15.509 -17.917 1.00 98.62 771 CYS A N 1
ATOM 6074 C CA . CYS A 1 771 ? -0.256 -16.825 -18.504 1.00 98.62 771 CYS A CA 1
ATOM 6075 C C . CYS A 1 771 ? 0.555 -17.718 -17.556 1.00 98.62 771 CYS A C 1
ATOM 6077 O O . CYS A 1 771 ? 1.520 -17.271 -16.939 1.00 98.62 771 CYS A O 1
ATOM 6079 N N . LEU A 1 772 ? 0.192 -18.996 -17.474 1.00 98.75 772 LEU A N 1
ATOM 6080 C CA . LEU A 1 772 ? 1.050 -20.060 -16.955 1.00 98.75 772 LEU A CA 1
ATOM 6081 C C . LEU A 1 772 ? 1.603 -20.855 -18.140 1.00 98.75 772 LEU A C 1
ATOM 6083 O O . LEU A 1 772 ? 0.875 -21.130 -19.097 1.00 98.75 772 LEU A O 1
ATOM 6087 N N . VAL A 1 773 ? 2.886 -21.207 -18.078 1.00 98.19 773 VAL A N 1
ATOM 6088 C CA . VAL A 1 773 ? 3.574 -21.993 -19.108 1.00 98.19 773 VAL A CA 1
ATOM 6089 C C . VAL A 1 773 ? 4.196 -23.218 -18.450 1.00 98.19 773 VAL A C 1
ATOM 6091 O O . VAL A 1 773 ? 5.020 -23.091 -17.544 1.00 98.19 773 VAL A O 1
ATOM 6094 N N . ASN A 1 774 ? 3.789 -24.412 -18.882 1.00 96.75 774 ASN A N 1
ATOM 6095 C CA . ASN A 1 774 ? 4.265 -25.667 -18.299 1.00 96.75 774 ASN A CA 1
ATOM 6096 C C . ASN A 1 774 ? 5.623 -26.111 -18.879 1.00 96.75 774 ASN A C 1
ATOM 6098 O O . ASN A 1 774 ? 6.098 -25.582 -19.884 1.00 96.75 774 ASN A O 1
ATOM 6102 N N . ALA A 1 775 ? 6.232 -27.149 -18.296 1.00 95.00 775 ALA A N 1
ATOM 6103 C CA . ALA A 1 775 ? 7.538 -27.668 -18.730 1.00 95.00 775 ALA A CA 1
ATOM 6104 C C . ALA A 1 775 ? 7.563 -28.273 -20.158 1.00 95.00 775 ALA A C 1
ATOM 6106 O O . ALA A 1 775 ? 8.629 -28.614 -20.666 1.00 95.00 775 ALA A O 1
ATOM 6107 N N . LYS A 1 776 ? 6.405 -28.409 -20.823 1.00 95.19 776 LYS A N 1
ATOM 6108 C CA . LYS A 1 776 ? 6.272 -28.806 -22.239 1.00 95.19 776 LYS A CA 1
ATOM 6109 C C . LYS A 1 776 ? 6.104 -27.596 -23.172 1.00 95.19 776 LYS A C 1
ATOM 6111 O O . LYS A 1 776 ? 5.922 -27.783 -24.372 1.00 95.19 776 LYS A O 1
ATOM 6116 N N . GLY A 1 777 ? 6.125 -26.374 -22.634 1.00 94.62 777 GLY A N 1
ATOM 6117 C CA . GLY A 1 777 ? 5.880 -25.137 -23.372 1.00 94.62 777 GLY A CA 1
ATOM 6118 C C . GLY A 1 777 ? 4.409 -24.898 -23.725 1.00 94.62 777 GLY A C 1
ATOM 6119 O O . GLY A 1 777 ? 4.144 -24.167 -24.671 1.00 94.62 777 GLY A O 1
ATOM 6120 N N . GLN A 1 778 ? 3.453 -25.516 -23.023 1.00 97.31 778 GLN A N 1
ATOM 6121 C CA . GLN A 1 778 ? 2.019 -25.280 -23.245 1.00 97.31 778 GLN A CA 1
ATOM 6122 C C . GLN A 1 778 ? 1.534 -24.107 -22.388 1.00 97.31 778 GLN A C 1
ATOM 6124 O O . GLN A 1 778 ? 1.843 -24.057 -21.195 1.00 97.31 778 GLN A O 1
ATOM 6129 N N . ARG A 1 779 ? 0.758 -23.196 -22.987 1.00 98.06 779 ARG A N 1
ATOM 6130 C CA . ARG A 1 779 ? 0.214 -22.003 -22.331 1.00 98.06 779 ARG A CA 1
ATOM 6131 C C . ARG A 1 779 ? -1.216 -22.214 -21.828 1.00 98.06 779 ARG A C 1
ATOM 6133 O O . ARG A 1 779 ? -2.049 -22.791 -22.521 1.00 98.06 779 ARG A O 1
ATOM 6140 N N . HIS A 1 780 ? -1.508 -21.656 -20.658 1.00 98.69 780 HIS A N 1
ATOM 6141 C CA . HIS A 1 780 ? -2.856 -21.511 -20.107 1.00 98.69 780 HIS A CA 1
ATOM 6142 C C . HIS A 1 780 ? -3.045 -20.072 -19.615 1.00 98.69 780 HIS A C 1
ATOM 6144 O O . HIS A 1 780 ? -2.139 -19.518 -18.992 1.00 98.69 780 HIS A O 1
ATOM 6150 N N . PHE A 1 781 ? -4.203 -19.462 -19.858 1.00 98.81 781 PHE A N 1
ATOM 6151 C CA . PHE A 1 781 ? -4.535 -18.150 -19.299 1.00 98.81 781 PHE A CA 1
ATOM 6152 C C . PHE A 1 781 ? -5.000 -18.297 -17.847 1.00 98.81 781 PHE A C 1
ATOM 6154 O O . PHE A 1 781 ? -5.731 -19.236 -17.523 1.00 98.81 781 PHE A O 1
ATOM 6161 N N . VAL A 1 782 ? -4.597 -17.371 -16.972 1.00 98.88 782 VAL A N 1
ATOM 6162 C CA . VAL A 1 782 ? -4.869 -17.428 -15.530 1.00 98.88 782 VAL A CA 1
ATOM 6163 C C . VAL A 1 782 ? -5.313 -16.077 -14.958 1.00 98.88 782 VAL A C 1
ATOM 6165 O O . VAL A 1 782 ? -4.774 -15.031 -15.325 1.00 98.88 782 VAL A O 1
ATOM 6168 N N . LYS A 1 783 ? -6.246 -16.104 -13.996 1.00 98.88 783 LYS A N 1
ATOM 6169 C CA . LYS A 1 783 ? -6.460 -15.008 -13.031 1.00 98.88 783 LYS A CA 1
ATOM 6170 C C . LYS A 1 783 ? -6.223 -15.508 -11.604 1.00 98.88 783 LYS A C 1
ATOM 6172 O O . LYS A 1 783 ? -6.654 -16.605 -11.246 1.00 98.88 783 LYS A O 1
ATOM 6177 N N . PHE A 1 784 ? -5.524 -14.700 -10.805 1.00 98.88 784 PHE A N 1
ATOM 6178 C CA . PHE A 1 784 ? -5.123 -15.007 -9.425 1.00 98.88 784 PHE A CA 1
ATOM 6179 C C . PHE A 1 784 ? -6.123 -14.461 -8.398 1.00 98.88 784 PHE A C 1
ATOM 6181 O O . PHE A 1 784 ? -6.572 -13.320 -8.529 1.00 98.88 784 PHE A O 1
ATOM 6188 N N . HIS A 1 785 ? -6.408 -15.247 -7.358 1.00 98.88 785 HIS A N 1
ATOM 6189 C CA . HIS A 1 785 ? -7.391 -14.969 -6.306 1.00 98.88 785 HIS A CA 1
ATOM 6190 C C . HIS A 1 785 ? -6.816 -15.224 -4.906 1.00 98.88 785 HIS A C 1
ATOM 6192 O O . HIS A 1 785 ? -6.097 -16.197 -4.688 1.00 98.88 785 HIS A O 1
ATOM 6198 N N . PHE A 1 786 ? -7.202 -14.391 -3.943 1.00 98.88 786 PHE A N 1
ATOM 6199 C CA . PHE A 1 786 ? -6.937 -14.537 -2.512 1.00 98.88 786 PHE A CA 1
ATOM 6200 C C . PHE A 1 786 ? -8.260 -14.420 -1.748 1.00 98.88 786 PHE A C 1
ATOM 6202 O O . PHE A 1 786 ? -8.862 -13.346 -1.715 1.00 98.88 786 PHE A O 1
ATOM 6209 N N . THR A 1 787 ? -8.709 -15.500 -1.106 1.00 98.81 787 THR A N 1
ATOM 6210 C CA . THR A 1 787 ? -9.992 -15.536 -0.380 1.00 98.81 787 THR A CA 1
ATOM 6211 C C . THR A 1 787 ? -9.761 -15.647 1.131 1.00 98.81 787 THR A C 1
ATOM 6213 O O . THR A 1 787 ? -9.184 -16.651 1.557 1.00 98.81 787 THR A O 1
ATOM 6216 N N . PRO A 1 788 ? -10.187 -14.659 1.948 1.00 98.44 788 PRO A N 1
ATOM 6217 C CA . PRO A 1 788 ? -9.873 -14.595 3.377 1.00 98.44 788 PRO A CA 1
ATOM 6218 C C . PRO A 1 788 ? -10.574 -15.700 4.174 1.00 98.44 788 PRO A C 1
ATOM 6220 O O . PRO A 1 788 ? -11.764 -15.955 3.994 1.00 98.44 788 PRO A O 1
ATOM 6223 N N . GLU A 1 789 ? -9.861 -16.307 5.121 1.00 97.25 789 GLU A N 1
ATOM 6224 C CA . GLU A 1 789 ? -10.403 -17.348 6.014 1.00 97.25 789 GLU A CA 1
ATOM 6225 C C . GLU A 1 789 ? -11.284 -16.791 7.146 1.00 97.25 789 GLU A C 1
ATOM 6227 O O . GLU A 1 789 ? -11.970 -17.541 7.836 1.00 97.25 789 GLU A O 1
ATOM 6232 N N . LEU A 1 790 ? -11.301 -15.466 7.321 1.00 96.50 790 LEU A N 1
ATOM 6233 C CA . LEU A 1 790 ? -12.229 -14.759 8.212 1.00 96.50 790 LEU A CA 1
ATOM 6234 C C . LEU A 1 790 ? -13.559 -14.393 7.520 1.00 96.50 790 LEU A C 1
ATOM 6236 O O . LEU A 1 790 ? -14.439 -13.819 8.163 1.00 96.50 790 LEU A O 1
ATOM 6240 N N . GLY A 1 791 ? -13.712 -14.701 6.226 1.00 97.25 791 GLY A N 1
ATOM 6241 C CA . GLY A 1 791 ? -14.816 -14.232 5.383 1.00 97.25 791 GLY A CA 1
ATOM 6242 C C . GLY A 1 791 ? -14.649 -12.778 4.921 1.00 97.25 791 GLY A C 1
ATOM 6243 O O . GLY A 1 791 ? -13.674 -12.105 5.270 1.00 97.25 791 GLY A O 1
ATOM 6244 N N . VAL A 1 792 ? -15.598 -12.289 4.117 1.00 98.56 792 VAL A N 1
ATOM 6245 C CA . VAL A 1 792 ? -15.594 -10.910 3.595 1.00 98.56 792 VAL A CA 1
ATOM 6246 C C . VAL A 1 792 ? -16.553 -10.038 4.405 1.00 98.56 792 VAL A C 1
ATOM 6248 O O . VAL A 1 792 ? -17.737 -10.348 4.492 1.00 98.56 792 VAL A O 1
ATOM 6251 N N . HIS A 1 793 ? -16.051 -8.949 4.999 1.00 98.62 793 HIS A N 1
ATOM 6252 C CA . HIS A 1 793 ? -16.820 -8.093 5.914 1.00 98.62 793 HIS A CA 1
ATOM 6253 C C . HIS A 1 793 ? -16.476 -6.614 5.744 1.00 98.62 793 HIS A C 1
ATOM 6255 O O . HIS A 1 793 ? -15.300 -6.255 5.664 1.00 98.62 793 HIS A O 1
ATOM 6261 N N . SER A 1 794 ? -17.495 -5.753 5.799 1.00 98.88 794 SER A N 1
ATOM 6262 C CA . SER A 1 794 ? -17.377 -4.316 5.505 1.00 98.88 794 SER A CA 1
ATOM 6263 C C . SER A 1 794 ? -18.112 -3.431 6.515 1.00 98.88 794 SER A C 1
ATOM 6265 O O . SER A 1 794 ? -19.032 -3.882 7.196 1.00 98.88 794 SER A O 1
ATOM 6267 N N . LEU A 1 795 ? -17.661 -2.189 6.667 1.00 98.88 795 LEU A N 1
ATOM 6268 C CA . LEU A 1 795 ? -18.282 -1.160 7.506 1.00 98.88 795 LEU A CA 1
ATOM 6269 C C . LEU A 1 795 ? -19.601 -0.672 6.879 1.00 98.88 795 LEU A C 1
ATOM 6271 O O . LEU A 1 795 ? -19.878 -0.955 5.716 1.00 98.88 795 LEU A O 1
ATOM 6275 N N . VAL A 1 796 ? -20.383 0.112 7.626 1.00 98.69 796 VAL A N 1
ATOM 6276 C CA . VAL A 1 796 ? -21.428 0.977 7.034 1.00 98.69 796 VAL A CA 1
ATOM 6277 C C . VAL A 1 796 ? -20.886 2.395 6.810 1.00 98.69 796 VAL A C 1
ATOM 6279 O O . VAL A 1 796 ? -19.866 2.768 7.388 1.00 98.69 796 VAL A O 1
ATOM 6282 N N . TRP A 1 797 ? -21.522 3.207 5.959 1.00 98.62 797 TRP A N 1
ATOM 6283 C CA . TRP A 1 797 ? -20.883 4.445 5.477 1.00 98.62 797 TRP A CA 1
ATOM 6284 C C . TRP A 1 797 ? -20.667 5.525 6.554 1.00 98.62 797 TRP A C 1
ATOM 6286 O O . TRP A 1 797 ? -19.566 6.061 6.662 1.00 98.62 797 TRP A O 1
ATOM 6296 N N . ASP A 1 798 ? -21.665 5.793 7.403 1.00 98.44 798 ASP A N 1
ATOM 6297 C CA . ASP A 1 798 ? -21.528 6.734 8.530 1.00 98.44 798 ASP A CA 1
ATOM 6298 C C . ASP A 1 798 ? -20.449 6.281 9.532 1.00 98.44 798 ASP A C 1
ATOM 6300 O O . ASP A 1 798 ? -19.641 7.081 9.995 1.00 98.44 798 ASP A O 1
ATOM 6304 N N . GLU A 1 799 ? -20.362 4.976 9.802 1.00 98.69 799 GLU A N 1
ATOM 6305 C CA . GLU A 1 799 ? -19.291 4.383 10.607 1.00 98.69 799 GLU A CA 1
ATOM 6306 C C . GLU A 1 799 ? -17.915 4.599 9.962 1.00 98.69 799 GLU A C 1
ATOM 6308 O O . GLU A 1 799 ? -16.984 5.031 10.637 1.00 98.69 799 GLU A O 1
ATOM 6313 N N . ALA A 1 800 ? -17.779 4.331 8.662 1.00 98.88 800 ALA A N 1
ATOM 6314 C CA . ALA A 1 800 ? -16.526 4.474 7.926 1.00 98.88 800 ALA A CA 1
ATOM 6315 C C . ALA A 1 800 ? -16.007 5.926 7.923 1.00 98.88 800 ALA A C 1
ATOM 6317 O O . ALA A 1 800 ? -14.813 6.151 8.155 1.00 98.88 800 ALA A O 1
ATOM 6318 N N . LEU A 1 801 ? -16.911 6.901 7.748 1.00 98.56 801 LEU A N 1
ATOM 6319 C CA . LEU A 1 801 ? -16.634 8.337 7.863 1.00 98.56 801 LEU A CA 1
ATOM 6320 C C . LEU A 1 801 ? -16.291 8.751 9.303 1.00 98.56 801 LEU A C 1
ATOM 6322 O O . LEU A 1 801 ? -15.292 9.439 9.523 1.00 98.56 801 LEU A O 1
ATOM 6326 N N . LYS A 1 802 ? -17.066 8.302 10.301 1.00 98.69 802 LYS A N 1
ATOM 6327 C CA . LYS A 1 802 ? -16.789 8.572 11.722 1.00 98.69 802 LYS A CA 1
ATOM 6328 C C . LYS A 1 802 ? -15.422 8.008 12.135 1.00 98.69 802 LYS A C 1
ATOM 6330 O O . LYS A 1 802 ? -14.662 8.720 12.790 1.00 98.69 802 LYS A O 1
ATOM 6335 N N . ILE A 1 803 ? -15.049 6.798 11.701 1.00 98.81 803 ILE A N 1
ATOM 6336 C CA . ILE A 1 803 ? -13.711 6.230 11.952 1.00 98.81 803 ILE A CA 1
ATOM 6337 C C . ILE A 1 803 ? -12.619 7.057 11.267 1.00 98.81 803 ILE A C 1
ATOM 6339 O O . ILE A 1 803 ? -11.601 7.314 11.900 1.00 98.81 803 ILE A O 1
ATOM 6343 N N . ALA A 1 804 ? -12.824 7.552 10.042 1.00 98.44 804 ALA A N 1
ATOM 6344 C CA . ALA A 1 804 ? -11.799 8.327 9.336 1.00 98.44 804 ALA A CA 1
ATOM 6345 C C . ALA A 1 804 ? -11.348 9.593 10.100 1.00 98.44 804 ALA A C 1
ATOM 6347 O O . ALA A 1 804 ? -10.198 10.007 9.964 1.00 98.44 804 ALA A O 1
ATOM 6348 N N . GLY A 1 805 ? -12.222 10.174 10.935 1.00 98.12 805 GLY A N 1
ATOM 6349 C CA . GLY A 1 805 ? -11.878 11.261 11.861 1.00 98.12 805 GLY A CA 1
ATOM 6350 C C . GLY A 1 805 ? -11.485 10.824 13.283 1.00 98.12 805 GLY A C 1
ATOM 6351 O O . GLY A 1 805 ? -10.770 11.556 13.964 1.00 98.12 805 GLY A O 1
ATOM 6352 N N . GLN A 1 806 ? -11.951 9.663 13.757 1.00 98.38 806 GLN A N 1
ATOM 6353 C CA . GLN A 1 806 ? -11.714 9.170 15.126 1.00 98.38 806 GLN A CA 1
ATOM 6354 C C . GLN A 1 806 ? -10.430 8.333 15.258 1.00 98.38 806 GLN A C 1
ATOM 6356 O O . GLN A 1 806 ? -9.735 8.435 16.267 1.00 98.38 806 GLN A O 1
ATOM 6361 N N . ASP A 1 807 ? -10.119 7.515 14.251 1.00 98.62 807 ASP A N 1
ATOM 6362 C CA . ASP A 1 807 ? -8.872 6.763 14.116 1.00 98.62 807 ASP A CA 1
ATOM 6363 C C . ASP A 1 807 ? -8.521 6.545 12.622 1.00 98.62 807 ASP A C 1
ATOM 6365 O O . ASP A 1 807 ? -8.866 5.512 12.039 1.00 98.62 807 ASP A O 1
ATOM 6369 N N . PRO A 1 808 ? -7.797 7.481 11.975 1.00 98.69 808 PRO A N 1
ATOM 6370 C CA . PRO A 1 808 ? -7.382 7.333 10.577 1.00 98.69 808 PRO A CA 1
ATOM 6371 C C . PRO A 1 808 ? -6.390 6.176 10.338 1.00 98.69 808 PRO A C 1
ATOM 6373 O O . PRO A 1 808 ? -6.131 5.835 9.183 1.00 98.69 808 PRO A O 1
ATOM 6376 N N . ASP A 1 809 ? -5.854 5.552 11.395 1.00 98.75 809 ASP A N 1
ATOM 6377 C CA . ASP A 1 809 ? -4.956 4.392 11.348 1.00 98.75 809 ASP A CA 1
ATOM 6378 C C . ASP A 1 809 ? -5.658 3.059 11.675 1.00 98.75 809 ASP A C 1
ATOM 6380 O O . ASP A 1 809 ? -4.993 2.056 11.945 1.00 98.75 809 ASP A O 1
ATOM 6384 N N . PHE A 1 810 ? -6.995 3.026 11.658 1.00 98.88 810 PHE A N 1
ATOM 6385 C CA . PHE A 1 810 ? -7.794 1.878 12.097 1.00 98.88 810 PHE A CA 1
ATOM 6386 C C . PHE A 1 810 ? -7.407 0.540 11.443 1.00 98.88 810 PHE A C 1
ATOM 6388 O O . PHE A 1 810 ? -7.278 -0.456 12.158 1.00 98.88 810 PHE A O 1
ATOM 6395 N N . HIS A 1 811 ? -7.179 0.489 10.122 1.00 98.94 811 HIS A N 1
ATOM 6396 C CA . HIS A 1 811 ? -6.807 -0.762 9.440 1.00 98.94 811 HIS A CA 1
ATOM 6397 C C . HIS A 1 811 ? -5.327 -1.116 9.598 1.00 98.94 811 HIS A C 1
ATOM 6399 O O . HIS A 1 811 ? -4.993 -2.297 9.687 1.00 98.94 811 HIS A O 1
ATOM 6405 N N . ARG A 1 812 ? -4.439 -0.116 9.673 1.00 98.75 812 ARG A N 1
ATOM 6406 C CA . ARG A 1 812 ? -3.025 -0.314 10.017 1.00 98.75 812 ARG A CA 1
ATOM 6407 C C . ARG A 1 812 ? -2.889 -0.951 11.404 1.00 98.75 812 ARG A C 1
ATOM 6409 O O . ARG A 1 812 ? -2.176 -1.941 11.538 1.00 98.75 812 ARG A O 1
ATOM 6416 N N . LYS A 1 813 ? -3.624 -0.438 12.396 1.00 98.69 813 LYS A N 1
ATOM 6417 C CA . LYS A 1 813 ? -3.692 -0.987 13.762 1.00 98.69 813 LYS A CA 1
ATOM 6418 C C . LYS A 1 813 ? -4.351 -2.364 13.796 1.00 98.69 813 LYS A C 1
ATOM 6420 O O . LYS A 1 813 ? -3.786 -3.289 14.348 1.00 98.69 813 LYS A O 1
ATOM 6425 N N . ASP A 1 814 ? -5.509 -2.542 13.156 1.00 98.75 814 ASP A N 1
ATOM 6426 C CA . ASP A 1 814 ? -6.215 -3.836 13.127 1.00 98.75 814 ASP A CA 1
ATOM 6427 C C . ASP A 1 814 ? -5.390 -4.975 12.486 1.00 98.75 814 ASP A C 1
ATOM 6429 O O . ASP A 1 814 ? -5.556 -6.134 12.867 1.00 98.75 814 ASP A O 1
ATOM 6433 N N . LEU A 1 815 ? -4.472 -4.663 11.561 1.00 98.75 815 LEU A N 1
ATOM 6434 C CA . LEU A 1 815 ? -3.476 -5.617 11.059 1.00 98.75 815 LEU A CA 1
ATOM 6435 C C . LEU A 1 815 ? -2.342 -5.865 12.071 1.00 98.75 815 LEU A C 1
ATOM 6437 O O . LEU A 1 815 ? -2.026 -7.021 12.349 1.00 98.75 815 LEU A O 1
ATOM 6441 N N . MET A 1 816 ? -1.760 -4.792 12.617 1.00 98.25 816 MET A N 1
ATOM 6442 C CA . MET A 1 816 ? -0.638 -4.835 13.562 1.00 98.25 816 MET A CA 1
ATOM 6443 C C . MET A 1 816 ? -0.998 -5.595 14.850 1.00 98.25 816 MET A C 1
ATOM 6445 O O . MET A 1 816 ? -0.332 -6.579 15.176 1.00 98.25 816 MET A O 1
ATOM 6449 N N . ASP A 1 817 ? -2.102 -5.208 15.501 1.00 97.62 817 ASP A N 1
ATOM 6450 C CA . ASP A 1 817 ? -2.658 -5.830 16.710 1.00 97.62 817 ASP A CA 1
ATOM 6451 C C . ASP A 1 817 ? -2.909 -7.334 16.510 1.00 97.62 817 ASP A C 1
ATOM 6453 O O . ASP A 1 817 ? -2.653 -8.144 17.399 1.00 97.62 817 ASP A O 1
ATOM 6457 N N . ALA A 1 818 ? -3.444 -7.721 15.344 1.00 98.25 818 ALA A N 1
ATOM 6458 C CA . ALA A 1 818 ? -3.801 -9.108 15.065 1.00 98.25 818 ALA A CA 1
ATOM 6459 C C . ALA A 1 818 ? -2.562 -10.003 14.941 1.00 98.25 818 ALA A C 1
ATOM 6461 O O . ALA A 1 818 ? -2.570 -11.122 15.451 1.00 98.25 818 ALA A O 1
ATOM 6462 N N . ILE A 1 819 ? -1.493 -9.502 14.317 1.00 97.75 819 ILE A N 1
ATOM 6463 C CA . ILE A 1 819 ? -0.222 -10.223 14.200 1.00 97.75 819 ILE A CA 1
ATOM 6464 C C . ILE A 1 819 ? 0.484 -10.297 15.563 1.00 97.75 819 ILE A C 1
ATOM 6466 O O . ILE A 1 819 ? 0.926 -11.374 15.952 1.00 97.75 819 ILE A O 1
ATOM 6470 N N . GLU A 1 820 ? 0.511 -9.210 16.339 1.00 95.81 820 GLU A N 1
ATOM 6471 C CA . GLU A 1 820 ? 1.082 -9.205 17.699 1.00 95.81 820 GLU A CA 1
ATOM 6472 C C . GLU A 1 820 ? 0.325 -10.114 18.681 1.00 95.81 820 GLU A C 1
ATOM 6474 O O . GLU A 1 820 ? 0.935 -10.724 19.557 1.00 95.81 820 GLU A O 1
ATOM 6479 N N . ALA A 1 821 ? -0.988 -10.285 18.503 1.00 95.81 821 ALA A N 1
ATOM 6480 C CA . ALA A 1 821 ? -1.799 -11.230 19.270 1.00 95.81 821 ALA A CA 1
ATOM 6481 C C . ALA A 1 821 ? -1.700 -12.697 18.788 1.00 95.81 821 ALA A C 1
ATOM 6483 O O . ALA A 1 821 ? -2.451 -13.548 19.276 1.00 95.81 821 ALA A O 1
ATOM 6484 N N . GLY A 1 822 ? -0.838 -13.009 17.810 1.00 95.94 822 GLY A N 1
ATOM 6485 C CA . GLY A 1 822 ? -0.711 -14.350 17.223 1.00 95.94 822 GLY A CA 1
ATOM 6486 C C . GLY A 1 822 ? -1.921 -14.796 16.388 1.00 95.94 822 GLY A C 1
ATOM 6487 O O . GLY A 1 822 ? -2.057 -15.974 16.066 1.00 95.94 822 GLY A O 1
ATOM 6488 N N . GLN A 1 823 ? -2.825 -13.875 16.045 1.00 96.94 823 GLN A N 1
ATOM 6489 C CA . GLN A 1 823 ? -4.042 -14.124 15.268 1.00 96.94 823 GLN A CA 1
ATOM 6490 C C . GLN A 1 823 ? -3.792 -13.839 13.780 1.00 96.94 823 GLN A C 1
ATOM 6492 O O . GLN A 1 823 ? -4.422 -12.969 13.168 1.00 96.94 823 GLN A O 1
ATOM 6497 N N . TYR A 1 824 ? -2.821 -14.559 13.219 1.00 98.19 824 TYR A N 1
ATOM 6498 C CA . TYR A 1 824 ? -2.300 -14.352 11.870 1.00 98.19 824 TYR A CA 1
ATOM 6499 C C . TYR A 1 824 ? -3.409 -14.429 10.805 1.00 98.19 824 TYR A C 1
ATOM 6501 O O . TYR A 1 824 ? -4.094 -15.453 10.706 1.00 98.19 824 TYR A O 1
ATOM 6509 N N . PRO A 1 825 ? -3.635 -13.369 10.004 1.00 97.88 825 PRO A N 1
ATOM 6510 C CA . PRO A 1 825 ? -4.626 -13.410 8.940 1.00 97.88 825 PRO A CA 1
ATOM 6511 C C . PRO A 1 825 ? -4.166 -14.307 7.791 1.00 97.88 825 PRO A C 1
ATOM 6513 O O . PRO A 1 825 ? -2.995 -14.293 7.399 1.00 97.88 825 PRO A O 1
ATOM 6516 N N . ARG A 1 826 ? -5.122 -15.064 7.245 1.00 98.62 826 ARG A N 1
ATOM 6517 C CA . ARG A 1 826 ? -4.899 -16.061 6.198 1.00 98.62 826 ARG A CA 1
ATOM 6518 C C . ARG A 1 826 ? -5.841 -15.884 5.019 1.00 98.62 826 ARG A C 1
ATOM 6520 O O . ARG A 1 826 ? -7.021 -15.564 5.191 1.00 98.62 826 ARG A O 1
ATOM 6527 N N . TRP A 1 827 ? -5.320 -16.167 3.830 1.00 98.88 827 TRP A N 1
ATOM 6528 C CA . TRP A 1 827 ? -6.073 -16.237 2.585 1.00 98.88 827 TRP A CA 1
ATOM 6529 C C . TRP A 1 827 ? -5.741 -17.529 1.852 1.00 98.88 827 TRP A C 1
ATOM 6531 O O . TRP A 1 827 ? -4.572 -17.842 1.630 1.00 98.88 827 TRP A O 1
ATOM 6541 N N . LYS A 1 828 ? -6.772 -18.225 1.376 1.00 98.81 828 LYS A N 1
ATOM 6542 C CA . LYS A 1 828 ? -6.608 -19.291 0.388 1.00 98.81 828 LYS A CA 1
ATOM 6543 C C . LYS A 1 828 ? -6.202 -18.656 -0.940 1.00 98.81 828 LYS A C 1
ATOM 6545 O O . LYS A 1 828 ? -6.938 -17.811 -1.457 1.00 98.81 828 LYS A O 1
ATOM 6550 N N . PHE A 1 829 ? -5.068 -19.066 -1.491 1.00 98.88 829 PHE A N 1
ATOM 6551 C CA . PHE A 1 829 ? -4.635 -18.692 -2.832 1.00 98.88 829 PHE A CA 1
ATOM 6552 C C . PHE A 1 829 ? -5.276 -19.625 -3.858 1.00 98.88 829 PHE A C 1
ATOM 6554 O O . PHE A 1 829 ? -5.242 -20.851 -3.708 1.00 98.88 829 PHE A O 1
ATOM 6561 N N . GLY A 1 830 ? -5.870 -19.049 -4.899 1.00 98.75 830 GLY A N 1
ATOM 6562 C CA . GLY A 1 830 ? -6.537 -19.803 -5.948 1.00 98.75 830 GLY A CA 1
ATOM 6563 C C . GLY A 1 830 ? -6.358 -19.212 -7.337 1.00 98.75 830 GLY A C 1
ATOM 6564 O O . GLY A 1 830 ? -5.999 -18.047 -7.509 1.00 98.75 830 GLY A O 1
ATOM 6565 N N . ILE A 1 831 ? -6.623 -20.048 -8.335 1.00 98.81 831 ILE A N 1
ATOM 6566 C CA . ILE A 1 831 ? -6.502 -19.722 -9.752 1.00 98.81 831 ILE A CA 1
ATOM 6567 C C . ILE A 1 831 ? -7.786 -20.065 -10.505 1.00 98.81 831 ILE A C 1
ATOM 6569 O O . ILE A 1 831 ? -8.390 -21.112 -10.285 1.00 98.81 831 ILE A O 1
ATOM 6573 N N . GLN A 1 832 ? -8.186 -19.194 -11.425 1.00 98.81 832 GLN A N 1
ATOM 6574 C CA . GLN A 1 832 ? -9.077 -19.553 -12.530 1.00 98.81 832 GLN A CA 1
ATOM 6575 C C . GLN A 1 832 ? -8.215 -19.810 -13.763 1.00 98.81 832 GLN A C 1
ATOM 6577 O O . GLN A 1 832 ? -7.277 -19.051 -13.994 1.00 98.81 832 GLN A O 1
ATOM 6582 N N . VAL A 1 833 ? -8.520 -20.848 -14.546 1.00 98.69 833 VAL A N 1
ATOM 6583 C CA . VAL A 1 833 ? -7.659 -21.316 -15.646 1.00 98.69 833 VAL A CA 1
ATOM 6584 C C . VAL A 1 833 ? -8.477 -21.530 -16.917 1.00 98.69 833 VAL A C 1
ATOM 6586 O O . VAL A 1 833 ? -9.481 -22.239 -16.889 1.00 98.69 833 VAL A O 1
ATOM 6589 N N . ILE A 1 834 ? -8.025 -20.953 -18.032 1.00 98.75 834 ILE A N 1
ATOM 6590 C CA . ILE A 1 834 ? -8.615 -21.124 -19.368 1.00 98.75 834 ILE A CA 1
ATOM 6591 C C . ILE A 1 834 ? -7.535 -21.696 -20.312 1.00 98.75 834 ILE A C 1
ATOM 6593 O O . ILE A 1 834 ? -6.478 -21.076 -20.459 1.00 98.75 834 ILE A O 1
ATOM 6597 N N . PRO A 1 835 ? -7.758 -22.861 -20.955 1.00 97.88 835 PRO A N 1
ATOM 6598 C CA . PRO A 1 835 ? -6.863 -23.389 -21.990 1.00 97.88 835 PRO A CA 1
ATOM 6599 C C . PRO A 1 835 ? -6.712 -22.427 -23.175 1.00 97.88 835 PRO A C 1
ATOM 6601 O O . PRO A 1 835 ? -7.663 -21.726 -23.525 1.00 97.88 835 PRO A O 1
ATOM 6604 N N . GLU A 1 836 ? -5.540 -22.391 -23.814 1.00 96.44 836 GLU A N 1
ATOM 6605 C CA . GLU A 1 836 ? -5.260 -21.442 -24.903 1.00 96.44 836 GLU A CA 1
ATOM 6606 C C . GLU A 1 836 ? -6.260 -21.553 -26.067 1.00 96.44 836 GLU A C 1
ATOM 6608 O O . GLU A 1 836 ? -6.688 -20.534 -26.610 1.00 96.44 836 GLU A O 1
ATOM 6613 N N . GLU A 1 837 ? -6.704 -22.766 -26.405 1.00 97.00 837 GLU A N 1
ATOM 6614 C CA . GLU A 1 837 ? -7.684 -23.016 -27.465 1.00 97.00 837 GLU A CA 1
ATOM 6615 C C . GLU A 1 837 ? -9.094 -22.475 -27.169 1.00 97.00 837 GLU A C 1
ATOM 6617 O O . GLU A 1 837 ? -9.924 -22.445 -28.073 1.00 97.00 837 GLU A O 1
ATOM 6622 N N . LYS A 1 838 ? -9.355 -22.021 -25.934 1.00 97.50 838 LYS A N 1
ATOM 6623 C CA . LYS A 1 838 ? -10.640 -21.463 -25.479 1.00 97.50 838 LYS A CA 1
ATOM 6624 C C . LYS A 1 838 ? -10.632 -19.947 -25.269 1.00 97.50 838 LYS A C 1
ATOM 6626 O O . LYS A 1 838 ? -11.591 -19.410 -24.717 1.00 97.50 838 LYS A O 1
ATOM 6631 N N . LYS A 1 839 ? -9.577 -19.241 -25.707 1.00 95.12 839 LYS A N 1
ATOM 6632 C CA . LYS A 1 839 ? -9.437 -17.772 -25.576 1.00 95.12 839 LYS A CA 1
ATOM 6633 C C . LYS A 1 839 ? -10.694 -17.010 -26.025 1.00 95.12 839 LYS A C 1
ATOM 6635 O O . LYS A 1 839 ? -11.079 -16.027 -25.395 1.00 95.12 839 LYS A O 1
ATOM 6640 N N . ASP A 1 840 ? -11.342 -17.493 -27.085 1.00 95.38 840 ASP A N 1
ATOM 6641 C CA . ASP A 1 840 ? -12.455 -16.817 -27.752 1.00 95.38 840 ASP A CA 1
ATOM 6642 C C . ASP A 1 840 ? -13.861 -17.339 -27.401 1.00 95.38 840 ASP A C 1
ATOM 6644 O O . ASP A 1 840 ? -14.832 -16.696 -27.803 1.00 95.38 840 ASP A O 1
ATOM 6648 N N . ASP A 1 841 ? -13.987 -18.415 -26.610 1.00 97.44 841 ASP A N 1
ATOM 6649 C CA . ASP A 1 841 ? -15.261 -19.102 -26.282 1.00 97.44 841 ASP A CA 1
ATOM 6650 C C . ASP A 1 841 ? -16.273 -18.230 -25.497 1.00 97.44 841 ASP A C 1
ATOM 6652 O O . ASP A 1 841 ? -17.439 -18.598 -25.348 1.00 97.44 841 ASP A O 1
ATOM 6656 N N . PHE A 1 842 ? -15.838 -17.083 -24.968 1.00 97.12 842 PHE A N 1
ATOM 6657 C CA . PHE A 1 842 ? -16.592 -16.236 -24.039 1.00 97.12 842 PHE A CA 1
ATOM 6658 C C . PHE A 1 842 ? -17.216 -15.005 -24.723 1.00 97.12 842 PHE A C 1
ATOM 6660 O O . PHE A 1 842 ? -16.637 -14.433 -25.650 1.00 97.12 842 PHE A O 1
ATOM 6667 N N . GLU A 1 843 ? -18.371 -14.545 -24.218 1.00 95.56 843 GLU A N 1
ATOM 6668 C CA . GLU A 1 843 ? -19.054 -13.318 -24.688 1.00 95.56 843 GLU A CA 1
ATOM 6669 C C . GLU A 1 843 ? -18.208 -12.042 -24.493 1.00 95.56 843 GLU A C 1
ATOM 6671 O O . GLU A 1 843 ? -18.388 -11.058 -25.206 1.00 95.56 843 GLU A O 1
ATOM 6676 N N . PHE A 1 844 ? -17.276 -12.067 -23.538 1.00 97.69 844 PHE A N 1
ATOM 6677 C CA . PHE A 1 844 ? -16.295 -11.019 -23.252 1.00 97.69 844 PHE A CA 1
ATOM 6678 C C . PHE A 1 844 ? -14.896 -11.427 -23.750 1.00 97.69 844 PHE A C 1
ATOM 6680 O O . PHE A 1 844 ? -14.619 -12.611 -23.945 1.00 97.69 844 PHE A O 1
ATOM 6687 N N . ASP A 1 845 ? -13.992 -10.462 -23.949 1.00 98.44 845 ASP A N 1
ATOM 6688 C CA . ASP A 1 845 ? -12.569 -10.777 -24.138 1.00 98.44 845 ASP A CA 1
ATOM 6689 C C . ASP A 1 845 ? -11.966 -11.174 -22.786 1.00 98.44 845 ASP A C 1
ATOM 6691 O O . ASP A 1 845 ? -12.112 -10.449 -21.798 1.00 98.44 845 ASP A O 1
ATOM 6695 N N . ILE A 1 846 ? -11.298 -12.327 -22.711 1.00 98.38 846 ILE A N 1
ATOM 6696 C CA . ILE A 1 846 ? -10.741 -12.807 -21.441 1.00 98.38 846 ILE A CA 1
ATOM 6697 C C . ILE A 1 846 ? -9.583 -11.931 -20.936 1.00 98.38 846 ILE A C 1
ATOM 6699 O O . ILE A 1 846 ? -9.225 -12.044 -19.766 1.00 98.38 846 ILE A O 1
ATOM 6703 N N . GLN A 1 847 ? -9.016 -11.066 -21.785 1.00 98.00 847 GLN A N 1
ATOM 6704 C CA . GLN A 1 847 ? -7.924 -10.132 -21.479 1.00 98.00 847 GLN A CA 1
ATOM 6705 C C . GLN A 1 847 ? -8.426 -8.707 -21.161 1.00 98.00 847 GLN A C 1
ATOM 6707 O O . GLN A 1 847 ? -7.619 -7.798 -20.980 1.00 98.00 847 GLN A O 1
ATOM 6712 N N . ASP A 1 848 ? -9.743 -8.486 -21.093 1.00 98.69 848 ASP A N 1
ATOM 6713 C CA . ASP A 1 848 ? -10.316 -7.203 -20.686 1.00 98.69 848 ASP A CA 1
ATOM 6714 C C . ASP A 1 848 ? -10.289 -7.057 -19.150 1.00 98.69 848 ASP A C 1
ATOM 6716 O O . ASP A 1 848 ? -10.964 -7.781 -18.409 1.00 98.69 848 ASP A O 1
ATOM 6720 N N . ALA A 1 849 ? -9.512 -6.090 -18.656 1.00 98.62 849 ALA A N 1
ATOM 6721 C CA . ALA A 1 849 ? -9.369 -5.799 -17.229 1.00 98.62 849 ALA A CA 1
ATOM 6722 C C . ALA A 1 849 ? -10.649 -5.249 -16.563 1.00 98.62 849 ALA A C 1
ATOM 6724 O O . ALA A 1 849 ? -10.762 -5.279 -15.337 1.00 98.62 849 ALA A O 1
ATOM 6725 N N . THR A 1 850 ? -11.640 -4.790 -17.336 1.00 98.81 850 THR A N 1
ATOM 6726 C CA . THR A 1 850 ? -12.975 -4.419 -16.828 1.00 98.81 850 THR A CA 1
ATOM 6727 C C . THR A 1 850 ? -13.887 -5.635 -16.621 1.00 98.81 850 THR A C 1
ATOM 6729 O O . THR A 1 850 ? -15.021 -5.473 -16.161 1.00 98.81 850 THR A O 1
ATOM 6732 N N . LYS A 1 851 ? -13.429 -6.857 -16.951 1.00 98.75 851 LYS A N 1
ATOM 6733 C CA . LYS A 1 851 ? -14.244 -8.080 -16.938 1.00 98.75 851 LYS A CA 1
ATOM 6734 C C . LYS A 1 851 ? -13.766 -9.129 -15.922 1.00 98.75 851 LYS A C 1
ATOM 6736 O O . LYS A 1 851 ? -12.593 -9.519 -15.877 1.00 98.75 851 LYS A O 1
ATOM 6741 N N . ILE A 1 852 ? -14.714 -9.636 -15.131 1.00 98.69 852 ILE A N 1
ATOM 6742 C CA . ILE A 1 852 ? -14.558 -10.884 -14.374 1.00 98.69 852 ILE A CA 1
ATOM 6743 C C . ILE A 1 852 ? -14.686 -12.084 -15.310 1.00 98.69 852 ILE A C 1
ATOM 6745 O O . ILE A 1 852 ? -15.334 -12.009 -16.356 1.00 98.69 852 ILE A O 1
ATOM 6749 N N . TRP A 1 853 ? -14.134 -13.217 -14.885 1.00 98.56 853 TRP A N 1
ATOM 6750 C CA . TRP A 1 853 ? -14.537 -14.529 -15.379 1.00 98.56 853 TRP A CA 1
ATOM 6751 C C . TRP A 1 853 ? -15.523 -15.105 -14.345 1.00 98.56 853 TRP A C 1
ATOM 6753 O O . TRP A 1 853 ? -15.097 -15.350 -13.215 1.00 98.56 853 TRP A O 1
ATOM 6763 N N . PRO A 1 854 ? -16.825 -15.266 -14.655 1.00 98.19 854 PRO A N 1
ATOM 6764 C CA . PRO A 1 854 ? -17.799 -15.772 -13.686 1.00 98.19 854 PRO A CA 1
ATOM 6765 C C . PRO A 1 854 ? -17.452 -17.184 -13.197 1.00 98.19 854 PRO A C 1
ATOM 6767 O O . PRO A 1 854 ? -17.037 -18.043 -13.982 1.00 98.19 854 PRO A O 1
ATOM 6770 N N . GLU A 1 855 ? -17.605 -17.440 -11.898 1.00 97.06 855 GLU A N 1
ATOM 6771 C CA . GLU A 1 855 ? -17.117 -18.675 -11.267 1.00 97.06 855 GLU A CA 1
ATOM 6772 C C . GLU A 1 855 ? -17.924 -19.938 -11.628 1.00 97.06 855 GLU A C 1
ATOM 6774 O O . GLU A 1 855 ? -17.504 -21.061 -11.328 1.00 97.06 855 GLU A O 1
ATOM 6779 N N . GLU A 1 856 ? -19.112 -19.782 -12.210 1.00 96.50 856 GLU A N 1
ATOM 6780 C CA . GLU A 1 856 ? -19.891 -20.859 -12.824 1.00 96.50 856 GLU A CA 1
ATOM 6781 C C . GLU A 1 856 ? -19.391 -21.245 -14.226 1.00 96.50 856 GLU A C 1
ATOM 6783 O O . GLU A 1 856 ? -19.636 -22.368 -14.661 1.00 96.50 856 GLU A O 1
ATOM 6788 N N . LEU A 1 857 ? -18.656 -20.355 -14.907 1.00 97.25 857 LEU A N 1
ATOM 6789 C CA . LEU A 1 857 ? -18.019 -20.630 -16.200 1.00 97.25 857 LEU A CA 1
ATOM 6790 C C . LEU A 1 857 ? -16.571 -21.108 -16.028 1.00 97.25 857 LEU A C 1
ATOM 6792 O O . LEU A 1 857 ? -16.138 -22.028 -16.720 1.00 97.25 857 LEU A O 1
ATOM 6796 N N . VAL A 1 858 ? -15.827 -20.500 -15.097 1.00 98.19 858 VAL A N 1
ATOM 6797 C CA . VAL A 1 858 ? -14.438 -20.863 -14.778 1.00 98.19 858 VAL A CA 1
ATOM 6798 C C . VAL A 1 858 ? -14.273 -20.934 -13.252 1.00 98.19 858 VAL A C 1
ATOM 6800 O O . VAL A 1 858 ? -14.112 -19.896 -12.608 1.00 98.19 858 VAL A O 1
ATOM 6803 N N . PRO A 1 859 ? -14.328 -22.125 -12.629 1.00 97.94 859 PRO A N 1
ATOM 6804 C CA . PRO A 1 859 ? -14.259 -22.246 -11.174 1.00 97.94 859 PRO A CA 1
ATOM 6805 C C . PRO A 1 859 ? -12.863 -21.912 -10.628 1.00 97.94 859 PRO A C 1
ATOM 6807 O O . PRO A 1 859 ? -11.847 -22.227 -11.250 1.00 97.94 859 PRO A O 1
ATOM 6810 N N . ILE A 1 860 ? -12.816 -21.317 -9.430 1.00 98.44 860 ILE A N 1
ATOM 6811 C CA . ILE A 1 860 ? -11.567 -21.079 -8.693 1.00 98.44 860 ILE A CA 1
ATOM 6812 C C . ILE A 1 860 ? -11.048 -22.408 -8.129 1.00 98.44 860 ILE A C 1
ATOM 6814 O O . ILE A 1 860 ? -11.730 -23.078 -7.352 1.00 98.44 860 ILE A O 1
ATOM 6818 N N . GLN A 1 861 ? -9.813 -22.759 -8.477 1.00 98.25 861 GLN A N 1
ATOM 6819 C CA . GLN A 1 861 ? -9.065 -23.880 -7.915 1.00 98.25 861 GLN A CA 1
ATOM 6820 C C . GLN A 1 861 ? -8.149 -23.343 -6.810 1.00 98.25 861 GLN A C 1
ATOM 6822 O O . GLN A 1 861 ? -7.239 -22.567 -7.094 1.00 98.25 861 GLN A O 1
ATOM 6827 N N . TYR A 1 862 ? -8.394 -23.709 -5.550 1.00 98.56 862 TYR A N 1
ATOM 6828 C CA . TYR A 1 862 ? -7.554 -23.293 -4.420 1.00 98.56 862 TYR A CA 1
ATOM 6829 C C . TYR A 1 862 ? -6.356 -24.238 -4.277 1.00 98.56 862 TYR A C 1
ATOM 6831 O O . TYR A 1 862 ? -6.546 -25.419 -4.002 1.00 98.56 862 TYR A O 1
ATOM 6839 N N . ILE A 1 863 ? -5.140 -23.717 -4.463 1.00 98.50 863 ILE A N 1
ATOM 6840 C CA . ILE A 1 863 ? -3.905 -24.518 -4.581 1.00 98.50 863 ILE A CA 1
ATOM 6841 C C . ILE A 1 863 ? -2.859 -24.228 -3.494 1.00 98.50 863 ILE A C 1
ATOM 6843 O O . ILE A 1 863 ? -1.860 -24.938 -3.406 1.00 98.50 863 ILE A O 1
ATOM 6847 N N . GLY A 1 864 ? -3.067 -23.210 -2.656 1.00 98.44 864 GLY A N 1
ATOM 6848 C CA . GLY A 1 864 ? -2.148 -22.844 -1.575 1.00 98.44 864 GLY A CA 1
ATOM 6849 C C . GLY A 1 864 ? -2.754 -21.847 -0.589 1.00 98.44 864 GLY A C 1
ATOM 6850 O O . GLY A 1 864 ? -3.939 -21.514 -0.670 1.00 98.44 864 GLY A O 1
ATOM 6851 N N . GLN A 1 865 ? -1.929 -21.341 0.322 1.00 98.62 865 GLN A N 1
ATOM 6852 C CA . GLN A 1 865 ? -2.314 -20.418 1.388 1.00 98.62 865 GLN A CA 1
ATOM 6853 C C . GLN A 1 865 ? -1.260 -19.320 1.572 1.00 98.62 865 GLN A C 1
ATOM 6855 O O . GLN A 1 865 ? -0.059 -19.545 1.427 1.00 98.62 865 GLN A O 1
ATOM 6860 N N . LEU A 1 866 ? -1.738 -18.122 1.898 1.00 98.81 866 LEU A N 1
ATOM 6861 C CA . LEU A 1 866 ? -0.968 -16.956 2.315 1.00 98.81 866 LEU A CA 1
ATOM 6862 C C . LEU A 1 866 ? -1.279 -16.678 3.790 1.00 98.81 866 LEU A C 1
ATOM 6864 O O . LEU A 1 866 ? -2.440 -16.438 4.115 1.00 98.81 866 LEU A O 1
ATOM 6868 N N . GLU A 1 867 ? -0.266 -16.655 4.654 1.00 98.62 867 GLU A N 1
ATOM 6869 C CA . GLU A 1 867 ? -0.356 -16.216 6.055 1.00 98.62 867 GLU A CA 1
ATOM 6870 C C . GLU A 1 867 ? 0.545 -14.993 6.279 1.00 98.62 867 GLU A C 1
ATOM 6872 O O . GLU A 1 867 ? 1.660 -14.962 5.761 1.00 98.62 867 GLU A O 1
ATOM 6877 N N . LEU A 1 868 ? 0.102 -14.008 7.072 1.00 98.56 868 LEU A N 1
ATOM 6878 C CA . LEU A 1 868 ? 0.951 -12.906 7.555 1.00 98.56 868 LEU A CA 1
ATOM 6879 C C . LEU A 1 868 ? 1.189 -13.040 9.059 1.00 98.56 868 LEU A C 1
ATOM 6881 O O . LEU A 1 868 ? 0.237 -13.014 9.835 1.00 98.56 868 LEU A O 1
ATOM 6885 N N . ASN A 1 869 ? 2.450 -13.173 9.467 1.00 97.31 869 ASN A N 1
ATOM 6886 C CA . ASN A 1 869 ? 2.814 -13.596 10.823 1.00 97.31 869 ASN A CA 1
ATOM 6887 C C . ASN A 1 869 ? 3.930 -12.775 11.488 1.00 97.31 869 ASN A C 1
ATOM 6889 O O . ASN A 1 869 ? 4.284 -13.048 12.633 1.00 97.31 869 ASN A O 1
ATOM 6893 N N . ARG A 1 870 ? 4.446 -11.724 10.832 1.00 97.38 870 ARG A N 1
ATOM 6894 C CA . ARG A 1 870 ? 5.416 -10.803 11.447 1.00 97.38 870 ARG A CA 1
ATOM 6895 C C . ARG A 1 870 ? 5.214 -9.362 10.972 1.00 97.38 870 ARG A C 1
ATOM 6897 O O . ARG A 1 870 ? 5.185 -9.092 9.771 1.00 97.38 870 ARG A O 1
ATOM 6904 N N . ASN A 1 871 ? 5.101 -8.431 11.919 1.00 97.69 871 ASN A N 1
ATOM 6905 C CA . ASN A 1 871 ? 5.038 -6.994 11.635 1.00 97.69 871 ASN A CA 1
ATOM 6906 C C . ASN A 1 871 ? 6.383 -6.468 11.091 1.00 97.69 871 ASN A C 1
ATOM 6908 O O . ASN A 1 871 ? 7.395 -7.175 11.081 1.00 97.69 871 ASN A O 1
ATOM 6912 N N . VAL A 1 872 ? 6.383 -5.230 10.593 1.00 97.12 872 VAL A N 1
ATOM 6913 C CA . VAL A 1 872 ? 7.614 -4.528 10.199 1.00 97.12 872 VAL A CA 1
ATOM 6914 C C . VAL A 1 872 ? 8.416 -4.076 11.416 1.00 97.12 872 VAL A C 1
ATOM 6916 O O . VAL A 1 872 ? 7.842 -3.597 12.389 1.00 97.12 872 VAL A O 1
ATOM 6919 N N . ASP A 1 873 ? 9.741 -4.180 11.324 1.00 95.56 873 ASP A N 1
ATOM 6920 C CA . ASP A 1 873 ? 10.679 -3.691 12.342 1.00 95.56 873 ASP A CA 1
ATOM 6921 C C . ASP A 1 873 ? 10.739 -2.153 12.326 1.00 95.56 873 ASP A C 1
ATOM 6923 O O . ASP A 1 873 ? 10.766 -1.504 13.368 1.00 95.56 873 ASP A O 1
ATOM 6927 N N . GLU A 1 874 ? 10.691 -1.560 11.127 1.00 97.00 874 GLU A N 1
ATOM 6928 C CA . GLU A 1 874 ? 10.551 -0.117 10.930 1.00 97.00 874 GLU A CA 1
ATOM 6929 C C . GLU A 1 874 ? 9.731 0.176 9.662 1.00 97.00 874 GLU A C 1
ATOM 6931 O O . GLU A 1 874 ? 10.013 -0.332 8.571 1.00 97.00 874 GLU A O 1
ATOM 6936 N N . TYR A 1 875 ? 8.702 1.024 9.777 1.00 98.56 875 TYR A N 1
ATOM 6937 C CA . TYR A 1 875 ? 7.765 1.287 8.679 1.00 98.56 875 TYR A CA 1
ATOM 6938 C C . TYR A 1 875 ? 8.437 1.887 7.431 1.00 98.56 875 TYR A C 1
ATOM 6940 O O . TYR A 1 875 ? 8.029 1.565 6.315 1.00 98.56 875 TYR A O 1
ATOM 6948 N N . PHE A 1 876 ? 9.445 2.753 7.574 1.00 98.69 876 PHE A N 1
ATOM 6949 C CA . PHE A 1 876 ? 10.010 3.483 6.436 1.00 98.69 876 PHE A CA 1
ATOM 6950 C C . PHE A 1 876 ? 10.893 2.615 5.510 1.00 98.69 876 PHE A C 1
ATOM 6952 O O . PHE A 1 876 ? 10.523 2.458 4.342 1.00 98.69 876 PHE A O 1
ATOM 6959 N N . PRO A 1 877 ? 11.995 1.982 5.963 1.00 98.38 877 PRO A N 1
ATOM 6960 C CA . PRO A 1 877 ? 12.845 1.150 5.105 1.00 98.38 877 PRO A CA 1
ATOM 6961 C C . PRO A 1 877 ? 12.156 -0.133 4.615 1.00 98.38 877 PRO A C 1
ATOM 6963 O O . PRO A 1 877 ? 12.617 -0.728 3.644 1.00 98.38 877 PRO A O 1
ATOM 6966 N N . GLN A 1 878 ? 11.051 -0.553 5.245 1.00 98.56 878 GLN A N 1
ATOM 6967 C CA . GLN A 1 878 ? 10.293 -1.743 4.849 1.00 98.56 878 GLN A CA 1
ATOM 6968 C C . GLN A 1 878 ? 8.998 -1.374 4.093 1.00 98.56 878 GLN A C 1
ATOM 6970 O O . GLN A 1 878 ? 8.935 -1.537 2.875 1.00 98.56 878 GLN A O 1
ATOM 6975 N N . THR A 1 879 ? 7.975 -0.811 4.747 1.00 98.75 879 THR A N 1
ATOM 6976 C CA . THR A 1 879 ? 6.674 -0.511 4.096 1.00 98.75 879 THR A CA 1
ATOM 6977 C C . THR A 1 879 ? 6.715 0.689 3.139 1.00 98.75 879 THR A C 1
ATOM 6979 O O . THR A 1 879 ? 6.014 0.689 2.119 1.00 98.75 879 THR A O 1
ATOM 6982 N N . GLU A 1 880 ? 7.515 1.725 3.410 1.00 98.75 880 GLU A N 1
ATOM 6983 C CA . GLU A 1 880 ? 7.598 2.875 2.499 1.00 98.75 880 GLU A CA 1
ATOM 6984 C C . GLU A 1 880 ? 8.501 2.589 1.295 1.00 98.75 880 GLU A C 1
ATOM 6986 O O . GLU A 1 880 ? 8.109 2.840 0.153 1.00 98.75 880 GLU A O 1
ATOM 6991 N N . GLN A 1 881 ? 9.671 1.993 1.522 1.00 98.81 881 GLN A N 1
ATOM 6992 C CA . GLN A 1 881 ? 10.662 1.755 0.469 1.00 98.81 881 GLN A CA 1
ATOM 6993 C C . GLN A 1 881 ? 10.443 0.476 -0.361 1.00 98.81 881 GLN A C 1
ATOM 6995 O O . GLN A 1 881 ? 11.069 0.330 -1.414 1.00 98.81 881 GLN A O 1
ATOM 7000 N N . VAL A 1 882 ? 9.510 -0.415 0.009 1.00 98.81 882 VAL A N 1
ATOM 7001 C CA . VAL A 1 882 ? 9.165 -1.555 -0.861 1.00 98.81 882 VAL A CA 1
ATOM 7002 C C . VAL A 1 882 ? 8.639 -1.092 -2.225 1.00 98.81 882 VAL A C 1
ATOM 7004 O O . VAL A 1 882 ? 7.827 -0.161 -2.336 1.00 98.81 882 VAL A O 1
ATOM 7007 N N . ALA A 1 883 ? 9.102 -1.758 -3.277 1.00 98.81 883 ALA A N 1
ATOM 7008 C CA . ALA A 1 883 ? 8.683 -1.577 -4.655 1.00 98.81 883 ALA A CA 1
ATOM 7009 C C . ALA A 1 883 ? 8.110 -2.894 -5.197 1.00 98.81 883 ALA A C 1
ATOM 7011 O O . ALA A 1 883 ? 8.763 -3.941 -5.177 1.00 98.81 883 ALA A O 1
ATOM 7012 N N . PHE A 1 884 ? 6.871 -2.822 -5.681 1.00 98.81 884 PHE A N 1
ATOM 7013 C CA . PHE A 1 884 ? 6.194 -3.914 -6.373 1.00 98.81 884 PHE A CA 1
ATOM 7014 C C . PHE A 1 884 ? 6.100 -3.577 -7.862 1.00 98.81 884 PHE A C 1
ATOM 7016 O O . PHE A 1 884 ? 5.896 -2.409 -8.203 1.00 98.81 884 PHE A O 1
ATOM 7023 N N . CYS A 1 885 ? 6.242 -4.570 -8.737 1.00 96.69 885 CYS A N 1
ATOM 7024 C CA . CYS A 1 885 ? 6.207 -4.378 -10.184 1.00 96.69 885 CYS A CA 1
ATOM 7025 C C . CYS A 1 885 ? 5.550 -5.569 -10.881 1.00 96.69 885 CYS A C 1
ATOM 7027 O O . CYS A 1 885 ? 6.009 -6.691 -10.712 1.00 96.69 885 CYS A O 1
ATOM 7029 N N . THR A 1 886 ? 4.523 -5.345 -11.708 1.00 98.31 886 THR A N 1
ATOM 7030 C CA . THR A 1 886 ? 3.868 -6.434 -12.464 1.00 98.31 886 THR A CA 1
ATOM 7031 C C . THR A 1 886 ? 4.827 -7.172 -13.400 1.00 98.31 886 THR A C 1
ATOM 7033 O O . THR A 1 886 ? 4.596 -8.341 -13.687 1.00 98.31 886 THR A O 1
ATOM 7036 N N . SER A 1 887 ? 5.930 -6.534 -13.805 1.00 98.00 887 SER A N 1
ATOM 7037 C CA . SER A 1 887 ? 7.005 -7.148 -14.594 1.00 98.00 887 SER A CA 1
ATOM 7038 C C . SER A 1 887 ? 7.890 -8.131 -13.815 1.00 98.00 887 SER A C 1
ATOM 7040 O O . SER A 1 887 ? 8.731 -8.792 -14.420 1.00 98.00 887 SER A O 1
ATOM 7042 N N . HIS A 1 888 ? 7.757 -8.224 -12.488 1.00 98.44 888 HIS A N 1
ATOM 7043 C CA . HIS A 1 888 ? 8.435 -9.242 -11.686 1.00 98.44 888 HIS A CA 1
ATOM 7044 C C . HIS A 1 888 ? 7.671 -10.566 -11.771 1.00 98.44 888 HIS A C 1
ATOM 7046 O O . HIS A 1 888 ? 6.826 -10.865 -10.928 1.00 98.44 888 HIS A O 1
ATOM 7052 N N . ILE A 1 889 ? 7.985 -11.350 -12.798 1.00 98.56 889 ILE A N 1
ATOM 7053 C CA . ILE A 1 889 ? 7.537 -12.734 -12.990 1.00 98.56 889 ILE A CA 1
ATOM 7054 C C . ILE A 1 889 ? 8.735 -13.690 -12.944 1.00 98.56 889 ILE A C 1
ATOM 7056 O O . ILE A 1 889 ? 9.879 -13.280 -13.146 1.00 98.56 889 ILE A O 1
ATOM 7060 N N . VAL A 1 890 ? 8.463 -14.969 -12.689 1.00 97.94 890 VAL A N 1
ATOM 7061 C CA . VAL A 1 890 ? 9.457 -16.056 -12.652 1.00 97.94 890 VAL A CA 1
ATOM 7062 C C . VAL A 1 890 ? 9.199 -17.067 -13.781 1.00 97.94 890 VAL A C 1
ATOM 7064 O O . VAL A 1 890 ? 8.063 -17.157 -14.254 1.00 97.94 890 VAL A O 1
ATOM 7067 N N . PRO A 1 891 ? 10.212 -17.833 -14.240 1.00 97.75 891 PRO A N 1
ATOM 7068 C CA . PRO A 1 891 ? 10.054 -18.815 -15.316 1.00 97.75 891 PRO A CA 1
ATOM 7069 C C . PRO A 1 891 ? 8.887 -19.782 -15.069 1.00 97.75 891 PRO A C 1
ATOM 7071 O O . PRO A 1 891 ? 8.794 -20.380 -14.003 1.00 97.75 891 PRO A O 1
ATOM 7074 N N . GLY A 1 892 ? 8.001 -19.939 -16.058 1.00 97.38 892 GLY A N 1
ATOM 7075 C CA . GLY A 1 892 ? 6.748 -20.701 -15.937 1.00 97.38 892 GLY A CA 1
ATOM 7076 C C . GLY A 1 892 ? 5.498 -19.845 -15.684 1.00 97.38 892 GLY A C 1
ATOM 7077 O O . GLY A 1 892 ? 4.381 -20.369 -15.710 1.00 97.38 892 GLY A O 1
ATOM 7078 N N . ILE A 1 893 ? 5.673 -18.536 -15.490 1.00 98.62 893 ILE A N 1
ATOM 7079 C CA . ILE A 1 893 ? 4.635 -17.498 -15.550 1.00 98.62 893 ILE A CA 1
ATOM 7080 C C . ILE A 1 893 ? 5.017 -16.538 -16.689 1.00 98.62 893 ILE A C 1
ATOM 7082 O O . ILE A 1 893 ? 6.200 -16.287 -16.897 1.00 98.62 893 ILE A O 1
ATOM 7086 N N . ASP A 1 894 ? 4.041 -16.015 -17.430 1.00 98.44 894 ASP A N 1
ATOM 7087 C CA . ASP A 1 894 ? 4.237 -15.038 -18.512 1.00 98.44 894 ASP A CA 1
ATOM 7088 C C . ASP A 1 894 ? 3.042 -14.060 -18.595 1.00 98.44 894 ASP A C 1
ATOM 7090 O O . ASP A 1 894 ? 2.064 -14.181 -17.847 1.00 98.44 894 ASP A O 1
ATOM 7094 N N . PHE A 1 895 ? 3.101 -13.075 -19.489 1.00 98.38 895 PHE A N 1
ATOM 7095 C CA . PHE A 1 895 ? 2.039 -12.083 -19.702 1.00 98.38 895 PHE A CA 1
ATOM 7096 C C . PHE A 1 895 ? 1.013 -12.519 -20.762 1.00 98.38 895 PHE A C 1
ATOM 7098 O O . PHE A 1 895 ? 1.258 -13.429 -21.554 1.00 98.38 895 PHE A O 1
ATOM 7105 N N . SER A 1 896 ? -0.141 -11.847 -20.787 1.00 98.06 896 SER A N 1
ATOM 7106 C CA . SER A 1 896 ? -1.085 -11.862 -21.917 1.00 98.06 896 SER A CA 1
ATOM 7107 C C . SER A 1 896 ? -1.110 -10.493 -22.614 1.00 98.06 896 SER A C 1
ATOM 7109 O O . SER A 1 896 ? -0.496 -9.545 -22.121 1.00 98.06 896 SER A O 1
ATOM 7111 N N . ASP A 1 897 ? -1.855 -10.364 -23.717 1.00 97.19 897 ASP A N 1
ATOM 7112 C CA . ASP A 1 897 ? -2.046 -9.091 -24.435 1.00 97.19 897 ASP A CA 1
ATOM 7113 C C . ASP A 1 897 ? -3.052 -8.139 -23.741 1.00 97.19 897 ASP A C 1
ATOM 7115 O O . ASP A 1 897 ? -3.590 -7.236 -24.379 1.00 97.19 897 ASP A O 1
ATOM 7119 N N . ASP A 1 898 ? -3.335 -8.331 -22.447 1.00 98.56 898 ASP A N 1
ATOM 7120 C CA . ASP A 1 898 ? -4.150 -7.429 -21.621 1.00 98.56 898 ASP A CA 1
ATOM 7121 C C . ASP A 1 898 ? -3.586 -5.985 -21.687 1.00 98.56 898 ASP A C 1
ATOM 7123 O O . ASP A 1 898 ? -2.477 -5.723 -21.195 1.00 98.56 898 ASP A O 1
ATOM 7127 N N . PRO A 1 899 ? -4.307 -5.026 -22.307 1.00 98.56 899 PRO A N 1
ATOM 7128 C CA . PRO A 1 899 ? -3.745 -3.716 -22.636 1.00 98.56 899 PRO A CA 1
ATOM 7129 C C . PRO A 1 899 ? -3.550 -2.810 -21.411 1.00 98.56 899 PRO A C 1
ATOM 7131 O O . PRO A 1 899 ? -2.790 -1.838 -21.474 1.00 98.56 899 PRO A O 1
ATOM 7134 N N . LEU A 1 900 ? -4.155 -3.145 -20.267 1.00 98.75 900 LEU A N 1
ATOM 7135 C CA . LEU A 1 900 ? -3.835 -2.513 -18.993 1.00 98.75 900 LEU A CA 1
ATOM 7136 C C . LEU A 1 900 ? -2.532 -3.098 -18.423 1.00 98.75 900 LEU A C 1
ATOM 7138 O O . LEU A 1 900 ? -1.650 -2.342 -18.008 1.00 98.75 900 LEU A O 1
ATOM 7142 N N . LEU A 1 901 ? -2.370 -4.426 -18.435 1.00 98.62 901 LEU A N 1
ATOM 7143 C CA . LEU A 1 901 ? -1.168 -5.108 -17.933 1.00 98.62 901 LEU A CA 1
ATOM 7144 C C . LEU A 1 901 ? 0.107 -4.673 -18.672 1.00 98.62 901 LEU A C 1
ATOM 7146 O O . LEU A 1 901 ? 1.119 -4.369 -18.034 1.00 98.62 901 LEU A O 1
ATOM 7150 N N . VAL A 1 902 ? 0.049 -4.576 -20.003 1.00 97.88 902 VAL A N 1
ATOM 7151 C CA . VAL A 1 902 ? 1.196 -4.187 -20.844 1.00 97.88 902 VAL A CA 1
ATOM 7152 C C . VAL A 1 902 ? 1.743 -2.803 -20.462 1.00 97.88 902 VAL A C 1
ATOM 7154 O O . VAL A 1 902 ? 2.957 -2.629 -20.352 1.00 97.88 902 VAL A O 1
ATOM 7157 N N . GLY A 1 903 ? 0.878 -1.817 -20.193 1.00 98.00 903 GLY A N 1
ATOM 7158 C CA . GLY A 1 903 ? 1.324 -0.490 -19.749 1.00 98.00 903 GLY A CA 1
ATOM 7159 C C . GLY A 1 903 ? 1.748 -0.432 -18.276 1.00 98.00 903 GLY A C 1
ATOM 7160 O O . GLY A 1 903 ? 2.691 0.290 -17.936 1.00 98.00 903 GLY A O 1
ATOM 7161 N N . ARG A 1 904 ? 1.125 -1.237 -17.399 1.00 98.50 904 ARG A N 1
ATOM 7162 C CA . ARG A 1 904 ? 1.559 -1.396 -15.996 1.00 98.50 904 ARG A CA 1
ATOM 7163 C C . ARG A 1 904 ? 3.007 -1.891 -15.913 1.00 98.50 904 ARG A C 1
ATOM 7165 O O . ARG A 1 904 ? 3.787 -1.344 -15.132 1.00 98.50 904 ARG A O 1
ATOM 7172 N N . ASN A 1 905 ? 3.386 -2.839 -16.772 1.00 97.81 905 ASN A N 1
ATOM 7173 C CA . ASN A 1 905 ? 4.738 -3.403 -16.837 1.00 97.81 905 ASN A CA 1
ATOM 7174 C C . ASN A 1 905 ? 5.842 -2.354 -17.094 1.00 97.81 905 ASN A C 1
ATOM 7176 O O . ASN A 1 905 ? 6.956 -2.491 -16.581 1.00 97.81 905 ASN A O 1
ATOM 7180 N N . PHE A 1 906 ? 5.540 -1.280 -17.831 1.00 98.50 906 PHE A N 1
ATOM 7181 C CA . PHE A 1 906 ? 6.433 -0.123 -17.962 1.00 98.50 906 PHE A CA 1
ATOM 7182 C C . PHE A 1 906 ? 6.435 0.742 -16.687 1.00 98.50 906 PHE A C 1
ATOM 7184 O O . PHE A 1 906 ? 7.487 0.997 -16.096 1.00 98.50 906 PHE A O 1
ATOM 7191 N N . SER A 1 907 ? 5.248 1.175 -16.247 1.00 98.25 907 SER A N 1
ATOM 7192 C CA . SER A 1 907 ? 5.093 2.217 -15.221 1.00 98.25 907 SER A CA 1
ATOM 7193 C C . SER A 1 907 ? 5.730 1.858 -13.873 1.00 98.25 907 SER A C 1
ATOM 7195 O O . SER A 1 907 ? 6.362 2.711 -13.244 1.00 98.25 907 SER A O 1
ATOM 7197 N N . TYR A 1 908 ? 5.625 0.598 -13.438 1.00 98.25 908 TYR A N 1
ATOM 7198 C CA . TYR A 1 908 ? 6.167 0.179 -12.142 1.00 98.25 908 TYR A CA 1
ATOM 7199 C C . TYR A 1 908 ? 7.702 0.151 -12.070 1.00 98.25 908 TYR A C 1
ATOM 7201 O O . TYR A 1 908 ? 8.227 0.187 -10.956 1.00 98.25 908 TYR A O 1
ATOM 7209 N N . PHE A 1 909 ? 8.424 0.117 -13.197 1.00 96.88 909 PHE A N 1
ATOM 7210 C CA . PHE A 1 909 ? 9.876 0.336 -13.213 1.00 96.88 909 PHE A CA 1
ATOM 7211 C C . PHE A 1 909 ? 10.212 1.830 -13.179 1.00 96.88 909 PHE A C 1
ATOM 7213 O O . PHE A 1 909 ? 10.998 2.264 -12.335 1.00 96.88 909 PHE A O 1
ATOM 7220 N N . ASP A 1 910 ? 9.591 2.604 -14.071 1.00 98.56 910 ASP A N 1
ATOM 7221 C CA . ASP A 1 910 ? 9.839 4.036 -14.269 1.00 98.56 910 ASP A CA 1
ATOM 7222 C C . ASP A 1 910 ? 9.636 4.854 -12.980 1.00 98.56 910 ASP A C 1
ATOM 7224 O O . ASP A 1 910 ? 10.539 5.562 -12.529 1.00 98.56 910 ASP A O 1
ATOM 7228 N N . THR A 1 911 ? 8.501 4.664 -12.296 1.00 97.25 911 THR A N 1
ATOM 7229 C CA . THR A 1 911 ? 8.149 5.452 -11.100 1.00 97.25 911 THR A CA 1
ATOM 7230 C C . THR A 1 911 ? 9.124 5.285 -9.924 1.00 97.25 911 THR A C 1
ATOM 7232 O O . THR A 1 911 ? 9.207 6.159 -9.062 1.00 97.25 911 THR A O 1
ATOM 7235 N N . GLN A 1 912 ? 9.915 4.203 -9.873 1.00 98.19 912 GLN A N 1
ATOM 7236 C CA . GLN A 1 912 ? 10.908 4.034 -8.804 1.00 98.19 912 GLN A CA 1
ATOM 7237 C C . GLN A 1 912 ? 12.144 4.923 -9.005 1.00 98.19 912 GLN A C 1
ATOM 7239 O O . GLN A 1 912 ? 12.829 5.220 -8.029 1.00 98.19 912 GLN A O 1
ATOM 7244 N N . ILE A 1 913 ? 12.429 5.379 -10.232 1.00 97.94 913 ILE A N 1
ATOM 7245 C CA . ILE A 1 913 ? 13.621 6.186 -10.540 1.00 97.94 913 ILE A CA 1
ATOM 7246 C C . ILE A 1 913 ? 13.588 7.508 -9.762 1.00 97.94 913 ILE A C 1
ATOM 7248 O O . ILE A 1 913 ? 14.593 7.887 -9.168 1.00 97.94 913 ILE A O 1
ATOM 7252 N N . SER A 1 914 ? 12.432 8.174 -9.705 1.00 97.06 914 SER A N 1
ATOM 7253 C CA . SER A 1 914 ? 12.233 9.402 -8.922 1.00 97.06 914 SER A CA 1
ATOM 7254 C C . SER A 1 914 ? 11.885 9.140 -7.453 1.00 97.06 914 SER A C 1
ATOM 7256 O O . SER A 1 914 ? 12.247 9.938 -6.592 1.00 97.06 914 SER A O 1
ATOM 7258 N N . ARG A 1 915 ? 11.203 8.028 -7.143 1.00 98.56 915 ARG A N 1
ATOM 7259 C CA . ARG A 1 915 ? 10.756 7.702 -5.777 1.00 98.56 915 ARG A CA 1
ATOM 7260 C C . ARG A 1 915 ? 11.859 7.137 -4.873 1.00 98.56 915 ARG A C 1
ATOM 7262 O O . ARG A 1 915 ? 11.817 7.359 -3.668 1.00 98.56 915 ARG A O 1
ATOM 7269 N N . LEU A 1 916 ? 12.797 6.373 -5.439 1.00 98.38 916 LEU A N 1
ATOM 7270 C CA . LEU A 1 916 ? 13.815 5.590 -4.717 1.00 98.38 916 LEU A CA 1
ATOM 7271 C C . LEU A 1 916 ? 15.220 5.637 -5.352 1.00 98.38 916 LEU A C 1
ATOM 7273 O O . LEU A 1 916 ? 16.187 5.227 -4.712 1.00 98.38 916 LEU A O 1
ATOM 7277 N N . GLY A 1 917 ? 15.353 6.101 -6.598 1.00 97.38 917 GLY A N 1
ATOM 7278 C CA . GLY A 1 917 ? 16.604 6.047 -7.359 1.00 97.38 917 GLY A CA 1
ATOM 7279 C C . GLY A 1 917 ? 16.805 4.722 -8.120 1.00 97.38 917 GLY A C 1
ATOM 7280 O O . GLY A 1 917 ? 16.122 3.730 -7.867 1.00 97.38 917 GLY A O 1
ATOM 7281 N N . PRO A 1 918 ? 17.752 4.663 -9.077 1.00 96.19 918 PRO A N 1
ATOM 7282 C CA . PRO A 1 918 ? 17.899 3.535 -10.004 1.00 96.19 918 PRO A CA 1
ATOM 7283 C C . PRO A 1 918 ? 18.347 2.211 -9.355 1.00 96.19 918 PRO A C 1
ATOM 7285 O O . PRO A 1 918 ? 18.035 1.150 -9.889 1.00 96.19 918 PRO A O 1
ATOM 7288 N N . ASN A 1 919 ? 19.035 2.239 -8.206 1.00 97.25 919 ASN A N 1
ATOM 7289 C CA . ASN A 1 919 ? 19.456 1.034 -7.471 1.00 97.25 919 ASN A CA 1
ATOM 7290 C C . ASN A 1 919 ? 18.407 0.542 -6.446 1.00 97.25 919 ASN A C 1
ATOM 7292 O O . ASN A 1 919 ? 18.753 -0.178 -5.515 1.00 97.25 919 ASN A O 1
ATOM 7296 N N . TRP A 1 920 ? 17.119 0.877 -6.601 1.00 97.75 920 TRP A N 1
ATOM 7297 C CA . TRP A 1 920 ? 16.051 0.518 -5.649 1.00 97.75 920 TRP A CA 1
ATOM 7298 C C . TRP A 1 920 ? 15.925 -0.985 -5.324 1.00 97.75 920 TRP A C 1
ATOM 7300 O O . TRP A 1 920 ? 15.412 -1.342 -4.263 1.00 97.75 920 TRP A O 1
ATOM 7310 N N . GLN A 1 921 ? 16.417 -1.864 -6.204 1.00 96.81 921 GLN A N 1
ATOM 7311 C CA . GLN A 1 921 ? 16.515 -3.319 -5.999 1.00 96.81 921 GLN A CA 1
ATOM 7312 C C . GLN A 1 921 ? 17.578 -3.729 -4.955 1.00 96.81 921 GLN A C 1
ATOM 7314 O O . GLN A 1 921 ? 17.579 -4.872 -4.505 1.00 96.81 921 GLN A O 1
ATOM 7319 N N . GLU A 1 922 ? 18.503 -2.837 -4.577 1.00 96.62 922 GLU A N 1
ATOM 7320 C CA . GLU A 1 922 ? 19.525 -3.090 -3.542 1.00 96.62 922 GLU A CA 1
ATOM 7321 C C . GLU A 1 922 ? 19.047 -2.712 -2.129 1.00 96.62 922 GLU A C 1
ATOM 7323 O O . GLU A 1 922 ? 19.645 -3.156 -1.146 1.00 96.62 922 GLU A O 1
ATOM 7328 N N . LEU A 1 923 ? 17.944 -1.957 -2.021 1.00 97.94 923 LEU A N 1
ATOM 7329 C CA . LEU A 1 923 ? 17.303 -1.622 -0.746 1.00 97.94 923 LEU A CA 1
ATOM 7330 C C . LEU A 1 923 ? 16.852 -2.911 -0.036 1.00 97.94 923 LEU A C 1
ATOM 7332 O O . LEU A 1 923 ? 16.241 -3.758 -0.699 1.00 97.94 923 LEU A O 1
ATOM 7336 N N . PRO A 1 924 ? 17.091 -3.082 1.282 1.00 97.75 924 PRO A N 1
ATOM 7337 C CA . PRO A 1 924 ? 16.993 -4.389 1.934 1.00 97.75 924 PRO A CA 1
ATOM 7338 C C . PRO A 1 924 ? 15.659 -5.108 1.717 1.00 97.75 924 PRO A C 1
ATOM 7340 O O . PRO A 1 924 ? 15.652 -6.289 1.389 1.00 97.75 924 PRO A O 1
ATOM 7343 N N . ILE A 1 925 ? 14.521 -4.409 1.783 1.00 98.44 925 ILE A N 1
ATOM 7344 C CA . ILE A 1 925 ? 13.197 -5.016 1.556 1.00 98.44 925 ILE A CA 1
ATOM 7345 C C . ILE A 1 925 ? 12.971 -5.510 0.112 1.00 98.44 925 ILE A C 1
ATOM 7347 O O . ILE A 1 925 ? 12.219 -6.462 -0.099 1.00 98.44 925 ILE A O 1
ATOM 7351 N N . ASN A 1 926 ? 13.640 -4.919 -0.883 1.00 98.44 926 ASN A N 1
ATOM 7352 C CA . ASN A 1 926 ? 13.464 -5.253 -2.300 1.00 98.44 926 ASN A CA 1
ATOM 7353 C C . ASN A 1 926 ? 14.393 -6.376 -2.781 1.00 98.44 926 ASN A C 1
ATOM 7355 O O . ASN A 1 926 ? 14.030 -7.076 -3.726 1.00 98.44 926 ASN A O 1
ATOM 7359 N N . ARG A 1 927 ? 15.550 -6.585 -2.133 1.00 97.00 927 ARG A N 1
ATOM 7360 C CA . ARG A 1 927 ? 16.525 -7.616 -2.536 1.00 97.00 927 ARG A CA 1
ATOM 7361 C C . ARG A 1 927 ? 15.875 -9.009 -2.642 1.00 97.00 927 ARG A C 1
ATOM 7363 O O . ARG A 1 927 ? 15.156 -9.393 -1.713 1.00 97.00 927 ARG A O 1
ATOM 7370 N N . PRO A 1 928 ? 16.119 -9.786 -3.713 1.00 96.19 928 PRO A N 1
ATOM 7371 C CA . PRO A 1 928 ? 15.737 -11.195 -3.753 1.00 96.19 928 PRO A CA 1
ATOM 7372 C C . PRO A 1 928 ? 16.627 -12.023 -2.814 1.00 96.19 928 PRO A C 1
ATOM 7374 O O . PRO A 1 928 ? 17.758 -11.634 -2.519 1.00 96.19 928 PRO A O 1
ATOM 7377 N N . VAL A 1 929 ? 16.118 -13.172 -2.359 1.00 93.88 929 VAL A N 1
ATOM 7378 C CA . VAL A 1 929 ? 16.873 -14.122 -1.512 1.00 93.88 929 VAL A CA 1
ATOM 7379 C C . VAL A 1 929 ? 17.737 -15.093 -2.326 1.00 93.88 929 VAL A C 1
ATOM 7381 O O . VAL A 1 929 ? 18.714 -15.630 -1.811 1.00 93.88 929 VAL A O 1
ATOM 7384 N N . CYS A 1 930 ? 17.415 -15.288 -3.608 1.00 91.88 930 CYS A N 1
ATOM 7385 C CA . CYS A 1 930 ? 18.202 -16.102 -4.528 1.00 91.88 930 CYS A CA 1
ATOM 7386 C C . CYS A 1 930 ? 19.541 -15.425 -4.902 1.00 91.88 930 CYS A C 1
ATOM 7388 O O . CYS A 1 930 ? 19.672 -14.197 -4.817 1.00 91.88 930 CYS A O 1
ATOM 7390 N N . PRO A 1 931 ? 20.537 -16.178 -5.406 1.00 85.44 931 PRO A N 1
ATOM 7391 C CA . PRO A 1 931 ? 21.692 -15.588 -6.073 1.00 85.44 931 PRO A CA 1
ATOM 7392 C C . PRO A 1 931 ? 21.241 -14.691 -7.235 1.00 85.44 931 PRO A C 1
ATOM 7394 O O . PRO A 1 931 ? 20.503 -15.125 -8.116 1.00 85.44 931 PRO A O 1
ATOM 7397 N N . TYR A 1 932 ? 21.687 -13.433 -7.254 1.00 78.94 932 TYR A N 1
ATOM 7398 C CA . TYR A 1 932 ? 21.358 -12.484 -8.321 1.00 78.94 932 TYR A CA 1
ATOM 7399 C C . TYR A 1 932 ? 22.610 -11.754 -8.800 1.00 78.94 932 TYR A C 1
ATOM 7401 O O . TYR A 1 932 ? 23.331 -11.160 -7.998 1.00 78.94 932 TYR A O 1
ATOM 7409 N N . MET A 1 933 ? 22.887 -11.788 -10.105 1.00 76.25 933 MET A N 1
ATOM 7410 C CA . MET A 1 933 ? 24.096 -11.207 -10.696 1.00 76.25 933 MET A CA 1
ATOM 7411 C C . MET A 1 933 ? 23.836 -10.762 -12.140 1.00 76.25 933 MET A C 1
ATOM 7413 O O . MET A 1 933 ? 23.787 -11.578 -13.054 1.00 76.25 933 MET A O 1
ATOM 7417 N N . SER A 1 934 ? 23.730 -9.451 -12.367 1.00 77.00 934 SER A N 1
ATOM 7418 C CA . SER A 1 934 ? 23.886 -8.875 -13.709 1.00 77.00 934 SER A CA 1
ATOM 7419 C C . SER A 1 934 ? 25.326 -8.402 -13.873 1.00 77.00 934 SER A C 1
ATOM 7421 O O . SER A 1 934 ? 25.858 -7.677 -13.027 1.00 77.00 934 SER A O 1
ATOM 7423 N N . LEU A 1 935 ? 25.976 -8.795 -14.970 1.00 76.44 935 LEU A N 1
ATOM 7424 C CA . LEU A 1 935 ? 27.311 -8.292 -15.299 1.00 76.44 935 LEU A CA 1
ATOM 7425 C C . LEU A 1 935 ? 27.250 -6.964 -16.074 1.00 76.44 935 LEU A C 1
ATOM 7427 O O . LEU A 1 935 ? 28.241 -6.242 -16.090 1.00 76.44 935 LEU A O 1
ATOM 7431 N N . VAL A 1 936 ? 26.089 -6.607 -16.633 1.00 83.00 936 VAL A N 1
ATOM 7432 C CA . VAL A 1 936 ? 25.905 -5.385 -17.433 1.00 83.00 936 VAL A CA 1
ATOM 7433 C C . VAL A 1 936 ? 25.324 -4.211 -16.638 1.00 83.00 936 VAL A C 1
ATOM 7435 O O . VAL A 1 936 ? 25.678 -3.066 -16.902 1.00 83.00 936 VAL A O 1
ATOM 7438 N N . ASN A 1 937 ? 24.505 -4.465 -15.611 1.00 92.81 937 ASN A N 1
ATOM 7439 C CA . ASN A 1 937 ? 23.933 -3.398 -14.781 1.00 92.81 937 ASN A CA 1
ATOM 7440 C C . ASN A 1 937 ? 24.999 -2.880 -13.801 1.00 92.81 937 ASN A C 1
ATOM 7442 O O . ASN A 1 937 ? 25.564 -3.657 -13.021 1.00 92.81 937 ASN A O 1
ATOM 7446 N N . ARG A 1 938 ? 25.296 -1.580 -13.846 1.00 91.19 938 ARG A N 1
ATOM 7447 C CA . ARG A 1 938 ? 26.369 -0.923 -13.083 1.00 91.19 938 ARG A CA 1
ATOM 7448 C C . ARG A 1 938 ? 25.953 0.476 -12.631 1.00 91.19 938 ARG A C 1
ATOM 7450 O O . ARG A 1 938 ? 24.957 1.014 -13.105 1.00 91.19 938 ARG A O 1
ATOM 7457 N N . ASP A 1 939 ? 26.769 1.037 -11.743 1.00 94.00 939 ASP A N 1
ATOM 7458 C CA . ASP A 1 939 ? 26.753 2.439 -11.328 1.00 94.00 939 ASP A CA 1
ATOM 7459 C C . ASP A 1 939 ? 25.377 2.901 -10.806 1.00 94.00 939 ASP A C 1
ATOM 7461 O O . ASP A 1 939 ? 24.719 2.165 -10.068 1.00 94.00 939 ASP A O 1
ATOM 7465 N N . GLY A 1 940 ? 24.954 4.127 -11.128 1.00 95.00 940 GLY A N 1
ATOM 7466 C CA . GLY A 1 940 ? 23.724 4.733 -10.610 1.00 95.00 940 GLY A CA 1
ATOM 7467 C C . GLY A 1 940 ? 23.850 5.286 -9.182 1.00 95.00 940 GLY A C 1
ATOM 7468 O O . GLY A 1 940 ? 24.807 5.019 -8.457 1.00 95.00 940 GLY A O 1
ATOM 7469 N N . GLN A 1 941 ? 22.866 6.091 -8.775 1.00 96.12 941 GLN A N 1
ATOM 7470 C CA . GLN A 1 941 ? 22.802 6.689 -7.436 1.00 96.12 941 GLN A CA 1
ATOM 7471 C C . GLN A 1 941 ? 22.654 5.606 -6.350 1.00 96.12 941 GLN A C 1
ATOM 7473 O O . GLN A 1 941 ? 21.996 4.593 -6.590 1.00 96.12 941 GLN A O 1
ATOM 7478 N N . MET A 1 942 ? 23.257 5.823 -5.172 1.00 95.69 942 MET A N 1
ATOM 7479 C CA . MET A 1 942 ? 23.260 4.892 -4.026 1.00 95.69 942 MET A CA 1
ATOM 7480 C C . MET A 1 942 ? 23.612 3.442 -4.404 1.00 95.69 942 MET A C 1
ATOM 7482 O O . MET A 1 942 ? 22.929 2.490 -4.031 1.00 95.69 942 MET A O 1
ATOM 7486 N N . ARG A 1 943 ? 24.692 3.258 -5.172 1.00 95.56 943 ARG A N 1
ATOM 7487 C CA . ARG A 1 943 ? 25.197 1.930 -5.534 1.00 95.56 943 ARG A CA 1
ATOM 7488 C C . ARG A 1 943 ? 25.909 1.276 -4.345 1.00 95.56 943 ARG A C 1
ATOM 7490 O O . ARG A 1 943 ? 27.060 1.604 -4.071 1.00 95.56 943 ARG A O 1
ATOM 7497 N N . HIS A 1 944 ? 25.257 0.331 -3.666 1.00 94.12 944 HIS A N 1
ATOM 7498 C CA . HIS A 1 944 ? 25.843 -0.366 -2.513 1.00 94.12 944 HIS A CA 1
ATOM 7499 C C . HIS A 1 944 ? 26.727 -1.544 -2.957 1.00 94.12 944 HIS A C 1
ATOM 7501 O O . HIS A 1 944 ? 27.800 -1.780 -2.397 1.00 94.12 944 HIS A O 1
ATOM 7507 N N . ARG A 1 945 ? 26.323 -2.292 -3.994 1.00 90.31 945 ARG A N 1
ATOM 7508 C CA . ARG A 1 945 ? 27.056 -3.491 -4.428 1.00 90.31 945 ARG A CA 1
ATOM 7509 C C . ARG A 1 945 ? 28.279 -3.175 -5.296 1.00 90.31 945 ARG A C 1
ATOM 7511 O O . ARG A 1 945 ? 28.184 -3.022 -6.523 1.00 90.31 945 ARG A O 1
ATOM 7518 N N . ILE A 1 946 ? 29.454 -3.240 -4.672 1.00 92.19 946 ILE A N 1
ATOM 7519 C CA . ILE A 1 946 ? 30.757 -3.318 -5.351 1.00 92.19 946 ILE A CA 1
ATOM 7520 C C . ILE A 1 946 ? 30.868 -4.659 -6.093 1.00 92.19 946 ILE A C 1
ATOM 7522 O O . ILE A 1 946 ? 30.683 -5.723 -5.508 1.00 92.19 946 ILE A O 1
ATOM 7526 N N . THR A 1 947 ? 31.195 -4.623 -7.388 1.00 89.44 947 THR A N 1
ATOM 7527 C CA . THR A 1 947 ? 31.316 -5.828 -8.230 1.00 89.44 947 THR A CA 1
ATOM 7528 C C . THR A 1 947 ? 32.741 -5.962 -8.765 1.00 89.44 947 THR A C 1
ATOM 7530 O O . THR A 1 947 ? 33.172 -5.160 -9.589 1.00 89.44 947 THR A O 1
ATOM 7533 N N . LYS A 1 948 ? 33.491 -6.968 -8.294 1.00 89.00 948 LYS A N 1
ATOM 7534 C CA . LYS A 1 948 ? 34.878 -7.225 -8.724 1.00 89.00 948 LYS A CA 1
ATOM 7535 C C . LYS A 1 948 ? 34.904 -7.762 -10.164 1.00 89.00 948 LYS A C 1
ATOM 7537 O O . LYS A 1 948 ? 34.201 -8.719 -10.470 1.00 89.00 948 LYS A O 1
ATOM 7542 N N . GLY A 1 949 ? 35.739 -7.191 -11.035 1.00 83.31 949 GLY A N 1
ATOM 7543 C CA . GLY A 1 949 ? 35.939 -7.684 -12.404 1.00 83.31 949 GLY A CA 1
ATOM 7544 C C . GLY A 1 949 ? 36.657 -6.689 -13.323 1.00 83.31 949 GLY A C 1
ATOM 7545 O O . GLY A 1 949 ? 36.832 -5.527 -12.972 1.00 83.31 949 GLY A O 1
ATOM 7546 N N . LYS A 1 950 ? 37.066 -7.154 -14.513 1.00 88.94 950 LYS A N 1
ATOM 7547 C CA . LYS A 1 950 ? 37.647 -6.329 -15.601 1.00 88.94 950 LYS A CA 1
ATOM 7548 C C . LYS A 1 950 ? 36.715 -6.192 -16.822 1.00 88.94 950 LYS A C 1
ATOM 7550 O O . LYS A 1 950 ? 37.159 -5.763 -17.885 1.00 88.94 950 LYS A O 1
ATOM 7555 N N . VAL A 1 951 ? 35.454 -6.617 -16.694 1.00 92.88 951 VAL A N 1
ATOM 7556 C CA . VAL A 1 951 ? 34.420 -6.593 -17.744 1.00 92.88 951 VAL A CA 1
ATOM 7557 C C . VAL A 1 951 ? 33.040 -6.315 -17.143 1.00 92.88 951 VAL A C 1
ATOM 7559 O O . VAL A 1 951 ? 32.750 -6.699 -16.008 1.00 92.88 951 VAL A O 1
ATOM 7562 N N . ASN A 1 952 ? 32.200 -5.644 -17.926 1.00 93.75 952 ASN A N 1
ATOM 7563 C CA . ASN A 1 952 ? 30.830 -5.241 -17.600 1.00 93.75 952 ASN A CA 1
ATOM 7564 C C . ASN A 1 952 ? 29.896 -5.336 -18.830 1.00 93.75 952 ASN A C 1
ATOM 7566 O O . ASN A 1 952 ? 28.949 -4.569 -18.966 1.00 93.75 952 ASN A O 1
ATOM 7570 N N . TYR A 1 953 ? 30.196 -6.248 -19.757 1.00 93.00 953 TYR A N 1
ATOM 7571 C CA . TYR A 1 953 ? 29.470 -6.448 -21.012 1.00 93.00 953 TYR A CA 1
ATOM 7572 C C . TYR A 1 953 ? 29.360 -7.942 -21.359 1.00 93.00 953 TYR A C 1
ATOM 7574 O O . TYR A 1 953 ? 30.131 -8.766 -20.857 1.00 93.00 953 TYR A O 1
ATOM 7582 N N . TRP A 1 954 ? 28.416 -8.290 -22.233 1.00 92.19 954 TRP A N 1
ATOM 7583 C CA . TRP A 1 954 ? 28.216 -9.643 -22.760 1.00 92.19 954 TRP A CA 1
ATOM 7584 C C . TRP A 1 954 ? 27.987 -9.590 -24.286 1.00 92.19 954 TRP A C 1
ATOM 7586 O O . TRP A 1 954 ? 27.280 -8.684 -24.732 1.00 92.19 954 TRP A O 1
ATOM 7596 N N . PRO A 1 955 ? 28.535 -10.527 -25.089 1.00 94.88 955 PRO A N 1
ATOM 7597 C CA . PRO A 1 955 ? 29.517 -11.553 -24.719 1.00 94.88 955 PRO A CA 1
ATOM 7598 C C . PRO A 1 955 ? 30.887 -10.947 -24.388 1.00 94.88 955 PRO A C 1
ATOM 7600 O O . PRO A 1 955 ? 31.232 -9.865 -24.862 1.00 94.88 955 PRO A O 1
ATOM 7603 N N . ASN A 1 956 ? 31.685 -11.633 -23.566 1.00 95.25 956 ASN A N 1
ATOM 7604 C CA . ASN A 1 956 ? 33.024 -11.172 -23.193 1.00 95.25 956 ASN A CA 1
ATOM 7605 C C . ASN A 1 956 ? 34.073 -12.293 -23.240 1.00 95.25 956 ASN A C 1
ATOM 7607 O O . ASN A 1 956 ? 33.769 -13.469 -23.092 1.00 95.25 956 ASN A O 1
ATOM 7611 N N . ARG A 1 957 ? 35.341 -11.897 -23.413 1.00 94.31 957 ARG A N 1
ATOM 7612 C CA . ARG A 1 957 ? 36.507 -12.784 -23.611 1.00 94.31 957 ARG A CA 1
ATOM 7613 C C . ARG A 1 957 ? 36.874 -13.702 -22.432 1.00 94.31 957 ARG A C 1
ATOM 7615 O O . ARG A 1 957 ? 37.884 -14.389 -22.513 1.00 94.31 957 ARG A O 1
ATOM 7622 N N . PHE A 1 958 ? 36.127 -13.646 -21.333 1.00 94.38 958 PHE A N 1
ATOM 7623 C CA . PHE A 1 958 ? 36.322 -14.481 -20.146 1.00 94.38 958 PHE A CA 1
ATOM 7624 C C . PHE A 1 958 ? 35.126 -15.410 -19.887 1.00 94.38 958 PHE A C 1
ATOM 7626 O O . PHE A 1 958 ? 35.097 -16.058 -18.848 1.00 94.38 958 PHE A O 1
ATOM 7633 N N . ASP A 1 959 ? 34.126 -15.403 -20.779 1.00 92.00 959 ASP A N 1
ATOM 7634 C CA . ASP A 1 959 ? 32.820 -16.055 -20.606 1.00 92.00 959 ASP A CA 1
ATOM 7635 C C . ASP A 1 959 ? 32.124 -15.696 -19.274 1.00 92.00 959 ASP A C 1
ATOM 7637 O O . ASP A 1 959 ? 31.333 -16.448 -18.715 1.00 92.00 959 ASP A O 1
ATOM 7641 N N . ALA A 1 960 ? 32.443 -14.520 -18.722 1.00 90.06 960 ALA A N 1
ATOM 7642 C CA . ALA A 1 960 ? 32.038 -14.154 -17.373 1.00 90.06 960 ALA A CA 1
ATOM 7643 C C . ALA A 1 960 ? 30.549 -13.782 -17.329 1.00 90.06 960 ALA A C 1
ATOM 7645 O O . ALA A 1 960 ? 30.132 -12.838 -18.006 1.00 90.06 960 ALA A O 1
ATOM 7646 N N . ASN A 1 961 ? 29.802 -14.477 -16.463 1.00 89.56 961 ASN A N 1
ATOM 7647 C CA . ASN A 1 961 ? 28.343 -14.415 -16.316 1.00 89.56 961 ASN A CA 1
ATOM 7648 C C . ASN A 1 961 ? 27.583 -14.735 -17.625 1.00 89.56 961 ASN A C 1
ATOM 7650 O O . ASN A 1 961 ? 26.992 -13.829 -18.223 1.00 89.56 961 ASN A O 1
ATOM 7654 N N . PRO A 1 962 ? 27.624 -16.001 -18.085 1.00 92.19 962 PRO A N 1
ATOM 7655 C CA . PRO A 1 962 ? 26.935 -16.434 -19.292 1.00 92.19 962 PRO A CA 1
ATOM 7656 C C . PRO A 1 962 ? 25.417 -16.565 -19.062 1.00 92.19 962 PRO A C 1
ATOM 7658 O O . PRO A 1 962 ? 24.977 -16.786 -17.932 1.00 92.19 962 PRO A O 1
ATOM 7661 N N . PRO A 1 963 ? 24.590 -16.440 -20.114 1.00 92.00 963 PRO A N 1
ATOM 7662 C CA . PRO A 1 963 ? 23.140 -16.543 -20.004 1.00 92.00 963 PRO A CA 1
ATOM 7663 C C . PRO A 1 963 ? 22.687 -17.989 -19.760 1.00 92.00 963 PRO A C 1
ATOM 7665 O O . PRO A 1 963 ? 23.049 -18.904 -20.502 1.00 92.00 963 PRO A O 1
ATOM 7668 N N . THR A 1 964 ? 21.826 -18.186 -18.764 1.00 92.81 964 THR A N 1
ATOM 7669 C CA . THR A 1 964 ? 21.175 -19.474 -18.491 1.00 92.81 964 THR A CA 1
ATOM 7670 C C . THR A 1 964 ? 20.215 -19.850 -19.622 1.00 92.81 964 THR A C 1
ATOM 7672 O O . THR A 1 964 ? 19.367 -19.047 -20.014 1.00 92.81 964 THR A O 1
ATOM 7675 N N . SER A 1 965 ? 20.307 -21.078 -20.140 1.00 92.88 965 SER A N 1
ATOM 7676 C CA . SER A 1 965 ? 19.356 -21.581 -21.139 1.00 92.88 965 SER A CA 1
ATOM 7677 C C . SER A 1 965 ? 18.004 -21.947 -20.496 1.00 92.88 965 SER A C 1
ATOM 7679 O O . SER A 1 965 ? 17.962 -22.265 -19.303 1.00 92.88 965 SER A O 1
ATOM 7681 N N . PRO A 1 966 ? 16.888 -21.981 -21.251 1.00 90.56 966 PRO A N 1
ATOM 7682 C CA . PRO A 1 966 ? 15.583 -22.343 -20.684 1.00 90.56 966 PRO A CA 1
ATOM 7683 C C . PRO A 1 966 ? 15.535 -23.757 -20.087 1.00 90.56 966 PRO A C 1
ATOM 7685 O O . PRO A 1 966 ? 14.884 -23.979 -19.072 1.00 90.56 966 PRO A O 1
ATOM 7688 N N . ALA A 1 967 ? 16.314 -24.694 -20.641 1.00 88.19 967 ALA A N 1
ATOM 7689 C CA . ALA A 1 967 ? 16.474 -26.051 -20.106 1.00 88.19 967 ALA A CA 1
ATOM 7690 C C . ALA A 1 967 ? 17.181 -26.110 -18.731 1.00 88.19 967 ALA A C 1
ATOM 7692 O O . ALA A 1 967 ? 17.217 -27.166 -18.101 1.00 88.19 967 ALA A O 1
ATOM 7693 N N . HIS A 1 968 ? 17.741 -24.989 -18.265 1.00 88.88 968 HIS A N 1
ATOM 7694 C CA . HIS A 1 968 ? 18.380 -24.830 -16.958 1.00 88.88 968 HIS A CA 1
ATOM 7695 C C . HIS A 1 968 ? 17.732 -23.703 -16.128 1.00 88.88 968 HIS A C 1
ATOM 7697 O O . HIS A 1 968 ? 18.375 -23.131 -15.253 1.00 88.88 968 HIS A O 1
ATOM 7703 N N . GLY A 1 969 ? 16.464 -23.368 -16.402 1.00 88.56 969 GLY A N 1
ATOM 7704 C CA . GLY A 1 969 ? 15.703 -22.367 -15.643 1.00 88.56 969 GLY A CA 1
ATOM 7705 C C . GLY A 1 969 ? 15.850 -20.921 -16.131 1.00 88.56 969 GLY A C 1
ATOM 7706 O O . GLY A 1 969 ? 15.391 -20.003 -15.459 1.00 88.56 969 GLY A O 1
ATOM 7707 N N . GLY A 1 970 ? 16.463 -20.684 -17.295 1.00 93.19 970 GLY A N 1
ATOM 7708 C CA . GLY A 1 970 ? 16.437 -19.367 -17.936 1.00 93.19 970 GLY A CA 1
ATOM 7709 C C . GLY A 1 970 ? 15.016 -18.963 -18.352 1.00 93.19 970 GLY A C 1
ATOM 7710 O O . GLY A 1 970 ? 14.275 -19.771 -18.910 1.00 93.19 970 GLY A O 1
ATOM 7711 N N . PHE A 1 971 ? 14.628 -17.708 -18.113 1.00 96.19 971 PHE A N 1
ATOM 7712 C CA . PHE A 1 971 ? 13.334 -17.197 -18.573 1.00 96.19 971 PHE A CA 1
ATOM 7713 C C . PHE A 1 971 ? 13.254 -17.179 -20.110 1.00 96.19 971 PHE A C 1
ATOM 7715 O O . PHE A 1 971 ? 14.183 -16.725 -20.781 1.00 96.19 971 PHE A O 1
ATOM 7722 N N . ALA A 1 972 ? 12.120 -17.615 -20.661 1.00 94.06 972 ALA A N 1
ATOM 7723 C CA . ALA A 1 972 ? 11.799 -17.501 -22.078 1.00 94.06 972 ALA A CA 1
ATOM 7724 C C . ALA A 1 972 ? 10.316 -17.159 -22.256 1.00 94.06 972 ALA A C 1
ATOM 7726 O O . ALA A 1 972 ? 9.454 -17.878 -21.756 1.00 94.06 972 ALA A O 1
ATOM 7727 N N . THR A 1 973 ? 10.037 -16.086 -22.998 1.00 96.75 973 THR A N 1
ATOM 7728 C CA . THR A 1 973 ? 8.677 -15.684 -23.376 1.00 96.75 973 THR A CA 1
ATOM 7729 C C . THR A 1 973 ? 8.032 -16.731 -24.284 1.00 96.75 973 THR A C 1
ATOM 7731 O O . THR A 1 973 ? 8.683 -17.265 -25.188 1.00 96.75 973 THR A O 1
ATOM 7734 N N . TYR A 1 974 ? 6.742 -16.992 -24.084 1.00 96.19 974 TYR A N 1
ATOM 7735 C CA . TYR A 1 974 ? 5.953 -17.866 -24.943 1.00 96.19 974 TYR A CA 1
ATOM 7736 C C . TYR A 1 974 ? 5.916 -17.337 -26.396 1.00 96.19 974 TYR A C 1
ATOM 7738 O O . TYR A 1 974 ? 5.634 -16.155 -26.608 1.00 96.19 974 TYR A O 1
ATOM 7746 N N . PRO A 1 975 ? 6.176 -18.171 -27.426 1.00 95.62 975 PRO A N 1
ATOM 7747 C CA . PRO A 1 975 ? 6.239 -17.727 -28.822 1.00 95.62 975 PRO A CA 1
ATOM 7748 C C . PRO A 1 975 ? 4.841 -17.523 -29.446 1.00 95.62 975 PRO A C 1
ATOM 7750 O O . PRO A 1 975 ? 4.448 -18.225 -30.383 1.00 95.62 975 PRO A O 1
ATOM 7753 N N . GLU A 1 976 ? 4.078 -16.552 -28.933 1.00 93.56 976 GLU A N 1
ATOM 7754 C CA . GLU A 1 976 ? 2.733 -16.224 -29.419 1.00 93.56 976 GLU A CA 1
ATOM 7755 C C . GLU A 1 976 ? 2.732 -15.743 -30.882 1.00 93.56 976 GLU A C 1
ATOM 7757 O O . GLU A 1 976 ? 3.555 -14.940 -31.328 1.00 93.56 976 GLU A O 1
ATOM 7762 N N . LYS A 1 977 ? 1.757 -16.235 -31.654 1.00 92.38 977 LYS A N 1
ATOM 7763 C CA . LYS A 1 977 ? 1.607 -15.962 -33.091 1.00 92.38 977 LYS A CA 1
ATOM 7764 C C . LYS A 1 977 ? 0.883 -14.641 -33.343 1.00 92.38 977 LYS A C 1
ATOM 7766 O O . LYS A 1 977 ? -0.223 -14.630 -33.882 1.00 92.38 977 LYS A O 1
ATOM 7771 N N . GLN A 1 978 ? 1.538 -13.538 -33.000 1.00 91.06 978 GLN A N 1
ATOM 7772 C CA . GLN A 1 978 ? 1.012 -12.193 -33.225 1.00 91.06 978 GLN A CA 1
ATOM 7773 C C . GLN A 1 978 ? 0.671 -11.939 -34.706 1.00 91.06 978 GLN A C 1
ATOM 7775 O O . GLN A 1 978 ? 1.497 -12.128 -35.604 1.00 91.06 978 GLN A O 1
ATOM 7780 N N . ARG A 1 979 ? -0.573 -11.513 -34.964 1.00 91.19 979 ARG A N 1
ATOM 7781 C CA . ARG A 1 979 ? -1.123 -11.208 -36.296 1.00 91.19 979 ARG A CA 1
ATOM 7782 C C . ARG A 1 979 ? -2.071 -10.017 -36.200 1.00 91.19 979 ARG A C 1
ATOM 7784 O O . ARG A 1 979 ? -3.093 -10.101 -35.534 1.00 91.19 979 ARG A O 1
ATOM 7791 N N . GLY A 1 980 ? -1.775 -8.937 -36.917 1.00 92.62 980 GLY A N 1
ATOM 7792 C CA . GLY A 1 980 ? -2.621 -7.746 -36.926 1.00 92.62 980 GLY A CA 1
ATOM 7793 C C . GLY A 1 980 ? -1.993 -6.581 -37.682 1.00 92.62 980 GLY A C 1
ATOM 7794 O O . GLY A 1 980 ? -1.041 -6.753 -38.445 1.00 92.62 980 GLY A O 1
ATOM 7795 N N . VAL A 1 981 ? -2.523 -5.382 -37.445 1.00 95.38 981 VAL A N 1
ATOM 7796 C CA . VAL A 1 981 ? -2.003 -4.109 -37.965 1.00 95.38 981 VAL A CA 1
ATOM 7797 C C . VAL A 1 981 ? -1.555 -3.214 -36.811 1.00 95.38 981 VAL A C 1
ATOM 7799 O O . VAL A 1 981 ? -2.094 -3.294 -35.711 1.00 95.38 981 VAL A O 1
ATOM 7802 N N . LYS A 1 982 ? -0.580 -2.329 -37.050 1.00 97.50 982 LYS A N 1
ATOM 7803 C CA . LYS A 1 982 ? -0.163 -1.333 -36.050 1.00 97.50 982 LYS A CA 1
ATOM 7804 C C . LYS A 1 982 ? -1.215 -0.223 -35.960 1.00 97.50 982 LYS A C 1
ATOM 7806 O O . LYS A 1 982 ? -1.187 0.713 -36.755 1.00 97.50 982 LYS A O 1
ATOM 7811 N N . ALA A 1 983 ? -2.132 -0.343 -35.005 1.00 96.44 983 ALA A N 1
ATOM 7812 C CA . ALA A 1 983 ? -3.229 0.591 -34.762 1.00 96.44 983 ALA A CA 1
ATOM 7813 C C . ALA A 1 983 ? -3.280 1.038 -33.289 1.00 96.44 983 ALA A C 1
ATOM 7815 O O . ALA A 1 983 ? -2.615 0.464 -32.431 1.00 96.44 983 ALA A O 1
ATOM 7816 N N . ARG A 1 984 ? -4.081 2.073 -33.006 1.00 97.75 984 ARG A N 1
ATOM 7817 C CA . ARG A 1 984 ? -4.494 2.475 -31.651 1.00 97.75 984 ARG A CA 1
ATOM 7818 C C . ARG A 1 984 ? -5.981 2.147 -31.507 1.00 97.75 984 ARG A C 1
ATOM 7820 O O . ARG A 1 984 ? -6.818 3.004 -31.772 1.00 97.75 984 ARG A O 1
ATOM 7827 N N . ALA A 1 985 ? -6.288 0.884 -31.227 1.00 95.81 985 ALA A N 1
ATOM 7828 C CA . ALA A 1 985 ? -7.646 0.349 -31.163 1.00 95.81 985 ALA A CA 1
ATOM 7829 C C . ALA A 1 985 ? -7.685 -0.912 -30.285 1.00 95.81 985 ALA A C 1
ATOM 7831 O O . ALA A 1 985 ? -6.672 -1.599 -30.159 1.00 95.81 985 ALA A O 1
ATOM 7832 N N . LEU A 1 986 ? -8.862 -1.217 -29.737 1.00 96.19 986 LEU A N 1
ATOM 7833 C CA . LEU A 1 986 ? -9.182 -2.476 -29.055 1.00 96.19 986 LEU A CA 1
ATOM 7834 C C . LEU A 1 986 ? -10.024 -3.374 -29.983 1.00 96.19 986 LEU A C 1
ATOM 7836 O O . LEU A 1 986 ? -10.453 -2.925 -31.047 1.00 96.19 986 LEU A O 1
ATOM 7840 N N . SER A 1 987 ? -10.246 -4.639 -29.607 1.00 93.44 987 SER A N 1
ATOM 7841 C CA . SER A 1 987 ? -11.130 -5.544 -30.360 1.00 93.44 987 SER A CA 1
ATOM 7842 C C . SER A 1 987 ? -12.609 -5.248 -30.068 1.00 93.44 987 SER A C 1
ATOM 7844 O O . SER A 1 987 ? -12.941 -4.707 -29.013 1.00 93.44 987 SER A O 1
ATOM 7846 N N . ASP A 1 988 ? -13.518 -5.638 -30.969 1.00 95.69 988 ASP A N 1
ATOM 7847 C CA . ASP A 1 988 ? -14.956 -5.361 -30.812 1.00 95.69 988 ASP A CA 1
ATOM 7848 C C . ASP A 1 988 ? -15.539 -5.924 -29.498 1.00 95.69 988 ASP A C 1
ATOM 7850 O O . ASP A 1 988 ? -16.456 -5.326 -28.931 1.00 95.69 988 ASP A O 1
ATOM 7854 N N . LYS A 1 989 ? -14.972 -7.016 -28.951 1.00 96.88 989 LYS A N 1
ATOM 7855 C CA . LYS A 1 989 ? -15.381 -7.599 -27.656 1.00 96.88 989 LYS A CA 1
ATOM 7856 C C . LYS A 1 989 ? -15.190 -6.650 -26.463 1.00 96.88 989 LYS A C 1
ATOM 7858 O O . LYS A 1 989 ? -15.921 -6.774 -25.482 1.00 96.88 989 LYS A O 1
ATOM 7863 N N . PHE A 1 990 ? -14.261 -5.694 -26.536 1.00 97.94 990 PHE A N 1
ATOM 7864 C CA . PHE A 1 990 ? -14.076 -4.684 -25.486 1.00 97.94 990 PHE A CA 1
ATOM 7865 C C . PHE A 1 990 ? -15.231 -3.666 -25.457 1.00 97.94 990 PHE A C 1
ATOM 7867 O O . PHE A 1 990 ? -15.464 -3.056 -24.420 1.00 97.94 990 PHE A O 1
ATOM 7874 N N . SER A 1 991 ? -16.000 -3.501 -26.544 1.00 97.44 991 SER A N 1
ATOM 7875 C CA . SER A 1 991 ? -17.056 -2.472 -26.626 1.00 97.44 991 SER A CA 1
ATOM 7876 C C . SER A 1 991 ? -18.311 -2.740 -25.773 1.00 97.44 991 SER A C 1
ATOM 7878 O O . SER A 1 991 ? -19.182 -1.871 -25.668 1.00 97.44 991 SER A O 1
ATOM 7880 N N . GLU A 1 992 ? -18.424 -3.917 -25.145 1.00 97.62 992 GLU A N 1
ATOM 7881 C CA . GLU A 1 992 ? -19.456 -4.194 -24.141 1.00 97.62 992 GLU A CA 1
ATOM 7882 C C . GLU A 1 992 ? -19.011 -3.666 -22.766 1.00 97.62 992 GLU A C 1
ATOM 7884 O O . GLU A 1 992 ? -17.949 -4.030 -22.258 1.00 97.62 992 GLU A O 1
ATOM 7889 N N . HIS A 1 993 ? -19.836 -2.823 -22.141 1.00 98.25 993 HIS A N 1
ATOM 7890 C CA . HIS A 1 993 ? -19.505 -2.154 -20.877 1.00 98.25 993 HIS A CA 1
ATOM 7891 C C . HIS A 1 993 ? -20.555 -2.342 -19.763 1.00 98.25 993 HIS A C 1
ATOM 7893 O O . HIS A 1 993 ? -20.419 -1.760 -18.687 1.00 98.25 993 HIS A O 1
ATOM 7899 N N . PHE A 1 994 ? -21.632 -3.098 -20.006 1.00 98.00 994 PHE A N 1
ATOM 7900 C CA . PHE A 1 994 ? -22.848 -3.053 -19.187 1.00 98.00 994 PHE A CA 1
ATOM 7901 C C . PHE A 1 994 ? -23.343 -4.422 -18.700 1.00 98.00 994 PHE A C 1
ATOM 7903 O O . PHE A 1 994 ? -23.907 -4.475 -17.610 1.00 98.00 994 PHE A O 1
ATOM 7910 N N . ASN A 1 995 ? -23.117 -5.524 -19.431 1.00 97.88 995 ASN A N 1
ATOM 7911 C CA . ASN A 1 995 ? -23.580 -6.869 -19.043 1.00 97.88 995 ASN A CA 1
ATOM 7912 C C . ASN A 1 995 ? -23.064 -7.249 -17.651 1.00 97.88 995 ASN A C 1
ATOM 7914 O O . ASN A 1 995 ? -23.825 -7.711 -16.808 1.00 97.88 995 ASN A O 1
ATOM 7918 N N . GLN A 1 996 ? -21.772 -7.030 -17.382 1.00 98.44 996 GLN A N 1
ATOM 7919 C CA . GLN A 1 996 ? -21.199 -7.389 -16.082 1.00 98.44 996 GLN A CA 1
ATOM 7920 C C . GLN A 1 996 ? -21.523 -6.376 -14.970 1.00 98.44 996 GLN A C 1
ATOM 7922 O O . GLN A 1 996 ? -21.600 -6.762 -13.807 1.00 98.44 996 GLN A O 1
ATOM 7927 N N . ALA A 1 997 ? -21.823 -5.116 -15.310 1.00 98.56 997 ALA A N 1
ATOM 7928 C CA . ALA A 1 997 ? -22.369 -4.153 -14.350 1.00 98.56 997 ALA A CA 1
ATOM 7929 C C . ALA A 1 997 ? -23.773 -4.576 -13.872 1.00 98.56 997 ALA A C 1
ATOM 7931 O O . ALA A 1 997 ? -24.046 -4.557 -12.672 1.00 98.56 997 ALA A O 1
ATOM 7932 N N . GLN A 1 998 ? -24.627 -5.019 -14.807 1.00 98.56 998 GLN A N 1
ATOM 7933 C CA . GLN A 1 998 ? -25.925 -5.635 -14.517 1.00 98.56 998 GLN A CA 1
ATOM 7934 C C . GLN A 1 998 ? -25.744 -6.914 -13.684 1.00 98.56 998 GLN A C 1
ATOM 7936 O O . GLN A 1 998 ? -26.298 -7.000 -12.594 1.00 98.56 998 GLN A O 1
ATOM 7941 N N . LEU A 1 999 ? -24.905 -7.860 -14.133 1.00 98.62 999 LEU A N 1
ATOM 7942 C CA . LEU A 1 999 ? -24.617 -9.126 -13.440 1.00 98.62 999 LEU A CA 1
ATOM 7943 C C . LEU A 1 999 ? -24.184 -8.917 -11.981 1.00 98.62 999 LEU A C 1
ATOM 7945 O O . LEU A 1 999 ? -24.724 -9.563 -11.083 1.00 98.62 999 LEU A O 1
ATOM 7949 N N . PHE A 1 1000 ? -23.238 -8.005 -11.728 1.00 98.81 1000 PHE A N 1
ATOM 7950 C CA . PHE A 1 1000 ? -22.795 -7.692 -10.371 1.00 98.81 1000 PHE A CA 1
ATOM 7951 C C . PHE A 1 1000 ? -23.942 -7.118 -9.537 1.00 98.81 1000 PHE A C 1
ATOM 7953 O O . PHE A 1 1000 ? -24.264 -7.687 -8.495 1.00 98.81 1000 PHE A O 1
ATOM 7960 N N . TYR A 1 1001 ? -24.606 -6.052 -10.007 1.00 98.75 1001 TYR A N 1
ATOM 7961 C CA . TYR A 1 1001 ? -25.697 -5.427 -9.255 1.00 98.75 1001 TYR A CA 1
ATOM 7962 C C . TYR A 1 1001 ? -26.834 -6.417 -8.971 1.00 98.75 1001 TYR A C 1
ATOM 7964 O O . TYR A 1 1001 ? -27.314 -6.489 -7.845 1.00 98.75 1001 TYR A O 1
ATOM 7972 N N . ASN A 1 1002 ? -27.222 -7.242 -9.945 1.00 98.62 1002 ASN A N 1
ATOM 7973 C CA . ASN A 1 1002 ? -28.239 -8.281 -9.786 1.00 98.62 1002 ASN A CA 1
ATOM 7974 C C . ASN A 1 1002 ? -27.877 -9.292 -8.690 1.00 98.62 1002 ASN A C 1
ATOM 7976 O O . ASN A 1 1002 ? -28.759 -9.694 -7.928 1.00 98.62 1002 ASN A O 1
ATOM 7980 N N . SER A 1 1003 ? -26.600 -9.670 -8.592 1.00 98.62 1003 SER A N 1
ATOM 7981 C CA . SER A 1 1003 ? -26.091 -10.680 -7.651 1.00 98.62 1003 SER A CA 1
ATOM 7982 C C . SER A 1 1003 ? -26.020 -10.193 -6.200 1.00 98.62 1003 SER A C 1
ATOM 7984 O O . SER A 1 1003 ? -25.915 -11.007 -5.288 1.00 98.62 1003 SER A O 1
ATOM 7986 N N . LEU A 1 1004 ? -26.102 -8.881 -5.964 1.00 98.62 1004 LEU A N 1
ATOM 7987 C CA . LEU A 1 1004 ? -26.098 -8.311 -4.617 1.00 98.62 1004 LEU A CA 1
ATOM 7988 C C . LEU A 1 1004 ? -27.359 -8.675 -3.817 1.00 98.62 1004 LEU A C 1
ATOM 7990 O O . LEU A 1 1004 ? -28.482 -8.705 -4.338 1.00 98.62 1004 LEU A O 1
ATOM 7994 N N . SER A 1 1005 ? -27.186 -8.875 -2.512 1.00 98.38 1005 SER A N 1
ATOM 7995 C CA . SER A 1 1005 ? -28.292 -9.022 -1.561 1.00 98.38 1005 SER A CA 1
ATOM 7996 C C . SER A 1 1005 ? -29.142 -7.735 -1.457 1.00 98.38 1005 SER A C 1
ATOM 7998 O O . SER A 1 1005 ? -28.691 -6.659 -1.861 1.00 98.38 1005 SER A O 1
ATOM 8000 N N . PRO A 1 1006 ? -30.372 -7.785 -0.901 1.00 98.44 1006 PRO A N 1
ATOM 8001 C CA . PRO A 1 1006 ? -31.217 -6.594 -0.757 1.00 98.44 1006 PRO A CA 1
ATOM 8002 C C . PRO A 1 1006 ? -30.562 -5.450 0.034 1.00 98.44 1006 PRO A C 1
ATOM 8004 O O . PRO A 1 1006 ? -30.759 -4.287 -0.313 1.00 98.44 1006 PRO A O 1
ATOM 8007 N N . ILE A 1 1007 ? -29.757 -5.771 1.054 1.00 98.56 1007 ILE A N 1
ATOM 8008 C CA . ILE A 1 1007 ? -29.040 -4.770 1.855 1.00 98.56 1007 ILE A CA 1
ATOM 8009 C C . ILE A 1 1007 ? -27.853 -4.172 1.088 1.00 98.56 1007 ILE A C 1
ATOM 8011 O O . ILE A 1 1007 ? -27.708 -2.957 1.053 1.00 98.56 1007 ILE A O 1
ATOM 8015 N N . GLU A 1 1008 ? -27.078 -4.984 0.361 1.00 98.81 1008 GLU A N 1
ATOM 8016 C CA . GLU A 1 1008 ? -25.995 -4.478 -0.498 1.00 98.81 1008 GLU A CA 1
ATOM 8017 C C . GLU A 1 1008 ? -26.536 -3.581 -1.629 1.00 98.81 1008 GLU A C 1
ATOM 8019 O O . GLU A 1 1008 ? -25.927 -2.563 -1.950 1.00 98.81 1008 GLU A O 1
ATOM 8024 N N . LYS A 1 1009 ? -27.714 -3.892 -2.194 1.00 98.75 1009 LYS A N 1
ATOM 8025 C CA . LYS A 1 1009 ? -28.407 -3.022 -3.168 1.00 98.75 1009 LYS A CA 1
ATOM 8026 C C . LYS A 1 1009 ? -28.842 -1.689 -2.554 1.00 98.75 1009 LYS A C 1
ATOM 8028 O O . LYS A 1 1009 ? -28.687 -0.644 -3.189 1.00 98.75 1009 LYS A O 1
ATOM 8033 N N . LEU A 1 1010 ? -29.348 -1.708 -1.318 1.00 98.56 1010 LEU A N 1
ATOM 8034 C CA . LEU A 1 1010 ? -29.685 -0.494 -0.571 1.00 98.56 1010 LEU A CA 1
ATOM 8035 C C . LEU A 1 1010 ? -28.433 0.353 -0.299 1.00 98.56 1010 LEU A C 1
ATOM 8037 O O . LEU A 1 1010 ? -28.456 1.558 -0.548 1.00 98.56 1010 LEU A O 1
ATOM 8041 N N . HIS A 1 1011 ? -27.329 -0.264 0.125 1.00 98.81 1011 HIS A N 1
ATOM 8042 C CA . HIS A 1 1011 ? -26.060 0.428 0.351 1.00 98.81 1011 HIS A CA 1
ATOM 8043 C C . HIS A 1 1011 ? -25.471 1.019 -0.935 1.00 98.81 1011 HIS A C 1
ATOM 8045 O O . HIS A 1 1011 ? -25.074 2.180 -0.918 1.00 98.81 1011 HIS A O 1
ATOM 8051 N N . VAL A 1 1012 ? -25.502 0.302 -2.068 1.00 98.88 1012 VAL A N 1
ATOM 8052 C CA . VAL A 1 1012 ? -25.123 0.852 -3.387 1.00 98.88 1012 VAL A CA 1
ATOM 8053 C C . VAL A 1 1012 ? -25.973 2.078 -3.733 1.00 98.88 1012 VAL A C 1
ATOM 8055 O O . VAL A 1 1012 ? -25.435 3.103 -4.155 1.00 98.88 1012 VAL A O 1
ATOM 8058 N N . SER A 1 1013 ? -27.289 2.028 -3.499 1.00 98.62 1013 SER A N 1
ATOM 8059 C CA . SER A 1 1013 ? -28.164 3.184 -3.729 1.00 98.62 1013 SER A CA 1
ATOM 8060 C C . SER A 1 1013 ? -27.880 4.348 -2.770 1.00 98.62 1013 SER A C 1
ATOM 8062 O O . SER A 1 1013 ? -27.967 5.501 -3.198 1.00 98.62 1013 SER A O 1
ATOM 8064 N N . LYS A 1 1014 ? -27.540 4.086 -1.499 1.00 98.62 1014 LYS A N 1
ATOM 8065 C CA . LYS A 1 1014 ? -27.123 5.118 -0.530 1.00 98.62 1014 LYS A CA 1
ATOM 8066 C C . LYS A 1 1014 ? -25.763 5.725 -0.912 1.00 98.62 1014 LYS A C 1
ATOM 8068 O O . LYS A 1 1014 ? -25.625 6.943 -0.862 1.00 98.62 1014 LYS A O 1
ATOM 8073 N N . ALA A 1 1015 ? -24.807 4.917 -1.371 1.00 98.88 1015 ALA A N 1
ATOM 8074 C CA . ALA A 1 1015 ? -23.479 5.352 -1.807 1.00 98.88 1015 ALA A CA 1
ATOM 8075 C C . ALA A 1 1015 ? -23.536 6.247 -3.054 1.00 98.88 1015 ALA A C 1
ATOM 8077 O O . ALA A 1 1015 ? -23.057 7.375 -2.997 1.00 98.88 1015 ALA A O 1
ATOM 8078 N N . PHE A 1 1016 ? -24.206 5.812 -4.132 1.00 98.88 1016 PHE A N 1
ATOM 8079 C CA . PHE A 1 1016 ? -24.415 6.659 -5.316 1.00 98.88 1016 PHE A CA 1
ATOM 8080 C C . PHE A 1 1016 ? -25.173 7.953 -4.985 1.00 98.88 1016 PHE A C 1
ATOM 8082 O O . PHE A 1 1016 ? -24.901 8.981 -5.596 1.00 98.88 1016 PHE A O 1
ATOM 8089 N N . SER A 1 1017 ? -26.112 7.922 -4.029 1.00 98.75 1017 SER A N 1
ATOM 8090 C CA . SER A 1 1017 ? -26.807 9.141 -3.590 1.00 98.75 1017 SER A CA 1
ATOM 8091 C C . SER A 1 1017 ? -25.853 10.100 -2.875 1.00 98.75 1017 SER A C 1
ATOM 8093 O O . SER A 1 1017 ? -25.810 11.269 -3.226 1.00 98.75 1017 SER A O 1
ATOM 8095 N N . PHE A 1 1018 ? -25.060 9.610 -1.916 1.00 98.88 1018 PHE A N 1
ATOM 8096 C CA . PHE A 1 1018 ? -24.092 10.421 -1.170 1.00 98.88 1018 PHE A CA 1
ATOM 8097 C C . PHE A 1 1018 ? -23.018 11.031 -2.082 1.00 98.88 1018 PHE A C 1
ATOM 8099 O O . PHE A 1 1018 ? -22.730 12.220 -1.999 1.00 98.88 1018 PHE A O 1
ATOM 8106 N N . GLU A 1 1019 ? -22.428 10.226 -2.963 1.00 98.88 1019 GLU A N 1
ATOM 8107 C CA . GLU A 1 1019 ? -21.302 10.643 -3.807 1.00 98.88 1019 GLU A CA 1
ATOM 8108 C C . GLU A 1 1019 ? -21.709 11.673 -4.874 1.00 98.88 1019 GLU A C 1
ATOM 8110 O O . GLU A 1 1019 ? -20.919 12.554 -5.208 1.00 98.88 1019 GLU A O 1
ATOM 8115 N N . LEU A 1 1020 ? -22.949 11.594 -5.376 1.00 98.75 1020 LEU A N 1
ATOM 8116 C CA . LEU A 1 1020 ? -23.506 12.566 -6.322 1.00 98.75 1020 LEU A CA 1
ATOM 8117 C C . LEU A 1 1020 ? -24.113 13.809 -5.654 1.00 98.75 1020 LEU A C 1
ATOM 8119 O O . LEU A 1 1020 ? -24.149 14.855 -6.291 1.00 98.75 1020 LEU A O 1
ATOM 8123 N N . ASP A 1 1021 ? -24.552 13.726 -4.395 1.00 98.62 1021 ASP A N 1
ATOM 8124 C CA . ASP A 1 1021 ? -24.966 14.890 -3.586 1.00 98.62 1021 ASP A CA 1
ATOM 8125 C C . ASP A 1 1021 ? -23.796 15.872 -3.362 1.00 98.62 1021 ASP A C 1
ATOM 8127 O O . ASP A 1 1021 ? -23.989 17.082 -3.306 1.00 98.62 1021 ASP A O 1
ATOM 8131 N N . HIS A 1 1022 ? -22.559 15.359 -3.353 1.00 98.62 1022 HIS A N 1
ATOM 8132 C CA . HIS A 1 1022 ? -21.320 16.145 -3.274 1.00 98.62 1022 HIS A CA 1
ATOM 8133 C C . HIS A 1 1022 ? -20.792 16.619 -4.650 1.00 98.62 1022 HIS A C 1
ATOM 8135 O O . HIS A 1 1022 ? -19.661 17.095 -4.754 1.00 98.62 1022 HIS A O 1
ATOM 8141 N N . CYS A 1 1023 ? -21.584 16.502 -5.723 1.00 98.56 1023 CYS A N 1
ATOM 8142 C CA . CYS A 1 1023 ? -21.265 17.083 -7.029 1.00 98.56 1023 CYS A CA 1
ATOM 8143 C C . CYS A 1 1023 ? -22.020 18.410 -7.220 1.00 98.56 1023 CYS A C 1
ATOM 8145 O O . CYS A 1 1023 ? -23.202 18.406 -7.558 1.00 98.56 1023 CYS A O 1
ATOM 8147 N N . ASP A 1 1024 ? -21.343 19.551 -7.051 1.00 97.25 1024 ASP A N 1
ATOM 8148 C CA . ASP A 1 1024 ? -21.936 20.884 -7.266 1.00 97.25 1024 ASP A CA 1
ATOM 8149 C C . ASP A 1 1024 ? -22.524 21.083 -8.681 1.00 97.25 1024 ASP A C 1
ATOM 8151 O O . ASP A 1 1024 ? -23.463 21.862 -8.875 1.00 97.25 1024 ASP A O 1
ATOM 8155 N N . GLU A 1 1025 ? -21.967 20.416 -9.697 1.00 98.25 1025 GLU A N 1
ATOM 8156 C CA . GLU A 1 1025 ? -22.357 20.620 -11.090 1.00 98.25 1025 GLU A CA 1
ATOM 8157 C C . GLU A 1 1025 ? -23.565 19.764 -11.511 1.00 98.25 1025 GLU A C 1
ATOM 8159 O O . GLU A 1 1025 ? -23.464 18.560 -11.747 1.00 98.25 1025 GLU A O 1
ATOM 8164 N N . GLU A 1 1026 ? -24.708 20.429 -11.733 1.00 98.06 1026 GLU A N 1
ATOM 8165 C CA . GLU A 1 1026 ? -25.986 19.828 -12.165 1.00 98.06 1026 GLU A CA 1
ATOM 8166 C C . GLU A 1 1026 ? -25.867 18.906 -13.394 1.00 98.06 1026 GLU A C 1
ATOM 8168 O O . GLU A 1 1026 ? -26.616 17.934 -13.534 1.00 98.06 1026 GLU A O 1
ATOM 8173 N N . ILE A 1 1027 ? -24.915 19.183 -14.289 1.00 98.19 1027 ILE A N 1
ATOM 8174 C CA . ILE A 1 1027 ? -24.660 18.350 -15.465 1.00 98.19 1027 ILE A CA 1
ATOM 8175 C C . ILE A 1 1027 ? -24.139 16.955 -15.085 1.00 98.19 1027 ILE A C 1
ATOM 8177 O O . ILE A 1 1027 ? -24.496 15.990 -15.759 1.00 98.19 1027 ILE A O 1
ATOM 8181 N N . VAL A 1 1028 ? -23.362 16.827 -14.005 1.00 98.44 1028 VAL A N 1
ATOM 8182 C CA . VAL A 1 1028 ? -22.702 15.583 -13.583 1.00 98.44 1028 VAL A CA 1
ATOM 8183 C C . VAL A 1 1028 ? -23.711 14.613 -12.969 1.00 98.44 1028 VAL A C 1
ATOM 8185 O O . VAL A 1 1028 ? -23.934 13.527 -13.514 1.00 98.44 1028 VAL A O 1
ATOM 8188 N N . TYR A 1 1029 ? -24.397 15.006 -11.888 1.00 97.94 1029 TYR A N 1
ATOM 8189 C CA . TYR A 1 1029 ? -25.310 14.092 -11.193 1.00 97.94 1029 TYR A CA 1
ATOM 8190 C C . TYR A 1 1029 ? -26.552 13.731 -12.014 1.00 97.94 1029 TYR A C 1
ATOM 8192 O O . TYR A 1 1029 ? -27.026 12.594 -11.926 1.00 97.94 1029 TYR A O 1
ATOM 8200 N N . LYS A 1 1030 ? -27.056 14.623 -12.883 1.00 97.69 1030 LYS A N 1
ATOM 8201 C CA . LYS A 1 1030 ? -28.137 14.270 -13.823 1.00 97.69 1030 LYS A CA 1
ATOM 8202 C C . LYS A 1 1030 ? -27.687 13.212 -14.821 1.00 97.69 1030 LYS A C 1
ATOM 8204 O O . LYS A 1 1030 ? -28.350 12.188 -14.960 1.00 97.69 1030 LYS A O 1
ATOM 8209 N N . ARG A 1 1031 ? -26.535 13.417 -15.464 1.00 96.62 1031 ARG A N 1
ATOM 8210 C CA . ARG A 1 1031 ? -25.971 12.467 -16.430 1.00 96.62 1031 ARG A CA 1
ATOM 8211 C C . ARG A 1 1031 ? -25.715 11.094 -15.816 1.00 96.62 1031 ARG A C 1
ATOM 8213 O O . ARG A 1 1031 ? -26.078 10.088 -16.425 1.00 96.62 1031 ARG A O 1
ATOM 8220 N N . LEU A 1 1032 ? -25.121 11.026 -14.621 1.00 97.62 1032 LEU A N 1
ATOM 8221 C CA . LEU A 1 1032 ? -24.839 9.730 -14.006 1.00 97.62 1032 LEU A CA 1
ATOM 8222 C C . LEU A 1 1032 ? -26.109 9.040 -13.483 1.00 97.62 1032 LEU A C 1
ATOM 8224 O O . LEU A 1 1032 ? -26.288 7.848 -13.726 1.00 97.62 1032 LEU A O 1
ATOM 8228 N N . SER A 1 1033 ? -27.032 9.765 -12.843 1.00 96.44 1033 SER A N 1
ATOM 8229 C CA . SER A 1 1033 ? -28.300 9.164 -12.396 1.00 96.44 1033 SER A CA 1
ATOM 8230 C C . SER A 1 1033 ? -29.174 8.674 -13.564 1.00 96.44 1033 SER A C 1
ATOM 8232 O O . SER A 1 1033 ? -29.833 7.643 -13.435 1.00 96.44 1033 SER A O 1
ATOM 8234 N N . GLU A 1 1034 ? -29.094 9.306 -14.742 1.00 93.69 1034 GLU A N 1
ATOM 8235 C CA . GLU A 1 1034 ? -29.643 8.766 -15.995 1.00 93.69 1034 GLU A CA 1
ATOM 8236 C C . GLU A 1 1034 ? -28.862 7.533 -16.503 1.00 93.69 1034 GLU A C 1
ATOM 8238 O O . GLU A 1 1034 ? -29.478 6.534 -16.888 1.00 93.69 1034 GLU A O 1
ATOM 8243 N N . ARG A 1 1035 ? -27.518 7.549 -16.472 1.00 94.81 1035 ARG A N 1
ATOM 8244 C CA . ARG A 1 1035 ? -26.652 6.414 -16.871 1.00 94.81 1035 ARG A CA 1
ATOM 8245 C C . ARG A 1 1035 ? -26.943 5.147 -16.068 1.00 94.81 1035 ARG A C 1
ATOM 8247 O O . ARG A 1 1035 ? -26.927 4.062 -16.651 1.00 94.81 1035 ARG A O 1
ATOM 8254 N N . LEU A 1 1036 ? -27.249 5.263 -14.774 1.00 97.75 1036 LEU A N 1
ATOM 8255 C CA . LEU A 1 1036 ? -27.587 4.119 -13.919 1.00 97.75 1036 LEU A CA 1
ATOM 8256 C C . LEU A 1 1036 ? -28.781 3.308 -14.446 1.00 97.75 1036 LEU A C 1
ATOM 8258 O O . LEU A 1 1036 ? -28.845 2.110 -14.188 1.00 97.75 1036 LEU A O 1
ATOM 8262 N N . ALA A 1 1037 ? -29.673 3.899 -15.253 1.00 97.44 1037 ALA A N 1
ATOM 8263 C CA . ALA A 1 1037 ? -30.808 3.188 -15.848 1.00 97.44 1037 ALA A CA 1
ATOM 8264 C C . ALA A 1 1037 ? -30.396 2.138 -16.901 1.00 97.44 1037 ALA A C 1
ATOM 8266 O O . ALA A 1 1037 ? -31.245 1.385 -17.371 1.00 97.44 1037 ALA A O 1
ATOM 8267 N N . VAL A 1 1038 ? -29.114 2.090 -17.286 1.00 97.31 1038 VAL A N 1
ATOM 8268 C CA . VAL A 1 1038 ? -28.509 1.015 -18.093 1.00 97.31 1038 VAL A CA 1
ATOM 8269 C C . VAL A 1 1038 ? -28.157 -0.207 -17.225 1.00 97.31 1038 VAL A C 1
ATOM 8271 O O . VAL A 1 1038 ? -28.125 -1.325 -17.736 1.00 97.31 1038 VAL A O 1
ATOM 8274 N N . VAL A 1 1039 ? -27.923 -0.012 -15.922 1.00 98.00 1039 VAL A N 1
ATOM 8275 C CA . VAL A 1 1039 ? -27.648 -1.078 -14.942 1.00 98.00 1039 VAL A CA 1
ATOM 8276 C C . VAL A 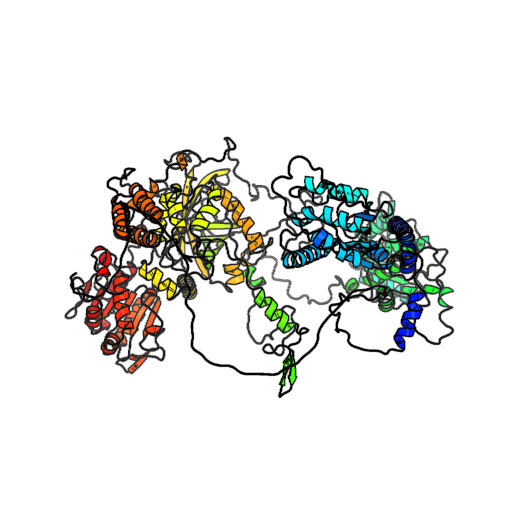1 1039 ? -28.953 -1.554 -14.304 1.00 98.00 1039 VAL A C 1
ATOM 8278 O O . VAL A 1 1039 ? -29.332 -2.709 -14.471 1.00 98.00 1039 VAL A O 1
ATOM 8281 N N . ASP A 1 1040 ? -29.682 -0.666 -13.629 1.00 98.25 1040 ASP A N 1
ATOM 8282 C CA . ASP A 1 1040 ? -31.021 -0.954 -13.114 1.00 98.25 1040 ASP A CA 1
ATOM 8283 C C . ASP A 1 1040 ? -31.896 0.306 -13.067 1.00 98.25 1040 ASP A C 1
ATOM 8285 O O . ASP A 1 1040 ? -31.480 1.390 -12.652 1.00 98.25 1040 ASP A O 1
ATOM 8289 N N . LEU A 1 1041 ? -33.156 0.147 -13.469 1.00 97.12 1041 LEU A N 1
ATOM 8290 C CA . LEU A 1 1041 ? -34.115 1.239 -13.547 1.00 97.12 1041 LEU A CA 1
ATOM 8291 C C . LEU A 1 1041 ? -34.592 1.699 -12.160 1.00 97.12 1041 LEU A C 1
ATOM 8293 O O . LEU A 1 1041 ? -34.943 2.870 -12.011 1.00 97.12 1041 LEU A O 1
ATOM 8297 N N . GLN A 1 1042 ? -34.628 0.822 -11.151 1.00 97.06 1042 GLN A N 1
ATOM 8298 C CA . GLN A 1 1042 ? -35.084 1.196 -9.810 1.00 97.06 1042 GLN A CA 1
ATOM 8299 C C . GLN A 1 1042 ? -33.975 1.865 -8.988 1.00 97.06 1042 GLN A C 1
ATOM 8301 O O . GLN A 1 1042 ? -34.253 2.860 -8.313 1.00 97.06 1042 GLN A O 1
ATOM 8306 N N . LEU A 1 1043 ? -32.726 1.409 -9.118 1.00 98.25 1043 LEU A N 1
ATOM 8307 C CA . LEU A 1 1043 ? -31.527 2.109 -8.650 1.00 98.25 1043 LEU A CA 1
ATOM 8308 C C . LEU A 1 1043 ? -31.499 3.537 -9.206 1.00 98.25 1043 LEU A C 1
ATOM 8310 O O . LEU A 1 1043 ? -31.480 4.501 -8.443 1.00 98.25 1043 LEU A O 1
ATOM 8314 N N . ALA A 1 1044 ? -31.599 3.675 -10.530 1.00 98.19 1044 ALA A N 1
ATOM 8315 C CA . ALA A 1 1044 ? -31.550 4.964 -11.211 1.00 98.19 1044 ALA A CA 1
ATOM 8316 C C . ALA A 1 1044 ? -32.657 5.928 -10.756 1.00 98.19 1044 ALA A C 1
ATOM 8318 O O . ALA A 1 1044 ? -32.382 7.086 -10.453 1.00 98.19 1044 ALA A O 1
ATOM 8319 N N . LYS A 1 1045 ? -33.903 5.448 -10.625 1.00 98.00 1045 LYS A N 1
ATOM 8320 C CA . LYS A 1 1045 ? -35.019 6.232 -10.059 1.00 98.00 1045 LYS A CA 1
ATOM 8321 C C . LYS A 1 1045 ? -34.761 6.678 -8.621 1.00 98.00 1045 LYS A C 1
ATOM 8323 O O . LYS A 1 1045 ? -35.115 7.800 -8.270 1.00 98.00 1045 LYS A O 1
ATOM 8328 N N . THR A 1 1046 ? -34.179 5.808 -7.797 1.00 98.00 1046 THR A N 1
ATOM 8329 C CA . THR A 1 1046 ? -33.934 6.086 -6.375 1.00 98.00 1046 THR A CA 1
ATOM 8330 C C . THR A 1 1046 ? -32.825 7.124 -6.211 1.00 98.00 1046 THR A C 1
ATOM 8332 O O . THR A 1 1046 ? -33.040 8.135 -5.548 1.00 98.00 1046 THR A O 1
ATOM 8335 N N . VAL A 1 1047 ? -31.691 6.942 -6.896 1.00 98.50 1047 VAL A N 1
ATOM 8336 C CA . VAL A 1 1047 ? -30.581 7.908 -6.900 1.00 98.50 1047 VAL A CA 1
ATOM 8337 C C . VAL A 1 1047 ? -31.029 9.247 -7.495 1.00 98.50 1047 VAL A C 1
ATOM 8339 O O . VAL A 1 1047 ? -30.864 10.273 -6.843 1.00 98.50 1047 VAL A O 1
ATOM 8342 N N . ALA A 1 1048 ? -31.681 9.255 -8.667 1.00 98.06 1048 ALA A N 1
ATOM 8343 C CA . ALA A 1 1048 ? -32.176 10.485 -9.294 1.00 98.06 1048 ALA A CA 1
ATOM 8344 C C . ALA A 1 1048 ? -33.118 11.277 -8.371 1.00 98.06 1048 ALA A C 1
ATOM 8346 O O . ALA A 1 1048 ? -32.973 12.489 -8.242 1.00 98.06 1048 ALA A O 1
ATOM 8347 N N . LYS A 1 1049 ? -34.047 10.603 -7.678 1.00 97.81 1049 LYS A N 1
ATOM 8348 C CA . LYS A 1 1049 ? -34.938 11.249 -6.703 1.00 97.81 1049 LYS A CA 1
ATOM 8349 C C . LYS A 1 1049 ? -34.157 11.914 -5.561 1.00 97.81 1049 LYS A C 1
ATOM 8351 O O . LYS A 1 1049 ? -34.549 12.994 -5.128 1.00 97.81 1049 LYS A O 1
ATOM 8356 N N . ASN A 1 1050 ? -33.101 11.269 -5.068 1.00 97.81 1050 ASN A N 1
ATOM 8357 C CA . ASN A 1 1050 ? -32.333 11.756 -3.925 1.00 97.81 1050 ASN A CA 1
ATOM 8358 C C . ASN A 1 1050 ? -31.466 12.975 -4.282 1.00 97.81 1050 ASN A C 1
ATOM 8360 O O . ASN A 1 1050 ? -31.411 13.909 -3.493 1.00 97.81 1050 ASN A O 1
ATOM 8364 N N . VAL A 1 1051 ? -30.850 12.993 -5.472 1.00 97.62 1051 VAL A N 1
ATOM 8365 C CA . VAL A 1 1051 ? -29.842 14.008 -5.864 1.00 97.62 1051 VAL A CA 1
ATOM 8366 C C . VAL A 1 1051 ? -30.367 15.096 -6.815 1.00 97.62 1051 VAL A C 1
ATOM 8368 O O . VAL A 1 1051 ? -29.594 15.820 -7.427 1.00 97.62 1051 VAL A O 1
ATOM 8371 N N . GLY A 1 1052 ? -31.687 15.202 -7.014 1.00 95.62 1052 GLY A N 1
ATOM 8372 C CA . GLY A 1 1052 ? -32.271 16.166 -7.967 1.00 95.62 1052 GLY A CA 1
ATOM 8373 C C . GLY A 1 1052 ? -32.082 15.797 -9.450 1.00 95.62 1052 GLY A C 1
ATOM 8374 O O . GLY A 1 1052 ? -32.216 16.642 -10.340 1.00 95.62 1052 GLY A O 1
ATOM 8375 N N . GLY A 1 1053 ? -31.782 14.527 -9.727 1.00 93.62 1053 GLY A N 1
ATOM 8376 C CA . GLY A 1 1053 ? -31.672 13.954 -11.063 1.00 93.62 1053 GLY A CA 1
ATOM 8377 C C . GLY A 1 1053 ? -33.010 13.856 -11.808 1.00 93.62 1053 GLY A C 1
ATOM 8378 O O . GLY A 1 1053 ? -34.085 13.741 -11.212 1.00 93.62 1053 GLY A O 1
ATOM 8379 N N . ASN A 1 1054 ? -32.961 13.831 -13.143 1.00 94.00 1054 ASN A N 1
ATOM 8380 C CA . ASN A 1 1054 ? -34.144 13.525 -13.952 1.00 94.00 1054 ASN A CA 1
ATOM 8381 C C . ASN A 1 1054 ? -34.549 12.061 -13.712 1.00 94.00 1054 ASN A C 1
ATOM 8383 O O . ASN A 1 1054 ? -33.776 11.151 -13.992 1.00 94.00 1054 ASN A O 1
ATOM 8387 N N . THR A 1 1055 ? -35.760 11.804 -13.211 1.00 94.31 1055 THR A N 1
ATOM 8388 C CA . THR A 1 1055 ? -36.202 10.430 -12.909 1.00 94.31 1055 THR A CA 1
ATOM 8389 C C . THR A 1 1055 ? -36.443 9.624 -14.201 1.00 94.31 1055 THR A C 1
ATOM 8391 O O . THR A 1 1055 ? -37.371 9.953 -14.948 1.00 94.31 1055 THR A O 1
ATOM 8394 N N . PRO A 1 1056 ? -35.677 8.549 -14.484 1.00 92.12 1056 PRO A N 1
ATOM 8395 C CA . PRO A 1 1056 ? -35.814 7.802 -15.731 1.00 92.12 1056 PRO A CA 1
ATOM 8396 C C . PRO A 1 1056 ? -37.094 6.957 -15.755 1.00 92.12 1056 PRO A C 1
ATOM 8398 O O . PRO A 1 1056 ? -37.415 6.220 -14.820 1.00 92.12 1056 PRO A O 1
ATOM 8401 N N . THR A 1 1057 ? -37.835 7.036 -16.862 1.00 92.50 1057 THR A N 1
ATOM 8402 C CA . THR A 1 1057 ? -39.103 6.308 -17.055 1.00 92.50 1057 THR A CA 1
ATOM 8403 C C . THR A 1 1057 ? -38.927 4.932 -17.700 1.00 92.50 1057 THR A C 1
ATOM 8405 O O . THR A 1 1057 ? -39.767 4.059 -17.496 1.00 92.50 1057 THR A O 1
ATOM 8408 N N . LYS A 1 1058 ? -37.828 4.721 -18.434 1.00 92.69 1058 LYS A N 1
ATOM 8409 C CA . LYS A 1 1058 ? -37.462 3.471 -19.117 1.00 92.69 1058 LYS A CA 1
ATOM 8410 C C . LYS A 1 1058 ? -35.953 3.229 -19.032 1.00 92.69 1058 LYS A C 1
ATOM 8412 O O . LYS A 1 1058 ? -35.187 4.189 -18.974 1.00 92.69 1058 LYS A O 1
ATOM 8417 N N . ALA A 1 1059 ? -35.539 1.967 -19.081 1.00 91.62 1059 ALA A N 1
ATOM 8418 C CA . ALA A 1 1059 ? -34.134 1.597 -19.224 1.00 91.62 1059 ALA A CA 1
ATOM 8419 C C . ALA A 1 1059 ? -33.670 1.796 -20.690 1.00 91.62 1059 ALA A C 1
ATOM 8421 O O . ALA A 1 1059 ? -34.448 1.495 -21.601 1.00 91.62 1059 ALA A O 1
ATOM 8422 N N . PRO A 1 1060 ? -32.446 2.294 -20.968 1.00 91.19 1060 PRO A N 1
ATOM 8423 C CA . PRO A 1 1060 ? -31.906 2.367 -22.334 1.00 91.19 1060 PRO A CA 1
ATOM 8424 C C . PRO A 1 1060 ? -31.432 1.009 -22.881 1.00 91.19 1060 PRO A C 1
ATOM 8426 O O . PRO A 1 1060 ? -31.362 0.831 -24.094 1.00 91.19 1060 PRO A O 1
ATOM 8429 N N . LYS A 1 1061 ? -31.115 0.070 -21.984 1.00 91.56 1061 LYS A N 1
ATOM 8430 C CA . LYS A 1 1061 ? -30.766 -1.334 -22.237 1.00 91.56 1061 LYS A CA 1
ATOM 8431 C C . LYS A 1 1061 ? -31.573 -2.177 -21.251 1.00 91.56 1061 LYS A C 1
ATOM 8433 O O . LYS A 1 1061 ? -31.705 -1.784 -20.097 1.00 91.56 1061 LYS A O 1
ATOM 8438 N N . GLU A 1 1062 ? -32.130 -3.297 -21.693 1.00 91.12 1062 GLU A N 1
ATOM 8439 C CA . GLU A 1 1062 ? -32.820 -4.227 -20.793 1.00 91.12 1062 GLU A CA 1
ATOM 8440 C C . GLU A 1 1062 ? -31.803 -4.916 -19.865 1.00 91.12 1062 GLU A C 1
ATOM 8442 O O . GLU A 1 1062 ? -30.671 -5.183 -20.272 1.00 91.12 1062 GLU A O 1
ATOM 8447 N N . ASN A 1 1063 ? -32.181 -5.154 -18.610 1.00 94.62 1063 ASN A N 1
ATOM 8448 C CA . ASN A 1 1063 ? -31.407 -5.963 -17.669 1.00 94.62 1063 ASN A CA 1
ATOM 8449 C C . ASN A 1 1063 ? -32.074 -7.343 -17.614 1.00 94.62 1063 ASN A C 1
ATOM 8451 O O . ASN A 1 1063 ? -33.255 -7.440 -17.284 1.00 94.62 1063 ASN A O 1
ATOM 8455 N N . ASP A 1 1064 ? -31.328 -8.389 -17.968 1.00 91.94 1064 ASP A N 1
ATOM 8456 C CA . ASP A 1 1064 ? -31.843 -9.758 -18.100 1.00 91.94 1064 ASP A CA 1
ATOM 8457 C C . ASP A 1 1064 ? -31.975 -10.519 -16.766 1.00 91.94 1064 ASP A C 1
ATOM 8459 O O . ASP A 1 1064 ? -32.426 -11.665 -16.745 1.00 91.94 1064 ASP A O 1
ATOM 8463 N N . GLY A 1 1065 ? -31.610 -9.886 -15.647 1.00 95.19 1065 GLY A N 1
ATOM 8464 C CA . GLY A 1 1065 ? -31.756 -10.435 -14.301 1.00 95.19 1065 GLY A CA 1
ATOM 8465 C C . GLY A 1 1065 ? -30.758 -11.540 -13.934 1.00 95.19 1065 GLY A C 1
ATOM 8466 O O . GLY A 1 1065 ? -30.893 -12.112 -12.852 1.00 95.19 1065 GLY A O 1
ATOM 8467 N N . LYS A 1 1066 ? -29.762 -11.851 -14.781 1.00 96.75 1066 LYS A N 1
ATOM 8468 C CA . LYS A 1 1066 ? -28.737 -12.869 -14.480 1.00 96.75 1066 LYS A CA 1
ATOM 8469 C C . LYS A 1 1066 ? -27.952 -12.537 -13.211 1.00 96.75 1066 LYS A C 1
ATOM 8471 O O . LYS A 1 1066 ? -27.656 -11.371 -12.949 1.00 96.75 1066 LYS A O 1
ATOM 8476 N N . THR A 1 1067 ? -27.546 -13.577 -12.485 1.00 97.75 1067 THR A N 1
ATOM 8477 C CA . THR A 1 1067 ? -26.698 -13.511 -11.286 1.00 97.75 1067 THR A CA 1
ATOM 8478 C C . THR A 1 1067 ? -25.529 -14.498 -11.380 1.00 97.75 1067 THR A C 1
ATOM 8480 O O . THR A 1 1067 ? -25.650 -15.545 -12.011 1.00 97.75 1067 THR A O 1
ATOM 8483 N N . SER A 1 1068 ? -24.408 -14.165 -10.736 1.00 97.25 1068 SER A N 1
ATOM 8484 C CA . SER A 1 1068 ? -23.197 -14.988 -10.593 1.00 97.25 1068 SER A CA 1
ATOM 8485 C C . SER A 1 1068 ? -22.884 -15.134 -9.107 1.00 97.25 1068 SER A C 1
ATOM 8487 O O . SER A 1 1068 ? -23.018 -14.179 -8.340 1.00 97.25 1068 SER A O 1
ATOM 8489 N N . LYS A 1 1069 ? -22.420 -16.317 -8.700 1.00 94.81 1069 LYS A N 1
ATOM 8490 C CA . LYS A 1 1069 ? -21.909 -16.544 -7.337 1.00 94.81 1069 LYS A CA 1
ATOM 8491 C C . LYS A 1 1069 ? -20.563 -15.830 -7.136 1.00 94.81 1069 LYS A C 1
ATOM 8493 O O . LYS A 1 1069 ? -19.900 -15.470 -8.110 1.00 94.81 1069 LYS A O 1
ATOM 8498 N N . GLY A 1 1070 ? -20.149 -15.673 -5.882 1.00 94.44 1070 GLY A N 1
ATOM 8499 C CA . GLY A 1 1070 ? -18.846 -15.118 -5.502 1.00 94.44 1070 GLY A CA 1
ATOM 8500 C C . GLY A 1 1070 ? -18.769 -13.590 -5.590 1.00 94.44 1070 GLY A C 1
ATOM 8501 O O . GLY A 1 1070 ? -17.704 -13.014 -5.344 1.00 94.44 1070 GLY A O 1
ATOM 8502 N N . LEU A 1 1071 ? -19.878 -12.919 -5.919 1.00 98.06 1071 LEU A N 1
ATOM 8503 C CA . LEU A 1 1071 ? -19.942 -11.467 -6.102 1.00 98.06 1071 LEU A CA 1
ATOM 8504 C C . LEU A 1 1071 ? -20.492 -10.763 -4.857 1.00 98.06 1071 LEU A C 1
ATOM 8506 O O . LEU A 1 1071 ? -19.902 -9.773 -4.407 1.00 98.06 1071 LEU A O 1
ATOM 8510 N N . SER A 1 1072 ? -21.548 -11.306 -4.244 1.00 98.44 1072 SER A N 1
ATOM 8511 C CA . SER A 1 1072 ? -22.029 -10.833 -2.942 1.00 98.44 1072 SER A CA 1
ATOM 8512 C C . SER A 1 1072 ? -20.998 -11.147 -1.856 1.00 98.44 1072 SER A C 1
ATOM 8514 O O . SER A 1 1072 ? -20.246 -12.116 -1.942 1.00 98.44 1072 SER A O 1
ATOM 8516 N N . GLN A 1 1073 ? -20.947 -10.335 -0.804 1.00 98.31 1073 GLN A N 1
ATOM 8517 C CA . GLN A 1 1073 ? -20.122 -10.631 0.371 1.00 98.31 1073 GLN A CA 1
ATOM 8518 C C . GLN A 1 1073 ? -20.714 -11.786 1.195 1.00 98.31 1073 GLN A C 1
ATOM 8520 O O . GLN A 1 1073 ? -19.976 -12.501 1.873 1.00 98.31 1073 GLN A O 1
ATOM 8525 N N . PHE A 1 1074 ? -22.028 -12.017 1.090 1.00 96.50 1074 PHE A N 1
ATOM 8526 C CA . PHE A 1 1074 ? -22.724 -13.106 1.779 1.00 96.50 1074 PHE A CA 1
ATOM 8527 C C . PHE A 1 1074 ? -22.317 -14.494 1.262 1.00 96.50 1074 PHE A C 1
ATOM 8529 O O . PHE A 1 1074 ? -22.350 -15.445 2.039 1.00 96.50 1074 PHE A O 1
ATOM 8536 N N . ASP A 1 1075 ? -21.823 -14.596 0.021 1.00 96.50 1075 ASP A N 1
ATOM 8537 C CA . ASP A 1 1075 ? -21.224 -15.822 -0.539 1.00 96.50 1075 ASP A CA 1
ATOM 8538 C C . ASP A 1 1075 ? -19.963 -16.281 0.234 1.00 96.50 1075 ASP A C 1
ATOM 8540 O O . ASP A 1 1075 ? -19.501 -17.410 0.072 1.00 96.50 1075 ASP A O 1
ATOM 8544 N N . TYR A 1 1076 ? -19.406 -15.411 1.090 1.00 96.19 1076 TYR A N 1
ATOM 8545 C CA . TYR A 1 1076 ? -18.203 -15.638 1.899 1.00 96.19 1076 TYR A CA 1
ATOM 8546 C C . TYR A 1 1076 ? -18.475 -15.592 3.413 1.00 96.19 1076 TYR A C 1
ATOM 8548 O O . TYR A 1 1076 ? -17.534 -15.490 4.207 1.00 96.19 1076 TYR A O 1
ATOM 8556 N N . LEU A 1 1077 ? -19.742 -15.644 3.837 1.00 91.88 1077 LEU A N 1
ATOM 8557 C CA . LEU A 1 1077 ? -20.118 -15.715 5.248 1.00 91.88 1077 LEU A CA 1
ATOM 8558 C C . LEU A 1 1077 ? -20.115 -17.178 5.722 1.00 91.88 1077 LEU A C 1
ATOM 8560 O O . LEU A 1 1077 ? -20.842 -18.006 5.185 1.00 91.88 1077 LEU A O 1
ATOM 8564 N N . SER A 1 1078 ? -19.328 -17.502 6.753 1.00 86.19 1078 SER A N 1
ATOM 8565 C CA . SER A 1 1078 ? -19.287 -18.866 7.304 1.00 86.19 1078 SER A CA 1
ATOM 8566 C C . SER A 1 1078 ? -20.594 -19.239 8.010 1.00 86.19 1078 SER A C 1
ATOM 8568 O O . SER A 1 1078 ? -21.083 -18.476 8.845 1.00 86.19 1078 SER A O 1
ATOM 8570 N N . ASP A 1 1079 ? -21.117 -20.444 7.776 1.00 82.38 1079 ASP A N 1
ATOM 8571 C CA . ASP A 1 1079 ? -22.219 -21.014 8.568 1.00 82.38 1079 ASP A CA 1
ATOM 8572 C C . ASP A 1 1079 ? -21.838 -21.226 10.046 1.00 82.38 1079 ASP A C 1
ATOM 8574 O O . ASP A 1 1079 ? -22.699 -21.190 10.925 1.00 82.38 1079 ASP A O 1
ATOM 8578 N N . SER A 1 1080 ? -20.545 -21.407 10.346 1.00 85.12 1080 SER A N 1
ATOM 8579 C CA . SER A 1 1080 ? -20.053 -21.571 11.717 1.00 85.12 1080 SER A CA 1
ATOM 8580 C C . SER A 1 1080 ? -19.946 -20.239 12.474 1.00 85.12 1080 SER A C 1
ATOM 8582 O O . SER A 1 1080 ? -19.718 -19.170 11.901 1.00 85.12 1080 SER A O 1
ATOM 8584 N N . ALA A 1 1081 ? -20.098 -20.296 13.799 1.00 87.75 1081 ALA A N 1
ATOM 8585 C CA . ALA A 1 1081 ? -20.024 -19.132 14.678 1.00 87.75 1081 ALA A CA 1
ATOM 8586 C C . ALA A 1 1081 ? -18.569 -18.692 14.949 1.00 87.75 1081 ALA A C 1
ATOM 8588 O O . ALA A 1 1081 ? -17.997 -18.994 15.993 1.00 87.75 1081 ALA A O 1
ATOM 8589 N N . GLN A 1 1082 ? -17.962 -17.966 14.008 1.00 91.06 1082 GLN A N 1
ATOM 8590 C CA . GLN A 1 1082 ? -16.585 -17.470 14.110 1.00 91.06 1082 GLN A CA 1
ATOM 8591 C C . GLN A 1 1082 ? -16.540 -16.000 14.564 1.00 91.06 1082 GLN A C 1
ATOM 8593 O O . GLN A 1 1082 ? -17.086 -15.126 13.892 1.00 91.06 1082 GLN A O 1
ATOM 8598 N N . ILE A 1 1083 ? -15.868 -15.715 15.690 1.00 95.81 1083 ILE A N 1
ATOM 8599 C CA . ILE A 1 1083 ? -15.687 -14.342 16.218 1.00 95.81 1083 ILE A CA 1
ATOM 8600 C C . ILE A 1 1083 ? -14.226 -13.969 16.529 1.00 95.81 1083 ILE A C 1
ATOM 8602 O O . ILE A 1 1083 ? -13.964 -12.927 17.132 1.00 95.81 1083 ILE A O 1
ATOM 8606 N N . ALA A 1 1084 ? -13.268 -14.791 16.093 1.00 95.69 1084 ALA A N 1
ATOM 8607 C CA . ALA A 1 108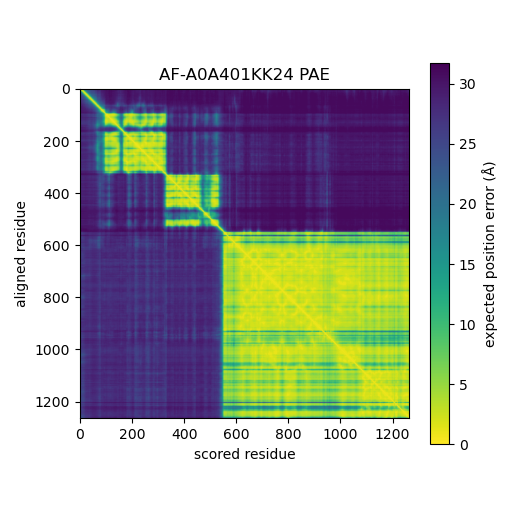4 ? -11.842 -14.529 16.268 1.00 95.69 1084 ALA A CA 1
ATOM 8608 C C . ALA A 1 1084 ? -11.450 -13.145 15.716 1.00 95.69 1084 ALA A C 1
ATOM 8610 O O . ALA A 1 1084 ? -11.909 -12.730 14.649 1.00 95.69 1084 ALA A O 1
ATOM 8611 N N . THR A 1 1085 ? -10.593 -12.424 16.442 1.00 96.81 1085 THR A N 1
ATOM 8612 C CA . THR A 1 1085 ? -10.134 -11.043 16.172 1.00 96.81 1085 THR A CA 1
ATOM 8613 C C . THR A 1 1085 ? -11.196 -9.939 16.182 1.00 96.81 1085 THR A C 1
ATOM 8615 O O . THR A 1 1085 ? -10.858 -8.774 15.965 1.00 96.81 1085 THR A O 1
ATOM 8618 N N . ARG A 1 1086 ? -12.473 -10.250 16.441 1.00 97.94 1086 ARG A N 1
ATOM 8619 C CA . ARG A 1 1086 ? -13.513 -9.221 16.591 1.00 97.94 1086 ARG A CA 1
ATOM 8620 C C . ARG A 1 1086 ? -13.267 -8.427 17.869 1.00 97.94 1086 ARG A C 1
ATOM 8622 O O . ARG A 1 1086 ? -12.993 -9.010 18.917 1.00 97.94 1086 ARG A O 1
ATOM 8629 N N . ARG A 1 1087 ? -13.357 -7.100 17.788 1.00 98.56 1087 ARG A N 1
ATOM 8630 C CA . ARG A 1 1087 ? -13.178 -6.193 18.926 1.00 98.56 1087 ARG A CA 1
ATOM 8631 C C . ARG A 1 1087 ? -14.521 -6.023 19.639 1.00 98.56 1087 ARG A C 1
ATOM 8633 O O . ARG A 1 1087 ? -15.474 -5.559 19.024 1.00 98.56 1087 ARG A O 1
ATOM 8640 N N . VAL A 1 1088 ? -14.623 -6.365 20.921 1.00 98.75 1088 VAL A N 1
ATOM 8641 C CA . VAL A 1 1088 ? -15.867 -6.226 21.705 1.00 98.75 1088 VAL A CA 1
ATOM 8642 C C . VAL A 1 1088 ? -15.640 -5.279 22.877 1.00 98.75 1088 VAL A C 1
ATOM 8644 O O . VAL A 1 1088 ? -14.723 -5.485 23.672 1.00 98.75 1088 VAL A O 1
ATOM 8647 N N . ALA A 1 1089 ? -16.477 -4.250 22.993 1.00 98.75 1089 ALA A N 1
ATOM 8648 C CA . ALA A 1 1089 ? -16.446 -3.310 24.108 1.00 98.75 1089 ALA A CA 1
ATOM 8649 C C . ALA A 1 1089 ? -17.313 -3.806 25.274 1.00 98.75 1089 ALA A C 1
ATOM 8651 O O . ALA A 1 1089 ? -18.470 -4.170 25.071 1.00 98.75 1089 ALA A O 1
ATOM 8652 N N . ILE A 1 1090 ? -16.793 -3.753 26.502 1.00 98.69 1090 ILE A N 1
ATOM 8653 C CA . ILE A 1 1090 ? -17.579 -3.909 27.733 1.00 98.69 1090 ILE A CA 1
ATOM 8654 C C . ILE A 1 1090 ? -17.606 -2.574 28.477 1.00 98.69 1090 ILE A C 1
ATOM 8656 O O . ILE A 1 1090 ? -16.557 -2.079 28.892 1.00 98.69 1090 ILE A O 1
ATOM 8660 N N . LEU A 1 1091 ? -18.795 -1.990 28.648 1.00 98.56 1091 LEU A N 1
ATOM 8661 C CA . LEU A 1 1091 ? -18.966 -0.690 29.305 1.00 98.56 1091 LEU A CA 1
ATOM 8662 C C . LEU A 1 1091 ? -19.115 -0.866 30.823 1.00 98.56 1091 LEU A C 1
ATOM 8664 O O . LEU A 1 1091 ? -19.991 -1.609 31.253 1.00 98.56 1091 LEU A O 1
ATOM 8668 N N . ILE A 1 1092 ? -18.307 -0.171 31.635 1.00 98.44 1092 ILE A N 1
ATOM 8669 C CA . ILE A 1 1092 ? -18.406 -0.205 33.109 1.00 98.44 1092 ILE A CA 1
ATOM 8670 C C . ILE A 1 1092 ? -18.273 1.179 33.763 1.00 98.44 1092 ILE A C 1
ATOM 8672 O O . ILE A 1 1092 ? -17.600 2.083 33.271 1.00 98.44 1092 ILE A O 1
ATOM 8676 N N . ALA A 1 1093 ? -18.890 1.339 34.930 1.00 98.06 1093 ALA A N 1
ATOM 8677 C CA . ALA A 1 1093 ? -18.689 2.461 35.848 1.00 98.06 1093 ALA A CA 1
ATOM 8678 C C . ALA A 1 1093 ? -18.767 1.933 37.295 1.00 98.06 1093 ALA A C 1
ATOM 8680 O O . ALA A 1 1093 ? -18.976 0.735 37.493 1.00 98.06 1093 ALA A O 1
ATOM 8681 N N . ASP A 1 1094 ? -18.563 2.780 38.306 1.00 97.56 1094 ASP A N 1
ATOM 8682 C CA . ASP A 1 1094 ? -18.512 2.309 39.694 1.00 97.56 1094 ASP A CA 1
ATOM 8683 C C . ASP A 1 1094 ? -19.851 1.691 40.144 1.00 97.56 1094 ASP A C 1
ATOM 8685 O O . ASP A 1 1094 ? -20.927 2.243 39.905 1.00 97.56 1094 ASP A O 1
ATOM 8689 N N . GLY A 1 1095 ? -19.771 0.520 40.782 1.00 97.31 1095 GLY A N 1
ATOM 8690 C CA . GLY A 1 1095 ? -20.910 -0.332 41.125 1.00 97.31 1095 GLY A CA 1
ATOM 8691 C C . GLY A 1 1095 ? -21.314 -1.331 40.031 1.00 97.31 1095 GLY A C 1
ATOM 8692 O O . GLY A 1 1095 ? -22.507 -1.563 39.843 1.00 97.31 1095 GLY A O 1
ATOM 8693 N N . PHE A 1 1096 ? -20.373 -1.883 39.258 1.00 97.75 1096 PHE A N 1
ATOM 8694 C CA . PHE A 1 1096 ? -20.671 -2.926 38.260 1.00 97.75 1096 PHE A CA 1
ATOM 8695 C C . PHE A 1 1096 ? -20.631 -4.338 38.864 1.00 97.75 1096 PHE A C 1
ATOM 8697 O O . PHE A 1 1096 ? -19.857 -4.592 39.792 1.00 97.75 1096 PHE A O 1
ATOM 8704 N N . ASP A 1 1097 ? -21.440 -5.264 38.335 1.00 96.44 1097 ASP A N 1
ATOM 8705 C CA . ASP A 1 1097 ? -21.325 -6.682 38.694 1.00 96.44 1097 ASP A CA 1
ATOM 8706 C C . ASP A 1 1097 ? -20.031 -7.280 38.122 1.00 96.44 1097 ASP A C 1
ATOM 8708 O O . ASP A 1 1097 ? -19.840 -7.390 36.905 1.00 96.44 1097 ASP A O 1
ATOM 8712 N N . LEU A 1 1098 ? -19.151 -7.688 39.036 1.00 95.56 1098 LEU A N 1
ATOM 8713 C CA . LEU A 1 1098 ? -17.845 -8.256 38.738 1.00 95.56 1098 LEU A CA 1
ATOM 8714 C C . LEU A 1 1098 ? -17.943 -9.601 38.012 1.00 95.56 1098 LEU A C 1
ATOM 8716 O O . LEU A 1 1098 ? -17.101 -9.882 37.159 1.00 95.56 1098 LEU A O 1
ATOM 8720 N N . ASN A 1 1099 ? -18.961 -10.408 38.322 1.00 93.06 1099 ASN A N 1
ATOM 8721 C CA . ASN A 1 1099 ? -19.122 -11.740 37.742 1.00 93.06 1099 ASN A CA 1
ATOM 8722 C C . ASN A 1 1099 ? -19.591 -11.624 36.287 1.00 93.06 1099 ASN A C 1
ATOM 8724 O O . ASN A 1 1099 ? -18.905 -12.107 35.390 1.00 93.06 1099 ASN A O 1
ATOM 8728 N N . SER A 1 1100 ? -20.653 -10.846 36.025 1.00 92.94 1100 SER A N 1
ATOM 8729 C CA . SER A 1 1100 ? -21.102 -10.552 34.654 1.00 92.94 1100 SER A CA 1
ATOM 8730 C C . SER A 1 1100 ? -20.000 -9.986 33.759 1.00 92.94 1100 SER A C 1
ATOM 8732 O O . SER A 1 1100 ? -19.917 -10.340 32.584 1.00 92.94 1100 SER A O 1
ATOM 8734 N N . TYR A 1 1101 ? -19.141 -9.117 34.302 1.00 96.06 1101 TYR A N 1
ATOM 8735 C CA . TYR A 1 1101 ? -17.978 -8.595 33.584 1.00 96.06 1101 TYR A CA 1
ATOM 8736 C C . TYR A 1 1101 ? -16.933 -9.689 33.286 1.00 96.06 1101 TYR A C 1
ATOM 8738 O O . TYR A 1 1101 ? -16.523 -9.846 32.133 1.00 96.06 1101 TYR A O 1
ATOM 8746 N N . ARG A 1 1102 ? -16.504 -10.448 34.305 1.00 94.94 1102 ARG A N 1
ATOM 8747 C CA . ARG A 1 1102 ? -15.450 -11.471 34.184 1.00 94.94 1102 ARG A CA 1
ATOM 8748 C C . ARG A 1 1102 ? -15.847 -12.620 33.270 1.00 94.94 1102 ARG A C 1
ATOM 8750 O O . ARG A 1 1102 ? -15.065 -12.990 32.395 1.00 94.94 1102 ARG A O 1
ATOM 8757 N N . ASP A 1 1103 ? -17.040 -13.167 33.463 1.00 92.38 1103 ASP A N 1
ATOM 8758 C CA . ASP A 1 1103 ? -17.471 -14.386 32.784 1.00 92.38 1103 ASP A CA 1
ATOM 8759 C C . ASP A 1 1103 ? -17.712 -14.115 31.293 1.00 92.38 1103 ASP A C 1
ATOM 8761 O O . ASP A 1 1103 ? -17.230 -14.873 30.451 1.00 92.38 1103 ASP A O 1
ATOM 8765 N N . MET A 1 1104 ? -18.320 -12.970 30.942 1.00 94.75 1104 MET A N 1
ATOM 8766 C CA . MET A 1 1104 ? -18.433 -12.529 29.545 1.00 94.75 1104 MET A CA 1
ATOM 8767 C C . MET A 1 1104 ? -17.059 -12.241 28.917 1.00 94.75 1104 MET A C 1
ATOM 8769 O O . MET A 1 1104 ? -16.801 -12.670 27.791 1.00 94.75 1104 MET A O 1
ATOM 8773 N N . LYS A 1 1105 ? -16.143 -11.563 29.632 1.00 96.06 1105 LYS A N 1
ATOM 8774 C CA . LYS A 1 1105 ? -14.781 -11.313 29.124 1.00 96.06 1105 LYS A CA 1
ATOM 8775 C C . LYS A 1 1105 ? -14.045 -12.629 28.850 1.00 96.06 1105 LYS A C 1
ATOM 8777 O O . LYS A 1 1105 ? -13.492 -12.795 27.765 1.00 96.06 1105 LYS A O 1
ATOM 8782 N N . SER A 1 1106 ? -14.130 -13.596 29.767 1.00 94.19 1106 SER A N 1
ATOM 8783 C CA . SER A 1 1106 ? -13.561 -14.939 29.601 1.00 94.19 1106 SER A CA 1
ATOM 8784 C C . SER A 1 1106 ? -14.205 -15.715 28.445 1.00 94.19 1106 SER A C 1
ATOM 8786 O O . SER A 1 1106 ? -13.495 -16.354 27.672 1.00 94.19 1106 SER A O 1
ATOM 8788 N N . ALA A 1 1107 ? -15.531 -15.659 28.299 1.00 93.06 1107 ALA A N 1
ATOM 8789 C CA . ALA A 1 1107 ? -16.264 -16.340 27.234 1.00 93.06 1107 ALA A CA 1
ATOM 8790 C C . ALA A 1 1107 ? -15.857 -15.857 25.833 1.00 93.06 1107 ALA A C 1
ATOM 8792 O O . ALA A 1 1107 ? -15.572 -16.671 24.958 1.00 93.06 1107 ALA A O 1
ATOM 8793 N N . LEU A 1 1108 ? -15.774 -14.540 25.640 1.00 95.50 1108 LEU A N 1
ATOM 8794 C CA . LEU A 1 1108 ? -15.360 -13.931 24.375 1.00 95.50 1108 LEU A CA 1
ATOM 8795 C C . LEU A 1 1108 ? -13.871 -14.183 24.077 1.00 95.50 1108 LEU A C 1
ATOM 8797 O O . LEU A 1 1108 ? -13.519 -14.531 22.950 1.00 95.50 1108 LEU A O 1
ATOM 8801 N N . GLN A 1 1109 ? -12.995 -14.094 25.087 1.00 95.25 1109 GLN A N 1
ATOM 8802 C CA . GLN A 1 1109 ? -11.565 -14.392 24.929 1.00 95.25 1109 GLN A CA 1
ATOM 8803 C C . GLN A 1 1109 ? -11.302 -15.863 24.560 1.00 95.25 1109 GLN A C 1
ATOM 8805 O O . GLN A 1 1109 ? -10.426 -16.129 23.742 1.00 95.25 1109 GLN A O 1
ATOM 8810 N N . LYS A 1 1110 ? -12.095 -16.819 25.072 1.00 93.31 1110 LYS A N 1
ATOM 8811 C CA . LYS A 1 1110 ? -12.031 -18.242 24.664 1.00 93.31 1110 LYS A CA 1
ATOM 8812 C C . LYS A 1 1110 ? -12.371 -18.476 23.186 1.00 93.31 1110 LYS A C 1
ATOM 8814 O O . LYS A 1 1110 ? -11.998 -19.510 22.648 1.00 93.31 1110 LYS A O 1
ATOM 8819 N N . GLN A 1 1111 ? -13.045 -17.526 22.537 1.00 92.88 1111 GLN A N 1
ATOM 8820 C CA . GLN A 1 1111 ? -13.344 -17.533 21.100 1.00 92.88 1111 GLN A CA 1
ATOM 8821 C C . GLN A 1 1111 ? -12.378 -16.640 20.291 1.00 92.88 1111 GLN A C 1
ATOM 8823 O O . GLN A 1 1111 ? -12.673 -16.264 19.156 1.00 92.88 1111 GLN A O 1
ATOM 8828 N N . ASN A 1 1112 ? -11.227 -16.283 20.876 1.00 95.50 1112 ASN A N 1
ATOM 8829 C CA . ASN A 1 1112 ? -10.196 -15.408 20.306 1.00 95.50 1112 ASN A CA 1
ATOM 8830 C C . ASN A 1 1112 ? -10.677 -13.987 19.934 1.00 95.50 1112 ASN A C 1
ATOM 8832 O O . ASN A 1 1112 ? -10.079 -13.335 19.077 1.00 95.50 1112 ASN A O 1
ATOM 8836 N N . ALA A 1 1113 ? -11.748 -13.483 20.557 1.00 97.19 1113 ALA A N 1
ATOM 8837 C CA . ALA A 1 1113 ? -12.171 -12.092 20.394 1.00 97.19 1113 ALA A CA 1
ATOM 8838 C C . ALA A 1 1113 ? -11.330 -11.143 21.271 1.00 97.19 1113 ALA A C 1
ATOM 8840 O O . ALA A 1 1113 ? -10.961 -11.468 22.404 1.00 97.19 1113 ALA A O 1
ATOM 8841 N N . PHE A 1 1114 ? -11.061 -9.937 20.770 1.00 98.19 1114 PHE A N 1
ATOM 8842 C CA . PHE A 1 1114 ? -10.328 -8.897 21.490 1.00 98.19 1114 PHE A CA 1
ATOM 8843 C C . PHE A 1 1114 ? -11.297 -8.093 22.369 1.00 98.19 1114 PHE A C 1
ATOM 8845 O O . PHE A 1 1114 ? -12.117 -7.325 21.865 1.00 98.19 1114 PHE A O 1
ATOM 8852 N N . VAL A 1 1115 ? -11.234 -8.276 23.691 1.00 98.31 1115 VAL A N 1
ATOM 8853 C CA . VAL A 1 1115 ? -12.220 -7.708 24.629 1.00 98.31 1115 VAL A CA 1
ATOM 8854 C C . VAL A 1 1115 ? -11.665 -6.497 25.377 1.00 98.31 1115 VAL A C 1
ATOM 8856 O O . VAL A 1 1115 ? -10.815 -6.637 26.260 1.00 98.31 1115 VAL A O 1
ATOM 8859 N N . PHE A 1 1116 ? -12.217 -5.323 25.077 1.00 98.50 1116 PHE A N 1
ATOM 8860 C CA . PHE A 1 1116 ? -11.794 -4.036 25.622 1.00 98.50 1116 PHE A CA 1
ATOM 8861 C C . PHE A 1 1116 ? -12.773 -3.524 26.677 1.00 98.50 1116 PHE A C 1
ATOM 8863 O O . PHE A 1 1116 ? -13.987 -3.504 26.489 1.00 98.50 1116 PHE A O 1
ATOM 8870 N N . THR A 1 1117 ? -12.230 -3.060 27.790 1.00 98.62 1117 THR A N 1
ATOM 8871 C CA . THR A 1 1117 ? -12.967 -2.546 28.943 1.00 98.62 1117 THR A CA 1
ATOM 8872 C C . THR A 1 1117 ? -13.031 -1.028 28.841 1.00 98.62 1117 THR A C 1
ATOM 8874 O O . THR A 1 1117 ? -12.001 -0.357 28.918 1.00 98.62 1117 THR A O 1
ATOM 8877 N N . ILE A 1 1118 ? -14.226 -0.469 28.670 1.00 98.50 1118 ILE A N 1
ATOM 8878 C CA . ILE A 1 1118 ? -14.424 0.973 28.510 1.00 98.50 1118 ILE A CA 1
ATOM 8879 C C . ILE A 1 1118 ? -15.089 1.517 29.773 1.00 98.50 1118 ILE A C 1
ATOM 8881 O O . ILE A 1 1118 ? -16.219 1.164 30.104 1.00 98.50 1118 ILE A O 1
ATOM 8885 N N . GLY A 1 1119 ? -14.360 2.351 30.508 1.00 97.31 1119 GLY A N 1
ATOM 8886 C CA . GLY A 1 1119 ? -14.763 2.833 31.824 1.00 97.31 1119 GLY A CA 1
ATOM 8887 C C . GLY A 1 1119 ? -15.306 4.259 31.858 1.00 97.31 1119 GLY A C 1
ATOM 8888 O O . GLY A 1 1119 ? -15.073 5.069 30.958 1.00 97.31 1119 GLY A O 1
ATOM 8889 N N . SER A 1 1120 ? -15.887 4.623 33.002 1.00 95.62 1120 SER A N 1
ATOM 8890 C CA . SER A 1 1120 ? -16.022 6.026 33.420 1.00 95.62 1120 SER A CA 1
ATOM 8891 C C . SER A 1 1120 ? -14.664 6.743 33.496 1.00 95.62 1120 SER A C 1
ATOM 8893 O O . SER A 1 1120 ? -14.582 7.929 33.184 1.00 95.62 1120 SER A O 1
ATOM 8895 N N . GLN A 1 1121 ? -13.599 6.028 33.883 1.00 94.31 1121 GLN A N 1
ATOM 8896 C CA . GLN A 1 1121 ? -12.257 6.570 34.110 1.00 94.31 1121 GLN A CA 1
ATOM 8897 C C . GLN A 1 1121 ? -11.152 5.517 33.918 1.00 94.31 1121 GLN A C 1
ATOM 8899 O O . GLN A 1 1121 ? -11.330 4.352 34.264 1.00 94.31 1121 GLN A O 1
ATOM 8904 N N . ARG A 1 1122 ? -9.967 5.933 33.446 1.00 96.06 1122 ARG A N 1
ATOM 8905 C CA . ARG A 1 1122 ? -8.787 5.053 33.275 1.00 96.06 1122 ARG A CA 1
ATOM 8906 C C . ARG A 1 1122 ? -7.989 4.788 34.560 1.00 96.06 1122 ARG A C 1
ATOM 8908 O O . ARG A 1 1122 ? -7.174 3.878 34.580 1.00 96.06 1122 ARG A O 1
ATOM 8915 N N . GLN A 1 1123 ? -8.253 5.513 35.652 1.00 92.50 1123 GLN A N 1
ATOM 8916 C CA . GLN A 1 1123 ? -7.612 5.279 36.963 1.00 92.50 1123 GLN A CA 1
ATOM 8917 C C . GLN A 1 1123 ? -8.151 4.049 37.725 1.00 92.50 1123 GLN A C 1
ATOM 8919 O O . GLN A 1 1123 ? -7.793 3.825 38.884 1.00 92.50 1123 GLN A O 1
ATOM 8924 N N . GLY A 1 1124 ? -9.024 3.266 37.087 1.00 93.88 1124 GLY A N 1
ATOM 8925 C CA . GLY A 1 1124 ? -9.698 2.097 37.641 1.00 93.88 1124 GLY A CA 1
ATOM 8926 C C . GLY A 1 1124 ? -11.089 2.386 38.203 1.00 93.88 1124 GLY A C 1
ATOM 8927 O O . GLY A 1 1124 ? -11.362 3.476 38.699 1.00 93.88 1124 GLY A O 1
ATOM 8928 N N . VAL A 1 1125 ? -11.960 1.388 38.101 1.00 96.62 1125 VAL A N 1
ATOM 8929 C CA . VAL A 1 1125 ? -13.397 1.421 38.388 1.00 96.62 1125 VAL A CA 1
ATOM 8930 C C . VAL A 1 1125 ? -13.724 0.307 39.380 1.00 96.62 1125 VAL A C 1
ATOM 8932 O O . VAL A 1 1125 ? -13.192 -0.799 39.279 1.00 96.62 1125 VAL A O 1
ATOM 8935 N N . THR A 1 1126 ? -14.589 0.598 40.345 1.00 97.81 1126 THR A N 1
ATOM 8936 C CA . THR A 1 1126 ? -14.885 -0.278 41.486 1.00 97.81 1126 THR A CA 1
ATOM 8937 C C . THR A 1 1126 ? -16.150 -1.098 41.235 1.00 97.81 1126 THR A C 1
ATOM 8939 O O . THR A 1 1126 ? -17.193 -0.550 40.886 1.00 97.81 1126 THR A O 1
ATOM 8942 N N . SER A 1 1127 ? -16.080 -2.411 41.420 1.00 97.75 1127 SER A N 1
ATOM 8943 C CA . SER A 1 1127 ? -17.232 -3.321 41.351 1.00 97.75 1127 SER A CA 1
ATOM 8944 C C . SER A 1 1127 ? -18.120 -3.238 42.597 1.00 97.75 1127 SER A C 1
ATOM 8946 O O . SER A 1 1127 ? -17.719 -2.691 43.625 1.00 97.75 1127 SER A O 1
ATOM 8948 N N . GLU A 1 1128 ? -19.322 -3.820 42.545 1.00 96.06 1128 GLU A N 1
ATOM 8949 C CA . GLU A 1 1128 ? -20.214 -3.899 43.716 1.00 96.06 1128 GLU A CA 1
ATOM 8950 C C . GLU A 1 1128 ? -19.616 -4.685 44.893 1.00 96.06 1128 GLU A C 1
ATOM 8952 O O . GLU A 1 1128 ? -19.926 -4.394 46.046 1.00 96.06 1128 GLU A O 1
ATOM 8957 N N . SER A 1 1129 ? -18.729 -5.642 44.610 1.00 94.38 1129 SER A N 1
ATOM 8958 C CA . SER A 1 1129 ? -17.955 -6.405 45.597 1.00 94.38 1129 SER A CA 1
ATOM 8959 C C . SER A 1 1129 ? -16.693 -5.680 46.092 1.00 94.38 1129 SER A C 1
ATOM 8961 O O . SER A 1 1129 ? -15.901 -6.268 46.823 1.00 94.38 1129 SER A O 1
ATOM 8963 N N . GLY A 1 1130 ? -16.469 -4.423 45.691 1.00 95.25 1130 GLY A N 1
ATOM 8964 C CA . GLY A 1 1130 ? -15.341 -3.596 46.134 1.00 95.25 1130 GLY A CA 1
ATOM 8965 C C . GLY A 1 1130 ? -14.015 -3.828 45.397 1.00 95.25 1130 GLY A C 1
ATOM 8966 O O . GLY A 1 1130 ? -13.058 -3.094 45.629 1.00 95.25 1130 GLY A O 1
ATOM 8967 N N . GLU A 1 1131 ? -13.934 -4.801 44.485 1.00 96.69 1131 GLU A N 1
ATOM 8968 C CA . GLU A 1 1131 ? -12.730 -5.029 43.677 1.00 96.69 1131 GLU A CA 1
ATOM 8969 C C . GLU A 1 1131 ? -12.603 -3.975 42.569 1.00 96.69 1131 GLU A C 1
ATOM 8971 O O . GLU A 1 1131 ? -13.592 -3.631 41.916 1.00 96.69 1131 GLU A O 1
ATOM 8976 N N . LYS A 1 1132 ? -11.382 -3.487 42.335 1.00 96.94 1132 LYS A N 1
ATOM 8977 C CA . LYS A 1 1132 ? -11.072 -2.439 41.361 1.00 96.94 1132 LYS A CA 1
ATOM 8978 C C . LYS A 1 1132 ? -10.468 -3.023 40.079 1.00 96.94 1132 LYS A C 1
ATOM 8980 O O . LYS A 1 1132 ? -9.350 -3.526 40.095 1.00 96.94 1132 LYS A O 1
ATOM 8985 N N . VAL A 1 1133 ? -11.173 -2.876 38.958 1.00 97.69 1133 VAL A N 1
ATOM 8986 C CA . VAL A 1 1133 ? -10.692 -3.219 37.606 1.00 97.69 1133 VAL A CA 1
ATOM 8987 C C . VAL A 1 1133 ? -10.135 -1.963 36.937 1.00 97.69 1133 VAL A C 1
ATOM 8989 O O . VAL A 1 1133 ? -10.704 -0.887 37.095 1.00 97.69 1133 VAL A O 1
ATOM 8992 N N . ILE A 1 1134 ? -9.040 -2.068 36.179 1.00 97.94 1134 ILE A N 1
ATOM 8993 C CA . ILE A 1 1134 ? -8.509 -0.960 35.365 1.00 97.94 1134 ILE A CA 1
ATOM 8994 C C . ILE A 1 1134 ? -9.087 -1.063 33.946 1.00 97.94 1134 ILE A C 1
ATOM 8996 O O . ILE A 1 1134 ? -8.828 -2.065 33.281 1.00 97.94 1134 ILE A O 1
ATOM 9000 N N . PRO A 1 1135 ? -9.868 -0.073 33.468 1.00 98.06 1135 PRO A N 1
ATOM 9001 C CA . PRO A 1 1135 ? -10.358 -0.066 32.098 1.00 98.06 1135 PRO A CA 1
ATOM 9002 C C . PRO A 1 1135 ? -9.253 0.235 31.088 1.00 98.06 1135 PRO A C 1
ATOM 9004 O O . PRO A 1 1135 ? -8.467 1.168 31.273 1.00 98.06 1135 PRO A O 1
ATOM 9007 N N . ASP A 1 1136 ? -9.271 -0.500 29.980 1.00 98.19 1136 ASP A N 1
ATOM 9008 C CA . ASP A 1 1136 ? -8.380 -0.317 28.837 1.00 98.19 1136 ASP A CA 1
ATOM 9009 C C . ASP A 1 1136 ? -8.520 1.103 28.250 1.00 98.19 1136 ASP A C 1
ATOM 9011 O O . ASP A 1 1136 ? -7.520 1.739 27.919 1.00 98.19 1136 ASP A O 1
ATOM 9015 N N . HIS A 1 1137 ? -9.739 1.667 28.223 1.00 98.31 1137 HIS A N 1
ATOM 9016 C CA . HIS A 1 1137 ? -10.018 3.060 27.827 1.00 98.31 1137 HIS A CA 1
ATOM 9017 C C . HIS A 1 1137 ? -11.137 3.698 28.675 1.00 98.31 1137 HIS A C 1
ATOM 9019 O O . HIS A 1 1137 ? -11.803 3.026 29.457 1.00 98.31 1137 HIS A O 1
ATOM 9025 N N . HIS A 1 1138 ? -11.368 5.009 28.527 1.00 97.00 1138 HIS A N 1
ATOM 9026 C CA . HIS A 1 1138 ? -12.502 5.727 29.135 1.00 97.00 1138 HIS A CA 1
ATOM 9027 C C . HIS A 1 1138 ? -13.488 6.226 28.066 1.00 97.00 1138 HIS A C 1
ATOM 9029 O O . HIS A 1 1138 ? -13.055 6.516 26.951 1.00 97.00 1138 HIS A O 1
ATOM 9035 N N . PHE A 1 1139 ? -14.778 6.409 28.391 1.00 94.06 1139 PHE A N 1
ATOM 9036 C CA . PHE A 1 1139 ? -15.816 6.728 27.387 1.00 94.06 1139 PHE A CA 1
ATOM 9037 C C . PHE A 1 1139 ? -15.461 7.890 26.431 1.00 94.06 1139 PHE A C 1
ATOM 9039 O O . PHE A 1 1139 ? -15.640 7.713 25.232 1.00 94.06 1139 PHE A O 1
ATOM 9046 N N . PRO A 1 1140 ? -14.897 9.042 26.866 1.00 94.12 1140 PRO A N 1
ATOM 9047 C CA . PRO A 1 1140 ? -14.487 10.088 25.921 1.00 94.12 1140 PRO A CA 1
ATOM 9048 C C . PRO A 1 1140 ? -13.442 9.690 24.869 1.00 94.12 1140 PRO A C 1
ATOM 9050 O O . PRO A 1 1140 ? -13.445 10.284 23.794 1.00 94.12 1140 PRO A O 1
ATOM 9053 N N . GLY A 1 1141 ? -12.566 8.722 25.160 1.00 95.25 1141 GLY A N 1
ATOM 9054 C CA . GLY A 1 1141 ? -11.393 8.385 24.342 1.00 95.25 1141 GLY A CA 1
ATOM 9055 C C . GLY A 1 1141 ? -11.597 7.242 23.346 1.00 95.25 1141 GLY A C 1
ATOM 9056 O O . GLY A 1 1141 ? -10.642 6.869 22.682 1.00 95.25 1141 GLY A O 1
ATOM 9057 N N . MET A 1 1142 ? -12.803 6.673 23.269 1.00 96.75 1142 MET A N 1
ATOM 9058 C CA . MET A 1 1142 ? -13.197 5.630 22.312 1.00 96.75 1142 MET A CA 1
ATOM 9059 C C . MET A 1 1142 ? -14.658 5.847 21.879 1.00 96.75 1142 MET A C 1
ATOM 9061 O O . MET A 1 1142 ? -15.389 6.593 22.534 1.00 96.75 1142 MET A O 1
ATOM 9065 N N . ARG A 1 1143 ? -15.105 5.217 20.791 1.00 98.06 1143 ARG A N 1
ATOM 9066 C CA . ARG A 1 1143 ? -16.505 5.216 20.315 1.00 98.06 1143 ARG A CA 1
ATOM 9067 C C . ARG A 1 1143 ? -16.892 3.820 19.837 1.00 98.06 1143 ARG A C 1
ATOM 9069 O O . ARG A 1 1143 ? -16.008 2.986 19.644 1.00 98.06 1143 ARG A O 1
ATOM 9076 N N . SER A 1 1144 ? -18.186 3.548 19.673 1.00 98.44 1144 SER A N 1
ATOM 9077 C CA . SER A 1 1144 ? -18.659 2.202 19.325 1.00 98.44 1144 SER A CA 1
ATOM 9078 C C . SER A 1 1144 ? -18.270 1.790 17.905 1.00 98.44 1144 SER A C 1
ATOM 9080 O O . SER A 1 1144 ? -18.059 0.608 17.644 1.00 98.44 1144 SER A O 1
ATOM 9082 N N . THR A 1 1145 ? -18.083 2.766 17.014 1.00 98.50 1145 THR A N 1
ATOM 9083 C CA . THR A 1 1145 ? -17.402 2.670 15.708 1.00 98.50 1145 THR A CA 1
ATOM 9084 C C . THR A 1 1145 ? -16.188 1.733 15.709 1.00 98.50 1145 THR A C 1
ATOM 9086 O O . THR A 1 1145 ? -16.091 0.866 14.848 1.00 98.50 1145 THR A O 1
ATOM 9089 N N . LEU A 1 1146 ? -15.308 1.837 16.708 1.00 98.50 1146 LEU A N 1
ATOM 9090 C CA . LEU A 1 1146 ? -14.022 1.129 16.762 1.00 98.50 1146 LEU A CA 1
ATOM 9091 C C . LEU A 1 1146 ? -14.130 -0.352 17.195 1.00 98.50 1146 LEU A C 1
ATOM 9093 O O . LEU A 1 1146 ? -13.118 -1.057 17.248 1.00 98.50 1146 LEU A O 1
ATOM 9097 N N . PHE A 1 1147 ? -15.347 -0.831 17.478 1.00 98.75 1147 PHE A N 1
ATOM 9098 C CA . PHE A 1 1147 ? -15.656 -2.186 17.948 1.00 98.75 1147 PHE A CA 1
ATOM 9099 C C . PHE A 1 1147 ? -16.692 -2.866 17.046 1.00 98.75 1147 PHE A C 1
ATOM 9101 O O . PHE A 1 1147 ? -17.514 -2.212 16.415 1.00 98.75 1147 PHE A O 1
ATOM 9108 N N . ASP A 1 1148 ? -16.692 -4.192 16.992 1.00 98.81 1148 ASP A N 1
ATOM 9109 C CA . ASP A 1 1148 ? -17.691 -4.985 16.273 1.00 98.81 1148 ASP A CA 1
ATOM 9110 C C . ASP A 1 1148 ? -18.997 -5.147 17.075 1.00 98.81 1148 ASP A C 1
ATOM 9112 O O . ASP A 1 1148 ? -20.061 -5.288 16.477 1.00 98.81 1148 ASP A O 1
ATOM 9116 N N . ALA A 1 1149 ? -18.937 -5.107 18.415 1.00 98.81 1149 ALA A N 1
ATOM 9117 C CA . ALA A 1 1149 ? -20.096 -5.257 19.304 1.00 98.81 1149 ALA A CA 1
ATOM 9118 C C . ALA A 1 1149 ? -19.892 -4.624 20.696 1.00 98.81 1149 ALA A C 1
ATOM 9120 O O . ALA A 1 1149 ? -18.759 -4.370 21.118 1.00 98.81 1149 ALA A O 1
ATOM 9121 N N . THR A 1 1150 ? -20.996 -4.433 21.430 1.00 98.75 1150 THR A N 1
ATOM 9122 C CA . THR A 1 1150 ? -21.019 -3.821 22.774 1.00 98.75 1150 THR A CA 1
ATOM 9123 C C . THR A 1 1150 ? -21.757 -4.706 23.788 1.00 98.75 1150 THR A C 1
ATOM 9125 O O . THR A 1 1150 ? -22.878 -5.140 23.531 1.00 98.75 1150 THR A O 1
ATOM 9128 N N . PHE A 1 1151 ? -21.175 -4.919 24.972 1.00 98.62 1151 PHE A N 1
ATOM 9129 C CA . PHE A 1 1151 ? -21.811 -5.549 26.137 1.00 98.62 1151 PHE A CA 1
ATOM 9130 C C . PHE A 1 1151 ? -21.875 -4.592 27.341 1.00 98.62 1151 PHE A C 1
ATOM 9132 O O . PHE A 1 1151 ? -20.957 -3.802 27.577 1.00 98.62 1151 PHE A O 1
ATOM 9139 N N . VAL A 1 1152 ? -22.946 -4.692 28.132 1.00 98.44 1152 VAL A N 1
ATOM 9140 C CA . VAL A 1 1152 ? -23.130 -3.955 29.392 1.00 98.44 1152 VAL A CA 1
ATOM 9141 C C . VAL A 1 1152 ? -23.538 -4.934 30.514 1.00 98.44 1152 VAL A C 1
ATOM 9143 O O . VAL A 1 1152 ? -24.607 -5.547 30.420 1.00 98.44 1152 VAL A O 1
ATOM 9146 N N . PRO A 1 1153 ? -22.722 -5.117 31.573 1.00 97.06 1153 PRO A N 1
ATOM 9147 C CA . PRO A 1 1153 ? -23.047 -5.988 32.704 1.00 97.06 1153 PRO A CA 1
ATOM 9148 C C . PRO A 1 1153 ? -24.118 -5.365 33.622 1.00 97.06 1153 PRO A C 1
ATOM 9150 O O . PRO A 1 1153 ? -24.549 -4.233 33.418 1.00 97.06 1153 PRO A O 1
ATOM 9153 N N . GLY A 1 1154 ? -24.545 -6.095 34.655 1.00 94.88 1154 GLY A N 1
ATOM 9154 C CA . GLY A 1 1154 ? -25.479 -5.584 35.667 1.00 94.88 1154 GLY A CA 1
ATOM 9155 C C . GLY A 1 1154 ? -24.841 -4.666 36.725 1.00 94.88 1154 GLY A C 1
ATOM 9156 O O . GLY A 1 1154 ? -23.667 -4.281 36.649 1.00 94.88 1154 GLY A O 1
ATOM 9157 N N . GLY A 1 1155 ? -25.623 -4.351 37.756 1.00 95.62 1155 GLY A N 1
ATOM 9158 C CA . GLY A 1 1155 ? -25.217 -3.592 38.943 1.00 95.62 1155 GLY A CA 1
ATOM 9159 C C . GLY A 1 1155 ? -25.572 -2.099 38.910 1.00 95.62 1155 GLY A C 1
ATOM 9160 O O . GLY A 1 1155 ? -25.927 -1.521 37.878 1.00 95.62 1155 GLY A O 1
ATOM 9161 N N . LYS A 1 1156 ? -25.440 -1.440 40.068 1.00 96.06 1156 LYS A N 1
ATOM 9162 C CA . LYS A 1 1156 ? -25.788 -0.027 40.321 1.00 96.06 1156 LYS A CA 1
ATOM 9163 C C . LYS A 1 1156 ? -25.138 0.968 39.350 1.00 96.06 1156 LYS A C 1
ATOM 9165 O O . LYS A 1 1156 ? -25.692 2.055 39.149 1.00 96.06 1156 LYS A O 1
ATOM 9170 N N . HIS A 1 1157 ? -24.020 0.614 38.712 1.00 97.25 1157 HIS A N 1
ATOM 9171 C CA . HIS A 1 1157 ? -23.314 1.462 37.746 1.00 97.25 1157 HIS A CA 1
ATOM 9172 C C . HIS A 1 1157 ? -24.174 1.912 36.560 1.00 97.25 1157 HIS A C 1
ATOM 9174 O O . HIS A 1 1157 ? -23.925 2.971 35.980 1.00 97.25 1157 HIS A O 1
ATOM 9180 N N . VAL A 1 1158 ? -25.221 1.160 36.216 1.00 97.31 1158 VAL A N 1
ATOM 9181 C CA . VAL A 1 1158 ? -26.154 1.518 35.141 1.00 97.31 1158 VAL A CA 1
ATOM 9182 C C . VAL A 1 1158 ? -26.829 2.877 35.411 1.00 97.31 1158 VAL A C 1
ATOM 9184 O O . VAL A 1 1158 ? -27.095 3.640 34.482 1.00 97.31 1158 VAL A O 1
ATOM 9187 N N . SER A 1 1159 ? -26.997 3.259 36.684 1.00 95.12 1159 SER A N 1
ATOM 9188 C CA . SER A 1 1159 ? -27.475 4.595 37.084 1.00 95.12 1159 SER A CA 1
ATOM 9189 C C . SER A 1 1159 ? -26.486 5.738 36.791 1.00 95.12 1159 SER A C 1
ATOM 9191 O O . SER A 1 1159 ? -26.895 6.901 36.710 1.00 95.12 1159 SER A O 1
ATOM 9193 N N . VAL A 1 1160 ? -25.199 5.418 36.609 1.00 94.75 1160 VAL A N 1
ATOM 9194 C CA . VAL A 1 1160 ? -24.135 6.332 36.167 1.00 94.75 1160 VAL A CA 1
ATOM 9195 C C . VAL A 1 1160 ? -24.101 6.392 34.639 1.00 94.75 1160 VAL A C 1
ATOM 9197 O O . VAL A 1 1160 ? -24.067 7.490 34.083 1.00 94.75 1160 VAL A O 1
ATOM 9200 N N . LEU A 1 1161 ? -24.203 5.246 33.948 1.00 96.88 1161 LEU A N 1
ATOM 9201 C CA . LEU A 1 1161 ? -24.269 5.200 32.478 1.00 96.88 1161 LEU A CA 1
ATOM 9202 C C . LEU A 1 1161 ? -25.476 5.978 31.936 1.00 96.88 1161 LEU A C 1
ATOM 9204 O O . LEU A 1 1161 ? -25.321 6.797 31.036 1.00 96.88 1161 LEU A O 1
ATOM 9208 N N . ALA A 1 1162 ? -26.653 5.823 32.550 1.00 95.62 1162 ALA A N 1
ATOM 9209 C CA . ALA A 1 1162 ? -27.868 6.558 32.185 1.00 95.62 1162 ALA A CA 1
ATOM 9210 C C . ALA A 1 1162 ? -27.739 8.094 32.313 1.00 95.62 1162 ALA A C 1
ATOM 9212 O O . ALA A 1 1162 ? -28.499 8.836 31.687 1.00 95.62 1162 ALA A O 1
ATOM 9213 N N . LYS A 1 1163 ? -26.773 8.587 33.100 1.00 95.88 1163 LYS A N 1
ATOM 9214 C CA . LYS A 1 1163 ? -26.461 10.019 33.251 1.00 95.88 1163 LYS A CA 1
ATOM 9215 C C . LYS A 1 1163 ? -25.323 10.485 32.335 1.00 95.88 1163 LYS A C 1
ATOM 9217 O O . LYS A 1 1163 ? -25.155 11.686 32.150 1.00 95.88 1163 LYS A O 1
ATOM 9222 N N . ASN A 1 1164 ? -24.554 9.570 31.745 1.00 96.38 1164 ASN A N 1
ATOM 9223 C CA . ASN A 1 1164 ? -23.422 9.889 30.881 1.00 96.38 1164 ASN A CA 1
ATOM 9224 C C . ASN A 1 1164 ? -23.868 9.982 29.410 1.00 96.38 1164 ASN A C 1
ATOM 9226 O O . ASN A 1 1164 ? -24.351 9.013 28.830 1.00 96.38 1164 ASN A O 1
ATOM 9230 N N . GLY A 1 1165 ? -23.694 11.153 28.787 1.00 96.38 1165 GLY A N 1
ATOM 9231 C CA . GLY A 1 1165 ? -24.097 11.380 27.394 1.00 96.38 1165 GLY A CA 1
ATOM 9232 C C . GLY A 1 1165 ? -23.423 10.439 26.389 1.00 96.38 1165 GLY A C 1
ATOM 9233 O O . GLY A 1 1165 ? -24.088 9.947 25.483 1.00 96.38 1165 GLY A O 1
ATOM 9234 N N . ILE A 1 1166 ? -22.137 10.135 26.590 1.00 96.44 1166 ILE A N 1
ATOM 9235 C CA . ILE A 1 1166 ? -21.348 9.295 25.681 1.00 96.44 1166 ILE A CA 1
ATOM 9236 C C . ILE A 1 1166 ? -21.726 7.823 25.851 1.00 96.44 1166 ILE A C 1
ATOM 9238 O O . ILE A 1 1166 ? -21.913 7.139 24.854 1.00 96.44 1166 ILE A O 1
ATOM 9242 N N . ALA A 1 1167 ? -21.919 7.342 27.085 1.00 96.94 1167 ALA A N 1
ATOM 9243 C CA . ALA A 1 1167 ? -22.361 5.965 27.320 1.00 96.94 1167 ALA A CA 1
ATOM 9244 C C . ALA A 1 1167 ? -23.758 5.691 26.734 1.00 96.94 1167 ALA A C 1
ATOM 9246 O O . ALA A 1 1167 ? -23.997 4.603 26.221 1.00 96.94 1167 ALA A O 1
ATOM 9247 N N . LYS A 1 1168 ? -24.669 6.677 26.769 1.00 97.31 1168 LYS A N 1
ATOM 9248 C CA . LYS A 1 1168 ? -25.970 6.585 26.087 1.00 97.31 1168 LYS A CA 1
ATOM 9249 C C . LYS A 1 1168 ? -25.811 6.506 24.568 1.00 97.31 1168 LYS A C 1
ATOM 9251 O O . LYS A 1 1168 ? -26.270 5.548 23.955 1.00 97.31 1168 LYS A O 1
ATOM 9256 N N . HIS A 1 1169 ? -25.113 7.485 23.990 1.00 97.69 1169 HIS A N 1
ATOM 9257 C CA . HIS A 1 1169 ? -24.848 7.576 22.552 1.00 97.69 1169 HIS A CA 1
ATOM 9258 C C . HIS A 1 1169 ? -24.140 6.327 22.009 1.00 97.69 1169 HIS A C 1
ATOM 9260 O O . HIS A 1 1169 ? -24.499 5.869 20.937 1.00 97.69 1169 HIS A O 1
ATOM 9266 N N . TRP A 1 1170 ? -23.243 5.699 22.779 1.00 98.19 1170 TRP A N 1
ATOM 9267 C CA . TRP A 1 1170 ? -22.588 4.434 22.421 1.00 98.19 1170 TRP A CA 1
ATOM 9268 C C . TRP A 1 1170 ? -23.583 3.317 22.074 1.00 98.19 1170 TRP A C 1
ATOM 9270 O O . TRP A 1 1170 ? -23.325 2.529 21.167 1.00 98.19 1170 TRP A O 1
ATOM 9280 N N . ILE A 1 1171 ? -24.721 3.232 22.775 1.00 98.12 1171 ILE A N 1
ATOM 9281 C CA . ILE A 1 1171 ? -25.758 2.223 22.508 1.00 98.12 1171 ILE A CA 1
ATOM 9282 C C . ILE A 1 1171 ? -26.551 2.574 21.243 1.00 98.12 1171 ILE A C 1
ATOM 9284 O O . ILE A 1 1171 ? -26.809 1.686 20.435 1.00 98.12 1171 ILE A O 1
ATOM 9288 N N . SER A 1 1172 ? -26.898 3.848 21.046 1.00 97.88 1172 SER A N 1
ATOM 9289 C CA . SER A 1 1172 ? -27.618 4.323 19.854 1.00 97.88 1172 SER A CA 1
ATOM 9290 C C . SER A 1 1172 ? -26.757 4.223 18.581 1.00 97.88 1172 SER A C 1
ATOM 9292 O O . SER A 1 1172 ? -27.215 3.674 17.583 1.00 97.88 1172 SER A O 1
ATOM 9294 N N . GLU A 1 1173 ? -25.483 4.628 18.653 1.00 98.25 1173 GLU A N 1
ATOM 9295 C CA . GLU A 1 1173 ? -24.452 4.473 17.610 1.00 98.25 1173 GLU A CA 1
ATOM 9296 C C . GLU A 1 1173 ? -24.226 2.979 17.295 1.00 98.25 1173 GLU A C 1
ATOM 9298 O O . GLU A 1 1173 ? -24.326 2.571 16.139 1.00 98.25 1173 GLU A O 1
ATOM 9303 N N . SER A 1 1174 ? -24.077 2.118 18.319 1.00 98.50 1174 SER A N 1
ATOM 9304 C CA . SER A 1 1174 ? -24.019 0.654 18.124 1.00 98.50 1174 SER A CA 1
ATOM 9305 C C . SER A 1 1174 ? -25.272 0.113 17.425 1.00 98.50 1174 SER A C 1
ATOM 9307 O O . SER A 1 1174 ? -25.181 -0.843 16.652 1.00 98.50 1174 SER A O 1
ATOM 9309 N N . PHE A 1 1175 ? -26.455 0.673 17.705 1.00 98.56 1175 PHE A N 1
ATOM 9310 C CA . PHE A 1 1175 ? -27.697 0.179 17.120 1.00 98.56 1175 PHE A CA 1
ATOM 9311 C C . PHE A 1 1175 ? -27.806 0.556 15.640 1.00 98.56 1175 PHE A C 1
ATOM 9313 O O . PHE A 1 1175 ? -28.031 -0.330 14.811 1.00 98.56 1175 PHE A O 1
ATOM 9320 N N . ALA A 1 1176 ? -27.599 1.837 15.322 1.00 97.75 1176 ALA A N 1
ATOM 9321 C CA . ALA A 1 1176 ? -27.658 2.370 13.964 1.00 97.75 1176 ALA A CA 1
ATOM 9322 C C . ALA A 1 1176 ? -26.549 1.799 13.067 1.00 97.75 1176 ALA A C 1
ATOM 9324 O O . ALA A 1 1176 ? -26.811 1.436 11.927 1.00 97.75 1176 ALA A O 1
ATOM 9325 N N . HIS A 1 1177 ? -25.339 1.574 13.597 1.00 98.62 1177 HIS A N 1
ATOM 9326 C CA . HIS A 1 1177 ? -24.271 0.852 12.886 1.00 98.62 1177 HIS A CA 1
ATOM 9327 C C . HIS A 1 1177 ? -24.494 -0.667 12.819 1.00 98.62 1177 HIS A C 1
ATOM 9329 O O . HIS A 1 1177 ? -23.565 -1.409 12.506 1.00 98.62 1177 HIS A O 1
ATOM 9335 N N . LEU A 1 1178 ? -25.709 -1.152 13.100 1.00 98.62 1178 LEU A N 1
ATOM 9336 C CA . LEU A 1 1178 ? -26.138 -2.548 12.952 1.00 98.62 1178 LEU A CA 1
ATOM 9337 C C . LEU A 1 1178 ? -25.402 -3.558 13.853 1.00 98.62 1178 LEU A C 1
ATOM 9339 O O . LEU A 1 1178 ? -25.488 -4.768 13.635 1.00 98.62 1178 LEU A O 1
ATOM 9343 N N . LYS A 1 1179 ? -24.687 -3.091 14.879 1.00 98.75 1179 LYS A N 1
ATOM 9344 C CA . LYS A 1 1179 ? -23.813 -3.920 15.721 1.00 98.75 1179 LYS A CA 1
ATOM 9345 C C . LYS A 1 1179 ? -24.608 -4.737 16.741 1.00 98.75 1179 LYS A C 1
ATOM 9347 O O . LYS A 1 1179 ? -25.626 -4.249 17.251 1.00 98.75 1179 LYS A O 1
ATOM 9352 N N . PRO A 1 1180 ? -24.173 -5.957 17.093 1.00 98.69 1180 PRO A N 1
ATOM 9353 C CA . PRO A 1 1180 ? -24.736 -6.692 18.218 1.00 98.69 1180 PRO A CA 1
ATOM 9354 C C . PRO A 1 1180 ? -24.572 -5.923 19.534 1.00 98.69 1180 PRO A C 1
ATOM 9356 O O . PRO A 1 1180 ? -23.499 -5.395 19.840 1.00 98.69 1180 PRO A O 1
ATOM 9359 N N . ILE A 1 1181 ? -25.644 -5.880 20.323 1.00 98.75 1181 ILE A N 1
ATOM 9360 C CA . ILE A 1 1181 ? -25.675 -5.230 21.638 1.00 98.75 1181 ILE A CA 1
ATOM 9361 C C . ILE A 1 1181 ? -26.163 -6.260 22.647 1.00 98.75 1181 ILE A C 1
ATOM 9363 O O . ILE A 1 1181 ? -27.227 -6.843 22.446 1.00 98.75 1181 ILE A O 1
ATOM 9367 N N . ALA A 1 1182 ? -25.428 -6.460 23.738 1.00 98.25 1182 ALA A N 1
ATOM 9368 C CA . ALA A 1 1182 ? -25.827 -7.363 24.808 1.00 98.25 1182 ALA A CA 1
ATOM 9369 C C . ALA A 1 1182 ? -25.904 -6.673 26.174 1.00 98.25 1182 ALA A C 1
ATOM 9371 O O . ALA A 1 1182 ? -25.096 -5.801 26.493 1.00 98.25 1182 ALA A O 1
ATOM 9372 N N . GLY A 1 1183 ? -26.839 -7.102 27.022 1.00 97.06 1183 GLY A N 1
ATOM 9373 C CA . GLY A 1 1183 ? -26.860 -6.669 28.418 1.00 97.06 1183 GLY A CA 1
ATOM 9374 C C . GLY A 1 1183 ? -27.730 -7.515 29.338 1.00 97.06 1183 GLY A C 1
ATOM 9375 O O . GLY A 1 1183 ? -28.712 -8.123 28.909 1.00 97.06 1183 GLY A O 1
ATOM 9376 N N . VAL A 1 1184 ? -27.355 -7.545 30.617 1.00 95.44 1184 VAL A N 1
ATOM 9377 C CA . VAL A 1 1184 ? -28.017 -8.349 31.657 1.00 95.44 1184 VAL A CA 1
ATOM 9378 C C . VAL A 1 1184 ? -28.566 -7.492 32.794 1.00 95.44 1184 VAL A C 1
ATOM 9380 O O . VAL A 1 1184 ? -28.023 -6.434 33.113 1.00 95.44 1184 VAL A O 1
ATOM 9383 N N . ASN A 1 1185 ? -29.634 -7.975 33.428 1.00 94.56 1185 ASN A N 1
ATOM 9384 C CA . ASN A 1 1185 ? -30.234 -7.391 34.629 1.00 94.56 1185 ASN A CA 1
ATOM 9385 C C . ASN A 1 1185 ? -30.556 -5.890 34.463 1.00 94.56 1185 ASN A C 1
ATOM 9387 O O . ASN A 1 1185 ? -31.392 -5.546 33.626 1.00 94.56 1185 ASN A O 1
ATOM 9391 N N . GLU A 1 1186 ? -29.934 -4.989 35.226 1.00 95.44 1186 GLU A N 1
ATOM 9392 C CA . GLU A 1 1186 ? -30.194 -3.542 35.164 1.00 95.44 1186 GLU A CA 1
ATOM 9393 C C . GLU A 1 1186 ? -29.901 -2.942 33.778 1.00 95.44 1186 GLU A C 1
ATOM 9395 O O . GLU A 1 1186 ? -30.574 -1.998 33.353 1.00 95.44 1186 GLU A O 1
ATOM 9400 N N . ALA A 1 1187 ? -28.932 -3.498 33.043 1.00 97.06 1187 ALA A N 1
ATOM 9401 C CA . ALA A 1 1187 ? -28.535 -2.989 31.734 1.00 97.06 1187 ALA A CA 1
ATOM 9402 C C . ALA A 1 1187 ? -29.627 -3.145 30.665 1.00 97.06 1187 ALA A C 1
ATOM 9404 O O . ALA A 1 1187 ? -29.676 -2.342 29.731 1.00 97.06 1187 ALA A O 1
ATOM 9405 N N . VAL A 1 1188 ? -30.534 -4.119 30.819 1.00 96.81 1188 VAL A N 1
ATOM 9406 C CA . VAL A 1 1188 ? -31.664 -4.338 29.897 1.00 96.81 1188 VAL A CA 1
ATOM 9407 C C . VAL A 1 1188 ? -32.515 -3.073 29.783 1.00 96.81 1188 VAL A C 1
ATOM 9409 O O . VAL A 1 1188 ? -32.857 -2.651 28.680 1.00 96.81 1188 VAL A O 1
ATOM 9412 N N . ASP A 1 1189 ? -32.796 -2.418 30.910 1.00 95.25 1189 ASP A N 1
ATOM 9413 C CA . ASP A 1 1189 ? -33.594 -1.192 30.951 1.00 95.25 1189 ASP A CA 1
ATOM 9414 C C . ASP A 1 1189 ? -32.839 0.037 30.434 1.00 95.25 1189 ASP A C 1
ATOM 9416 O O . ASP A 1 1189 ? -33.457 0.964 29.912 1.00 95.25 1189 ASP A O 1
ATOM 9420 N N . PHE A 1 1190 ? -31.512 0.070 30.566 1.00 97.12 1190 PHE A N 1
ATOM 9421 C CA . PHE A 1 1190 ? -30.684 1.135 30.000 1.00 97.12 1190 PHE A CA 1
ATOM 9422 C C . PHE A 1 1190 ? -30.632 1.050 28.473 1.00 97.12 1190 PHE A C 1
ATOM 9424 O O . PHE A 1 1190 ? -30.893 2.056 27.811 1.00 97.12 1190 PHE A O 1
ATOM 9431 N N . ILE A 1 1191 ? -30.396 -0.148 27.929 1.00 98.00 1191 ILE A N 1
ATOM 9432 C CA . ILE A 1 1191 ? -30.398 -0.425 26.486 1.00 98.00 1191 ILE A CA 1
ATOM 9433 C C . ILE A 1 1191 ? -31.784 -0.134 25.893 1.00 98.00 1191 ILE A C 1
ATOM 9435 O O . ILE A 1 1191 ? -31.895 0.652 24.951 1.00 98.00 1191 ILE A O 1
ATOM 9439 N N . ARG A 1 1192 ? -32.853 -0.658 26.514 1.00 96.81 1192 ARG A N 1
ATOM 9440 C CA . ARG A 1 1192 ? -34.258 -0.393 26.149 1.00 96.81 1192 ARG A CA 1
ATOM 9441 C C . ARG A 1 1192 ? -34.561 1.106 26.033 1.00 96.81 1192 ARG A C 1
ATOM 9443 O O . ARG A 1 1192 ? -35.216 1.512 25.081 1.00 96.81 1192 ARG A O 1
ATOM 9450 N N . LYS A 1 1193 ? -34.046 1.929 26.956 1.00 95.94 1193 LYS A N 1
ATOM 9451 C CA . LYS A 1 1193 ? -34.243 3.394 26.977 1.00 95.94 1193 LYS A CA 1
ATOM 9452 C C . LYS A 1 1193 ? -33.372 4.180 25.984 1.00 95.94 1193 LYS A C 1
ATOM 9454 O O . LYS A 1 1193 ? -33.668 5.349 25.775 1.00 95.94 1193 LYS A O 1
ATOM 9459 N N . GLN A 1 1194 ? -32.308 3.597 25.419 1.00 96.06 1194 GLN A N 1
ATOM 9460 C CA . GLN A 1 1194 ? -31.452 4.275 24.421 1.00 96.06 1194 GLN A CA 1
ATOM 9461 C C . GLN A 1 1194 ? -31.849 3.940 22.979 1.00 96.06 1194 GLN A C 1
ATOM 9463 O O . GLN A 1 1194 ? -31.573 4.723 22.075 1.00 96.06 1194 GLN A O 1
ATOM 9468 N N . ILE A 1 1195 ? -32.477 2.779 22.777 1.00 96.44 1195 ILE A N 1
ATOM 9469 C CA . ILE A 1 1195 ? -33.036 2.356 21.489 1.00 96.44 1195 ILE A CA 1
ATOM 9470 C C . ILE A 1 1195 ? -34.478 2.868 21.366 1.00 96.44 1195 ILE A C 1
ATOM 9472 O O . ILE A 1 1195 ? -34.813 3.513 20.386 1.00 96.44 1195 ILE A O 1
ATOM 9476 N N . ASN A 1 1196 ? -35.320 2.641 22.384 1.00 94.25 1196 ASN A N 1
ATOM 9477 C CA . ASN A 1 1196 ? -36.676 3.200 22.501 1.00 94.25 1196 ASN A CA 1
ATOM 9478 C C . ASN A 1 1196 ? -37.618 2.951 21.292 1.00 94.25 1196 ASN A C 1
ATOM 9480 O O . ASN A 1 1196 ? -38.542 3.725 21.060 1.00 94.25 1196 ASN A O 1
ATOM 9484 N N . LEU A 1 1197 ? -37.421 1.855 20.549 1.00 95.50 1197 LEU A N 1
ATOM 9485 C CA . LEU A 1 1197 ? -38.308 1.432 19.458 1.00 95.50 1197 LEU A CA 1
ATOM 9486 C C . LEU A 1 1197 ? -39.216 0.280 19.893 1.00 95.50 1197 LEU A C 1
ATOM 9488 O O . LEU A 1 1197 ? -38.729 -0.738 20.392 1.00 95.50 1197 LEU A O 1
ATOM 9492 N N . ASP A 1 1198 ? -40.518 0.398 19.620 1.00 92.88 1198 ASP A N 1
ATOM 9493 C CA . ASP A 1 1198 ? -41.510 -0.644 19.923 1.00 92.88 1198 ASP A CA 1
ATOM 9494 C C . ASP A 1 1198 ? -41.273 -1.943 19.139 1.00 92.88 1198 ASP A C 1
ATOM 9496 O O . ASP A 1 1198 ? -41.653 -3.019 19.608 1.00 92.88 1198 ASP A O 1
ATOM 9500 N N . ALA A 1 1199 ? -40.639 -1.887 17.964 1.00 94.75 1199 ALA A N 1
ATOM 9501 C CA . ALA A 1 1199 ? -40.306 -3.073 17.172 1.00 94.75 1199 ALA A CA 1
ATOM 9502 C C . ALA A 1 1199 ? -39.303 -3.998 17.888 1.00 94.75 1199 ALA A C 1
ATOM 9504 O O . ALA A 1 1199 ? -39.424 -5.225 17.819 1.00 94.75 1199 ALA A O 1
ATOM 9505 N N . VAL A 1 1200 ? -38.339 -3.424 18.615 1.00 96.50 1200 VAL A N 1
ATOM 9506 C CA . VAL A 1 1200 ? -37.276 -4.167 19.302 1.00 96.50 1200 VAL A CA 1
ATOM 9507 C C . VAL A 1 1200 ? -37.817 -4.735 20.613 1.00 96.50 1200 VAL A C 1
ATOM 9509 O O . VAL A 1 1200 ? -38.368 -4.018 21.446 1.00 96.50 1200 VAL A O 1
ATOM 9512 N N . LYS A 1 1201 ? -37.682 -6.050 20.811 1.00 96.25 1201 LYS A N 1
ATOM 9513 C CA . LYS A 1 1201 ? -38.173 -6.744 22.009 1.00 96.25 1201 LYS A CA 1
ATOM 9514 C C . LYS A 1 1201 ? -37.022 -7.116 22.941 1.00 96.25 1201 LYS A C 1
ATOM 9516 O O . LYS A 1 1201 ? -35.958 -7.532 22.500 1.00 96.25 1201 LYS A O 1
ATOM 9521 N N . TYR A 1 1202 ? -37.273 -7.018 24.241 1.00 95.81 1202 TYR A N 1
ATOM 9522 C CA . TYR A 1 1202 ? -36.275 -7.173 25.301 1.00 95.81 1202 TYR A CA 1
ATOM 9523 C C . TYR A 1 1202 ? -36.748 -8.198 26.334 1.00 95.81 1202 TYR A C 1
ATOM 9525 O O . TYR A 1 1202 ? -37.944 -8.487 26.412 1.00 95.81 1202 TYR A O 1
ATOM 9533 N N . ALA A 1 1203 ? -35.829 -8.692 27.157 1.00 94.38 1203 ALA A N 1
ATOM 9534 C CA . ALA A 1 1203 ? -36.117 -9.650 28.216 1.00 94.38 1203 ALA A CA 1
ATOM 9535 C C . ALA A 1 1203 ? -37.170 -9.163 29.231 1.00 94.38 1203 ALA A C 1
ATOM 9537 O O . ALA A 1 1203 ? -37.317 -7.969 29.520 1.00 94.38 1203 ALA A O 1
ATOM 9538 N N . SER A 1 1204 ? -37.870 -10.137 29.805 1.00 85.62 1204 SER A N 1
ATOM 9539 C CA . SER A 1 1204 ? -38.718 -10.003 30.986 1.00 85.62 1204 SER A CA 1
ATOM 9540 C C . SER A 1 1204 ? -38.665 -11.310 31.786 1.00 85.62 1204 SER A C 1
ATOM 9542 O O . SER A 1 1204 ? -38.506 -12.389 31.219 1.00 85.62 1204 SER A O 1
ATOM 9544 N N . ASN A 1 1205 ? -38.742 -11.204 33.116 1.00 69.25 1205 ASN A N 1
ATOM 9545 C CA . ASN A 1 1205 ? -38.929 -12.310 34.065 1.00 69.25 1205 ASN A CA 1
ATOM 9546 C C . ASN A 1 1205 ? -38.125 -13.599 33.768 1.00 69.25 1205 ASN A C 1
ATOM 9548 O O . ASN A 1 1205 ? -38.699 -14.668 33.567 1.00 69.25 1205 ASN A O 1
ATOM 9552 N N . GLY A 1 1206 ? -36.792 -13.502 33.772 1.00 67.25 1206 GLY A N 1
ATOM 9553 C CA . GLY A 1 1206 ? -35.896 -14.669 33.752 1.00 67.25 1206 GLY A CA 1
ATOM 9554 C C . GLY A 1 1206 ? -35.601 -15.283 32.377 1.00 67.25 1206 GLY A C 1
ATOM 9555 O O . GLY A 1 1206 ? -34.858 -16.256 32.302 1.00 67.25 1206 GLY A O 1
ATOM 9556 N N . GLN A 1 1207 ? -36.166 -14.754 31.286 1.00 81.00 1207 GLN A N 1
ATOM 9557 C CA . GLN A 1 1207 ? -35.946 -15.299 29.941 1.00 81.00 1207 GLN A CA 1
ATOM 9558 C C . GLN A 1 1207 ? -34.871 -14.531 29.161 1.00 81.00 1207 GLN A C 1
ATOM 9560 O O . GLN A 1 1207 ? -34.823 -13.299 29.187 1.00 81.00 1207 GLN A O 1
ATOM 9565 N N . VAL A 1 1208 ? -34.041 -15.270 28.419 1.00 91.69 1208 VAL A N 1
ATOM 9566 C CA . VAL A 1 1208 ? -33.154 -14.720 27.383 1.00 91.69 1208 VAL A CA 1
ATOM 9567 C C . VAL A 1 1208 ? -34.003 -14.279 26.190 1.00 91.69 1208 VAL A C 1
ATOM 9569 O O . VAL A 1 1208 ? -34.876 -15.020 25.734 1.00 91.69 1208 VAL A O 1
ATOM 9572 N N . LYS A 1 1209 ? -33.743 -13.080 25.665 1.00 95.25 1209 LYS A N 1
ATOM 9573 C CA . LYS A 1 1209 ? -34.430 -12.530 24.498 1.00 95.25 1209 LYS A CA 1
ATOM 9574 C C . LYS A 1 1209 ? -33.458 -11.828 23.552 1.00 95.25 1209 LYS A C 1
ATOM 9576 O O . LYS A 1 1209 ? -32.947 -10.753 23.862 1.00 95.25 1209 LYS A O 1
ATOM 9581 N N . GLU A 1 1210 ? -33.282 -12.418 22.373 1.00 95.56 1210 GLU A N 1
ATOM 9582 C CA . GLU A 1 1210 ? -32.753 -11.755 21.179 1.00 95.56 1210 GLU A CA 1
ATOM 9583 C C . GLU A 1 1210 ? -33.886 -11.058 20.404 1.00 95.56 1210 GLU A C 1
ATOM 9585 O O . GLU A 1 1210 ? -35.006 -11.574 20.313 1.00 95.56 1210 GLU A O 1
ATOM 9590 N N . SER A 1 1211 ? -33.607 -9.873 19.865 1.00 97.12 1211 SER A N 1
ATOM 9591 C CA . SER A 1 1211 ? -34.434 -9.185 18.871 1.00 97.12 1211 SER A CA 1
ATOM 9592 C C . SER A 1 1211 ? -33.555 -8.230 18.064 1.00 97.12 1211 SER A C 1
ATOM 9594 O O . SER A 1 1211 ? -32.954 -7.329 18.643 1.00 97.12 1211 SER A O 1
ATOM 9596 N N . TYR A 1 1212 ? -33.486 -8.387 16.740 1.00 97.12 1212 TYR A N 1
ATOM 9597 C CA . TYR A 1 1212 ? -32.631 -7.565 15.866 1.00 97.12 1212 TYR A CA 1
ATOM 9598 C C . TYR A 1 1212 ? -31.162 -7.492 16.333 1.00 97.12 1212 TYR A C 1
ATOM 9600 O O . TYR A 1 1212 ? -30.540 -6.429 16.325 1.00 97.12 1212 TYR A O 1
ATOM 9608 N N . GLY A 1 1213 ? -30.590 -8.592 16.824 1.00 96.31 1213 GLY A N 1
ATOM 9609 C CA . GLY A 1 1213 ? -29.221 -8.633 17.351 1.00 96.31 1213 GLY A CA 1
ATOM 9610 C C . GLY A 1 1213 ? -29.008 -7.849 18.651 1.00 96.31 1213 GLY A C 1
ATOM 9611 O O . GLY A 1 1213 ? -27.867 -7.657 19.071 1.00 96.31 1213 GLY A O 1
ATOM 9612 N N . VAL A 1 1214 ? -30.085 -7.389 19.292 1.00 98.25 1214 VAL A N 1
ATOM 9613 C CA . VAL A 1 1214 ? -30.077 -6.929 20.682 1.00 98.25 1214 VAL A CA 1
ATOM 9614 C C . VAL A 1 1214 ? -30.401 -8.137 21.556 1.00 98.25 1214 VAL A C 1
ATOM 9616 O O . VAL A 1 1214 ? -31.499 -8.684 21.472 1.00 98.25 1214 VAL A O 1
ATOM 9619 N N . VAL A 1 1215 ? -29.440 -8.585 22.360 1.00 97.62 1215 VAL A N 1
ATOM 9620 C CA . VAL A 1 1215 ? -29.541 -9.786 23.200 1.00 97.62 1215 VAL A CA 1
ATOM 9621 C C . VAL A 1 1215 ? -29.640 -9.358 24.661 1.00 97.62 1215 VAL A C 1
ATOM 9623 O O . VAL A 1 1215 ? -28.771 -8.670 25.189 1.00 97.62 1215 VAL A O 1
ATOM 9626 N N . THR A 1 1216 ? -30.718 -9.735 25.340 1.00 97.19 1216 THR A N 1
ATOM 9627 C CA . THR A 1 1216 ? -30.983 -9.313 26.724 1.00 97.19 1216 THR A CA 1
ATOM 9628 C C . THR A 1 1216 ? -31.403 -10.480 27.599 1.00 97.19 1216 THR A C 1
ATOM 9630 O O . THR A 1 1216 ? -31.989 -11.441 27.106 1.00 97.19 1216 THR A O 1
ATOM 9633 N N . ALA A 1 1217 ? -31.111 -10.412 28.899 1.00 95.19 1217 ALA A N 1
ATOM 9634 C CA . ALA A 1 1217 ? -31.546 -11.419 29.865 1.00 95.19 1217 ALA A CA 1
ATOM 9635 C C . ALA A 1 1217 ? -31.660 -10.857 31.291 1.00 95.19 1217 ALA A C 1
ATOM 9637 O O . ALA A 1 1217 ? -31.005 -9.877 31.650 1.00 95.19 1217 ALA A O 1
ATOM 9638 N N . HIS A 1 1218 ? -32.459 -11.527 32.120 1.00 92.25 1218 HIS A N 1
ATOM 9639 C CA . HIS A 1 1218 ? -32.480 -11.352 33.574 1.00 92.25 1218 HIS A CA 1
ATOM 9640 C C . HIS A 1 1218 ? -32.169 -12.701 34.231 1.00 92.25 1218 HIS A C 1
ATOM 9642 O O . HIS A 1 1218 ? -32.682 -13.714 33.761 1.00 92.25 1218 HIS A O 1
ATOM 9648 N N . GLY A 1 1219 ? -31.360 -12.732 35.290 1.00 87.00 1219 GLY A N 1
ATOM 9649 C CA . GLY A 1 1219 ? -30.958 -13.980 35.953 1.00 87.00 1219 GLY A CA 1
ATOM 9650 C C . GLY A 1 1219 ? -29.602 -13.898 36.656 1.00 87.00 1219 GLY A C 1
ATOM 9651 O O . GLY A 1 1219 ? -28.953 -12.846 36.667 1.00 87.00 1219 GLY A O 1
ATOM 9652 N N . ALA A 1 1220 ? -29.169 -15.014 37.249 1.00 79.94 1220 ALA A N 1
ATOM 9653 C CA . ALA A 1 1220 ? -27.856 -15.108 37.879 1.00 79.94 1220 ALA A CA 1
ATOM 9654 C C . ALA A 1 1220 ? -26.739 -15.226 36.816 1.00 79.94 1220 ALA A C 1
ATOM 9656 O O . ALA A 1 1220 ? -26.909 -15.967 35.843 1.00 79.94 1220 ALA A O 1
ATOM 9657 N N . PRO A 1 1221 ? -25.567 -14.578 36.991 1.00 74.06 1221 PRO A N 1
ATOM 9658 C CA . PRO A 1 1221 ? -24.463 -14.663 36.028 1.00 74.06 1221 PRO A CA 1
ATOM 9659 C C . PRO A 1 1221 ? -24.049 -16.108 35.700 1.00 74.06 1221 PRO A C 1
ATOM 9661 O O . PRO A 1 1221 ? -23.903 -16.452 34.533 1.00 74.06 1221 PRO A O 1
ATOM 9664 N N . ALA A 1 1222 ? -23.984 -16.987 36.707 1.00 74.00 1222 ALA A N 1
ATOM 9665 C CA . ALA A 1 1222 ? -23.617 -18.400 36.551 1.00 74.00 1222 ALA A CA 1
ATOM 9666 C C . ALA A 1 1222 ? -24.620 -19.251 35.734 1.00 74.00 1222 ALA A C 1
ATOM 9668 O O . ALA A 1 1222 ? -24.276 -20.342 35.275 1.00 74.00 1222 ALA A O 1
ATOM 9669 N N . GLU A 1 1223 ? -25.852 -18.771 35.546 1.00 76.62 1223 GLU A N 1
ATOM 9670 C CA . GLU A 1 1223 ? -26.871 -19.406 34.698 1.00 76.62 1223 GLU A CA 1
ATOM 9671 C C . GLU A 1 1223 ? -26.854 -18.808 33.285 1.00 76.62 1223 GLU A C 1
ATOM 9673 O O . GLU A 1 1223 ? -26.949 -19.531 32.296 1.00 76.62 1223 GLU A O 1
ATOM 9678 N N . LEU A 1 1224 ? -26.693 -17.483 33.181 1.00 78.56 1224 LEU A N 1
ATOM 9679 C CA . LEU A 1 1224 ? -26.724 -16.756 31.909 1.00 78.56 1224 LEU A CA 1
ATOM 9680 C C . LEU A 1 1224 ? -25.431 -16.872 31.090 1.00 78.56 1224 LEU A C 1
ATOM 9682 O O . LEU A 1 1224 ? -25.484 -16.757 29.866 1.00 78.56 1224 LEU A O 1
ATOM 9686 N N . LEU A 1 1225 ? -24.280 -17.049 31.746 1.00 75.00 1225 LEU A N 1
ATOM 9687 C CA . LEU A 1 1225 ? -22.952 -16.886 31.138 1.00 75.00 1225 LEU A CA 1
ATOM 9688 C C . LEU A 1 1225 ? -22.247 -18.208 30.806 1.00 75.00 1225 LEU A C 1
ATOM 9690 O O . LEU A 1 1225 ? -21.036 -18.255 30.590 1.00 75.00 1225 LEU A O 1
ATOM 9694 N N . GLN A 1 1226 ? -23.028 -19.283 30.716 1.00 75.94 1226 GLN A N 1
ATOM 9695 C CA . GLN A 1 1226 ? -22.587 -20.556 30.156 1.00 75.94 1226 GLN A CA 1
ATOM 9696 C C . GLN A 1 1226 ? -22.439 -20.435 28.631 1.00 75.94 1226 GLN A C 1
ATOM 9698 O O . GLN A 1 1226 ? -23.204 -19.724 27.977 1.00 75.94 1226 GLN A O 1
ATOM 9703 N N . VAL A 1 1227 ? -21.439 -21.126 28.079 1.00 76.94 1227 VAL A N 1
ATOM 9704 C CA . VAL A 1 1227 ? -21.109 -21.123 26.646 1.00 76.94 1227 VAL A CA 1
ATOM 9705 C C . VAL A 1 1227 ? -21.210 -22.552 26.129 1.00 76.94 1227 VAL A C 1
ATOM 9707 O O . VAL A 1 1227 ? -20.548 -23.448 26.659 1.00 76.94 1227 VAL A O 1
ATOM 9710 N N . SER A 1 1228 ? -22.020 -22.765 25.098 1.00 78.12 1228 SER A N 1
ATOM 9711 C CA . SER A 1 1228 ? -22.129 -24.051 24.411 1.00 78.12 1228 SER A CA 1
ATOM 9712 C C . SER A 1 1228 ? -20.874 -24.332 23.580 1.00 78.12 1228 SER A C 1
ATOM 9714 O O . SER A 1 1228 ? -20.299 -23.427 22.979 1.00 78.12 1228 SER A O 1
ATOM 9716 N N . SER A 1 1229 ? -20.464 -25.600 23.482 1.00 72.88 1229 SER A N 1
ATOM 9717 C CA . SER A 1 1229 ? -19.362 -26.004 22.592 1.00 72.88 1229 SER A CA 1
ATOM 9718 C C . SER A 1 1229 ? -19.696 -25.804 21.110 1.00 72.88 1229 SER A C 1
ATOM 9720 O O . SER A 1 1229 ? -18.814 -25.466 20.326 1.00 72.88 1229 SER A O 1
ATOM 9722 N N . ASN A 1 1230 ? -20.972 -25.963 20.745 1.00 79.94 1230 ASN A N 1
ATOM 9723 C CA . ASN A 1 1230 ? -21.502 -25.692 19.413 1.00 79.94 1230 ASN A CA 1
ATOM 9724 C C . ASN A 1 1230 ? -22.473 -24.507 19.495 1.00 79.94 1230 ASN A C 1
ATOM 9726 O O . ASN A 1 1230 ? -23.550 -24.627 20.082 1.00 79.94 1230 ASN A O 1
ATOM 9730 N N . ILE A 1 1231 ? -22.097 -23.375 18.900 1.00 87.12 1231 ILE A N 1
ATOM 9731 C CA . ILE A 1 1231 ? -22.923 -22.163 18.832 1.00 87.12 1231 ILE A CA 1
ATOM 9732 C C . ILE A 1 1231 ? -23.568 -22.088 17.445 1.00 87.12 1231 ILE A C 1
ATOM 9734 O O . ILE A 1 1231 ? -22.876 -22.184 16.431 1.00 87.12 1231 ILE A O 1
ATOM 9738 N N . SER A 1 1232 ? -24.891 -21.927 17.403 1.00 86.56 1232 SER A N 1
ATOM 9739 C CA . SER A 1 1232 ? -25.693 -21.905 16.177 1.00 86.56 1232 SER A CA 1
ATOM 9740 C C . SER A 1 1232 ? -26.827 -20.877 16.262 1.00 86.56 1232 SER A C 1
ATOM 9742 O O . SER A 1 1232 ? -27.038 -20.236 17.294 1.00 86.56 1232 SER A O 1
ATOM 9744 N N . ARG A 1 1233 ? -27.601 -20.734 15.180 1.00 85.12 1233 ARG A N 1
ATOM 9745 C CA . ARG A 1 1233 ? -28.800 -19.879 15.140 1.00 85.12 1233 ARG A CA 1
ATOM 9746 C C . ARG A 1 1233 ? -29.881 -20.326 16.136 1.00 85.12 1233 ARG A C 1
ATOM 9748 O O . ARG A 1 1233 ? -30.668 -19.510 16.609 1.00 85.12 1233 ARG A O 1
ATOM 9755 N N . GLU A 1 1234 ? -29.923 -21.618 16.438 1.00 86.00 1234 GLU A N 1
ATOM 9756 C CA . GLU A 1 1234 ? -30.898 -22.287 17.303 1.00 86.00 1234 GLU A CA 1
ATOM 9757 C C . GLU A 1 1234 ? -30.520 -22.212 18.793 1.00 86.00 1234 GLU A C 1
ATOM 9759 O O . GLU A 1 1234 ? -31.343 -22.558 19.650 1.00 86.00 1234 GLU A O 1
ATOM 9764 N N . SER A 1 1235 ? -29.296 -21.773 19.114 1.00 86.25 1235 SER A N 1
ATOM 9765 C CA . SER A 1 1235 ? -28.804 -21.641 20.485 1.00 86.25 1235 SER A CA 1
ATOM 9766 C C . SER A 1 1235 ? -29.677 -20.693 21.318 1.00 86.25 1235 SER A C 1
ATOM 9768 O O . SER A 1 1235 ? -30.142 -19.650 20.854 1.00 86.25 1235 SER A O 1
ATOM 9770 N N . LYS A 1 1236 ? -29.902 -21.062 22.586 1.00 86.25 1236 LYS A N 1
ATOM 9771 C CA . LYS A 1 1236 ? -30.797 -20.344 23.519 1.00 86.25 1236 LYS A CA 1
ATOM 9772 C C . LYS A 1 1236 ? -30.078 -19.715 24.717 1.00 86.25 1236 LYS A C 1
ATOM 9774 O O . LYS A 1 1236 ? -30.706 -18.965 25.460 1.00 86.25 1236 LYS A O 1
ATOM 9779 N N . GLY A 1 1237 ? -28.790 -20.010 24.905 1.00 90.12 1237 GLY A N 1
ATOM 9780 C CA . GLY A 1 1237 ? -27.951 -19.346 25.900 1.00 90.12 1237 GLY A CA 1
ATOM 9781 C C . GLY A 1 1237 ? -27.716 -17.880 25.533 1.00 90.12 1237 GLY A C 1
ATOM 9782 O O . GLY A 1 1237 ? -27.591 -17.541 24.357 1.00 90.12 1237 GLY A O 1
ATOM 9783 N N . PHE A 1 1238 ? -27.646 -17.003 26.535 1.00 93.00 1238 PHE A N 1
ATOM 9784 C CA . PHE A 1 1238 ? -27.452 -15.564 26.325 1.00 93.00 1238 PHE A CA 1
ATOM 9785 C C . PHE A 1 1238 ? -26.115 -15.258 25.631 1.00 93.00 1238 PHE A C 1
ATOM 9787 O O . PHE A 1 1238 ? -26.078 -14.478 24.678 1.00 93.00 1238 PHE A O 1
ATOM 9794 N N . VAL A 1 1239 ? -25.029 -15.912 26.055 1.00 93.19 1239 VAL A N 1
ATOM 9795 C CA . VAL A 1 1239 ? -23.707 -15.722 25.437 1.00 93.19 1239 VAL A CA 1
ATOM 9796 C C . VAL A 1 1239 ? -23.650 -16.347 24.047 1.00 93.19 1239 VAL A C 1
ATOM 9798 O O . VAL A 1 1239 ? -23.162 -15.700 23.125 1.00 93.19 1239 VAL A O 1
ATOM 9801 N N . ASP A 1 1240 ? -24.213 -17.545 23.865 1.00 93.31 1240 ASP A N 1
ATOM 9802 C CA . ASP A 1 1240 ? -24.289 -18.202 22.554 1.00 93.31 1240 ASP A CA 1
ATOM 9803 C C . ASP A 1 1240 ? -25.004 -17.316 21.523 1.00 93.31 1240 ASP A C 1
ATOM 9805 O O . ASP A 1 1240 ? -24.508 -17.131 20.415 1.00 93.31 1240 ASP A O 1
ATOM 9809 N N . GLN A 1 1241 ? -26.139 -16.706 21.894 1.00 94.81 1241 GLN A N 1
ATOM 9810 C CA . GLN A 1 1241 ? -26.870 -15.788 21.015 1.00 94.81 1241 GLN A CA 1
ATOM 9811 C C . GLN A 1 1241 ? -26.074 -14.515 20.708 1.00 94.81 1241 GLN A C 1
ATOM 9813 O O . GLN A 1 1241 ? -26.109 -14.038 19.574 1.00 94.81 1241 GLN A O 1
ATOM 9818 N N . PHE A 1 1242 ? -25.326 -13.971 21.673 1.00 96.88 1242 PHE A N 1
ATOM 9819 C CA . PHE A 1 1242 ? -24.469 -12.809 21.429 1.00 96.88 1242 PHE A CA 1
ATOM 9820 C C . PHE A 1 1242 ? -23.299 -13.150 20.492 1.00 96.88 1242 PHE A C 1
ATOM 9822 O O . PHE A 1 1242 ? -23.093 -12.450 19.502 1.00 96.88 1242 PHE A O 1
ATOM 9829 N N . ILE A 1 1243 ? -22.597 -14.265 20.730 1.00 96.12 1243 ILE A N 1
ATOM 9830 C CA . ILE A 1 1243 ? -21.523 -14.771 19.859 1.00 96.12 1243 ILE A CA 1
ATOM 9831 C C . ILE A 1 1243 ? -22.060 -15.069 18.452 1.00 96.12 1243 ILE A C 1
ATOM 9833 O O . ILE A 1 1243 ? -21.434 -14.680 17.464 1.00 96.12 1243 ILE A O 1
ATOM 9837 N N . TRP A 1 1244 ? -23.240 -15.688 18.334 1.00 95.69 1244 TRP A N 1
ATOM 9838 C CA . TRP A 1 1244 ? -23.887 -15.922 17.043 1.00 95.69 1244 TRP A CA 1
ATOM 9839 C C . TRP A 1 1244 ? -24.104 -14.612 16.277 1.00 95.69 1244 TRP A C 1
ATOM 9841 O O . TRP A 1 1244 ? -23.673 -14.507 15.128 1.00 95.69 1244 TRP A O 1
ATOM 9851 N N . GLN A 1 1245 ? -24.691 -13.591 16.909 1.00 97.06 1245 GLN A N 1
ATOM 9852 C CA . GLN A 1 1245 ? -24.937 -12.291 16.270 1.00 97.06 1245 GLN A CA 1
ATOM 9853 C C . GLN A 1 1245 ? -23.627 -11.574 15.886 1.00 97.06 1245 GLN A C 1
ATOM 9855 O O . GLN A 1 1245 ? -23.565 -10.985 14.811 1.00 97.06 1245 GLN A O 1
ATOM 9860 N N . ILE A 1 1246 ? -22.555 -11.690 16.684 1.00 97.94 1246 ILE A N 1
ATOM 9861 C CA . ILE A 1 1246 ? -21.208 -11.198 16.317 1.00 97.94 1246 ILE A CA 1
ATOM 9862 C C . ILE A 1 1246 ? -20.657 -11.948 15.096 1.00 97.94 1246 ILE A C 1
ATOM 9864 O O . ILE A 1 1246 ? -20.097 -11.321 14.198 1.00 97.94 1246 ILE A O 1
ATOM 9868 N N . SER A 1 1247 ? -20.859 -13.267 14.999 1.00 96.38 1247 SER A N 1
ATOM 9869 C CA . SER A 1 1247 ? -20.412 -14.050 13.835 1.00 96.38 1247 SER A CA 1
ATOM 9870 C C . SER A 1 1247 ? -21.165 -13.712 12.542 1.00 96.38 1247 SER A C 1
ATOM 9872 O O . SER A 1 1247 ? -20.634 -13.915 11.454 1.00 96.38 1247 SER A O 1
ATOM 9874 N N . ARG A 1 1248 ? -22.386 -13.162 12.642 1.00 96.31 1248 ARG A N 1
ATOM 9875 C CA . ARG A 1 1248 ? -23.137 -12.619 11.494 1.00 96.31 1248 ARG A CA 1
ATOM 9876 C C . ARG A 1 1248 ? -22.674 -11.209 11.092 1.00 96.31 1248 ARG A C 1
ATOM 9878 O O . ARG A 1 1248 ? -23.232 -10.642 10.156 1.00 96.31 1248 ARG A O 1
ATOM 9885 N N . HIS A 1 1249 ? -21.660 -10.663 11.775 1.00 97.88 1249 HIS A N 1
ATOM 9886 C CA . HIS A 1 1249 ? -21.059 -9.329 11.619 1.00 97.88 1249 HIS A CA 1
ATOM 9887 C C . HIS A 1 1249 ? -21.995 -8.155 11.940 1.00 97.88 1249 HIS A C 1
ATOM 9889 O O . HIS A 1 1249 ? -21.643 -7.326 12.779 1.00 97.88 1249 HIS A O 1
ATOM 9895 N N . ARG A 1 1250 ? -23.187 -8.092 11.336 1.00 98.31 1250 ARG A N 1
ATOM 9896 C CA . ARG A 1 1250 ? -24.198 -7.041 11.543 1.00 98.31 1250 ARG A CA 1
ATOM 9897 C C . ARG A 1 1250 ? -25.621 -7.593 11.467 1.00 98.31 1250 ARG A C 1
ATOM 9899 O O . ARG A 1 1250 ? -25.884 -8.593 10.803 1.00 98.31 1250 ARG A O 1
ATOM 9906 N N . ASN A 1 1251 ? -26.565 -6.908 12.109 1.00 98.00 1251 ASN A N 1
ATOM 9907 C CA . ASN A 1 1251 ? -27.991 -7.210 12.006 1.00 98.00 1251 ASN A CA 1
ATOM 9908 C C . ASN A 1 1251 ? -28.665 -6.347 10.923 1.00 98.00 1251 ASN A C 1
ATOM 9910 O O . ASN A 1 1251 ? -29.328 -5.353 11.214 1.00 98.00 1251 ASN A O 1
ATOM 9914 N N . TRP A 1 1252 ? -28.485 -6.751 9.665 1.00 98.00 1252 TRP A N 1
ATOM 9915 C CA . TRP A 1 1252 ? -28.973 -6.052 8.466 1.00 98.00 1252 TRP A CA 1
ATOM 9916 C C . TRP A 1 1252 ? -30.486 -5.781 8.448 1.00 98.00 1252 TRP A C 1
ATOM 9918 O O . TRP A 1 1252 ? -30.934 -4.813 7.839 1.00 98.00 1252 TRP A O 1
ATOM 9928 N N . GLN A 1 1253 ? -31.280 -6.597 9.151 1.00 97.62 1253 GLN A N 1
ATOM 9929 C CA . GLN A 1 1253 ? -32.734 -6.439 9.197 1.00 97.62 1253 GLN A CA 1
ATOM 9930 C C . GLN A 1 1253 ? -33.166 -5.109 9.842 1.00 97.62 1253 GLN A C 1
ATOM 9932 O O . GLN A 1 1253 ? -34.192 -4.568 9.448 1.00 97.62 1253 GLN A O 1
ATOM 9937 N N . ARG A 1 1254 ? -32.369 -4.524 10.757 1.00 97.06 1254 ARG A N 1
ATOM 9938 C CA . ARG A 1 1254 ? -32.665 -3.189 11.321 1.00 97.06 1254 ARG A CA 1
ATOM 9939 C C . ARG A 1 1254 ? -32.766 -2.108 10.245 1.00 97.06 1254 ARG A C 1
ATOM 9941 O O . ARG A 1 1254 ? -33.569 -1.198 10.389 1.00 97.06 1254 ARG A O 1
ATOM 9948 N N . GLU A 1 1255 ? -31.940 -2.183 9.204 1.00 97.38 1255 GLU A N 1
ATOM 9949 C CA . GLU A 1 1255 ? -31.926 -1.188 8.128 1.00 97.38 1255 GLU A CA 1
ATOM 9950 C C . GLU A 1 1255 ? -32.942 -1.515 7.031 1.00 97.38 1255 GLU A C 1
ATOM 9952 O O . GLU A 1 1255 ? -33.604 -0.610 6.532 1.00 97.38 1255 GLU A O 1
ATOM 9957 N N . LEU A 1 1256 ? -33.154 -2.801 6.726 1.00 97.56 1256 LEU A N 1
ATOM 9958 C CA . LEU A 1 1256 ? -34.218 -3.228 5.807 1.00 97.56 1256 LEU A CA 1
ATOM 9959 C C . LEU A 1 1256 ? -35.626 -2.877 6.324 1.00 97.56 1256 LEU A C 1
ATOM 9961 O O . LEU A 1 1256 ? -36.494 -2.546 5.519 1.00 97.56 1256 LEU A O 1
ATOM 9965 N N . ASP A 1 1257 ? -35.830 -2.897 7.644 1.00 97.19 1257 ASP A N 1
ATOM 9966 C CA . ASP A 1 1257 ? -37.089 -2.509 8.296 1.00 97.19 1257 ASP A CA 1
ATOM 9967 C C . ASP A 1 1257 ? -37.131 -1.013 8.693 1.00 97.19 1257 ASP A C 1
ATOM 9969 O O . ASP A 1 1257 ? -38.071 -0.580 9.355 1.00 97.19 1257 ASP A O 1
ATOM 9973 N N . GLY A 1 1258 ? -36.125 -0.210 8.312 1.00 95.12 1258 GLY A N 1
ATOM 9974 C CA . GLY A 1 1258 ? -36.071 1.245 8.544 1.00 95.12 1258 GLY A CA 1
ATOM 9975 C C . GLY A 1 1258 ? -35.751 1.699 9.978 1.00 95.12 1258 GLY A C 1
ATOM 9976 O O . GLY A 1 1258 ? -35.598 2.894 10.222 1.00 95.12 1258 GLY A O 1
ATOM 9977 N N . LEU A 1 1259 ? -35.576 0.771 10.924 1.00 95.88 1259 LEU A N 1
ATOM 9978 C CA . LEU A 1 1259 ? -35.391 1.041 12.360 1.00 95.88 1259 LEU A CA 1
ATOM 9979 C C . LEU A 1 1259 ? -34.141 1.875 12.695 1.00 95.88 1259 LEU A C 1
ATOM 9981 O O . LEU A 1 1259 ? -34.039 2.410 13.798 1.00 95.88 1259 LEU A O 1
ATOM 9985 N N . VAL A 1 1260 ? -33.162 1.962 11.790 1.00 93.62 1260 VAL A N 1
ATOM 9986 C CA . VAL A 1 1260 ? -31.979 2.821 11.980 1.00 93.62 1260 VAL A CA 1
ATOM 9987 C C . VAL A 1 1260 ? -32.276 4.299 11.739 1.00 93.62 1260 VAL A C 1
ATOM 9989 O O . VAL A 1 1260 ? -31.701 5.139 12.424 1.00 93.62 1260 VAL A O 1
ATOM 9992 N N . ASP A 1 1261 ? -33.212 4.617 10.840 1.00 90.31 1261 ASP A N 1
ATOM 9993 C CA . ASP A 1 1261 ? -33.569 5.998 10.493 1.00 90.31 1261 ASP A CA 1
ATOM 9994 C C . ASP A 1 1261 ? -34.446 6.655 11.590 1.00 90.31 1261 ASP A C 1
ATOM 9996 O O . ASP A 1 1261 ? -34.617 7.874 11.619 1.00 90.31 1261 ASP A O 1
ATOM 10000 N N . GLU A 1 1262 ? -34.967 5.860 12.537 1.00 91.31 1262 GLU A N 1
ATOM 10001 C CA . GLU A 1 1262 ? -35.705 6.319 13.726 1.00 91.31 1262 GLU A CA 1
ATOM 10002 C C . GLU A 1 1262 ? -34.798 6.709 14.920 1.00 91.31 1262 GLU A C 1
ATOM 10004 O O . GLU A 1 1262 ? -35.299 7.211 15.930 1.00 91.31 1262 GLU A O 1
ATOM 10009 N N . ILE A 1 1263 ? -33.474 6.494 14.846 1.00 89.12 1263 ILE A N 1
ATOM 10010 C CA . ILE A 1 1263 ? -32.541 6.695 15.973 1.00 89.12 1263 ILE A CA 1
ATOM 10011 C C . ILE A 1 1263 ? -31.457 7.733 15.651 1.00 89.12 1263 ILE A C 1
ATOM 10013 O O . ILE A 1 1263 ? -30.755 7.650 14.650 1.00 89.12 1263 ILE A O 1
ATOM 10017 N N . ALA A 1 1264 ? -31.253 8.684 16.569 1.00 80.69 1264 ALA A N 1
ATOM 10018 C CA . ALA A 1 1264 ? -30.140 9.632 16.509 1.00 80.69 1264 ALA A CA 1
ATOM 10019 C C . ALA A 1 1264 ? -28.820 8.971 16.965 1.00 80.69 1264 ALA A C 1
ATOM 10021 O O . ALA A 1 1264 ? -28.725 8.501 18.105 1.00 80.69 1264 ALA A O 1
ATOM 10022 N N . ALA A 1 1265 ? -27.808 8.958 16.088 1.00 60.88 1265 ALA A N 1
ATOM 10023 C CA . ALA A 1 1265 ? -26.601 8.128 16.200 1.00 60.88 1265 ALA A CA 1
ATOM 10024 C C . ALA A 1 1265 ? -25.304 8.796 15.706 1.00 60.88 1265 ALA A C 1
ATOM 10026 O O . ALA A 1 1265 ? -25.346 9.831 15.008 1.00 60.88 1265 ALA A O 1
#

Mean predicted aligned error: 19.41 Å

pLDDT: mean 82.42, std 22.7, range [19.84, 98.94]

Organism: Aspergillus awamori (NCBI:txid105351)